Protein AF-0000000072258051 (afdb_homodimer)

Radius of gyration: 45.51 Å; Cα contacts (8 Å, |Δi|>4): 1436; chains: 2; bounding box: 102×128×125 Å

InterPro domains:
  IPR000189 Prokaryotic transglycosylase, active site [PS00922] (548-576)
  IPR008258 Transglycosylase SLT domain 1 [PF01464] (535-640)
  IPR008939 Lytic transglycosylase, superhelical U-shaped [SSF48435] (45-524)
  IPR012289 Lytic transglycosylase, superhelical linker [PF14718] (453-519)
  IPR023346 Lysozyme-like domain superfamily [SSF53955] (526-679)
  IPR037061 Lytic transglycosylase, superhelical linker domain superfamily [G3DSA:1.10.1240.20] (450-519)

Sequence (1382 aa):
MGKKILFVYLAMCLSAWATQSQSSPEIEKLKLQWQNEQQHIYRQLEKQRVNFLLLETLLREMEREGKFSNAIFERVVHLEAMLLDYPLIEEIKWAILNTKLKLNAISQEEILHFIKQYPHIAKRNKLEQFPIEMWYKQQKWSELLAYSDKVGELSVANQCRVWAVQYQSQADKLQLNPEAAQANNLAQPLSPELAQLLAKFDDFWINNGSLPSDCANLEAFWRDQGLKTEDKVKQKAVKLWITNAKAELSQLALNNQDVELGKWLADLQKLLSEPNYLQHFIAKQPLNDLNKQLVLHAFPKLLKTLPEQMQNVDFAPYQTWAEQWQLSENQVREWKIQFLQRFFDNTTPQFQQWRDAQLAELKEDSLTERRLRMAIWQKSDLNRWLVLLSPETRAKAEWRYWLAKSQPAQQAAIFQQLATERGFYPMLAAQALGQPYQLVLPAINKLTEQQTLKFKPQLNRIAELRALKRLSAAKIVWVDLLQAASFDEKIALSNFALQQDWFDLAVEGTIQAKAWDYLSLRLPNAYSDWFELNLQHKKITKTFAMAIARQESAWNAQARSHANAIGLMQLLPTTASQTAKANQLSYTGEKDLLDPFKNIMLGTAHLAELNETYPNNRILIAAAYNAGPHRVSRWLERANGTLAMDEFIASIPFVETRGYVQNVLAYDYYYQFLYNETLVLFTRDERERRYMGKKILFVYLAMCLSAWATQSQSSPEIEKLKLQWQNEQQHIYRQLEKQRVNFLLLETLLREMEREGKFSNAIFERVVHLEAMLLDYPLIEEIKWAILNTKLKLNAISQEEILHFIKQYPHIAKRNKLEQFPIEMWYKQQKWSELLAYSDKVGELSVANQCRVWAVQYQSQADKLQLNPEAAQANNLAQPLSPELAQLLAKFDDFWINNGSLPSDCANLEAFWRDQGLKTEDKVKQKAVKLWITNAKAELSQLALNNQDVELGKWLADLQKLLSEPNYLQHFIAKQPLNDLNKQLVLHAFPKLLKTLPEQMQNVDFAPYQTWAEQWQLSENQVREWKIQFLQRFFDNTTPQFQQWRDAQLAELKEDSLTERRLRMAIWQKSDLNRWLVLLSPETRAKAEWRYWLAKSQPAQQAAIFQQLATERGFYPMLAAQALGQPYQLVLPAINKLTEQQTLKFKPQLNRIAELRALKRLSAAKIVWVDLLQAASFDEKIALSNFALQQDWFDLAVEGTIQAKAWDYLSLRLPNAYSDWFELNLQHKKITKTFAMAIARQESAWNAQARSHANAIGLMQLLPTTASQTAKANQLSYTGEKDLLDPFKNIMLGTAHLAELNETYPNNRILIAAAYNAGPHRVSRWLERANGTLAMDEFIASIPFVETRGYVQNVLAYDYYYQFLYNETLVLFTRDERERRY

Organism: Glaesserella parasuis serovar 5 (strain SH0165) (NCBI:txid557723)

Solvent-accessible surface area (backbone atoms only — not comparable to full-atom values): 76438 Å² total; per-residue (Å²): 134,72,90,64,65,75,74,65,68,74,70,66,72,72,67,68,78,76,58,82,76,67,64,50,74,62,52,49,49,49,51,51,50,49,51,51,49,50,50,49,52,52,51,50,50,51,51,43,50,51,47,50,52,49,38,51,49,56,50,51,51,34,59,71,69,65,45,82,42,70,59,48,46,54,53,40,54,53,45,50,65,74,30,70,85,41,62,55,40,66,59,50,54,46,54,55,50,53,49,24,55,76,50,72,66,65,55,58,66,58,52,54,51,45,38,72,75,39,48,69,63,26,60,76,64,51,50,81,58,51,52,48,57,51,26,58,77,66,65,36,56,70,63,33,54,61,49,58,72,72,46,78,91,66,54,74,61,54,47,24,45,54,48,36,50,54,48,50,58,52,40,63,71,64,64,66,46,77,74,61,61,71,67,66,83,68,79,70,80,71,51,69,67,54,48,50,51,50,52,54,46,49,60,49,55,41,76,40,73,84,73,56,77,53,33,46,66,56,51,51,53,42,43,74,71,60,66,72,36,71,68,54,52,50,53,25,46,51,50,29,56,75,70,63,37,61,68,48,44,51,50,54,43,70,73,49,83,54,65,71,59,38,53,52,45,50,51,50,53,45,35,73,75,33,39,73,43,46,65,56,48,63,73,68,51,73,89,44,73,68,53,47,52,50,51,64,65,40,46,63,55,30,54,69,73,50,70,49,77,55,81,83,69,68,66,61,70,57,51,51,49,36,60,74,59,64,52,50,73,68,55,49,49,52,50,49,51,50,51,44,66,60,37,65,81,36,80,51,64,70,45,45,55,50,51,56,54,46,47,71,70,65,46,47,49,74,60,44,54,53,49,44,27,50,24,50,64,65,69,48,80,50,65,80,45,57,73,50,38,46,73,73,63,42,65,34,62,66,47,44,51,52,48,22,72,72,32,74,91,51,20,66,64,46,28,57,58,39,25,72,46,85,51,46,53,17,48,51,27,15,56,74,69,72,46,86,72,71,84,79,72,68,88,81,53,73,66,48,72,70,51,44,61,69,44,37,65,61,51,46,28,34,50,51,30,45,75,69,66,35,56,70,62,23,47,53,54,49,52,57,53,47,72,75,43,52,68,70,50,28,51,11,50,18,48,52,27,46,76,70,68,34,51,32,56,9,24,49,29,31,61,77,57,66,42,80,59,44,50,72,54,62,57,57,81,64,66,50,69,61,48,54,63,53,34,61,98,47,91,56,53,65,42,52,53,48,16,46,22,41,73,54,29,50,51,30,32,79,37,68,47,96,87,49,23,29,6,27,50,38,43,38,61,68,57,44,51,53,41,18,63,76,58,50,43,87,76,90,50,68,72,45,27,48,36,56,65,53,18,49,46,50,41,46,50,43,51,43,54,37,31,70,76,34,68,76,29,71,60,62,32,43,34,21,72,72,65,31,59,68,55,48,53,52,52,40,60,71,42,63,49,69,26,45,47,70,40,46,52,61,40,45,83,48,69,67,39,34,52,47,32,42,47,32,52,37,41,18,39,51,41,19,60,74,67,73,44,84,80,60,88,72,54,69,65,41,61,69,38,54,53,133,77,84,65,64,72,74,64,68,73,68,66,73,72,68,67,75,72,61,80,76,65,63,48,74,61,51,49,50,50,51,50,52,49,52,51,50,52,50,48,51,52,51,50,51,52,50,44,50,51,46,50,53,48,38,51,49,54,48,50,51,35,59,72,69,64,45,81,41,68,60,48,46,54,52,41,54,52,45,49,66,75,31,71,85,42,61,56,39,65,60,49,53,46,52,54,51,52,48,25,57,76,48,72,65,65,52,60,66,59,52,54,51,44,38,70,75,39,49,69,63,24,61,76,64,51,50,82,57,51,49,48,58,52,26,57,78,68,66,36,58,69,62,33,55,61,48,58,73,73,46,78,93,68,52,75,60,55,46,25,42,54,49,35,50,54,48,50,58,52,40,63,71,63,62,65,47,77,74,60,61,72,67,66,83,70,79,70,81,69,50,68,66,55,48,49,50,49,53,53,46,49,58,49,55,41,76,41,72,82,73,57,77,55,32,46,66,56,52,50,50,44,41,74,70,59,65,70,36,70,66,52,52,51,53,24,45,52,51,30,54,75,70,63,36,60,69,48,45,50,50,54,44,71,72,50,84,53,64,70,61,38,53,52,46,50,51,50,53,44,34,73,76,32,38,73,42,46,64,56,48,63,71,69,52,73,88,44,73,68,54,47,52,49,51,66,65,40,46,62,56,30,53,70,74,50,70,49,76,53,81,84,69,68,65,61,71,56,49,51,50,36,59,74,60,64,53,51,72,68,54,50,51,51,50,49,51,52,51,44,67,59,37,64,79,35,82,51,64,70,44,47,55,48,50,56,54,48,47,71,71,65,48,46,50,74,60,44,54,52,49,43,29,50,23,50,65,65,70,48,80,52,66,81,43,56,72,50,38,46,74,74,61,41,65,34,62,67,47,43,52,52,48,22,71,74,30,74,90,51,19,65,63,47,28,59,59,38,24,71,46,85,52,45,53,17,48,50,26,14,56,74,69,72,46,86,73,72,82,79,72,69,90,81,53,73,67,48,71,68,51,43,60,70,44,37,64,61,53,45,28,34,51,51,29,46,76,70,67,35,55,70,61,23,47,53,56,48,52,56,53,47,74,75,42,53,67,69,49,27,51,11,50,18,47,50,27,45,76,69,68,34,49,31,56,9,25,46,29,31,61,77,56,67,42,81,60,42,48,70,55,63,58,59,82,66,66,49,68,60,49,54,63,53,33,61,99,47,92,56,53,65,42,53,52,48,16,48,23,42,74,55,30,50,50,28,32,80,38,69,46,96,86,49,22,28,6,26,50,39,43,37,60,67,57,45,51,52,43,19,63,76,58,51,43,88,75,89,52,68,72,46,28,47,37,56,67,54,17,48,46,49,43,46,49,44,52,46,52,38,32,72,76,33,68,77,28,70,60,59,35,43,32,22,72,71,66,31,58,69,55,48,52,52,52,40,59,71,42,62,48,70,26,45,46,70,40,46,52,61,40,43,82,47,68,67,41,34,53,47,33,40,49,32,52,38,40,18,38,50,40,19,59,75,67,72,45,82,80,59,87,71,53,70,65,41,60,68,39,56,54

pLDDT: mean 91.84, std 14.52, range [21.86, 98.81]

Foldseek 3Di:
DPVPPDPPPPPPPPPPPVDPPPVPPVNVVVVVVVVVVVVVVVVLLVVLLVLLVVLLVLLVVCVVVLADDPVSVVSNVVSLVSCVVHLCNLVSLVSVVVSCVSSVNDDPVSLVVNCVVPVVVCVVVVSLAPVLVVCLVVVVLVVNQVSVVVDDDYDLQSVLQNLLSVVVVVCVVVVVPVVVVVPDVDPPDQPPSLVVSLVVVLVVPLQDFDGDPSNVVVVVVSVVVVVPDLVSLLSSLLNCLLVLVLVRLVVSLVPDDDDVSNVVSVLSSCCSVPLCCLVVLLVPDDADDSSLSVSLSSLLVNLQVDALQDPPLDCVVVVVSCVSNVPDPVSVLVSVVSSCVSNVPHDDPVVVVVSLVNCQVSLDQVSLLLVLLVCLLVVHQNVSSLVSHDPVSCPDLLNLQVVLVNDVVCNLVSLVVLLQDAFQSVLVSCVVVVHDRDADADDFDAQDPVRCVVCVSLVSSLVSCVVVVVNVVSLVSLLVVLVPDDLNSLRNVLVVCVVVLVLLSSLVSCVSSVVPSNLCSQQDCHPVVLLVVLCPPFPDDSLLLSLQLCLQRVQQQQDADPQGQHGSNRHDFVQLVVLCVVVVHDDDTSVLSSDHSSVSNSNSSSLRVLCVVVPPASLLSQLCSVPNNVLSVVLCVSSVLAHFLSSSLSNSNDPVSSVRSRSSLSSSQSSCVVVVHPHDSDDPCRGPTRD/DPVPPPPPPPPPPPPPVVDPPPVPVVNVVVVVVVVVVVVVVVVLLVVLLVLLVVLLVLLVVCVVVLADDPVSVVSNVVSLVSCVVHLCNLVSLVSVVVSCVSSVNDDPVSLVVNCVVPVVVCVVVVSLARVLVVCLVVVVLVVNQVSVVVDDDYDLQSVLSNLLSVVVVQCVVVVVPVVVVVPDVDPDDQDPSLVVSLVVVLVVPLQDFDGDCSNVVVVVVSVVVVVPDLVSLLSSLLNCLLVLVLVRLVVSLVPDDDDVSNVVSVLSSCCSVPLCCLVVLLVPDDADDSSLSVSLSSLLVNLQVDALQDPPLDCVVVVVSCVSNVPDPVSVLVSVVSSCVSNVPHDDPVVVVVSLVNCQVSLDQVSLLLVLLVCLLVVHQNVSSLVSHDPVSCPDLVNLQVVLVNDVVCNLVSLVVLLQDAFQSVLVSCVVVVHDRDADADDFDAQDPVRCVVCVSLVSSLVSCVVVVVNVVSLSSLLVVLVPDDLNSLRNVLVVCVVVLVLLSSLVSCVSSVVPSNLCSQQDCHPVVLLVVLCPPFPDDSLLLSLQLCLQRVQQQQDADPQGQHGSNRHDFVLLVVLCVVVVHDDDGSVLSSDHSSVSNSSSSSLRVLCVVVPPASLLSLLCSVPNNVLSVVLCVSSVLAHFLSSSLSNSNDPVSSVRSRSSLSSSQSSCVVVVHDHDSDDPCRGPGRD

Structure (mmCIF, N/CA/C/O backbone):
data_AF-0000000072258051-model_v1
#
loop_
_entity.id
_entity.type
_entity.pdbx_description
1 polymer 'Putative soluble lytic murein transglycosylase'
#
loop_
_atom_site.group_PDB
_atom_site.id
_atom_site.type_symbol
_atom_site.label_atom_id
_atom_site.label_alt_id
_atom_site.label_comp_id
_atom_site.label_asym_id
_atom_site.label_entity_id
_atom_site.label_seq_id
_atom_site.pdbx_PDB_ins_code
_atom_site.Cartn_x
_atom_site.Cartn_y
_atom_site.Cartn_z
_atom_site.occupancy
_atom_site.B_iso_or_equiv
_atom_site.auth_seq_id
_atom_site.auth_comp_id
_atom_site.auth_asym_id
_atom_site.auth_atom_id
_atom_site.pdbx_PDB_model_num
ATOM 1 N N . MET A 1 1 ? -30.5 -54.469 53.281 1 21.98 1 MET A N 1
ATOM 2 C CA . MET A 1 1 ? -31.016 -53.156 53.594 1 21.98 1 MET A CA 1
ATOM 3 C C . MET A 1 1 ? -29.875 -52.156 53.844 1 21.98 1 MET A C 1
ATOM 5 O O . MET A 1 1 ? -30.047 -50.969 53.656 1 21.98 1 MET A O 1
ATOM 9 N N . GLY A 1 2 ? -28.859 -52.656 54.469 1 22.19 2 GLY A N 1
ATOM 10 C CA . GLY A 1 2 ? -27.844 -51.938 55.25 1 22.19 2 GLY A CA 1
ATOM 11 C C . GLY A 1 2 ? -26.906 -51.125 54.375 1 22.19 2 GLY A C 1
ATOM 12 O O . GLY A 1 2 ? -26.312 -50.156 54.844 1 22.19 2 GLY A O 1
ATOM 13 N N . LYS A 1 3 ? -26.375 -51.875 53.438 1 25.06 3 LYS A N 1
ATOM 14 C CA . LYS A 1 3 ? -25.078 -51.531 52.844 1 25.06 3 LYS A CA 1
ATOM 15 C C . LYS A 1 3 ? -25.172 -50.25 52.031 1 25.06 3 LYS A C 1
ATOM 17 O O . LYS A 1 3 ? -24.75 -50.219 50.875 1 25.06 3 LYS A O 1
ATOM 22 N N . LYS A 1 4 ? -26.375 -49.531 52.281 1 25.53 4 LYS A N 1
ATOM 23 C CA . LYS A 1 4 ? -26.781 -48.344 51.562 1 25.53 4 LYS A CA 1
ATOM 24 C C . LYS A 1 4 ? -25.781 -47.219 51.781 1 25.53 4 LYS A C 1
ATOM 26 O O . LYS A 1 4 ? -25.641 -46.312 50.938 1 25.53 4 LYS A O 1
ATOM 31 N N . ILE A 1 5 ? -25.297 -47.188 53.031 1 25.42 5 ILE A N 1
ATOM 32 C CA . ILE A 1 5 ? -25.047 -45.844 53.562 1 25.42 5 ILE A CA 1
ATOM 33 C C . ILE A 1 5 ? -23.719 -45.312 53.031 1 25.42 5 ILE A C 1
ATOM 35 O O . ILE A 1 5 ? -23.484 -44.094 53.031 1 25.42 5 ILE A O 1
ATOM 39 N N . LEU A 1 6 ? -22.828 -46.25 52.812 1 26.16 6 LEU A N 1
ATOM 40 C CA . LEU A 1 6 ? -21.453 -45.781 52.875 1 26.16 6 LEU A CA 1
ATOM 41 C C . LEU A 1 6 ? -21.141 -44.875 51.719 1 26.16 6 LEU A C 1
ATOM 43 O O . LEU A 1 6 ? -20.141 -44.125 51.719 1 26.16 6 LEU A O 1
ATOM 47 N N . PHE A 1 7 ? -21.875 -45.062 50.594 1 27.09 7 PHE A N 1
ATOM 48 C CA . PHE A 1 7 ? -21.328 -44.594 49.344 1 27.09 7 PHE A CA 1
ATOM 49 C C . PHE A 1 7 ? -21.391 -43.094 49.25 1 27.09 7 PHE A C 1
ATOM 51 O O . PHE A 1 7 ? -21.016 -42.5 48.219 1 27.09 7 PHE A O 1
ATOM 58 N N . VAL A 1 8 ? -22.203 -42.469 50.156 1 25.77 8 VAL A N 1
ATOM 59 C CA . VAL A 1 8 ? -22.672 -41.125 49.844 1 25.77 8 VAL A CA 1
ATOM 60 C C . VAL A 1 8 ? -21.531 -40.125 50 1 25.77 8 VAL A C 1
ATOM 62 O O . VAL A 1 8 ? -21.609 -38.969 49.5 1 25.77 8 VAL A O 1
ATOM 65 N N . TYR A 1 9 ? -20.531 -40.438 50.906 1 25.17 9 TYR A N 1
ATOM 66 C CA . TYR A 1 9 ? -19.797 -39.312 51.438 1 25.17 9 TYR A CA 1
ATOM 67 C C . TYR A 1 9 ? -18.875 -38.719 50.375 1 25.17 9 TYR A C 1
ATOM 69 O O . TYR A 1 9 ? -18.438 -37.562 50.469 1 25.17 9 TYR A O 1
ATOM 77 N N . LEU A 1 10 ? -18.297 -39.562 49.531 1 22.77 10 LEU A N 1
ATOM 78 C CA . LEU A 1 10 ? -17.094 -39.094 48.844 1 22.77 10 LEU A CA 1
ATOM 79 C C . LEU A 1 10 ? -17.453 -38.062 47.781 1 22.77 10 LEU A C 1
ATOM 81 O O . LEU A 1 10 ? -16.562 -37.438 47.188 1 22.77 10 LEU A O 1
ATOM 85 N N . ALA A 1 11 ? -18.672 -38.062 47.281 1 26.61 11 ALA A N 1
ATOM 86 C CA . ALA A 1 11 ? -18.953 -37.344 46.062 1 26.61 11 ALA A CA 1
ATOM 87 C C . ALA A 1 11 ? -18.891 -35.812 46.281 1 26.61 11 ALA A C 1
ATOM 89 O O . ALA A 1 11 ? -19.016 -35.031 45.344 1 26.61 11 ALA A O 1
ATOM 90 N N . MET A 1 12 ? -19.156 -35.406 47.531 1 24.97 12 MET A N 1
ATOM 91 C CA . MET A 1 12 ? -19.484 -34 47.781 1 24.97 12 MET A CA 1
ATOM 92 C C . MET A 1 12 ? -18.281 -33.125 47.531 1 24.97 12 MET A C 1
ATOM 94 O O . MET A 1 12 ? -18.406 -31.891 47.562 1 24.97 12 MET A O 1
ATOM 98 N N . CYS A 1 13 ? -17.031 -33.625 47.812 1 26.11 13 CYS A N 1
ATOM 99 C CA . CYS A 1 13 ? -15.977 -32.625 47.938 1 26.11 13 CYS A CA 1
ATOM 100 C C . CYS A 1 13 ? -15.664 -31.984 46.562 1 26.11 13 CYS A C 1
ATOM 102 O O . CYS A 1 13 ? -14.773 -31.141 46.469 1 26.11 13 CYS A O 1
ATOM 104 N N . LEU A 1 14 ? -15.875 -32.656 45.469 1 26.36 14 LEU A N 1
ATOM 105 C CA . LEU A 1 14 ? -15.242 -32.156 44.25 1 26.36 14 LEU A CA 1
ATOM 106 C C . LEU A 1 14 ? -15.906 -30.875 43.781 1 26.36 14 LEU A C 1
ATOM 108 O O . LEU A 1 14 ? -15.484 -30.281 42.781 1 26.36 14 LEU A O 1
ATOM 112 N N . SER A 1 15 ? -17.188 -30.609 44.094 1 27.23 15 SER A N 1
ATOM 113 C CA . SER A 1 15 ? -17.906 -29.594 43.344 1 27.23 15 SER A CA 1
ATOM 114 C C . SER A 1 15 ? -17.359 -28.203 43.625 1 27.23 15 SER A C 1
ATOM 116 O O . SER A 1 15 ? -17.719 -27.234 42.938 1 27.23 15 SER A O 1
ATOM 118 N N . ALA A 1 16 ? -16.953 -27.922 44.875 1 29.42 16 ALA A N 1
ATOM 119 C CA . ALA A 1 16 ? -16.844 -26.547 45.344 1 29.42 16 ALA A CA 1
ATOM 120 C C . ALA A 1 16 ? -15.703 -25.812 44.625 1 29.42 16 ALA A C 1
ATOM 122 O O . ALA A 1 16 ? -15.438 -24.641 44.906 1 29.42 16 ALA A O 1
ATOM 123 N N . TRP A 1 17 ? -14.734 -26.516 44.031 1 28.89 17 TRP A N 1
ATOM 124 C CA . TRP A 1 17 ? -13.617 -25.688 43.562 1 28.89 17 TRP A CA 1
ATOM 125 C C . TRP A 1 17 ? -14.023 -24.844 42.375 1 28.89 17 TRP A C 1
ATOM 127 O O . TRP A 1 17 ? -13.492 -25.031 41.281 1 28.89 17 TRP A O 1
ATOM 137 N N . ALA A 1 18 ? -15.242 -24.734 41.875 1 32.47 18 ALA A N 1
ATOM 138 C CA . ALA A 1 18 ? -15.586 -23.719 40.875 1 32.47 18 ALA A CA 1
ATOM 139 C C . ALA A 1 18 ? -15.219 -22.312 41.375 1 32.47 18 ALA A C 1
ATOM 141 O O . ALA A 1 18 ? -15.906 -21.344 41.062 1 32.47 18 ALA A O 1
ATOM 142 N N . THR A 1 19 ? -14.688 -22.141 42.625 1 29.94 19 THR A N 1
ATOM 143 C CA . THR A 1 19 ? -14.5 -20.891 43.344 1 29.94 19 THR A CA 1
ATOM 144 C C . THR A 1 19 ? -13.875 -19.828 42.438 1 29.94 19 THR A C 1
ATOM 146 O O . THR A 1 19 ? -13.258 -20.156 41.438 1 29.94 19 THR A O 1
ATOM 149 N N . GLN A 1 20 ? -14.07 -18.453 42.812 1 34.06 20 GLN A N 1
ATOM 150 C CA . GLN A 1 20 ? -13.555 -17.141 42.406 1 34.06 20 GLN A CA 1
ATOM 151 C C . GLN A 1 20 ? -12.047 -17.188 42.188 1 34.06 20 GLN A C 1
ATOM 153 O O . GLN A 1 20 ? -11.273 -17.219 43.156 1 34.06 20 GLN A O 1
ATOM 158 N N . SER A 1 21 ? -11.492 -17.969 41.5 1 36.12 21 SER A N 1
ATOM 159 C CA . SER A 1 21 ? -10.055 -17.891 41.281 1 36.12 21 SER A CA 1
ATOM 160 C C . SER A 1 21 ? -9.578 -16.453 41.219 1 36.12 21 SER A C 1
ATOM 162 O O . SER A 1 21 ? -9.766 -15.773 40.188 1 36.12 21 SER A O 1
ATOM 164 N N . GLN A 1 22 ? -9.883 -15.641 42.156 1 40.47 22 GLN A N 1
ATOM 165 C CA . GLN A 1 22 ? -9.164 -14.406 42.469 1 40.47 22 GLN A CA 1
ATOM 166 C C . GLN A 1 22 ? -7.695 -14.516 42.031 1 40.47 22 GLN A C 1
ATOM 168 O O . GLN A 1 22 ? -6.926 -15.25 42.656 1 40.47 22 GLN A O 1
ATOM 173 N N . SER A 1 23 ? -7.352 -14.586 40.844 1 49.53 23 SER A N 1
ATOM 174 C CA . SER A 1 23 ? -5.949 -14.508 40.438 1 49.53 23 SER A CA 1
ATOM 175 C C . SER A 1 23 ? -5.125 -13.727 41.438 1 49.53 23 SER A C 1
ATOM 177 O O . SER A 1 23 ? -5.496 -12.617 41.844 1 49.53 23 SER A O 1
ATOM 179 N N . SER A 1 24 ? -4.438 -14.414 42.344 1 64.75 24 SER A N 1
ATOM 180 C CA . SER A 1 24 ? -3.508 -13.781 43.281 1 64.75 24 SER A CA 1
ATOM 181 C C . SER A 1 24 ? -2.834 -12.57 42.656 1 64.75 24 SER A C 1
ATOM 183 O O . SER A 1 24 ? -2.664 -12.516 41.438 1 64.75 24 SER A O 1
ATOM 185 N N . PRO A 1 25 ? -2.982 -11.508 43.312 1 74.56 25 PRO A N 1
ATOM 186 C CA . PRO A 1 25 ? -2.277 -10.305 42.844 1 74.56 25 PRO A CA 1
ATOM 187 C C . PRO A 1 25 ? -0.946 -10.633 42.156 1 74.56 25 PRO A C 1
ATOM 189 O O . PRO A 1 25 ? -0.542 -9.938 41.219 1 74.56 25 PRO A O 1
ATOM 192 N N . GLU A 1 26 ? -0.51 -11.844 42.5 1 76.38 26 GLU A N 1
ATOM 193 C CA . GLU A 1 26 ? 0.773 -12.203 41.906 1 76.38 26 GLU A CA 1
ATOM 194 C C . GLU A 1 26 ? 0.595 -12.727 40.469 1 76.38 26 GLU A C 1
ATOM 196 O O . GLU A 1 26 ? 1.398 -12.414 39.594 1 76.38 26 GLU A O 1
ATOM 201 N N . ILE A 1 27 ? -0.405 -13.477 40.281 1 78.88 27 ILE A N 1
ATOM 202 C CA . ILE A 1 27 ? -0.651 -14.039 38.969 1 78.88 27 ILE A CA 1
ATOM 203 C C . ILE A 1 27 ? -1.051 -12.922 38 1 78.88 27 ILE A C 1
ATOM 205 O O . ILE A 1 27 ? -0.641 -12.93 36.844 1 78.88 27 ILE A O 1
ATOM 209 N N . GLU A 1 28 ? -1.796 -12.062 38.531 1 77.56 28 GLU A N 1
ATOM 210 C CA . GLU A 1 28 ? -2.191 -10.93 37.688 1 77.56 28 GLU A CA 1
ATOM 211 C C . GLU A 1 28 ? -0.982 -10.094 37.281 1 77.56 28 GLU A C 1
ATOM 213 O O . GLU A 1 28 ? -0.905 -9.617 36.156 1 77.56 28 GLU A O 1
ATOM 218 N N . LYS A 1 29 ? -0.128 -9.969 38.25 1 78.19 29 LYS A N 1
ATOM 219 C CA . LYS A 1 29 ? 1.105 -9.242 37.938 1 78.19 29 LYS A CA 1
ATOM 220 C C . LYS A 1 29 ? 1.93 -9.969 36.875 1 78.19 29 LYS A C 1
ATOM 222 O O . LYS A 1 29 ? 2.48 -9.344 35.969 1 78.19 29 LYS A O 1
ATOM 227 N N . LEU A 1 30 ? 1.984 -11.25 36.969 1 80 30 LEU A N 1
ATOM 228 C CA . LEU A 1 30 ? 2.719 -12.039 36 1 80 30 LEU A CA 1
ATOM 229 C C . LEU A 1 30 ? 2.059 -11.945 34.625 1 80 30 LEU A C 1
ATOM 231 O O . LEU A 1 30 ? 2.744 -11.836 33.594 1 80 30 LEU A O 1
ATOM 235 N N . LYS A 1 31 ? 0.779 -12.016 34.625 1 80.06 31 LYS A N 1
ATOM 236 C CA . LYS A 1 31 ? 0.036 -11.898 33.375 1 80.06 31 LYS A CA 1
ATOM 237 C C . LYS A 1 31 ? 0.317 -10.562 32.688 1 80.06 31 LYS A C 1
ATOM 239 O O . LYS A 1 31 ? 0.566 -10.516 31.484 1 80.06 31 LYS A O 1
ATOM 244 N N . LEU A 1 32 ? 0.323 -9.594 33.5 1 77.38 32 LEU A N 1
ATOM 245 C CA . LEU A 1 32 ? 0.577 -8.266 32.969 1 77.38 32 LEU A CA 1
ATOM 246 C C . LEU A 1 32 ? 2 -8.156 32.438 1 77.38 32 LEU A C 1
ATOM 248 O O . LEU A 1 32 ? 2.229 -7.559 31.375 1 77.38 32 LEU A O 1
ATOM 252 N N . GLN A 1 33 ? 2.883 -8.727 33.156 1 78.81 33 GLN A N 1
ATOM 253 C CA . GLN A 1 33 ? 4.273 -8.727 32.719 1 78.81 33 GLN A CA 1
ATOM 254 C C . GLN A 1 33 ? 4.434 -9.461 31.375 1 78.81 33 GLN A C 1
ATOM 256 O O . GLN A 1 33 ? 5.117 -8.977 30.469 1 78.81 33 GLN A O 1
ATOM 261 N N . TRP A 1 34 ? 3.789 -10.523 31.312 1 79.38 34 TRP A N 1
ATOM 262 C CA . TRP A 1 34 ? 3.9 -11.32 30.094 1 79.38 34 TRP A CA 1
ATOM 263 C C . TRP A 1 34 ? 3.221 -10.625 28.922 1 79.38 34 TRP A C 1
ATOM 265 O O . TRP A 1 34 ? 3.713 -10.672 27.797 1 79.38 34 TRP A O 1
ATOM 275 N N . GLN A 1 35 ? 2.145 -9.984 29.172 1 79.56 35 GLN A N 1
ATOM 276 C CA . GLN A 1 35 ? 1.466 -9.219 28.141 1 79.56 35 GLN A CA 1
ATOM 277 C C . GLN A 1 35 ? 2.355 -8.094 27.625 1 79.56 35 GLN A C 1
ATOM 279 O O . GLN A 1 35 ? 2.436 -7.863 26.406 1 79.56 35 GLN A O 1
ATOM 284 N N . ASN A 1 36 ? 3.018 -7.5 28.531 1 78.12 36 ASN A N 1
ATOM 285 C CA . ASN A 1 36 ? 3.924 -6.418 28.156 1 78.12 36 ASN A CA 1
ATOM 286 C C . ASN A 1 36 ? 5.102 -6.938 27.328 1 78.12 36 ASN A C 1
ATOM 288 O O . ASN A 1 36 ? 5.527 -6.293 26.375 1 78.12 36 ASN A O 1
ATOM 292 N N . GLU A 1 37 ? 5.523 -8.086 27.703 1 80.25 37 GLU A N 1
ATOM 293 C CA . GLU A 1 37 ? 6.625 -8.688 26.953 1 80.25 37 GLU A CA 1
ATOM 294 C C . GLU A 1 37 ? 6.203 -9.047 25.531 1 80.25 37 GLU A C 1
ATOM 296 O O . GLU A 1 37 ? 6.949 -8.805 24.578 1 80.25 37 GLU A O 1
ATOM 301 N N . GLN A 1 38 ? 5.062 -9.547 25.406 1 81.25 38 GLN A N 1
ATOM 302 C CA . GLN A 1 38 ? 4.566 -9.922 24.094 1 81.25 38 GLN A CA 1
ATOM 303 C C . GLN A 1 38 ? 4.348 -8.695 23.219 1 81.25 38 GLN A C 1
ATOM 305 O O . GLN A 1 38 ? 4.645 -8.719 22.016 1 81.25 38 GLN A O 1
ATOM 310 N N . GLN A 1 39 ? 3.885 -7.695 23.891 1 81.56 39 GLN A N 1
ATOM 311 C CA . GLN A 1 39 ? 3.686 -6.453 23.156 1 81.56 39 GLN A CA 1
ATOM 312 C C . GLN A 1 39 ? 5.016 -5.883 22.672 1 81.56 39 GLN A C 1
ATOM 314 O O . GLN A 1 39 ? 5.102 -5.359 21.562 1 81.56 39 GLN A O 1
ATOM 319 N N . HIS A 1 40 ? 5.973 -6.059 23.484 1 82.81 40 HIS A N 1
ATOM 320 C CA . HIS A 1 40 ? 7.301 -5.59 23.094 1 82.81 40 HIS A CA 1
ATOM 321 C C . HIS A 1 40 ? 7.848 -6.383 21.922 1 82.81 40 HIS A C 1
ATOM 323 O O . HIS A 1 40 ? 8.438 -5.812 21 1 82.81 40 HIS A O 1
ATOM 329 N N . ILE A 1 41 ? 7.586 -7.629 21.953 1 83.56 41 ILE A N 1
ATOM 330 C CA . ILE A 1 41 ? 8.055 -8.492 20.875 1 83.56 41 ILE A CA 1
ATOM 331 C C . ILE A 1 41 ? 7.352 -8.109 19.578 1 83.56 41 ILE A C 1
ATOM 333 O O . ILE A 1 41 ? 7.992 -8.016 18.516 1 83.56 41 ILE A O 1
ATOM 337 N N . TYR A 1 42 ? 6.098 -7.832 19.672 1 85 42 TYR A N 1
ATOM 338 C CA . TYR A 1 42 ? 5.34 -7.449 18.484 1 85 42 TYR A CA 1
ATOM 339 C C . TYR A 1 42 ? 5.816 -6.109 17.938 1 85 42 TYR A C 1
ATOM 341 O O . TYR A 1 42 ? 5.941 -5.934 16.719 1 85 42 TYR A O 1
ATOM 349 N N . ARG A 1 43 ? 6.133 -5.227 18.812 1 86.69 43 ARG A N 1
ATOM 350 C CA . ARG A 1 43 ? 6.613 -3.916 18.391 1 86.69 43 ARG A CA 1
ATOM 351 C C . ARG A 1 43 ? 7.988 -4.02 17.734 1 86.69 43 ARG A C 1
ATOM 353 O O . ARG A 1 43 ? 8.273 -3.324 16.75 1 86.69 43 ARG A O 1
ATOM 360 N N . GLN A 1 44 ? 8.773 -4.859 18.312 1 90.25 44 GLN A N 1
ATOM 361 C CA . GLN A 1 44 ? 10.102 -5.062 17.734 1 90.25 44 GLN A CA 1
ATOM 362 C C . GLN A 1 44 ? 10.008 -5.66 16.344 1 90.25 44 GLN A C 1
ATOM 364 O O . GLN A 1 44 ? 10.742 -5.25 15.43 1 90.25 44 GLN A O 1
ATOM 369 N N . LEU A 1 45 ? 9.102 -6.594 16.172 1 92.69 45 LEU A N 1
ATOM 370 C CA . LEU A 1 45 ? 8.906 -7.211 14.859 1 92.69 45 LEU A CA 1
ATOM 371 C C . LEU A 1 45 ? 8.398 -6.191 13.852 1 92.69 45 LEU A C 1
ATOM 373 O O . LEU A 1 45 ? 8.836 -6.191 12.695 1 92.69 45 LEU A O 1
ATOM 377 N N . GLU A 1 46 ? 7.539 -5.328 14.289 1 91.44 46 GLU A N 1
ATOM 378 C CA . GLU A 1 46 ? 7.035 -4.277 13.414 1 91.44 46 GLU A CA 1
ATOM 379 C C . GLU A 1 46 ? 8.156 -3.334 12.984 1 91.44 46 GLU A C 1
ATOM 381 O O . GLU A 1 46 ? 8.227 -2.934 11.82 1 91.44 46 GLU A O 1
ATOM 386 N N . LYS A 1 47 ? 9.016 -2.996 13.922 1 93.62 47 LYS A N 1
ATOM 387 C CA . LYS A 1 47 ? 10.164 -2.143 13.609 1 93.62 47 LYS A CA 1
ATOM 388 C C . LYS A 1 47 ? 11.094 -2.816 12.609 1 93.62 47 LYS A C 1
ATOM 390 O O . LYS A 1 47 ? 11.57 -2.176 11.672 1 93.62 47 LYS A O 1
ATOM 395 N N . GLN A 1 48 ? 11.312 -4.09 12.828 1 96.88 48 GLN A N 1
ATOM 396 C CA . GLN A 1 48 ? 12.156 -4.848 11.906 1 96.88 48 GLN A CA 1
ATOM 397 C C . GLN A 1 48 ? 11.523 -4.91 10.516 1 96.88 48 GLN A C 1
ATOM 399 O O . GLN A 1 48 ? 12.227 -4.762 9.508 1 96.88 48 GLN A O 1
ATOM 404 N N . ARG A 1 49 ? 10.25 -5.086 10.453 1 96.88 49 ARG A N 1
ATOM 405 C CA . ARG A 1 49 ? 9.539 -5.129 9.18 1 96.88 49 ARG A CA 1
ATOM 406 C C . ARG A 1 49 ? 9.688 -3.811 8.43 1 96.88 49 ARG A C 1
ATOM 408 O O . ARG A 1 49 ? 9.938 -3.807 7.219 1 96.88 49 ARG A O 1
ATOM 415 N N . VAL A 1 50 ? 9.586 -2.699 9.148 1 95.69 50 VAL A N 1
ATOM 416 C CA . VAL A 1 50 ? 9.742 -1.384 8.539 1 95.69 50 VAL A CA 1
ATOM 417 C C . VAL A 1 50 ? 11.164 -1.237 7.992 1 95.69 50 VAL A C 1
ATOM 419 O O . VAL A 1 50 ? 11.352 -0.808 6.852 1 95.69 50 VAL A O 1
ATOM 422 N N . ASN A 1 51 ? 12.133 -1.607 8.781 1 97.62 51 ASN A N 1
ATOM 423 C CA . ASN A 1 51 ? 13.523 -1.519 8.359 1 97.62 51 ASN A CA 1
ATOM 424 C C . ASN A 1 51 ? 13.805 -2.422 7.16 1 97.62 51 ASN A C 1
ATOM 426 O O . ASN A 1 51 ? 14.57 -2.053 6.266 1 97.62 51 ASN A O 1
ATOM 430 N N . PHE A 1 52 ? 13.195 -3.57 7.102 1 98.44 52 PHE A N 1
ATOM 431 C CA . PHE A 1 52 ? 13.312 -4.488 5.973 1 98.44 52 PHE A CA 1
ATOM 432 C C . PHE A 1 52 ? 12.789 -3.844 4.695 1 98.44 52 PHE A C 1
ATOM 434 O O . PHE A 1 52 ? 13.461 -3.869 3.66 1 98.44 52 PHE A O 1
ATOM 441 N N . LEU A 1 53 ? 11.656 -3.279 4.781 1 97.81 53 LEU A N 1
ATOM 442 C CA . LEU A 1 53 ? 11.055 -2.627 3.623 1 97.81 53 LEU A CA 1
ATOM 443 C C . LEU A 1 53 ? 11.891 -1.428 3.182 1 97.81 53 LEU A C 1
ATOM 445 O O . LEU A 1 53 ? 12.016 -1.161 1.984 1 97.81 53 LEU A O 1
ATOM 449 N N . LEU A 1 54 ? 12.414 -0.702 4.168 1 96.56 54 LEU A N 1
ATOM 450 C CA . LEU A 1 54 ? 13.289 0.423 3.85 1 96.56 54 LEU A CA 1
ATOM 451 C C . LEU A 1 54 ? 14.531 -0.048 3.1 1 96.56 54 LEU A C 1
ATOM 453 O O . LEU A 1 54 ? 14.922 0.56 2.104 1 96.56 54 LEU A O 1
ATOM 457 N N . LEU A 1 55 ? 15.109 -1.099 3.609 1 97.81 55 LEU A N 1
ATOM 458 C CA . LEU A 1 55 ? 16.281 -1.688 2.955 1 97.81 55 LEU A CA 1
ATOM 459 C C . LEU A 1 55 ? 15.961 -2.055 1.51 1 97.81 55 LEU A C 1
ATOM 461 O O . LEU A 1 55 ? 16.703 -1.703 0.597 1 97.81 55 LEU A O 1
ATOM 465 N N . GLU A 1 56 ? 14.867 -2.697 1.25 1 97.75 56 GLU A N 1
ATOM 466 C CA . GLU A 1 56 ? 14.469 -3.082 -0.102 1 97.75 56 GLU A CA 1
ATOM 467 C C . GLU A 1 56 ? 14.242 -1.854 -0.98 1 97.75 56 GLU A C 1
ATOM 469 O O . GLU A 1 56 ? 14.578 -1.861 -2.166 1 97.75 56 GLU A O 1
ATOM 474 N N . THR A 1 57 ? 13.648 -0.816 -0.392 1 96.44 57 THR A N 1
ATOM 475 C CA . THR A 1 57 ? 13.391 0.415 -1.132 1 96.44 57 THR A CA 1
ATOM 476 C C . THR A 1 57 ? 14.703 1.043 -1.604 1 96.44 57 THR A C 1
ATOM 478 O O . THR A 1 57 ? 14.812 1.458 -2.76 1 96.44 57 THR A O 1
ATOM 481 N N . LEU A 1 58 ? 15.656 1.104 -0.739 1 96.12 58 LEU A N 1
ATOM 482 C CA . LEU A 1 58 ? 16.953 1.674 -1.085 1 96.12 58 LEU A CA 1
ATOM 483 C C . LEU A 1 58 ? 17.625 0.872 -2.197 1 96.12 58 LEU A C 1
ATOM 485 O O . LEU A 1 58 ? 18.188 1.446 -3.129 1 96.12 58 LEU A O 1
ATOM 489 N N . LEU A 1 59 ? 17.516 -0.459 -2.115 1 97.62 59 LEU A N 1
ATOM 490 C CA . LEU A 1 59 ? 18.078 -1.314 -3.152 1 97.62 59 LEU A CA 1
ATOM 491 C C . LEU A 1 59 ? 17.391 -1.077 -4.492 1 97.62 59 LEU A C 1
ATOM 493 O O . LEU A 1 59 ? 18.047 -0.944 -5.523 1 97.62 59 LEU A O 1
ATOM 497 N N . ARG A 1 60 ? 16.094 -1.024 -4.477 1 96.62 60 ARG A N 1
ATOM 498 C CA . ARG A 1 60 ? 15.344 -0.787 -5.703 1 96.62 60 ARG A CA 1
ATOM 499 C C . ARG A 1 60 ? 15.711 0.558 -6.32 1 96.62 60 ARG A C 1
ATOM 501 O O . ARG A 1 60 ? 15.773 0.688 -7.547 1 96.62 60 ARG A O 1
ATOM 508 N N . GLU A 1 61 ? 15.867 1.497 -5.504 1 92.56 61 GLU A N 1
ATOM 509 C CA . GLU A 1 61 ? 16.219 2.824 -6 1 92.56 61 GLU A CA 1
ATOM 510 C C . GLU A 1 61 ? 17.609 2.824 -6.625 1 92.56 61 GLU A C 1
ATOM 512 O O . GLU A 1 61 ? 17.828 3.473 -7.648 1 92.56 61 GLU A O 1
ATOM 517 N N . MET A 1 62 ? 18.516 2.127 -6.051 1 94.25 62 MET A N 1
ATOM 518 C CA . MET A 1 62 ? 19.844 1.978 -6.652 1 94.25 62 MET A CA 1
ATOM 519 C C . MET A 1 62 ? 19.75 1.281 -8.008 1 94.25 62 MET A C 1
ATOM 521 O O . MET A 1 62 ? 20.406 1.68 -8.961 1 94.25 62 MET A O 1
ATOM 525 N N . GLU A 1 63 ? 18.906 0.253 -8.133 1 95.44 63 GLU A N 1
ATOM 526 C CA . GLU A 1 63 ? 18.703 -0.462 -9.383 1 95.44 63 GLU A CA 1
ATOM 527 C C . GLU A 1 63 ? 18.094 0.452 -10.445 1 95.44 63 GLU A C 1
ATOM 529 O O . GLU A 1 63 ? 18.484 0.402 -11.617 1 95.44 63 GLU A O 1
ATOM 534 N N . ARG A 1 64 ? 17.188 1.282 -10.031 1 93.44 64 ARG A N 1
ATOM 535 C CA . ARG A 1 64 ? 16.531 2.197 -10.961 1 93.44 64 ARG A CA 1
ATOM 536 C C . ARG A 1 64 ? 17.516 3.205 -11.531 1 93.44 64 ARG A C 1
ATOM 538 O O . ARG A 1 64 ? 17.422 3.58 -12.695 1 93.44 64 ARG A O 1
ATOM 545 N N . GLU A 1 65 ? 18.422 3.619 -10.695 1 90.25 65 GLU A N 1
ATOM 546 C CA . GLU A 1 65 ? 19.438 4.562 -11.148 1 90.25 65 GLU A CA 1
ATOM 547 C C . GLU A 1 65 ? 20.469 3.887 -12.055 1 90.25 65 GLU A C 1
ATOM 549 O O . GLU A 1 65 ? 21.203 4.559 -12.781 1 90.25 65 GLU A O 1
ATOM 554 N N . GLY A 1 66 ? 20.547 2.592 -11.977 1 92.19 66 GLY A N 1
ATOM 555 C CA . GLY A 1 66 ? 21.422 1.814 -12.844 1 92.19 66 GLY A CA 1
ATOM 556 C C . GLY A 1 66 ? 22.875 1.873 -12.43 1 92.19 66 GLY A C 1
ATOM 557 O O . GLY A 1 66 ? 23.75 1.475 -13.195 1 92.19 66 GLY A O 1
ATOM 558 N N . LYS A 1 67 ? 23.109 2.49 -11.305 1 91.75 67 LYS A N 1
ATOM 559 C CA . LYS A 1 67 ? 24.484 2.637 -10.828 1 91.75 67 LYS A CA 1
ATOM 560 C C . LYS A 1 67 ? 24.594 2.295 -9.344 1 91.75 67 LYS A C 1
ATOM 562 O O . LYS A 1 67 ? 23.703 2.631 -8.562 1 91.75 67 LYS A O 1
ATOM 567 N N . PHE A 1 68 ? 25.656 1.585 -9.039 1 93 68 PHE A N 1
ATOM 568 C CA . PHE A 1 68 ? 25.922 1.252 -7.648 1 93 68 PHE A CA 1
ATOM 569 C C . PHE A 1 68 ? 26.359 2.486 -6.867 1 93 68 PHE A C 1
ATOM 571 O O . PHE A 1 68 ? 27.359 3.117 -7.211 1 93 68 PHE A O 1
ATOM 578 N N . SER A 1 69 ? 25.609 2.891 -5.836 1 92.69 69 SER A N 1
ATOM 579 C CA . SER A 1 69 ? 25.922 4.043 -5 1 92.69 69 SER A CA 1
ATOM 580 C C . SER A 1 69 ? 26.453 3.611 -3.639 1 92.69 69 SER A C 1
ATOM 582 O O . SER A 1 69 ? 25.734 3.016 -2.84 1 92.69 69 SER A O 1
ATOM 584 N N . ASN A 1 70 ? 27.703 4.023 -3.391 1 93.88 70 ASN A N 1
ATOM 585 C CA . ASN A 1 70 ? 28.297 3.691 -2.098 1 93.88 70 ASN A CA 1
ATOM 586 C C . ASN A 1 70 ? 27.547 4.363 -0.951 1 93.88 70 ASN A C 1
ATOM 588 O O . ASN A 1 70 ? 27.406 3.783 0.127 1 93.88 70 ASN A O 1
ATOM 592 N N . ALA A 1 71 ? 27.062 5.539 -1.183 1 93.38 71 ALA A N 1
ATOM 593 C CA . ALA A 1 71 ? 26.344 6.293 -0.157 1 93.38 71 ALA A CA 1
ATOM 594 C C . ALA A 1 71 ? 25.062 5.582 0.252 1 93.38 71 ALA A C 1
ATOM 596 O O . ALA A 1 71 ? 24.766 5.449 1.442 1 93.38 71 ALA A O 1
ATOM 597 N N . ILE A 1 72 ? 24.344 5.094 -0.727 1 93.81 72 ILE A N 1
ATOM 598 C CA . ILE A 1 72 ? 23.094 4.371 -0.459 1 93.81 72 ILE A CA 1
ATOM 599 C C . ILE A 1 72 ? 23.422 3.02 0.172 1 93.81 72 ILE A C 1
ATOM 601 O O . ILE A 1 72 ? 22.766 2.607 1.136 1 93.81 72 ILE A O 1
ATOM 605 N N . PHE A 1 73 ? 24.422 2.383 -0.339 1 95.62 73 PHE A N 1
ATOM 606 C CA . PHE A 1 73 ? 24.75 1.03 0.104 1 95.62 73 PHE A CA 1
ATOM 607 C C . PHE A 1 73 ? 25.219 1.033 1.554 1 95.62 73 PHE A C 1
ATOM 609 O O . PHE A 1 73 ? 24.953 0.086 2.299 1 95.62 73 PHE A O 1
ATOM 616 N N . GLU A 1 74 ? 25.891 2.066 2.021 1 95.31 74 GLU A N 1
ATOM 617 C CA . GLU A 1 74 ? 26.281 2.186 3.424 1 95.31 74 GLU A CA 1
ATOM 618 C C . GLU A 1 74 ? 25.062 2.113 4.34 1 95.31 74 GLU A C 1
ATOM 620 O O . GLU A 1 74 ? 25.109 1.491 5.402 1 95.31 74 GLU A O 1
ATOM 625 N N . ARG A 1 75 ? 24.031 2.76 3.945 1 95.75 75 ARG A N 1
ATOM 626 C CA . ARG A 1 75 ? 22.781 2.707 4.711 1 95.75 75 ARG A CA 1
ATOM 627 C C . ARG A 1 75 ? 22.188 1.307 4.676 1 95.75 75 ARG A C 1
ATOM 629 O O . ARG A 1 75 ? 21.641 0.832 5.676 1 95.75 75 ARG A O 1
ATOM 636 N N . VAL A 1 76 ? 22.25 0.633 3.52 1 97.06 76 VAL A N 1
ATOM 637 C CA . VAL A 1 76 ? 21.766 -0.738 3.381 1 97.06 76 VAL A CA 1
ATOM 638 C C . VAL A 1 76 ? 22.516 -1.646 4.363 1 97.06 76 VAL A C 1
ATOM 640 O O . VAL A 1 76 ? 21.891 -2.447 5.062 1 97.06 76 VAL A O 1
ATOM 643 N N . VAL A 1 77 ? 23.797 -1.511 4.492 1 96.44 77 VAL A N 1
ATOM 644 C CA . VAL A 1 77 ? 24.625 -2.336 5.367 1 96.44 77 VAL A CA 1
ATOM 645 C C . VAL A 1 77 ? 24.219 -2.105 6.824 1 96.44 77 VAL A C 1
ATOM 647 O O . VAL A 1 77 ? 24.125 -3.055 7.605 1 96.44 77 VAL A O 1
ATOM 650 N N . HIS A 1 78 ? 23.969 -0.883 7.188 1 95.94 78 HIS A N 1
ATOM 651 C CA . HIS A 1 78 ? 23.562 -0.57 8.555 1 95.94 78 HIS A CA 1
ATOM 652 C C . HIS A 1 78 ? 22.188 -1.153 8.867 1 95.94 78 HIS A C 1
ATOM 654 O O . HIS A 1 78 ? 21.969 -1.714 9.945 1 95.94 78 HIS A O 1
ATOM 660 N N . LEU A 1 79 ? 21.234 -0.967 7.906 1 97.25 79 LEU A N 1
ATOM 661 C CA . LEU A 1 79 ? 19.922 -1.554 8.094 1 97.25 79 LEU A CA 1
ATOM 662 C C . LEU A 1 79 ? 20.016 -3.07 8.227 1 97.25 79 LEU A C 1
ATOM 664 O O . LEU A 1 79 ? 19.328 -3.668 9.055 1 97.25 79 LEU A O 1
ATOM 668 N N . GLU A 1 80 ? 20.859 -3.701 7.387 1 97.5 80 GLU A N 1
ATOM 669 C CA . GLU A 1 80 ? 21.078 -5.141 7.484 1 97.5 80 GLU A CA 1
ATOM 670 C C . GLU A 1 80 ? 21.547 -5.531 8.883 1 97.5 80 GLU A C 1
ATOM 672 O O . GLU A 1 80 ? 21.078 -6.527 9.445 1 97.5 80 GLU A O 1
ATOM 677 N N . ALA A 1 81 ? 22.422 -4.762 9.492 1 96.44 81 ALA A N 1
ATOM 678 C CA . ALA A 1 81 ? 22.969 -5.039 10.82 1 96.44 81 ALA A CA 1
ATOM 679 C C . ALA A 1 81 ? 21.875 -5.008 11.875 1 96.44 81 ALA A C 1
ATOM 681 O O . ALA A 1 81 ? 21.922 -5.758 12.852 1 96.44 81 ALA A O 1
ATOM 682 N N . MET A 1 82 ? 20.906 -4.16 11.625 1 95.44 82 MET A N 1
ATOM 683 C CA . MET A 1 82 ? 19.781 -4.043 12.555 1 95.44 82 MET A CA 1
ATOM 684 C C . MET A 1 82 ? 18.797 -5.199 12.383 1 95.44 82 MET A C 1
ATOM 686 O O . MET A 1 82 ? 17.906 -5.395 13.211 1 95.44 82 MET A O 1
ATOM 690 N N . LEU A 1 83 ? 18.953 -6 11.281 1 97.62 83 LEU A N 1
ATOM 691 C CA . LEU A 1 83 ? 17.953 -7 10.914 1 97.62 83 LEU A CA 1
ATOM 692 C C . LEU A 1 83 ? 18.531 -8.406 11.016 1 97.62 83 LEU A C 1
ATOM 694 O O . LEU A 1 83 ? 18 -9.352 10.422 1 97.62 83 LEU A O 1
ATOM 698 N N . LEU A 1 84 ? 19.594 -8.625 11.812 1 95.62 84 LEU A N 1
ATOM 699 C CA . LEU A 1 84 ? 20.297 -9.906 11.875 1 95.62 84 LEU A CA 1
ATOM 700 C C . LEU A 1 84 ? 19.406 -10.977 12.5 1 95.62 84 LEU A C 1
ATOM 702 O O . LEU A 1 84 ? 19.5 -12.156 12.148 1 95.62 84 LEU A O 1
ATOM 706 N N . ASP A 1 85 ? 18.5 -10.57 13.352 1 95.5 85 ASP A N 1
ATOM 707 C CA . ASP A 1 85 ? 17.625 -11.547 14 1 95.5 85 ASP A CA 1
ATOM 708 C C . ASP A 1 85 ? 16.234 -11.516 13.383 1 95.5 85 ASP A C 1
ATOM 710 O O . ASP A 1 85 ? 15.297 -12.109 13.93 1 95.5 85 ASP A O 1
ATOM 714 N N . TYR A 1 86 ? 16.031 -10.75 12.297 1 97.12 86 TYR A N 1
ATOM 715 C CA . TYR A 1 86 ? 14.75 -10.688 11.617 1 97.12 86 TYR A CA 1
ATOM 716 C C . TYR A 1 86 ? 14.469 -11.984 10.867 1 97.12 86 TYR A C 1
ATOM 718 O O . TYR A 1 86 ? 15.367 -12.555 10.242 1 97.12 86 TYR A O 1
ATOM 726 N N . PRO A 1 87 ? 13.281 -12.453 10.852 1 97.56 87 PRO A N 1
ATOM 727 C CA . PRO A 1 87 ? 12.969 -13.75 10.25 1 97.56 87 PRO A CA 1
ATOM 728 C C . PRO A 1 87 ? 13.289 -13.797 8.758 1 97.56 87 PRO A C 1
ATOM 730 O O . PRO A 1 87 ? 13.516 -14.875 8.203 1 97.56 87 PRO A O 1
ATOM 733 N N . LEU A 1 88 ? 13.367 -12.711 8.109 1 98.19 88 LEU A N 1
ATOM 734 C CA . LEU A 1 88 ? 13.578 -12.695 6.664 1 98.19 88 LEU A CA 1
ATOM 735 C C . LEU A 1 88 ? 15.023 -12.344 6.328 1 98.19 88 LEU A C 1
ATOM 737 O O . LEU A 1 88 ? 15.289 -11.695 5.316 1 98.19 88 LEU A O 1
ATOM 741 N N . ILE A 1 89 ? 15.961 -12.711 7.164 1 97.19 89 ILE A N 1
ATOM 742 C CA . ILE A 1 89 ? 17.375 -12.398 6.965 1 97.19 89 ILE A CA 1
ATOM 743 C C . ILE A 1 89 ? 17.859 -13.008 5.652 1 97.19 89 ILE A C 1
ATOM 745 O O . ILE A 1 89 ? 18.672 -12.406 4.941 1 97.19 89 ILE A O 1
ATOM 749 N N . GLU A 1 90 ? 17.359 -14.195 5.246 1 96 90 GLU A N 1
ATOM 750 C CA . GLU A 1 90 ? 17.75 -14.82 3.984 1 96 90 GLU A CA 1
ATOM 751 C C . GLU A 1 90 ? 17.281 -13.992 2.791 1 96 90 GLU A C 1
ATOM 753 O O . GLU A 1 90 ? 18 -13.859 1.799 1 96 90 GLU A O 1
ATOM 758 N N . GLU A 1 91 ? 16.062 -13.516 2.852 1 97.25 91 GLU A N 1
ATOM 759 C CA . GLU A 1 91 ? 15.539 -12.641 1.81 1 97.25 91 GLU A CA 1
ATOM 760 C C . GLU A 1 91 ? 16.359 -11.359 1.689 1 97.25 91 GLU A C 1
ATOM 762 O O . GLU A 1 91 ? 16.562 -10.844 0.588 1 97.25 91 GLU A O 1
ATOM 767 N N . ILE A 1 92 ? 16.828 -10.875 2.867 1 98.12 92 ILE A N 1
ATOM 768 C CA . ILE A 1 92 ? 17.656 -9.672 2.889 1 98.12 92 ILE A CA 1
ATOM 769 C C . ILE A 1 92 ? 18.969 -9.945 2.168 1 98.12 92 ILE A C 1
ATOM 771 O O . ILE A 1 92 ? 19.375 -9.18 1.292 1 98.12 92 ILE A O 1
ATOM 775 N N . LYS A 1 93 ? 19.594 -11.07 2.514 1 97.75 93 LYS A N 1
ATOM 776 C CA . LYS A 1 93 ? 20.859 -11.445 1.891 1 97.75 93 LYS A CA 1
ATOM 777 C C . LYS A 1 93 ? 20.703 -11.641 0.386 1 97.75 93 LYS A C 1
ATOM 779 O O . LYS A 1 93 ? 21.547 -11.203 -0.397 1 97.75 93 LYS A O 1
ATOM 784 N N . TRP A 1 94 ? 19.625 -12.211 -0.024 1 97.31 94 TRP A N 1
ATOM 785 C CA . TRP A 1 94 ? 19.359 -12.414 -1.443 1 97.31 94 TRP A CA 1
ATOM 786 C C . TRP A 1 94 ? 19.109 -11.086 -2.15 1 97.31 94 TRP A C 1
ATOM 788 O O . TRP A 1 94 ? 19.656 -10.852 -3.236 1 97.31 94 TRP A O 1
ATOM 798 N N . ALA A 1 95 ? 18.297 -10.219 -1.547 1 97.94 95 ALA A N 1
ATOM 799 C CA . ALA A 1 95 ? 18 -8.922 -2.152 1 97.94 95 ALA A CA 1
ATOM 800 C C . ALA A 1 95 ? 19.281 -8.133 -2.4 1 97.94 95 ALA A C 1
ATOM 802 O O . ALA A 1 95 ? 19.453 -7.523 -3.461 1 97.94 95 ALA A O 1
ATOM 803 N N . ILE A 1 96 ? 20.141 -8.148 -1.409 1 98.06 96 ILE A N 1
ATOM 804 C CA . ILE A 1 96 ? 21.406 -7.43 -1.512 1 98.06 96 ILE A CA 1
ATOM 805 C C . ILE A 1 96 ? 22.25 -8.039 -2.627 1 98.06 96 ILE A C 1
ATOM 807 O O . ILE A 1 96 ? 22.75 -7.324 -3.502 1 98.06 96 ILE A O 1
ATOM 811 N N . LEU A 1 97 ? 22.375 -9.383 -2.658 1 97.75 97 LEU A N 1
ATOM 812 C CA . LEU A 1 97 ? 23.172 -10.055 -3.68 1 97.75 97 LEU A CA 1
ATOM 813 C C . LEU A 1 97 ? 22.594 -9.805 -5.07 1 97.75 97 LEU A C 1
ATOM 815 O O . LEU A 1 97 ? 23.328 -9.539 -6.016 1 97.75 97 LEU A O 1
ATOM 819 N N . ASN A 1 98 ? 21.297 -9.953 -5.227 1 97.56 98 ASN A N 1
ATOM 820 C CA . ASN A 1 98 ? 20.625 -9.773 -6.504 1 97.56 98 ASN A CA 1
ATOM 821 C C . ASN A 1 98 ? 20.859 -8.375 -7.066 1 97.56 98 ASN A C 1
ATOM 823 O O . ASN A 1 98 ? 21.078 -8.211 -8.273 1 97.56 98 ASN A O 1
ATOM 827 N N . THR A 1 99 ? 20.797 -7.348 -6.172 1 97.5 99 THR A N 1
ATOM 828 C CA . THR A 1 99 ? 21.062 -5.98 -6.598 1 97.5 99 THR A CA 1
ATOM 829 C C . THR A 1 99 ? 22.5 -5.824 -7.062 1 97.5 99 THR A C 1
ATOM 831 O O . THR A 1 99 ? 22.766 -5.199 -8.094 1 97.5 99 THR A O 1
ATOM 834 N N . LYS A 1 100 ? 23.453 -6.391 -6.34 1 97.12 100 LYS A N 1
ATOM 835 C CA . LYS A 1 100 ? 24.844 -6.344 -6.742 1 97.12 100 LYS A CA 1
ATOM 836 C C . LYS A 1 100 ? 25.062 -7.027 -8.086 1 97.12 100 LYS A C 1
ATOM 838 O O . LYS A 1 100 ? 25.859 -6.559 -8.914 1 97.12 100 LYS A O 1
ATOM 843 N N . LEU A 1 101 ? 24.328 -8.109 -8.32 1 95.62 101 LEU A N 1
ATOM 844 C CA . LEU A 1 101 ? 24.391 -8.805 -9.602 1 95.62 101 LEU A CA 1
ATOM 845 C C . LEU A 1 101 ? 23.875 -7.918 -10.727 1 95.62 101 LEU A C 1
ATOM 847 O O . LEU A 1 101 ? 24.547 -7.766 -11.758 1 95.62 101 LEU A O 1
ATOM 851 N N . LYS A 1 102 ? 22.75 -7.285 -10.516 1 95.12 102 LYS A N 1
ATOM 852 C CA . LYS A 1 102 ? 22.109 -6.453 -11.531 1 95.12 102 LYS A CA 1
ATOM 853 C C . LYS A 1 102 ? 22.969 -5.246 -11.883 1 95.12 102 LYS A C 1
ATOM 855 O O . LYS A 1 102 ? 22.969 -4.777 -13.023 1 95.12 102 LYS A O 1
ATOM 860 N N . LEU A 1 103 ? 23.719 -4.797 -10.914 1 95.44 103 LEU A N 1
ATOM 861 C CA . LEU A 1 103 ? 24.516 -3.584 -11.117 1 95.44 103 LEU A CA 1
ATOM 862 C C . LEU A 1 103 ? 25.969 -3.924 -11.391 1 95.44 103 LEU A C 1
ATOM 864 O O . LEU A 1 103 ? 26.828 -3.041 -11.375 1 95.44 103 LEU A O 1
ATOM 868 N N . ASN A 1 104 ? 26.281 -5.211 -11.609 1 92.88 104 ASN A N 1
ATOM 869 C CA . ASN A 1 104 ? 27.625 -5.699 -11.914 1 92.88 104 ASN A CA 1
ATOM 870 C C . ASN A 1 104 ? 28.641 -5.266 -10.859 1 92.88 104 ASN A C 1
ATOM 872 O O . ASN A 1 104 ? 29.734 -4.805 -11.195 1 92.88 104 ASN A O 1
ATOM 876 N N . ALA A 1 105 ? 28.188 -5.277 -9.578 1 95.06 105 ALA A N 1
ATOM 877 C CA . ALA A 1 105 ? 29.031 -4.863 -8.461 1 95.06 105 ALA A CA 1
ATOM 878 C C . ALA A 1 105 ? 29.281 -6.031 -7.508 1 95.06 105 ALA A C 1
ATOM 880 O O . ALA A 1 105 ? 29.266 -5.863 -6.289 1 95.06 105 ALA A O 1
ATOM 881 N N . ILE A 1 106 ? 29.484 -7.242 -8.055 1 94.94 106 ILE A N 1
ATOM 882 C CA . ILE A 1 106 ? 29.672 -8.422 -7.219 1 94.94 106 ILE A CA 1
ATOM 883 C C . ILE A 1 106 ? 30.859 -9.227 -7.723 1 94.94 106 ILE A C 1
ATOM 885 O O . ILE A 1 106 ? 31.172 -9.219 -8.922 1 94.94 106 ILE A O 1
ATOM 889 N N . SER A 1 107 ? 31.562 -9.867 -6.785 1 94.56 107 SER A N 1
ATOM 890 C CA . SER A 1 107 ? 32.688 -10.734 -7.137 1 94.56 107 SER A CA 1
ATOM 891 C C . SER A 1 107 ? 32.25 -12.203 -7.188 1 94.56 107 SER A C 1
ATOM 893 O O . SER A 1 107 ? 31.219 -12.562 -6.641 1 94.56 107 SER A O 1
ATOM 895 N N . GLN A 1 108 ? 33.031 -12.992 -7.895 1 94.12 108 GLN A N 1
ATOM 896 C CA . GLN A 1 108 ? 32.781 -14.43 -7.945 1 94.12 108 GLN A CA 1
ATOM 897 C C . GLN A 1 108 ? 32.844 -15.047 -6.551 1 94.12 108 GLN A C 1
ATOM 899 O O . GLN A 1 108 ? 32 -15.906 -6.219 1 94.12 108 GLN A O 1
ATOM 904 N N . GLU A 1 109 ? 33.719 -14.578 -5.777 1 94.56 109 GLU A N 1
ATOM 905 C CA . GLU A 1 109 ? 33.875 -15.102 -4.422 1 94.56 109 GLU A CA 1
ATOM 906 C C . GLU A 1 109 ? 32.594 -14.875 -3.598 1 94.56 109 GLU A C 1
ATOM 908 O O . GLU A 1 109 ? 32.188 -15.758 -2.84 1 94.56 109 GLU A O 1
ATOM 913 N N . GLU A 1 110 ? 32.031 -13.695 -3.756 1 96.62 110 GLU A N 1
ATOM 914 C CA . GLU A 1 110 ? 30.797 -13.391 -3.043 1 96.62 110 GLU A CA 1
ATOM 915 C C . GLU A 1 110 ? 29.656 -14.32 -3.469 1 96.62 110 GLU A C 1
ATOM 917 O O . GLU A 1 110 ? 28.859 -14.758 -2.637 1 96.62 110 GLU A O 1
ATOM 922 N N . ILE A 1 111 ? 29.578 -14.57 -4.781 1 97.12 111 ILE A N 1
ATOM 923 C CA . ILE A 1 111 ? 28.547 -15.453 -5.309 1 97.12 111 ILE A CA 1
ATOM 924 C C . ILE A 1 111 ? 28.734 -16.859 -4.758 1 97.12 111 ILE A C 1
ATOM 926 O O . ILE A 1 111 ? 27.781 -17.484 -4.273 1 97.12 111 ILE A O 1
ATOM 930 N N . LEU A 1 112 ? 29.969 -17.375 -4.77 1 95.88 112 LEU A N 1
ATOM 931 C CA . LEU A 1 112 ? 30.281 -18.719 -4.305 1 95.88 112 LEU A CA 1
ATOM 932 C C . LEU A 1 112 ? 30 -18.859 -2.811 1 95.88 112 LEU A C 1
ATOM 934 O O . LEU A 1 112 ? 29.484 -19.891 -2.363 1 95.88 112 LEU A O 1
ATOM 938 N N . HIS A 1 113 ? 30.312 -17.844 -2.062 1 97.06 113 HIS A N 1
ATOM 939 C CA . HIS A 1 113 ? 30.016 -17.844 -0.633 1 97.06 113 HIS A CA 1
ATOM 940 C C . HIS A 1 113 ? 28.516 -17.938 -0.383 1 97.06 113 HIS A C 1
ATOM 942 O O . HIS A 1 113 ? 28.078 -18.672 0.489 1 97.06 113 HIS A O 1
ATOM 948 N N . PHE A 1 114 ? 27.766 -17.172 -1.146 1 97.31 114 PHE A N 1
ATOM 949 C CA . PHE A 1 114 ? 26.312 -17.172 -1.007 1 97.31 114 PHE A CA 1
ATOM 950 C C . PHE A 1 114 ? 25.734 -18.547 -1.354 1 97.31 114 PHE A C 1
ATOM 952 O O . PHE A 1 114 ? 24.828 -19.031 -0.677 1 97.31 114 PHE A O 1
ATOM 959 N N . ILE A 1 115 ? 26.203 -19.141 -2.404 1 96.19 115 ILE A N 1
ATOM 960 C CA . ILE A 1 115 ? 25.734 -20.453 -2.838 1 96.19 115 ILE A CA 1
ATOM 961 C C . ILE A 1 115 ? 25.906 -21.453 -1.708 1 96.19 115 ILE A C 1
ATOM 963 O O . ILE A 1 115 ? 25.016 -22.266 -1.443 1 96.19 115 ILE A O 1
ATOM 967 N N . LYS A 1 116 ? 27.031 -21.391 -0.999 1 95.56 116 LYS A N 1
ATOM 968 C CA . LYS A 1 116 ? 27.328 -22.297 0.099 1 95.56 116 LYS A CA 1
ATOM 969 C C . LYS A 1 116 ? 26.406 -22.047 1.291 1 95.56 116 LYS A C 1
ATOM 971 O O . LYS A 1 116 ? 25.906 -22.984 1.912 1 95.56 116 LYS A O 1
ATOM 976 N N . GLN A 1 117 ? 26.156 -20.812 1.52 1 95.62 117 GLN A N 1
ATOM 977 C CA . GLN A 1 117 ? 25.391 -20.438 2.705 1 95.62 117 GLN A CA 1
ATOM 978 C C . GLN A 1 117 ? 23.891 -20.641 2.486 1 95.62 117 GLN A C 1
ATOM 980 O O . GLN A 1 117 ? 23.172 -21 3.416 1 95.62 117 GLN A O 1
ATOM 985 N N . TYR A 1 118 ? 23.406 -20.391 1.308 1 94.56 118 TYR A N 1
ATOM 986 C CA . TYR A 1 118 ? 21.984 -20.438 1.004 1 94.56 118 TYR A CA 1
ATOM 987 C C . TYR A 1 118 ? 21.719 -21.266 -0.249 1 94.56 118 TYR A C 1
ATOM 989 O O . TYR A 1 118 ? 21.234 -20.75 -1.258 1 94.56 118 TYR A O 1
ATOM 997 N N . PRO A 1 119 ? 21.859 -22.547 -0.153 1 92.56 119 PRO A N 1
ATOM 998 C CA . PRO A 1 119 ? 21.812 -23.422 -1.324 1 92.56 119 PRO A CA 1
ATOM 999 C C . PRO A 1 119 ? 20.453 -23.453 -1.997 1 92.56 119 PRO A C 1
ATOM 1001 O O . PRO A 1 119 ? 20.359 -23.562 -3.225 1 92.56 119 PRO A O 1
ATOM 1004 N N . HIS A 1 120 ? 19.312 -23.359 -1.309 1 89.88 120 HIS A N 1
ATOM 1005 C CA . HIS A 1 120 ? 17.984 -23.422 -1.905 1 89.88 120 HIS A CA 1
ATOM 1006 C C . HIS A 1 120 ? 17.703 -22.203 -2.764 1 89.88 120 HIS A C 1
ATOM 1008 O O . HIS A 1 120 ? 17.156 -22.312 -3.861 1 89.88 120 HIS A O 1
ATOM 1014 N N . ILE A 1 121 ? 18.094 -21.047 -2.24 1 93.31 121 ILE A N 1
ATOM 1015 C CA . ILE A 1 121 ? 17.922 -19.812 -2.99 1 93.31 121 ILE A CA 1
ATOM 1016 C C . ILE A 1 121 ? 18.812 -19.828 -4.227 1 93.31 121 ILE A C 1
ATOM 1018 O O . ILE A 1 121 ? 18.391 -19.438 -5.316 1 93.31 121 ILE A O 1
ATOM 1022 N N . ALA A 1 122 ? 20.031 -20.328 -4.031 1 94.31 122 ALA A N 1
ATOM 1023 C CA . ALA A 1 122 ? 21 -20.391 -5.129 1 94.31 122 ALA A CA 1
ATOM 1024 C C . ALA A 1 122 ? 20.484 -21.297 -6.25 1 94.31 122 ALA A C 1
ATOM 1026 O O . ALA A 1 122 ? 20.578 -20.938 -7.426 1 94.31 122 ALA A O 1
ATOM 1027 N N . LYS A 1 123 ? 19.969 -22.438 -5.902 1 92.12 123 LYS A N 1
ATOM 1028 C CA . LYS A 1 123 ? 19.469 -23.391 -6.887 1 92.12 123 LYS A CA 1
ATOM 1029 C C . LYS A 1 123 ? 18.281 -22.812 -7.656 1 92.12 123 LYS A C 1
ATOM 1031 O O . LYS A 1 123 ? 18.25 -22.875 -8.891 1 92.12 123 LYS A O 1
ATOM 1036 N N . ARG A 1 124 ? 17.391 -22.203 -6.953 1 92.81 124 ARG A N 1
ATOM 1037 C CA . ARG A 1 124 ? 16.188 -21.656 -7.551 1 92.81 124 ARG A CA 1
ATOM 1038 C C . ARG A 1 124 ? 16.516 -20.531 -8.523 1 92.81 124 ARG A C 1
ATOM 1040 O O . ARG A 1 124 ? 15.844 -20.344 -9.539 1 92.81 124 ARG A O 1
ATOM 1047 N N . ASN A 1 125 ? 17.594 -19.812 -8.234 1 93.5 125 ASN A N 1
ATOM 1048 C CA . ASN A 1 125 ? 17.953 -18.672 -9.055 1 93.5 125 ASN A CA 1
ATOM 1049 C C . ASN A 1 125 ? 19.141 -18.969 -9.961 1 93.5 125 ASN A C 1
ATOM 1051 O O . ASN A 1 125 ? 19.719 -18.047 -10.562 1 93.5 125 ASN A O 1
ATOM 1055 N N . LYS A 1 126 ? 19.625 -20.203 -10.047 1 94.12 126 LYS A N 1
ATOM 1056 C CA . LYS A 1 126 ? 20.688 -20.688 -10.93 1 94.12 126 LYS A CA 1
ATOM 1057 C C . LYS A 1 126 ? 21.953 -19.844 -10.781 1 94.12 126 LYS A C 1
ATOM 1059 O O . LYS A 1 126 ? 22.547 -19.422 -11.773 1 94.12 126 LYS A O 1
ATOM 1064 N N . LEU A 1 127 ? 22.281 -19.609 -9.555 1 95.5 127 LEU A N 1
ATOM 1065 C CA . LEU A 1 127 ? 23.391 -18.703 -9.266 1 95.5 127 LEU A CA 1
ATOM 1066 C C . LEU A 1 127 ? 24.703 -19.312 -9.727 1 95.5 127 LEU A C 1
ATOM 1068 O O . LEU A 1 127 ? 25.672 -18.578 -9.984 1 95.5 127 LEU A O 1
ATOM 1072 N N . GLU A 1 128 ? 24.781 -20.578 -9.836 1 94.44 128 GLU A N 1
ATOM 1073 C CA . GLU A 1 128 ? 26.016 -21.281 -10.227 1 94.44 128 GLU A CA 1
ATOM 1074 C C . GLU A 1 128 ? 26.406 -20.906 -11.648 1 94.44 128 GLU A C 1
ATOM 1076 O O . GLU A 1 128 ? 27.562 -21.109 -12.047 1 94.44 128 GLU A O 1
ATOM 1081 N N . GLN A 1 129 ? 25.484 -20.391 -12.43 1 94.56 129 GLN A N 1
ATOM 1082 C CA . GLN A 1 129 ? 25.766 -20.062 -13.828 1 94.56 129 GLN A CA 1
ATOM 1083 C C . GLN A 1 129 ? 26.547 -18.75 -13.945 1 94.56 129 GLN A C 1
ATOM 1085 O O . GLN A 1 129 ? 27.297 -18.562 -14.906 1 94.56 129 GLN A O 1
ATOM 1090 N N . PHE A 1 130 ? 26.5 -17.891 -12.977 1 94.44 130 PHE A N 1
ATOM 1091 C CA . PHE A 1 130 ? 26.922 -16.516 -13.117 1 94.44 130 PHE A CA 1
ATOM 1092 C C . PHE A 1 130 ? 28.438 -16.406 -13.109 1 94.44 130 PHE A C 1
ATOM 1094 O O . PHE A 1 130 ? 29.016 -15.664 -13.914 1 94.44 130 PHE A O 1
ATOM 1101 N N . PRO A 1 131 ? 29.188 -17.156 -12.297 1 95.31 131 PRO A N 1
ATOM 1102 C CA . PRO A 1 131 ? 30.641 -17.031 -12.289 1 95.31 131 PRO A CA 1
ATOM 1103 C C . PRO A 1 131 ? 31.281 -17.359 -13.641 1 95.31 131 PRO A C 1
ATOM 1105 O O . PRO A 1 131 ? 32.281 -16.75 -14.031 1 95.31 131 PRO A O 1
ATOM 1108 N N . ILE A 1 132 ? 30.688 -18.25 -14.367 1 95.5 132 ILE A N 1
ATOM 1109 C CA . ILE A 1 132 ? 31.219 -18.656 -15.664 1 95.5 132 ILE A CA 1
ATOM 1110 C C . ILE A 1 132 ? 31.203 -17.469 -16.609 1 95.5 132 ILE A C 1
ATOM 1112 O O . ILE A 1 132 ? 32.219 -17.141 -17.234 1 95.5 132 ILE A O 1
ATOM 1116 N N . GLU A 1 133 ? 30.062 -16.875 -16.719 1 93.88 133 GLU A N 1
ATOM 1117 C CA . GLU A 1 133 ? 29.938 -15.703 -17.578 1 93.88 133 GLU A CA 1
ATOM 1118 C C . GLU A 1 133 ? 30.906 -14.602 -17.156 1 93.88 133 GLU A C 1
ATOM 1120 O O . GLU A 1 133 ? 31.516 -13.945 -18 1 93.88 133 GLU A O 1
ATOM 1125 N N . MET A 1 134 ? 31 -14.43 -15.844 1 94.88 134 MET A N 1
ATOM 1126 C CA . MET A 1 134 ? 31.859 -13.375 -15.32 1 94.88 134 MET A CA 1
ATOM 1127 C C . MET A 1 134 ? 33.312 -13.641 -15.656 1 94.88 134 MET A C 1
ATOM 1129 O O . MET A 1 134 ? 34.031 -12.758 -16.156 1 94.88 134 MET A O 1
ATOM 1133 N N . TRP A 1 135 ? 33.875 -14.812 -15.438 1 95.62 135 TRP A N 1
ATOM 1134 C CA . TRP A 1 135 ? 35.25 -15.164 -15.766 1 95.62 135 TRP A CA 1
ATOM 1135 C C . TRP A 1 135 ? 35.5 -15.078 -17.266 1 95.62 135 TRP A C 1
ATOM 1137 O O . TRP A 1 135 ? 36.594 -14.703 -17.703 1 95.62 135 TRP A O 1
ATOM 1147 N N . TYR A 1 136 ? 34.469 -15.391 -18.047 1 95.44 136 TYR A N 1
ATOM 1148 C CA . TYR A 1 136 ? 34.594 -15.305 -19.5 1 95.44 136 TYR A CA 1
ATOM 1149 C C . TYR A 1 136 ? 34.812 -13.867 -19.953 1 95.44 136 TYR A C 1
ATOM 1151 O O . TYR A 1 136 ? 35.719 -13.586 -20.75 1 95.44 136 TYR A O 1
ATOM 1159 N N . LYS A 1 137 ? 34.031 -12.992 -19.406 1 94.12 137 LYS A N 1
ATOM 1160 C CA . LYS A 1 137 ? 34.156 -11.578 -19.734 1 94.12 137 LYS A CA 1
ATOM 1161 C C . LYS A 1 137 ? 35.5 -11.016 -19.281 1 94.12 137 LYS A C 1
ATOM 1163 O O . LYS A 1 137 ? 36.094 -10.141 -19.938 1 94.12 137 LYS A O 1
ATOM 1168 N N . GLN A 1 138 ? 36.062 -11.609 -18.203 1 95 138 GLN A N 1
ATOM 1169 C CA . GLN A 1 138 ? 37.344 -11.164 -17.641 1 95 138 GLN A CA 1
ATOM 1170 C C . GLN A 1 138 ? 38.5 -11.875 -18.312 1 95 138 GLN A C 1
ATOM 1172 O O . GLN A 1 138 ? 39.656 -11.57 -18.031 1 95 138 GLN A O 1
ATOM 1177 N N . GLN A 1 139 ? 38.219 -12.852 -19.125 1 94.5 139 GLN A N 1
ATOM 1178 C CA . GLN A 1 139 ? 39.219 -13.656 -19.844 1 94.5 139 GLN A CA 1
ATOM 1179 C C . GLN A 1 139 ? 40.094 -14.43 -18.875 1 94.5 139 GLN A C 1
ATOM 1181 O O . GLN A 1 139 ? 41.312 -14.523 -19.078 1 94.5 139 GLN A O 1
ATOM 1186 N N . LYS A 1 140 ? 39.438 -14.781 -17.781 1 95.62 140 LYS A N 1
ATOM 1187 C CA . LYS A 1 140 ? 40.094 -15.648 -16.828 1 95.62 140 LYS A CA 1
ATOM 1188 C C . LYS A 1 140 ? 39.812 -17.125 -17.125 1 95.62 140 LYS A C 1
ATOM 1190 O O . LYS A 1 140 ? 39 -17.75 -16.422 1 95.62 140 LYS A O 1
ATOM 1195 N N . TRP A 1 141 ? 40.562 -17.688 -18 1 94.75 141 TRP A N 1
ATOM 1196 C CA . TRP A 1 141 ? 40.25 -18.953 -18.641 1 94.75 141 TRP A CA 1
ATOM 1197 C C . TRP A 1 141 ? 40.531 -20.125 -17.688 1 94.75 141 TRP A C 1
ATOM 1199 O O . TRP A 1 141 ? 39.781 -21.078 -17.609 1 94.75 141 TRP A O 1
ATOM 1209 N N . SER A 1 142 ? 41.625 -20.062 -16.969 1 94.31 142 SER A N 1
ATOM 1210 C CA . SER A 1 142 ? 42 -21.156 -16.062 1 94.31 142 SER A CA 1
ATOM 1211 C C . SER A 1 142 ? 40.969 -21.312 -14.953 1 94.31 142 SER A C 1
ATOM 1213 O O . SER A 1 142 ? 40.562 -22.438 -14.641 1 94.31 142 SER A O 1
ATOM 1215 N N . GLU A 1 143 ? 40.562 -20.188 -14.391 1 94.94 143 GLU A N 1
ATOM 1216 C CA . GLU A 1 143 ? 39.531 -20.219 -13.336 1 94.94 143 GLU A CA 1
ATOM 1217 C C . GLU A 1 143 ? 38.219 -20.734 -13.867 1 94.94 143 GLU A C 1
ATOM 1219 O O . GLU A 1 143 ? 37.531 -21.516 -13.195 1 94.94 143 GLU A O 1
ATOM 1224 N N . LEU A 1 144 ? 37.875 -20.266 -15.086 1 96.25 144 LEU A N 1
ATOM 1225 C CA . LEU A 1 144 ? 36.625 -20.656 -15.711 1 96.25 144 LEU A CA 1
ATOM 1226 C C . LEU A 1 144 ? 36.562 -22.172 -15.914 1 96.25 144 LEU A C 1
ATOM 1228 O O . LEU A 1 144 ? 35.594 -22.828 -15.523 1 96.25 144 LEU A O 1
ATOM 1232 N N . LEU A 1 145 ? 37.625 -22.75 -16.391 1 95.12 145 LEU A N 1
ATOM 1233 C CA . LEU A 1 145 ? 37.656 -24.172 -16.672 1 95.12 145 LEU A CA 1
ATOM 1234 C C . LEU A 1 145 ? 37.656 -25 -15.391 1 95.12 145 LEU A C 1
ATOM 1236 O O . LEU A 1 145 ? 36.969 -26.016 -15.297 1 95.12 145 LEU A O 1
ATOM 1240 N N . ALA A 1 146 ? 38.375 -24.547 -14.43 1 94.88 146 ALA A N 1
ATOM 1241 C CA . ALA A 1 146 ? 38.438 -25.234 -13.141 1 94.88 146 ALA A CA 1
ATOM 1242 C C . ALA A 1 146 ? 37.062 -25.281 -12.484 1 94.88 146 ALA A C 1
ATOM 1244 O O . ALA A 1 146 ? 36.656 -26.297 -11.914 1 94.88 146 ALA A O 1
ATOM 1245 N N . TYR A 1 147 ? 36.375 -24.172 -12.57 1 95.19 147 TYR A N 1
ATOM 1246 C CA . TYR A 1 147 ? 35.031 -24.078 -11.969 1 95.19 147 TYR A CA 1
ATOM 1247 C C . TYR A 1 147 ? 34.031 -24.906 -12.75 1 95.19 147 TYR A C 1
ATOM 1249 O O . TYR A 1 147 ? 33.156 -25.562 -12.156 1 95.19 147 TYR A O 1
ATOM 1257 N N . SER A 1 148 ? 34.062 -24.844 -14.062 1 94.88 148 SER A N 1
ATOM 1258 C CA . SER A 1 148 ? 33.094 -25.516 -14.914 1 94.88 148 SER A CA 1
ATOM 1259 C C . SER A 1 148 ? 33.094 -27.031 -14.672 1 94.88 148 SER A C 1
ATOM 1261 O O . SER A 1 148 ? 32.062 -27.703 -14.828 1 94.88 148 SER A O 1
ATOM 1263 N N . ASP A 1 149 ? 34.188 -27.531 -14.18 1 91.12 149 ASP A N 1
ATOM 1264 C CA . ASP A 1 149 ? 34.312 -28.969 -13.914 1 91.12 149 ASP A CA 1
ATOM 1265 C C . ASP A 1 149 ? 33.562 -29.359 -12.648 1 91.12 149 ASP A C 1
ATOM 1267 O O . ASP A 1 149 ? 33.188 -30.531 -12.477 1 91.12 149 ASP A O 1
ATOM 1271 N N . LYS A 1 150 ? 33.281 -28.406 -11.867 1 89 150 LYS A N 1
ATOM 1272 C CA . LYS A 1 150 ? 32.688 -28.688 -10.57 1 89 150 LYS A CA 1
ATOM 1273 C C . LYS A 1 150 ? 31.188 -28.359 -10.57 1 89 150 LYS A C 1
ATOM 1275 O O . LYS A 1 150 ? 30.484 -28.672 -9.609 1 89 150 LYS A O 1
ATOM 1280 N N . VAL A 1 151 ? 30.812 -27.703 -11.594 1 87.12 151 VAL A N 1
ATOM 1281 C CA . VAL A 1 151 ? 29.438 -27.219 -11.625 1 87.12 151 VAL A CA 1
ATOM 1282 C C . VAL A 1 151 ? 28.547 -28.234 -12.359 1 87.12 151 VAL A C 1
ATOM 1284 O O . VAL A 1 151 ? 29.016 -28.938 -13.258 1 87.12 151 VAL A O 1
ATOM 1287 N N . GLY A 1 152 ? 27.406 -28.453 -11.875 1 79.88 152 GLY A N 1
ATOM 1288 C CA . GLY A 1 152 ? 26.453 -29.359 -12.492 1 79.88 152 GLY A CA 1
ATOM 1289 C C . GLY A 1 152 ? 26.094 -28.984 -13.914 1 79.88 152 GLY A C 1
ATOM 1290 O O . GLY A 1 152 ? 26.969 -28.578 -14.688 1 79.88 152 GLY A O 1
ATOM 1291 N N . GLU A 1 153 ? 24.859 -29.062 -14.367 1 87.25 153 GLU A N 1
ATOM 1292 C CA . GLU A 1 153 ? 24.375 -28.828 -15.727 1 87.25 153 GLU A CA 1
ATOM 1293 C C . GLU A 1 153 ? 24.484 -27.359 -16.094 1 87.25 153 GLU A C 1
ATOM 1295 O O . GLU A 1 153 ? 23.938 -26.5 -15.414 1 87.25 153 GLU A O 1
ATOM 1300 N N . LEU A 1 154 ? 25.188 -27.078 -17.172 1 93.12 154 LEU A N 1
ATOM 1301 C CA . LEU A 1 154 ? 25.391 -25.719 -17.656 1 93.12 154 LEU A CA 1
ATOM 1302 C C . LEU A 1 154 ? 24.281 -25.297 -18.625 1 93.12 154 LEU A C 1
ATOM 1304 O O . LEU A 1 154 ? 23.719 -26.156 -19.312 1 93.12 154 LEU A O 1
ATOM 1308 N N . SER A 1 155 ? 24.016 -24.031 -18.656 1 94.06 155 SER A N 1
ATOM 1309 C CA . SER A 1 155 ? 23.172 -23.484 -19.719 1 94.06 155 SER A CA 1
ATOM 1310 C C . SER A 1 155 ? 23.844 -23.625 -21.094 1 94.06 155 SER A C 1
ATOM 1312 O O . SER A 1 155 ? 25.047 -23.844 -21.172 1 94.06 155 SER A O 1
ATOM 1314 N N . VAL A 1 156 ? 23.062 -23.516 -22.141 1 95 156 VAL A N 1
ATOM 1315 C CA . VAL A 1 156 ? 23.594 -23.594 -23.5 1 95 156 VAL A CA 1
ATOM 1316 C C . VAL A 1 156 ? 24.656 -22.531 -23.703 1 95 156 VAL A C 1
ATOM 1318 O O . VAL A 1 156 ? 25.734 -22.812 -24.234 1 95 156 VAL A O 1
ATOM 1321 N N . ALA A 1 157 ? 24.422 -21.375 -23.219 1 95.31 157 ALA A N 1
ATOM 1322 C CA . ALA A 1 157 ? 25.375 -20.281 -23.375 1 95.31 157 ALA A CA 1
ATOM 1323 C C . ALA A 1 157 ? 26.672 -20.562 -22.625 1 95.31 157 ALA A C 1
ATOM 1325 O O . ALA A 1 157 ? 27.766 -20.344 -23.156 1 95.31 157 ALA A O 1
ATOM 1326 N N . ASN A 1 158 ? 26.547 -21.047 -21.469 1 96.25 158 ASN A N 1
ATOM 1327 C CA . ASN A 1 158 ? 27.734 -21.297 -20.656 1 96.25 158 ASN A CA 1
ATOM 1328 C C . ASN A 1 158 ? 28.5 -22.5 -21.156 1 96.25 158 ASN A C 1
ATOM 1330 O O . ASN A 1 158 ? 29.734 -22.531 -21.078 1 96.25 158 ASN A O 1
ATOM 1334 N N . GLN A 1 159 ? 27.812 -23.453 -21.656 1 96.06 159 GLN A N 1
ATOM 1335 C CA . GLN A 1 159 ? 28.5 -24.562 -22.297 1 96.06 159 GLN A CA 1
ATOM 1336 C C . GLN A 1 159 ? 29.344 -24.094 -23.484 1 96.06 159 GLN A C 1
ATOM 1338 O O . GLN A 1 159 ? 30.484 -24.531 -23.656 1 96.06 159 GLN A O 1
ATOM 1343 N N . CYS A 1 160 ? 28.781 -23.203 -24.266 1 96.75 160 CYS A N 1
ATOM 1344 C CA . CYS A 1 160 ? 29.5 -22.625 -25.391 1 96.75 160 CYS A CA 1
ATOM 1345 C C . CYS A 1 160 ? 30.734 -21.859 -24.906 1 96.75 160 CYS A C 1
ATOM 1347 O O . CYS A 1 160 ? 31.797 -21.969 -25.516 1 96.75 160 CYS A O 1
ATOM 1349 N N . ARG A 1 161 ? 30.625 -21.172 -23.812 1 96.38 161 ARG A N 1
ATOM 1350 C CA . ARG A 1 161 ? 31.75 -20.422 -23.281 1 96.38 161 ARG A CA 1
ATOM 1351 C C . ARG A 1 161 ? 32.875 -21.359 -22.844 1 96.38 161 ARG A C 1
ATOM 1353 O O . ARG A 1 161 ? 34.031 -21.094 -23.125 1 96.38 161 ARG A O 1
ATOM 1360 N N . VAL A 1 162 ? 32.531 -22.359 -22.188 1 96.12 162 VAL A N 1
ATOM 1361 C CA . VAL A 1 162 ? 33.5 -23.328 -21.719 1 96.12 162 VAL A CA 1
ATOM 1362 C C . VAL A 1 162 ? 34.25 -23.953 -22.922 1 96.12 162 VAL A C 1
ATOM 1364 O O . VAL A 1 162 ? 35.469 -24.031 -22.922 1 96.12 162 VAL A O 1
ATOM 1367 N N . TRP A 1 163 ? 33.531 -24.312 -23.922 1 95.31 163 TRP A N 1
ATOM 1368 C CA . TRP A 1 163 ? 34.125 -24.938 -25.109 1 95.31 163 TRP A CA 1
ATOM 1369 C C . TRP A 1 163 ? 34.969 -23.922 -25.891 1 95.31 163 TRP A C 1
ATOM 1371 O O . TRP A 1 163 ? 35.969 -24.297 -26.484 1 95.31 163 TRP A O 1
ATOM 1381 N N . ALA A 1 164 ? 34.438 -22.734 -25.938 1 94.81 164 ALA A N 1
ATOM 1382 C CA . ALA A 1 164 ? 35.25 -21.688 -26.594 1 94.81 164 ALA A CA 1
ATOM 1383 C C . ALA A 1 164 ? 36.625 -21.562 -25.969 1 94.81 164 ALA A C 1
ATOM 1385 O O . ALA A 1 164 ? 37.625 -21.453 -26.672 1 94.81 164 ALA A O 1
ATOM 1386 N N . VAL A 1 165 ? 36.688 -21.594 -24.672 1 95.06 165 VAL A N 1
ATOM 1387 C CA . VAL A 1 165 ? 37.938 -21.484 -23.953 1 95.06 165 VAL A CA 1
ATOM 1388 C C . VAL A 1 165 ? 38.781 -22.719 -24.188 1 95.06 165 VAL A C 1
ATOM 1390 O O . VAL A 1 165 ? 40 -22.625 -24.391 1 95.06 165 VAL A O 1
ATOM 1393 N N . GLN A 1 166 ? 38.25 -23.844 -24.172 1 93.5 166 GLN A N 1
ATOM 1394 C CA . GLN A 1 166 ? 38.969 -25.094 -24.438 1 93.5 166 GLN A CA 1
ATOM 1395 C C . GLN A 1 166 ? 39.531 -25.109 -25.844 1 93.5 166 GLN A C 1
ATOM 1397 O O . GLN A 1 166 ? 40.688 -25.5 -26.047 1 93.5 166 GLN A O 1
ATOM 1402 N N . TYR A 1 167 ? 38.781 -24.688 -26.781 1 93.19 167 TYR A N 1
ATOM 1403 C CA . TYR A 1 167 ? 39.219 -24.609 -28.172 1 93.19 167 TYR A CA 1
ATOM 1404 C C . TYR A 1 167 ? 40.375 -23.641 -28.328 1 93.19 167 TYR A C 1
ATOM 1406 O O . TYR A 1 167 ? 41.375 -23.969 -28.953 1 93.19 167 TYR A O 1
ATOM 1414 N N . GLN A 1 168 ? 40.156 -22.5 -27.734 1 88.56 168 GLN A N 1
ATOM 1415 C CA . GLN A 1 168 ? 41.219 -21.484 -27.844 1 88.56 168 GLN A CA 1
ATOM 1416 C C . GLN A 1 168 ? 42.5 -21.969 -27.234 1 88.56 168 GLN A C 1
ATOM 1418 O O . GLN A 1 168 ? 43.594 -21.719 -27.781 1 88.56 168 GLN A O 1
ATOM 1423 N N . SER A 1 169 ? 42.438 -22.641 -26.141 1 87.75 169 SER A N 1
ATOM 1424 C CA . SER A 1 169 ? 43.625 -23.172 -25.484 1 87.75 169 SER A CA 1
ATOM 1425 C C . SER A 1 169 ? 44.344 -24.172 -26.359 1 87.75 169 SER A C 1
ATOM 1427 O O . SER A 1 169 ? 45.594 -24.188 -26.406 1 87.75 169 SER A O 1
ATOM 1429 N N . GLN A 1 170 ? 43.625 -24.969 -27.062 1 85.44 170 GLN A N 1
ATOM 1430 C CA . GLN A 1 170 ? 44.219 -25.984 -27.953 1 85.44 170 GLN A CA 1
ATOM 1431 C C . GLN A 1 170 ? 44.719 -25.344 -29.25 1 85.44 170 GLN A C 1
ATOM 1433 O O . GLN A 1 170 ? 45.75 -25.75 -29.766 1 85.44 170 GLN A O 1
ATOM 1438 N N . ALA A 1 171 ? 44 -24.406 -29.734 1 81.31 171 ALA A N 1
ATOM 1439 C CA . ALA A 1 171 ? 44.375 -23.719 -30.969 1 81.31 171 ALA A CA 1
ATOM 1440 C C . ALA A 1 171 ? 45.688 -22.953 -30.766 1 81.31 171 ALA A C 1
ATOM 1442 O O . ALA A 1 171 ? 46.531 -22.922 -31.656 1 81.31 171 ALA A O 1
ATOM 1443 N N . ASP A 1 172 ? 45.875 -22.359 -29.688 1 79.25 172 ASP A N 1
ATOM 1444 C CA . ASP A 1 172 ? 47.094 -21.609 -29.375 1 79.25 172 ASP A CA 1
ATOM 1445 C C . ASP A 1 172 ? 48.312 -22.547 -29.297 1 79.25 172 ASP A C 1
ATOM 1447 O O . ASP A 1 172 ? 49.406 -22.219 -29.766 1 79.25 172 ASP A O 1
ATOM 1451 N N . LYS A 1 173 ? 48.062 -23.672 -28.828 1 74.81 173 LYS A N 1
ATOM 1452 C CA . LYS A 1 173 ? 49.125 -24.641 -28.719 1 74.81 173 LYS A CA 1
ATOM 1453 C C . LYS A 1 173 ? 49.562 -25.156 -30.094 1 74.81 173 LYS A C 1
ATOM 1455 O O . LYS A 1 173 ? 50.75 -25.375 -30.328 1 74.81 173 LYS A O 1
ATOM 1460 N N . LEU A 1 174 ? 48.594 -25.422 -30.969 1 67.38 174 LEU A N 1
ATOM 1461 C CA . LEU A 1 174 ? 48.875 -26 -32.281 1 67.38 174 LEU A CA 1
ATOM 1462 C C . LEU A 1 174 ? 49.25 -24.922 -33.281 1 67.38 174 LEU A C 1
ATOM 1464 O O . LEU A 1 174 ? 49.625 -25.219 -34.406 1 67.38 174 LEU A O 1
ATOM 1468 N N . GLN A 1 175 ? 49.719 -23.703 -32.844 1 60.62 175 GLN A N 1
ATOM 1469 C CA . GLN A 1 175 ? 50.031 -22.625 -33.75 1 60.62 175 GLN A CA 1
ATOM 1470 C C . GLN A 1 175 ? 49.094 -22.609 -34.969 1 60.62 175 GLN A C 1
ATOM 1472 O O . GLN A 1 175 ? 49.531 -22.516 -36.094 1 60.62 175 GLN A O 1
ATOM 1477 N N . LEU A 1 176 ? 47.875 -23.047 -34.969 1 52.69 176 LEU A N 1
ATOM 1478 C CA . LEU A 1 176 ? 46.875 -23.094 -36.031 1 52.69 176 LEU A CA 1
ATOM 1479 C C . LEU A 1 176 ? 46.625 -21.703 -36.594 1 52.69 176 LEU A C 1
ATOM 1481 O O . LEU A 1 176 ? 46.188 -20.797 -35.875 1 52.69 176 LEU A O 1
ATOM 1485 N N . ASN A 1 177 ? 47.625 -20.984 -37.188 1 44.47 177 ASN A N 1
ATOM 1486 C CA . ASN A 1 177 ? 47.406 -19.75 -37.938 1 44.47 177 ASN A CA 1
ATOM 1487 C C . ASN A 1 177 ? 46.219 -19.828 -38.844 1 44.47 177 ASN A C 1
ATOM 1489 O O . ASN A 1 177 ? 46.156 -20.656 -39.75 1 44.47 177 ASN A O 1
ATOM 1493 N N . PRO A 1 178 ? 45.188 -19.234 -38.562 1 44.5 178 PRO A N 1
ATOM 1494 C CA . PRO A 1 178 ? 44.062 -19.297 -39.469 1 44.5 178 PRO A CA 1
ATOM 1495 C C . PRO A 1 178 ? 44.438 -19.172 -40.938 1 44.5 178 PRO A C 1
ATOM 1497 O O . PRO A 1 178 ? 43.844 -19.812 -41.812 1 44.5 178 PRO A O 1
ATOM 1500 N N . GLU A 1 179 ? 45.406 -18.141 -41.281 1 39.81 179 GLU A N 1
ATOM 1501 C CA . GLU A 1 179 ? 45.75 -17.891 -42.656 1 39.81 179 GLU A CA 1
ATOM 1502 C C . GLU A 1 179 ? 46.531 -19.062 -43.25 1 39.81 179 GLU A C 1
ATOM 1504 O O . GLU A 1 179 ? 46.469 -19.297 -44.469 1 39.81 179 GLU A O 1
ATOM 1509 N N . ALA A 1 180 ? 47.406 -19.594 -42.625 1 39.22 180 ALA A N 1
ATOM 1510 C CA . ALA A 1 180 ? 48.281 -20.609 -43.219 1 39.22 180 ALA A CA 1
ATOM 1511 C C . ALA A 1 180 ? 47.531 -21.938 -43.375 1 39.22 180 ALA A C 1
ATOM 1513 O O . ALA A 1 180 ? 48.062 -22.875 -43.969 1 39.22 180 ALA A O 1
ATOM 1514 N N . ALA A 1 181 ? 46.438 -22.219 -42.625 1 39.78 181 ALA A N 1
ATOM 1515 C CA . ALA A 1 181 ? 45.625 -23.406 -42.906 1 39.78 181 ALA A CA 1
ATOM 1516 C C . ALA A 1 181 ? 45.062 -23.391 -44.312 1 39.78 181 ALA A C 1
ATOM 1518 O O . ALA A 1 181 ? 44.594 -24.422 -44.812 1 39.78 181 ALA A O 1
ATOM 1519 N N . GLN A 1 182 ? 44.812 -22.172 -44.812 1 37.75 182 GLN A N 1
ATOM 1520 C CA . GLN A 1 182 ? 44.281 -22.266 -46.188 1 37.75 182 GLN A CA 1
ATOM 1521 C C . GLN A 1 182 ? 45.312 -22.953 -47.094 1 37.75 182 GLN A C 1
ATOM 1523 O O . GLN A 1 182 ? 44.938 -23.531 -48.125 1 37.75 182 GLN A O 1
ATOM 1528 N N . ALA A 1 183 ? 46.75 -22.562 -47 1 38 183 ALA A N 1
ATOM 1529 C CA . ALA A 1 183 ? 47.625 -22.922 -48.156 1 38 183 ALA A CA 1
ATOM 1530 C C . ALA A 1 183 ? 47.906 -24.422 -48.156 1 38 183 ALA A C 1
ATOM 1532 O O . ALA A 1 183 ? 47.938 -25.062 -49.188 1 38 183 ALA A O 1
ATOM 1533 N N . ASN A 1 184 ? 48.906 -24.906 -47.219 1 36.88 184 ASN A N 1
ATOM 1534 C CA . ASN A 1 184 ? 49.406 -26.25 -47.469 1 36.88 184 ASN A CA 1
ATOM 1535 C C . ASN A 1 184 ? 48.438 -27.312 -46.938 1 36.88 184 ASN A C 1
ATOM 1537 O O . ASN A 1 184 ? 47.969 -27.25 -45.812 1 36.88 184 ASN A O 1
ATOM 1541 N N . ASN A 1 185 ? 47.375 -27.922 -47.688 1 38.94 185 ASN A N 1
ATOM 1542 C CA . ASN A 1 185 ? 46.406 -29 -47.719 1 38.94 185 ASN A CA 1
ATOM 1543 C C . ASN A 1 185 ? 46.594 -29.969 -46.531 1 38.94 185 ASN A C 1
ATOM 1545 O O . ASN A 1 185 ? 46.156 -31.125 -46.594 1 38.94 185 ASN A O 1
ATOM 1549 N N . LEU A 1 186 ? 47.812 -29.969 -45.812 1 40.06 186 LEU A N 1
ATOM 1550 C CA . LEU A 1 186 ? 48.062 -31.156 -44.969 1 40.06 186 LEU A CA 1
ATOM 1551 C C . LEU A 1 186 ? 47.219 -31.109 -43.719 1 40.06 186 LEU A C 1
ATOM 1553 O O . LEU A 1 186 ? 47.25 -30.141 -42.969 1 40.06 186 LEU A O 1
ATOM 1557 N N . ALA A 1 187 ? 46.094 -31.828 -43.625 1 46.72 187 ALA A N 1
ATOM 1558 C CA . ALA A 1 187 ? 45.281 -32.156 -42.438 1 46.72 187 ALA A CA 1
ATOM 1559 C C . ALA A 1 187 ? 46.156 -32.344 -41.219 1 46.72 187 ALA A C 1
ATOM 1561 O O . ALA A 1 187 ? 46.875 -33.344 -41.094 1 46.72 187 ALA A O 1
ATOM 1562 N N . GLN A 1 188 ? 46.75 -31.453 -40.656 1 52.38 188 GLN A N 1
ATOM 1563 C CA . GLN A 1 188 ? 47.438 -31.672 -39.406 1 52.38 188 GLN A CA 1
ATOM 1564 C C . GLN A 1 188 ? 46.562 -32.469 -38.438 1 52.38 188 GLN A C 1
ATOM 1566 O O . GLN A 1 188 ? 45.375 -32.219 -38.281 1 52.38 188 GLN A O 1
ATOM 1571 N N . PRO A 1 189 ? 46.938 -33.656 -37.938 1 62.31 189 PRO A N 1
ATOM 1572 C CA . PRO A 1 189 ? 46.188 -34.531 -37.094 1 62.31 189 PRO A CA 1
ATOM 1573 C C . PRO A 1 189 ? 45.625 -33.812 -35.844 1 62.31 189 PRO A C 1
ATOM 1575 O O . PRO A 1 189 ? 46.344 -33.031 -35.219 1 62.31 189 PRO A O 1
ATOM 1578 N N . LEU A 1 190 ? 44.281 -33.719 -35.688 1 76.88 190 LEU A N 1
ATOM 1579 C CA . LEU A 1 190 ? 43.562 -33.188 -34.531 1 76.88 190 LEU A CA 1
ATOM 1580 C C . LEU A 1 190 ? 44.094 -33.781 -33.25 1 76.88 190 LEU A C 1
ATOM 1582 O O . LEU A 1 190 ? 44.344 -35 -33.156 1 76.88 190 LEU A O 1
ATOM 1586 N N . SER A 1 191 ? 44.625 -32.969 -32.344 1 83.62 191 SER A N 1
ATOM 1587 C CA . SER A 1 191 ? 44.938 -33.531 -31.016 1 83.62 191 SER A CA 1
ATOM 1588 C C . SER A 1 191 ? 43.781 -34.344 -30.438 1 83.62 191 SER A C 1
ATOM 1590 O O . SER A 1 191 ? 42.625 -34.125 -30.797 1 83.62 191 SER A O 1
ATOM 1592 N N . PRO A 1 192 ? 44.125 -35.312 -29.719 1 86.81 192 PRO A N 1
ATOM 1593 C CA . PRO A 1 192 ? 43.062 -36.125 -29.094 1 86.81 192 PRO A CA 1
ATOM 1594 C C . PRO A 1 192 ? 42.062 -35.281 -28.312 1 86.81 192 PRO A C 1
ATOM 1596 O O . PRO A 1 192 ? 40.875 -35.562 -28.297 1 86.81 192 PRO A O 1
ATOM 1599 N N . GLU A 1 193 ? 42.594 -34.25 -27.703 1 87.5 193 GLU A N 1
ATOM 1600 C CA . GLU A 1 193 ? 41.719 -33.375 -26.938 1 87.5 193 GLU A CA 1
ATOM 1601 C C . GLU A 1 193 ? 40.75 -32.625 -27.844 1 87.5 193 GLU A C 1
ATOM 1603 O O . GLU A 1 193 ? 39.562 -32.5 -27.516 1 87.5 193 GLU A O 1
ATOM 1608 N N . LEU A 1 194 ? 41.219 -32.219 -28.859 1 89.81 194 LEU A N 1
ATOM 1609 C CA . LEU A 1 194 ? 40.406 -31.484 -29.812 1 89.81 194 LEU A CA 1
ATOM 1610 C C . LEU A 1 194 ? 39.375 -32.406 -30.469 1 89.81 194 LEU A C 1
ATOM 1612 O O . LEU A 1 194 ? 38.25 -32.031 -30.734 1 89.81 194 LEU A O 1
ATOM 1616 N N . ALA A 1 195 ? 39.875 -33.594 -30.703 1 90.81 195 ALA A N 1
ATOM 1617 C CA . ALA A 1 195 ? 38.969 -34.594 -31.297 1 90.81 195 ALA A CA 1
ATOM 1618 C C . ALA A 1 195 ? 37.812 -34.906 -30.359 1 90.81 195 ALA A C 1
ATOM 1620 O O . ALA A 1 195 ? 36.656 -35.031 -30.812 1 90.81 195 ALA A O 1
ATOM 1621 N N . GLN A 1 196 ? 38.188 -35.031 -29.172 1 93.06 196 GLN A N 1
ATOM 1622 C CA . GLN A 1 196 ? 37.156 -35.281 -28.172 1 93.06 196 GLN A CA 1
ATOM 1623 C C . GLN A 1 196 ? 36.188 -34.125 -28.078 1 93.06 196 GLN A C 1
ATOM 1625 O O . GLN A 1 196 ? 34.969 -34.312 -27.938 1 93.06 196 GLN A O 1
ATOM 1630 N N . LEU A 1 197 ? 36.688 -32.938 -28.047 1 94.12 197 LEU A N 1
ATOM 1631 C CA . LEU A 1 197 ? 35.844 -31.719 -28 1 94.12 197 LEU A CA 1
ATOM 1632 C C . LEU A 1 197 ? 34.906 -31.672 -29.188 1 94.12 197 LEU A C 1
ATOM 1634 O O . LEU A 1 197 ? 33.719 -31.344 -29.031 1 94.12 197 LEU A O 1
ATOM 1638 N N . LEU A 1 198 ? 35.406 -31.953 -30.328 1 94.56 198 LEU A N 1
ATOM 1639 C CA . LEU A 1 198 ? 34.594 -31.906 -31.547 1 94.56 198 LEU A CA 1
ATOM 1640 C C . LEU A 1 198 ? 33.5 -32.969 -31.5 1 94.56 198 LEU A C 1
ATOM 1642 O O . LEU A 1 198 ? 32.375 -32.75 -31.969 1 94.56 198 LEU A O 1
ATOM 1646 N N . ALA A 1 199 ? 33.844 -34.125 -30.875 1 94.06 199 ALA A N 1
ATOM 1647 C CA . ALA A 1 199 ? 32.875 -35.188 -30.75 1 94.06 199 ALA A CA 1
ATOM 1648 C C . ALA A 1 199 ? 31.719 -34.75 -29.828 1 94.06 199 ALA A C 1
ATOM 1650 O O . ALA A 1 199 ? 30.547 -35 -30.141 1 94.06 199 ALA A O 1
ATOM 1651 N N . LYS A 1 200 ? 32.062 -34.188 -28.766 1 94.62 200 LYS A N 1
ATOM 1652 C CA . LYS A 1 200 ? 31.047 -33.688 -27.844 1 94.62 200 LYS A CA 1
ATOM 1653 C C . LYS A 1 200 ? 30.219 -32.594 -28.5 1 94.62 200 LYS A C 1
ATOM 1655 O O . LYS A 1 200 ? 29 -32.5 -28.312 1 94.62 200 LYS A O 1
ATOM 1660 N N . PHE A 1 201 ? 30.844 -31.734 -29.156 1 95.75 201 PHE A N 1
ATOM 1661 C CA . PHE A 1 201 ? 30.172 -30.641 -29.828 1 95.75 201 PHE A CA 1
ATOM 1662 C C . PHE A 1 201 ? 29.188 -31.141 -30.875 1 95.75 201 PHE A C 1
ATOM 1664 O O . PHE A 1 201 ? 28.125 -30.562 -31.094 1 95.75 201 PHE A O 1
ATOM 1671 N N . ASP A 1 202 ? 29.562 -32.281 -31.453 1 94.62 202 ASP A N 1
ATOM 1672 C CA . ASP A 1 202 ? 28.703 -32.906 -32.469 1 94.62 202 ASP A CA 1
ATOM 1673 C C . ASP A 1 202 ? 27.328 -33.188 -31.891 1 94.62 202 ASP A C 1
ATOM 1675 O O . ASP A 1 202 ? 26.312 -32.75 -32.469 1 94.62 202 ASP A O 1
ATOM 1679 N N . ASP A 1 203 ? 27.328 -33.875 -30.891 1 94.75 203 ASP A N 1
ATOM 1680 C CA . ASP A 1 203 ? 26.078 -34.25 -30.234 1 94.75 203 ASP A CA 1
ATOM 1681 C C . ASP A 1 203 ? 25.344 -33 -29.734 1 94.75 203 ASP A C 1
ATOM 1683 O O . ASP A 1 203 ? 24.109 -32.938 -29.828 1 94.75 203 ASP A O 1
ATOM 1687 N N . PHE A 1 204 ? 26.062 -32.094 -29.234 1 95.62 204 PHE A N 1
ATOM 1688 C CA . PHE A 1 204 ? 25.5 -30.859 -28.703 1 95.62 204 PHE A CA 1
ATOM 1689 C C . PHE A 1 204 ? 24.828 -30.047 -29.812 1 95.62 204 PHE A C 1
ATOM 1691 O O . PHE A 1 204 ? 23.734 -29.531 -29.625 1 95.62 204 PHE A O 1
ATOM 1698 N N . TRP A 1 205 ? 25.484 -29.922 -30.938 1 95.94 205 TRP A N 1
ATOM 1699 C CA . TRP A 1 205 ? 24.969 -29.156 -32.062 1 95.94 205 TRP A CA 1
ATOM 1700 C C . TRP A 1 205 ? 23.656 -29.75 -32.562 1 95.94 205 TRP A C 1
ATOM 1702 O O . TRP A 1 205 ? 22.703 -29.016 -32.875 1 95.94 205 TRP A O 1
ATOM 1712 N N . ILE A 1 206 ? 23.578 -31.062 -32.562 1 95.62 206 ILE A N 1
ATOM 1713 C CA . ILE A 1 206 ? 22.406 -31.766 -33.094 1 95.62 206 ILE A CA 1
ATOM 1714 C C . ILE A 1 206 ? 21.219 -31.547 -32.156 1 95.62 206 ILE A C 1
ATOM 1716 O O . ILE A 1 206 ? 20.094 -31.375 -32.625 1 95.62 206 ILE A O 1
ATOM 1720 N N . ASN A 1 207 ? 21.5 -31.453 -30.922 1 94.56 207 ASN A N 1
ATOM 1721 C CA . ASN A 1 207 ? 20.438 -31.484 -29.922 1 94.56 207 ASN A CA 1
ATOM 1722 C C . ASN A 1 207 ? 20.016 -30.078 -29.516 1 94.56 207 ASN A C 1
ATOM 1724 O O . ASN A 1 207 ? 19.156 -29.922 -28.656 1 94.56 207 ASN A O 1
ATOM 1728 N N . ASN A 1 208 ? 20.672 -29.062 -30.078 1 93.94 208 ASN A N 1
ATOM 1729 C CA . ASN A 1 208 ? 20.312 -27.688 -29.75 1 93.94 208 ASN A CA 1
ATOM 1730 C C . ASN A 1 208 ? 19.984 -26.875 -31 1 93.94 208 ASN A C 1
ATOM 1732 O O . ASN A 1 208 ? 20.531 -27.141 -32.062 1 93.94 208 ASN A O 1
ATOM 1736 N N . GLY A 1 209 ? 19.062 -25.953 -30.875 1 89.88 209 GLY A N 1
ATOM 1737 C CA . GLY A 1 209 ? 18.719 -25.078 -31.984 1 89.88 209 GLY A CA 1
ATOM 1738 C C . GLY A 1 209 ? 19.828 -24.109 -32.344 1 89.88 209 GLY A C 1
ATOM 1739 O O . GLY A 1 209 ? 20.953 -24.531 -32.625 1 89.88 209 GLY A O 1
ATOM 1740 N N . SER A 1 210 ? 19.469 -22.859 -32.219 1 88.62 210 SER A N 1
ATOM 1741 C CA . SER A 1 210 ? 20.484 -21.875 -32.5 1 88.62 210 SER A CA 1
ATOM 1742 C C . SER A 1 210 ? 21.453 -21.719 -31.328 1 88.62 210 SER A C 1
ATOM 1744 O O . SER A 1 210 ? 21.047 -21.719 -30.156 1 88.62 210 SER A O 1
ATOM 1746 N N . LEU A 1 211 ? 22.672 -21.766 -31.703 1 93.5 211 LEU A N 1
ATOM 1747 C CA . LEU A 1 211 ? 23.688 -21.625 -30.656 1 93.5 211 LEU A CA 1
ATOM 1748 C C . LEU A 1 211 ? 24.141 -20.188 -30.531 1 93.5 211 LEU A C 1
ATOM 1750 O O . LEU A 1 211 ? 24.141 -19.438 -31.5 1 93.5 211 LEU A O 1
ATOM 1754 N N . PRO A 1 212 ? 24.562 -19.766 -29.312 1 94.75 212 PRO A N 1
ATOM 1755 C CA . PRO A 1 212 ? 25.062 -18.406 -29.109 1 94.75 212 PRO A CA 1
ATOM 1756 C C . PRO A 1 212 ? 26.391 -18.141 -29.812 1 94.75 212 PRO A C 1
ATOM 1758 O O . PRO A 1 212 ? 27.062 -19.094 -30.234 1 94.75 212 PRO A O 1
ATOM 1761 N N . SER A 1 213 ? 26.766 -16.859 -29.953 1 94.19 213 SER A N 1
ATOM 1762 C CA . SER A 1 213 ? 27.969 -16.453 -30.672 1 94.19 213 SER A CA 1
ATOM 1763 C C . SER A 1 213 ? 29.234 -17 -30.016 1 94.19 213 SER A C 1
ATOM 1765 O O . SER A 1 213 ? 30.266 -17.141 -30.656 1 94.19 213 SER A O 1
ATOM 1767 N N . ASP A 1 214 ? 29.094 -17.391 -28.766 1 94.12 214 ASP A N 1
ATOM 1768 C CA . ASP A 1 214 ? 30.234 -17.922 -28.031 1 94.12 214 ASP A CA 1
ATOM 1769 C C . ASP A 1 214 ? 30.703 -19.25 -28.625 1 94.12 214 ASP A C 1
ATOM 1771 O O . ASP A 1 214 ? 31.859 -19.641 -28.422 1 94.12 214 ASP A O 1
ATOM 1775 N N . CYS A 1 215 ? 29.859 -19.875 -29.344 1 94.88 215 CYS A N 1
ATOM 1776 C CA . CYS A 1 215 ? 30.203 -21.156 -29.953 1 94.88 215 CYS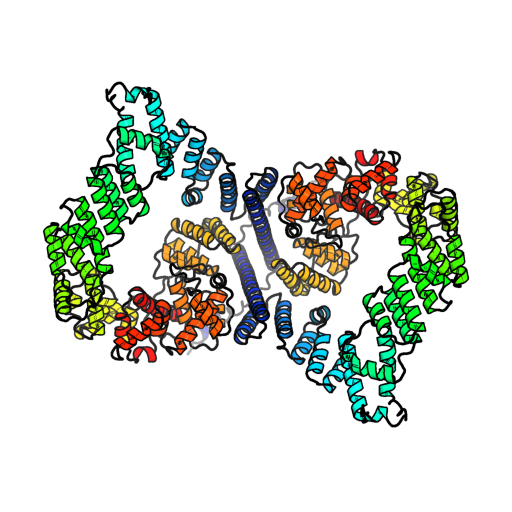 A CA 1
ATOM 1777 C C . CYS A 1 215 ? 30.672 -20.969 -31.406 1 94.88 215 CYS A C 1
ATOM 1779 O O . CYS A 1 215 ? 31.016 -21.922 -32.094 1 94.88 215 CYS A O 1
ATOM 1781 N N . ALA A 1 216 ? 30.766 -19.766 -31.953 1 93.81 216 ALA A N 1
ATOM 1782 C CA . ALA A 1 216 ? 30.922 -19.5 -33.375 1 93.81 216 ALA A CA 1
ATOM 1783 C C . ALA A 1 216 ? 32.25 -20.047 -33.906 1 93.81 216 ALA A C 1
ATOM 1785 O O . ALA A 1 216 ? 32.281 -20.688 -34.938 1 93.81 216 ALA A O 1
ATOM 1786 N N . ASN A 1 217 ? 33.344 -19.797 -33.188 1 92.75 217 ASN A N 1
ATOM 1787 C CA . ASN A 1 217 ? 34.656 -20.234 -33.656 1 92.75 217 ASN A CA 1
ATOM 1788 C C . ASN A 1 217 ? 34.781 -21.766 -33.656 1 92.75 217 ASN A C 1
ATOM 1790 O O . ASN A 1 217 ? 35.281 -22.344 -34.594 1 92.75 217 ASN A O 1
ATOM 1794 N N . LEU A 1 218 ? 34.25 -22.312 -32.562 1 94.56 218 LEU A N 1
ATOM 1795 C CA . LEU A 1 218 ? 34.281 -23.766 -32.5 1 94.56 218 LEU A CA 1
ATOM 1796 C C . LEU A 1 218 ? 33.438 -24.375 -33.594 1 94.56 218 LEU A C 1
ATOM 1798 O O . LEU A 1 218 ? 33.812 -25.375 -34.219 1 94.56 218 LEU A O 1
ATOM 1802 N N . GLU A 1 219 ? 32.281 -23.859 -33.781 1 94.62 219 GLU A N 1
ATOM 1803 C CA . GLU A 1 219 ? 31.375 -24.344 -34.812 1 94.62 219 GLU A CA 1
ATOM 1804 C C . GLU A 1 219 ? 32 -24.219 -36.188 1 94.62 219 GLU A C 1
ATOM 1806 O O . GLU A 1 219 ? 31.875 -25.109 -37.031 1 94.62 219 GLU A O 1
ATOM 1811 N N . ALA A 1 220 ? 32.688 -23.078 -36.469 1 92.75 220 ALA A N 1
ATOM 1812 C CA . ALA A 1 220 ? 33.375 -22.875 -37.75 1 92.75 220 ALA A CA 1
ATOM 1813 C C . ALA A 1 220 ? 34.469 -23.906 -37.938 1 92.75 220 ALA A C 1
ATOM 1815 O O . ALA A 1 220 ? 34.594 -24.469 -39.031 1 92.75 220 ALA A O 1
ATOM 1816 N N . PHE A 1 221 ? 35.219 -24.094 -36.938 1 92 221 PHE A N 1
ATOM 1817 C CA . PHE A 1 221 ? 36.281 -25.094 -37 1 92 221 PHE A CA 1
ATOM 1818 C C . PHE A 1 221 ? 35.719 -26.484 -37.25 1 92 221 PHE A C 1
ATOM 1820 O O . PHE A 1 221 ? 36.219 -27.219 -38.125 1 92 221 PHE A O 1
ATOM 1827 N N . TRP A 1 222 ? 34.719 -26.812 -36.469 1 94.5 222 TRP A N 1
ATOM 1828 C CA . TRP A 1 222 ? 34 -28.078 -36.625 1 94.5 222 TRP A CA 1
ATOM 1829 C C . TRP A 1 222 ? 33.5 -28.266 -38.031 1 94.5 222 TRP A C 1
ATOM 1831 O O . TRP A 1 222 ? 33.656 -29.328 -38.625 1 94.5 222 TRP A O 1
ATOM 1841 N N . ARG A 1 223 ? 32.969 -27.297 -38.719 1 93.38 223 ARG A N 1
ATOM 1842 C CA . ARG A 1 223 ? 32.5 -27.312 -40.094 1 93.38 223 ARG A CA 1
ATOM 1843 C C . ARG A 1 223 ? 33.656 -27.5 -41.094 1 93.38 223 ARG A C 1
ATOM 1845 O O . ARG A 1 223 ? 33.562 -28.281 -42.031 1 93.38 223 ARG A O 1
ATOM 1852 N N . ASP A 1 224 ? 34.719 -26.812 -40.812 1 90.75 224 ASP A N 1
ATOM 1853 C CA . ASP A 1 224 ? 35.875 -26.844 -41.719 1 90.75 224 ASP A CA 1
ATOM 1854 C C . ASP A 1 224 ? 36.562 -28.203 -41.688 1 90.75 224 ASP A C 1
ATOM 1856 O O . ASP A 1 224 ? 37.219 -28.578 -42.656 1 90.75 224 ASP A O 1
ATOM 1860 N N . GLN A 1 225 ? 36.344 -28.875 -40.656 1 91.25 225 GLN A N 1
ATOM 1861 C CA . GLN A 1 225 ? 36.875 -30.234 -40.562 1 91.25 225 GLN A CA 1
ATOM 1862 C C . GLN A 1 225 ? 35.969 -31.234 -41.312 1 91.25 225 GLN A C 1
ATOM 1864 O O . GLN A 1 225 ? 36.188 -32.438 -41.25 1 91.25 225 GLN A O 1
ATOM 1869 N N . GLY A 1 226 ? 34.844 -30.703 -41.844 1 91.75 226 GLY A N 1
ATOM 1870 C CA . GLY A 1 226 ? 33.938 -31.531 -42.594 1 91.75 226 GLY A CA 1
ATOM 1871 C C . GLY A 1 226 ? 32.938 -32.312 -41.75 1 91.75 226 GLY A C 1
ATOM 1872 O O . GLY A 1 226 ? 32.344 -33.281 -42.188 1 91.75 226 GLY A O 1
ATOM 1873 N N . LEU A 1 227 ? 32.844 -31.859 -40.531 1 94.12 227 LEU A N 1
ATOM 1874 C CA . LEU A 1 227 ? 32.062 -32.625 -39.562 1 94.12 227 LEU A CA 1
ATOM 1875 C C . LEU A 1 227 ? 30.578 -32.25 -39.656 1 94.12 227 LEU A C 1
ATOM 1877 O O . LEU A 1 227 ? 29.719 -32.938 -39.125 1 94.12 227 LEU A O 1
ATOM 1881 N N . LYS A 1 228 ? 30.234 -31.172 -40.312 1 94.81 228 LYS A N 1
ATOM 1882 C CA . LYS A 1 228 ? 28.844 -30.859 -40.625 1 94.81 228 LYS A CA 1
ATOM 1883 C C . LYS A 1 228 ? 28.359 -31.641 -41.844 1 94.81 228 LYS A C 1
ATOM 1885 O O . LYS A 1 228 ? 28.188 -31.062 -42.938 1 94.81 228 LYS A O 1
ATOM 1890 N N . THR A 1 229 ? 28.047 -32.844 -41.594 1 94.75 229 THR A N 1
ATOM 1891 C CA . THR A 1 229 ? 27.641 -33.719 -42.656 1 94.75 229 THR A CA 1
ATOM 1892 C C . THR A 1 229 ? 26.156 -33.562 -42.969 1 94.75 229 THR A C 1
ATOM 1894 O O . THR A 1 229 ? 25.406 -33.031 -42.125 1 94.75 229 THR A O 1
ATOM 1897 N N . GLU A 1 230 ? 25.781 -34.031 -44.062 1 94.88 230 GLU A N 1
ATOM 1898 C CA . GLU A 1 230 ? 24.359 -34 -44.438 1 94.88 230 GLU A CA 1
ATOM 1899 C C . GLU A 1 230 ? 23.516 -34.812 -43.469 1 94.88 230 GLU A C 1
ATOM 1901 O O . GLU A 1 230 ? 22.422 -34.375 -43.094 1 94.88 230 GLU A O 1
ATOM 1906 N N . ASP A 1 231 ? 24.047 -35.875 -43.031 1 95 231 ASP A N 1
ATOM 1907 C CA . ASP A 1 231 ? 23.328 -36.75 -42.094 1 95 231 ASP A CA 1
ATOM 1908 C C . ASP A 1 231 ? 23.062 -36 -40.781 1 95 231 ASP A C 1
ATOM 1910 O O . ASP A 1 231 ? 21.984 -36.125 -40.219 1 95 231 ASP A O 1
ATOM 1914 N N . LYS A 1 232 ? 24.031 -35.312 -40.344 1 95.88 232 LYS A N 1
ATOM 1915 C CA . LYS A 1 232 ? 23.875 -34.562 -39.062 1 95.88 232 LYS A CA 1
ATOM 1916 C C . LYS A 1 232 ? 22.875 -33.438 -39.219 1 95.88 232 LYS A C 1
ATOM 1918 O O . LYS A 1 232 ? 22.094 -33.156 -38.281 1 95.88 232 LYS A O 1
ATOM 1923 N N . VAL A 1 233 ? 22.906 -32.781 -40.281 1 96.69 233 VAL A N 1
ATOM 1924 C CA . VAL A 1 233 ? 21.938 -31.719 -40.562 1 96.69 233 VAL A CA 1
ATOM 1925 C C . VAL A 1 233 ? 20.531 -32.281 -40.594 1 96.69 233 VAL A C 1
ATOM 1927 O O . VAL A 1 233 ? 19.609 -31.688 -40.031 1 96.69 233 VAL A O 1
ATOM 1930 N N . LYS A 1 234 ? 20.406 -33.438 -41.188 1 97.12 234 LYS A N 1
ATOM 1931 C CA . LYS A 1 234 ? 19.109 -34.094 -41.25 1 97.12 234 LYS A CA 1
ATOM 1932 C C . LYS A 1 234 ? 18.625 -34.5 -39.844 1 97.12 234 LYS A C 1
ATOM 1934 O O . LYS A 1 234 ? 17.453 -34.312 -39.531 1 97.12 234 LYS A O 1
ATOM 1939 N N . GLN A 1 235 ? 19.484 -35 -39.062 1 97.06 235 GLN A N 1
ATOM 1940 C CA . GLN A 1 235 ? 19.141 -35.375 -37.719 1 97.06 235 GLN A CA 1
ATOM 1941 C C . GLN A 1 235 ? 18.656 -34.156 -36.906 1 97.06 235 GLN A C 1
ATOM 1943 O O . GLN A 1 235 ? 17.656 -34.25 -36.219 1 97.06 235 GLN A O 1
ATOM 1948 N N . LYS A 1 236 ? 19.359 -33.094 -36.938 1 97.19 236 LYS A N 1
ATOM 1949 C CA . LYS A 1 236 ? 18.969 -31.875 -36.25 1 97.19 236 LYS A CA 1
ATOM 1950 C C . LYS A 1 236 ? 17.609 -31.375 -36.75 1 97.19 236 LYS A C 1
ATOM 1952 O O . LYS A 1 236 ? 16.766 -30.953 -35.969 1 97.19 236 LYS A O 1
ATOM 1957 N N . ALA A 1 237 ? 17.422 -31.406 -38.031 1 97.75 237 ALA A N 1
ATOM 1958 C CA . ALA A 1 237 ? 16.172 -30.938 -38.625 1 97.75 237 ALA A CA 1
ATOM 1959 C C . ALA A 1 237 ? 14.977 -31.719 -38.094 1 97.75 237 ALA A C 1
ATOM 1961 O O . ALA A 1 237 ? 13.938 -31.141 -37.781 1 97.75 237 ALA A O 1
ATOM 1962 N N . VAL A 1 238 ? 15.125 -33.031 -37.969 1 97.62 238 VAL A N 1
ATOM 1963 C CA . VAL A 1 238 ? 14.055 -33.875 -37.469 1 97.62 238 VAL A CA 1
ATOM 1964 C C . VAL A 1 238 ? 13.742 -33.531 -36.031 1 97.62 238 VAL A C 1
ATOM 1966 O O . VAL A 1 238 ? 12.57 -33.406 -35.625 1 97.62 238 VAL A O 1
ATOM 1969 N N . LYS A 1 239 ? 14.734 -33.344 -35.25 1 96.69 239 LYS A N 1
ATOM 1970 C CA . LYS A 1 239 ? 14.547 -32.969 -33.844 1 96.69 239 LYS A CA 1
ATOM 1971 C C . LYS A 1 239 ? 13.828 -31.641 -33.75 1 96.69 239 LYS A C 1
ATOM 1973 O O . LYS A 1 239 ? 12.914 -31.484 -32.938 1 96.69 239 LYS A O 1
ATOM 1978 N N . LEU A 1 240 ? 14.305 -30.641 -34.5 1 97.19 240 LEU A N 1
ATOM 1979 C CA . LEU A 1 240 ? 13.672 -29.328 -34.5 1 97.19 240 LEU A CA 1
ATOM 1980 C C . LEU A 1 240 ? 12.211 -29.422 -34.906 1 97.19 240 LEU A C 1
ATOM 1982 O O . LEU A 1 240 ? 11.352 -28.734 -34.375 1 97.19 240 LEU A O 1
ATOM 1986 N N . TRP A 1 241 ? 11.977 -30.281 -35.875 1 97.19 241 TRP A N 1
ATOM 1987 C CA . TRP A 1 241 ? 10.609 -30.5 -36.344 1 97.19 241 TRP A CA 1
ATOM 1988 C C . TRP A 1 241 ? 9.734 -31.078 -35.219 1 97.19 241 TRP A C 1
ATOM 1990 O O . TRP A 1 241 ? 8.625 -30.594 -35 1 97.19 241 TRP A O 1
ATOM 2000 N N . ILE A 1 242 ? 10.25 -32.062 -34.531 1 96.25 242 ILE A N 1
ATOM 2001 C CA . ILE A 1 242 ? 9.5 -32.781 -33.5 1 96.25 242 ILE A CA 1
ATOM 2002 C C . ILE A 1 242 ? 9.195 -31.828 -32.344 1 96.25 242 ILE A C 1
ATOM 2004 O O . ILE A 1 242 ? 8.109 -31.875 -31.75 1 96.25 242 ILE A O 1
ATOM 2008 N N . THR A 1 243 ? 10.086 -30.938 -32.094 1 95 243 THR A N 1
ATOM 2009 C CA . THR A 1 243 ? 9.898 -30.016 -30.984 1 95 243 THR A CA 1
ATOM 2010 C C . THR A 1 243 ? 9.203 -28.734 -31.453 1 95 243 THR A C 1
ATOM 2012 O O . THR A 1 243 ? 9.07 -27.781 -30.688 1 95 243 THR A O 1
ATOM 2015 N N . ASN A 1 244 ? 8.828 -28.703 -32.75 1 95.88 244 ASN A N 1
ATOM 2016 C CA . ASN A 1 244 ? 8.094 -27.594 -33.375 1 95.88 244 ASN A CA 1
ATOM 2017 C C . ASN A 1 244 ? 8.898 -26.297 -33.344 1 95.88 244 ASN A C 1
ATOM 2019 O O . ASN A 1 244 ? 8.344 -25.219 -33.125 1 95.88 244 ASN A O 1
ATOM 2023 N N . ALA A 1 245 ? 10.172 -26.359 -33.5 1 95.94 245 ALA A N 1
ATOM 2024 C CA . ALA A 1 245 ? 11.055 -25.203 -33.531 1 95.94 245 ALA A CA 1
ATOM 2025 C C . ALA A 1 245 ? 11.109 -24.609 -34.938 1 95.94 245 ALA A C 1
ATOM 2027 O O . ALA A 1 245 ? 12.141 -24.688 -35.625 1 95.94 245 ALA A O 1
ATOM 2028 N N . LYS A 1 246 ? 10.172 -23.938 -35.406 1 95.75 246 LYS A N 1
ATOM 2029 C CA . LYS A 1 246 ? 9.984 -23.453 -36.781 1 95.75 246 LYS A CA 1
ATOM 2030 C C . LYS A 1 246 ? 11.086 -22.484 -37.188 1 95.75 246 LYS A C 1
ATOM 2032 O O . LYS A 1 246 ? 11.648 -22.594 -38.281 1 95.75 246 LYS A O 1
ATOM 2037 N N . ALA A 1 247 ? 11.375 -21.594 -36.312 1 95.31 247 ALA A N 1
ATOM 2038 C CA . ALA A 1 247 ? 12.375 -20.578 -36.625 1 95.31 247 ALA A CA 1
ATOM 2039 C C . ALA A 1 247 ? 13.75 -21.203 -36.844 1 95.31 247 ALA A C 1
ATOM 2041 O O . ALA A 1 247 ? 14.461 -20.859 -37.781 1 95.31 247 ALA A O 1
ATOM 2042 N N . GLU A 1 248 ? 14.039 -22.078 -35.969 1 95.38 248 GLU A N 1
ATOM 2043 C CA . GLU A 1 248 ? 15.344 -22.734 -36.031 1 95.38 248 GLU A CA 1
ATOM 2044 C C . GLU A 1 248 ? 15.445 -23.641 -37.281 1 95.38 248 GLU A C 1
ATOM 2046 O O . GLU A 1 248 ? 16.5 -23.734 -37.875 1 95.38 248 GLU A O 1
ATOM 2051 N N . LEU A 1 249 ? 14.398 -24.281 -37.594 1 96.75 249 LEU A N 1
ATOM 2052 C CA . LEU A 1 249 ? 14.367 -25.125 -38.781 1 96.75 249 LEU A CA 1
ATOM 2053 C C . LEU A 1 249 ? 14.547 -24.281 -40.031 1 96.75 249 LEU A C 1
ATOM 2055 O O . LEU A 1 249 ? 15.266 -24.688 -40.969 1 96.75 249 LEU A O 1
ATOM 2059 N N . SER A 1 250 ? 13.914 -23.141 -40.094 1 95.81 250 SER A N 1
ATOM 2060 C CA . SER A 1 250 ? 14.07 -22.219 -41.219 1 95.81 250 SER A CA 1
ATOM 2061 C C . SER A 1 250 ? 15.508 -21.719 -41.344 1 95.81 250 SER A C 1
ATOM 2063 O O . SER A 1 250 ? 16.047 -21.625 -42.438 1 95.81 250 SER A O 1
ATOM 2065 N N . GLN A 1 251 ? 16.078 -21.422 -40.25 1 94.31 251 GLN A N 1
ATOM 2066 C CA . GLN A 1 251 ? 17.469 -20.969 -40.25 1 94.31 251 GLN A CA 1
ATOM 2067 C C . GLN A 1 251 ? 18.406 -22.062 -40.75 1 94.31 251 GLN A C 1
ATOM 2069 O O . GLN A 1 251 ? 19.375 -21.781 -41.469 1 94.31 251 GLN A O 1
ATOM 2074 N N . LEU A 1 252 ? 18.141 -23.234 -40.281 1 94.81 252 LEU A N 1
ATOM 2075 C CA . LEU A 1 252 ? 18.938 -24.375 -40.719 1 94.81 252 LEU A CA 1
ATOM 2076 C C . LEU A 1 252 ? 18.875 -24.531 -42.219 1 94.81 252 LEU A C 1
ATOM 2078 O O . LEU A 1 252 ? 19.891 -24.812 -42.875 1 94.81 252 LEU A O 1
ATOM 2082 N N . ALA A 1 253 ? 17.766 -24.328 -42.812 1 94.75 253 ALA A N 1
ATOM 2083 C CA . ALA A 1 253 ? 17.562 -24.438 -44.281 1 94.75 253 ALA A CA 1
ATOM 2084 C C . ALA A 1 253 ? 18.297 -23.328 -45 1 94.75 253 ALA A C 1
ATOM 2086 O O . ALA A 1 253 ? 18.891 -23.562 -46.062 1 94.75 253 ALA A O 1
ATOM 2087 N N . LEU A 1 254 ? 18.297 -22.172 -44.5 1 92.06 254 LEU A N 1
ATOM 2088 C CA . LEU A 1 254 ? 18.922 -21.016 -45.125 1 92.06 254 LEU A CA 1
ATOM 2089 C C . LEU A 1 254 ? 20.438 -21.172 -45.156 1 92.06 254 LEU A C 1
ATOM 2091 O O . LEU A 1 254 ? 21.109 -20.672 -46.062 1 92.06 254 LEU A O 1
ATOM 2095 N N . ASN A 1 255 ? 20.938 -21.891 -44.156 1 89.12 255 ASN A N 1
ATOM 2096 C CA . ASN A 1 255 ? 22.375 -22.031 -44.031 1 89.12 255 ASN A CA 1
ATOM 2097 C C . ASN A 1 255 ? 22.891 -23.25 -44.781 1 89.12 255 ASN A C 1
ATOM 2099 O O . ASN A 1 255 ? 24.047 -23.641 -44.625 1 89.12 255 ASN A O 1
ATOM 2103 N N . ASN A 1 256 ? 22.031 -23.922 -45.469 1 90.56 256 ASN A N 1
ATOM 2104 C CA . ASN A 1 256 ? 22.406 -25.078 -46.25 1 90.56 256 ASN A CA 1
ATOM 2105 C C . ASN A 1 256 ? 22.703 -24.703 -47.719 1 90.56 256 ASN A C 1
ATOM 2107 O O . ASN A 1 256 ? 21.984 -23.891 -48.312 1 90.56 256 ASN A O 1
ATOM 2111 N N . GLN A 1 257 ? 23.812 -25.25 -48.281 1 87.38 257 GLN A N 1
ATOM 2112 C CA . GLN A 1 257 ? 24.188 -24.922 -49.656 1 87.38 257 GLN A CA 1
ATOM 2113 C C . GLN A 1 257 ? 23.906 -26.078 -50.594 1 87.38 257 GLN A C 1
ATOM 2115 O O . GLN A 1 257 ? 23.891 -25.906 -51.812 1 87.38 257 GLN A O 1
ATOM 2120 N N . ASP A 1 258 ? 23.703 -27.234 -50.094 1 92.62 258 ASP A N 1
ATOM 2121 C CA . ASP A 1 258 ? 23.422 -28.406 -50.938 1 92.62 258 ASP A CA 1
ATOM 2122 C C . ASP A 1 258 ? 22 -28.344 -51.469 1 92.62 258 ASP A C 1
ATOM 2124 O O . ASP A 1 258 ? 21.031 -28.156 -50.719 1 92.62 258 ASP A O 1
ATOM 2128 N N . VAL A 1 259 ? 21.812 -28.594 -52.719 1 93.25 259 VAL A N 1
ATOM 2129 C CA . VAL A 1 259 ? 20.531 -28.391 -53.406 1 93.25 259 VAL A CA 1
ATOM 2130 C C . VAL A 1 259 ? 19.547 -29.484 -52.969 1 93.25 259 VAL A C 1
ATOM 2132 O O . VAL A 1 259 ? 18.391 -29.188 -52.656 1 93.25 259 VAL A O 1
ATOM 2135 N N . GLU A 1 260 ? 20.016 -30.688 -53 1 93.69 260 GLU A N 1
ATOM 2136 C CA . GLU A 1 260 ? 19.109 -31.797 -52.688 1 93.69 260 GLU A CA 1
ATOM 2137 C C . GLU A 1 260 ? 18.672 -31.734 -51.219 1 93.69 260 GLU A C 1
ATOM 2139 O O . GLU A 1 260 ? 17.5 -31.969 -50.906 1 93.69 260 GLU A O 1
ATOM 2144 N N . LEU A 1 261 ? 19.594 -31.438 -50.375 1 96.19 261 LEU A N 1
ATOM 2145 C CA . LEU A 1 261 ? 19.281 -31.266 -48.969 1 96.19 261 LEU A CA 1
ATOM 2146 C C . LEU A 1 261 ? 18.312 -30.109 -48.75 1 96.19 261 LEU A C 1
ATOM 2148 O O . LEU A 1 261 ? 17.438 -30.172 -47.906 1 96.19 261 LEU A O 1
ATOM 2152 N N . GLY A 1 262 ? 18.484 -29.094 -49.469 1 96.19 262 GLY A N 1
ATOM 2153 C CA . GLY A 1 262 ? 17.609 -27.938 -49.406 1 96.19 262 GLY A CA 1
ATOM 2154 C C . GLY A 1 262 ? 16.156 -28.25 -49.75 1 96.19 262 GLY A C 1
ATOM 2155 O O . GLY A 1 262 ? 15.242 -27.75 -49.125 1 96.19 262 GLY A O 1
ATOM 2156 N N . LYS A 1 263 ? 16.062 -29.047 -50.781 1 95.25 263 LYS A N 1
ATOM 2157 C CA . LYS A 1 263 ? 14.719 -29.469 -51.156 1 95.25 263 LYS A CA 1
ATOM 2158 C C . LYS A 1 263 ? 14.047 -30.266 -50.062 1 95.25 263 LYS A C 1
ATOM 2160 O O . LYS A 1 263 ? 12.859 -30.078 -49.781 1 95.25 263 LYS A O 1
ATOM 2165 N N . TRP A 1 264 ? 14.789 -31.125 -49.438 1 97.12 264 TRP A N 1
ATOM 2166 C CA . TRP A 1 264 ? 14.281 -31.938 -48.344 1 97.12 264 TRP A CA 1
ATOM 2167 C C . TRP A 1 264 ? 13.891 -31.062 -47.156 1 97.12 264 TRP A C 1
ATOM 2169 O O . TRP A 1 264 ? 12.82 -31.234 -46.562 1 97.12 264 TRP A O 1
ATOM 2179 N N . LEU A 1 265 ? 14.727 -30.109 -46.812 1 97.75 265 LEU A N 1
ATOM 2180 C CA . LEU A 1 265 ? 14.461 -29.188 -45.719 1 97.75 265 LEU A CA 1
ATOM 2181 C C . LEU A 1 265 ? 13.219 -28.344 -46 1 97.75 265 LEU A C 1
ATOM 2183 O O . LEU A 1 265 ? 12.438 -28.047 -45.094 1 97.75 265 LEU A O 1
ATOM 2187 N N . ALA A 1 266 ? 13.07 -27.984 -47.188 1 96.31 266 ALA A N 1
ATOM 2188 C CA . ALA A 1 266 ? 11.883 -27.234 -47.594 1 96.31 266 ALA A CA 1
ATOM 2189 C C . ALA A 1 266 ? 10.617 -28.062 -47.406 1 96.31 266 ALA A C 1
ATOM 2191 O O . ALA A 1 266 ? 9.578 -27.547 -47 1 96.31 266 ALA A O 1
ATOM 2192 N N . ASP A 1 267 ? 10.688 -29.344 -47.719 1 96.56 267 ASP A N 1
ATOM 2193 C CA . ASP A 1 267 ? 9.562 -30.266 -47.531 1 96.56 267 ASP A CA 1
ATOM 2194 C C . ASP A 1 267 ? 9.219 -30.391 -46.062 1 96.56 267 ASP A C 1
ATOM 2196 O O . ASP A 1 267 ? 8.039 -30.484 -45.688 1 96.56 267 ASP A O 1
ATOM 2200 N N . LEU A 1 268 ? 10.234 -30.438 -45.25 1 97.69 268 LEU A N 1
ATOM 2201 C CA . LEU A 1 268 ? 10.023 -30.516 -43.812 1 97.69 268 LEU A CA 1
ATOM 2202 C C . LEU A 1 268 ? 9.312 -29.281 -43.281 1 97.69 268 LEU A C 1
ATOM 2204 O O . LEU A 1 268 ? 8.414 -29.375 -42.438 1 97.69 268 LEU A O 1
ATOM 2208 N N . GLN A 1 269 ? 9.758 -28.125 -43.75 1 97.25 269 GLN A N 1
ATOM 2209 C CA . GLN A 1 269 ? 9.133 -26.875 -43.312 1 97.25 269 GLN A CA 1
ATOM 2210 C C . GLN A 1 269 ? 7.664 -26.828 -43.719 1 97.25 269 GLN A C 1
ATOM 2212 O O . GLN A 1 269 ? 6.816 -26.375 -42.969 1 97.25 269 GLN A O 1
ATOM 2217 N N . LYS A 1 270 ? 7.449 -27.297 -44.906 1 96.62 270 LYS A N 1
ATOM 2218 C CA . LYS A 1 270 ? 6.07 -27.328 -45.375 1 96.62 270 LYS A CA 1
ATOM 2219 C C . LYS A 1 270 ? 5.227 -28.297 -44.562 1 96.62 270 LYS A C 1
ATOM 2221 O O . LYS A 1 270 ? 4.094 -27.969 -44.188 1 96.62 270 LYS A O 1
ATOM 2226 N N . LEU A 1 271 ? 5.738 -29.422 -44.25 1 97.56 271 LEU A N 1
ATOM 2227 C CA . LEU A 1 271 ? 5.043 -30.406 -43.438 1 97.56 271 LEU A CA 1
ATOM 2228 C C . LEU A 1 271 ? 4.746 -29.875 -42.062 1 97.56 271 LEU A C 1
ATOM 2230 O O . LEU A 1 271 ? 3.693 -30.156 -41.469 1 97.56 271 LEU A O 1
ATOM 2234 N N . LEU A 1 272 ? 5.684 -29.156 -41.5 1 96.81 272 LEU A N 1
ATOM 2235 C CA . LEU A 1 272 ? 5.516 -28.578 -40.188 1 96.81 272 LEU A CA 1
ATOM 2236 C C . LEU A 1 272 ? 4.41 -27.531 -40.156 1 96.81 272 LEU A C 1
ATOM 2238 O O . LEU A 1 272 ? 3.633 -27.438 -39.219 1 96.81 272 LEU A O 1
ATOM 2242 N N . SER A 1 273 ? 4.305 -26.766 -41.25 1 95.88 273 SER A N 1
ATOM 2243 C CA . SER A 1 273 ? 3.332 -25.688 -41.344 1 95.88 273 SER A CA 1
ATOM 2244 C C . SER A 1 273 ? 1.969 -26.203 -41.781 1 95.88 273 SER A C 1
ATOM 2246 O O . SER A 1 273 ? 0.937 -25.609 -41.438 1 95.88 273 SER A O 1
ATOM 2248 N N . GLU A 1 274 ? 2.031 -27.203 -42.562 1 96.62 274 GLU A N 1
ATOM 2249 C CA . GLU A 1 274 ? 0.815 -27.766 -43.156 1 96.62 274 GLU A CA 1
ATOM 2250 C C . GLU A 1 274 ? 0.754 -29.266 -42.938 1 96.62 274 GLU A C 1
ATOM 2252 O O . GLU A 1 274 ? 1.09 -30.047 -43.812 1 96.62 274 GLU A O 1
ATOM 2257 N N . PRO A 1 275 ? 0.102 -29.672 -41.938 1 96.56 275 PRO A N 1
ATOM 2258 C CA . PRO A 1 275 ? 0.081 -31.109 -41.625 1 96.56 275 PRO A CA 1
ATOM 2259 C C . PRO A 1 275 ? -0.561 -31.938 -42.75 1 96.56 275 PRO A C 1
ATOM 2261 O O . PRO A 1 275 ? -0.217 -33.125 -42.906 1 96.56 275 PRO A O 1
ATOM 2264 N N . ASN A 1 276 ? -1.393 -31.359 -43.5 1 95.56 276 ASN A N 1
ATOM 2265 C CA . ASN A 1 276 ? -2.037 -32.062 -44.625 1 95.56 276 ASN A CA 1
ATOM 2266 C C . ASN A 1 276 ? -1.036 -32.406 -45.719 1 95.56 276 ASN A C 1
ATOM 2268 O O . ASN A 1 276 ? -1.312 -33.281 -46.562 1 95.56 276 ASN A O 1
ATOM 2272 N N . TYR A 1 277 ? 0.044 -31.734 -45.688 1 96.56 277 TYR A N 1
ATOM 2273 C CA . TYR A 1 277 ? 1.103 -32 -46.656 1 96.56 277 TYR A CA 1
ATOM 2274 C C . TYR A 1 277 ? 1.682 -33.406 -46.469 1 96.56 277 TYR A C 1
ATOM 2276 O O . TYR A 1 277 ? 2.463 -33.875 -47.281 1 96.56 277 TYR A O 1
ATOM 2284 N N . LEU A 1 278 ? 1.338 -34.125 -45.438 1 97.62 278 LEU A N 1
ATOM 2285 C CA . LEU A 1 278 ? 1.869 -35.438 -45.125 1 97.62 278 LEU A CA 1
ATOM 2286 C C . LEU A 1 278 ? 1.636 -36.406 -46.312 1 97.62 278 LEU A C 1
ATOM 2288 O O . LEU A 1 278 ? 2.49 -37.25 -46.594 1 97.62 278 LEU A O 1
ATOM 2292 N N . GLN A 1 279 ? 0.488 -36.344 -46.938 1 95.31 279 GLN A N 1
ATOM 2293 C CA . GLN A 1 279 ? 0.195 -37.188 -48.094 1 95.31 279 GLN A CA 1
ATOM 2294 C C . GLN A 1 279 ? 1.242 -37.031 -49.188 1 95.31 279 GLN A C 1
ATOM 2296 O O . GLN A 1 279 ? 1.72 -38 -49.75 1 95.31 279 GLN A O 1
ATOM 2301 N N . HIS A 1 280 ? 1.601 -35.812 -49.469 1 96 280 HIS A N 1
ATOM 2302 C CA . HIS A 1 280 ? 2.619 -35.531 -50.469 1 96 280 HIS A CA 1
ATOM 2303 C C . HIS A 1 280 ? 3.998 -35.969 -50 1 96 280 HIS A C 1
ATOM 2305 O O . HIS A 1 280 ? 4.789 -36.5 -50.781 1 96 280 HIS A O 1
ATOM 2311 N N . PHE A 1 281 ? 4.223 -35.719 -48.75 1 97.25 281 PHE A N 1
ATOM 2312 C CA . PHE A 1 281 ? 5.5 -36.156 -48.156 1 97.25 281 PHE A CA 1
ATOM 2313 C C . PHE A 1 281 ? 5.691 -37.656 -48.312 1 97.25 281 PHE A C 1
ATOM 2315 O O . PHE A 1 281 ? 6.766 -38.094 -48.719 1 97.25 281 PHE A O 1
ATOM 2322 N N . ILE A 1 282 ? 4.707 -38.438 -48.031 1 96.25 282 ILE A N 1
ATOM 2323 C CA . ILE A 1 282 ? 4.738 -39.875 -48.094 1 96.25 282 ILE A CA 1
ATOM 2324 C C . ILE A 1 282 ? 4.977 -40.312 -49.562 1 96.25 282 ILE A C 1
ATOM 2326 O O . ILE A 1 282 ? 5.711 -41.281 -49.812 1 96.25 282 ILE A O 1
ATOM 2330 N N . ALA A 1 283 ? 4.398 -39.625 -50.5 1 94.62 283 ALA A N 1
ATOM 2331 C CA . ALA A 1 283 ? 4.531 -40 -51.906 1 94.62 283 ALA A CA 1
ATOM 2332 C C . ALA A 1 283 ? 5.91 -39.594 -52.438 1 94.62 283 ALA A C 1
ATOM 2334 O O . ALA A 1 283 ? 6.461 -40.312 -53.312 1 94.62 283 ALA A O 1
ATOM 2335 N N . LYS A 1 284 ? 6.426 -38.625 -51.938 1 94.5 284 LYS A N 1
ATOM 2336 C CA . LYS A 1 284 ? 7.613 -38 -52.531 1 94.5 284 LYS A CA 1
ATOM 2337 C C . LYS A 1 284 ? 8.883 -38.531 -51.875 1 94.5 284 LYS A C 1
ATOM 2339 O O . LYS A 1 284 ? 9.891 -38.781 -52.562 1 94.5 284 LYS A O 1
ATOM 2344 N N . GLN A 1 285 ? 8.875 -38.75 -50.656 1 96.5 285 GLN A N 1
ATOM 2345 C CA . GLN A 1 285 ? 10.109 -39 -49.906 1 96.5 285 GLN A CA 1
ATOM 2346 C C . GLN A 1 285 ? 10.398 -40.5 -49.844 1 96.5 285 GLN A C 1
ATOM 2348 O O . GLN A 1 285 ? 9.484 -41.312 -49.719 1 96.5 285 GLN A O 1
ATOM 2353 N N . PRO A 1 286 ? 11.742 -40.844 -49.844 1 95.94 286 PRO A N 1
ATOM 2354 C CA . PRO A 1 286 ? 12.109 -42.25 -49.719 1 95.94 286 PRO A CA 1
ATOM 2355 C C . PRO A 1 286 ? 12 -42.75 -48.281 1 95.94 286 PRO A C 1
ATOM 2357 O O . PRO A 1 286 ? 12.133 -42 -47.344 1 95.94 286 PRO A O 1
ATOM 2360 N N . LEU A 1 287 ? 11.781 -44.094 -48.188 1 96.62 287 LEU A N 1
ATOM 2361 C CA . LEU A 1 287 ? 11.75 -44.75 -46.875 1 96.62 287 LEU A CA 1
ATOM 2362 C C . LEU A 1 287 ? 13.148 -44.812 -46.281 1 96.62 287 LEU A C 1
ATOM 2364 O O . LEU A 1 287 ? 14.062 -45.406 -46.844 1 96.62 287 LEU A O 1
ATOM 2368 N N . ASN A 1 288 ? 13.32 -44.125 -45.219 1 95.5 288 ASN A N 1
ATOM 2369 C CA . ASN A 1 288 ? 14.477 -44.219 -44.312 1 95.5 288 ASN A CA 1
ATOM 2370 C C . ASN A 1 288 ? 14.102 -43.875 -42.875 1 95.5 288 ASN A C 1
ATOM 2372 O O . ASN A 1 288 ? 12.969 -43.469 -42.625 1 95.5 288 ASN A O 1
ATOM 2376 N N . ASP A 1 289 ? 14.961 -44.125 -42.062 1 95.94 289 ASP A N 1
ATOM 2377 C CA . ASP A 1 289 ? 14.656 -44.031 -40.625 1 95.94 289 ASP A CA 1
ATOM 2378 C C . ASP A 1 289 ? 14.211 -42.625 -40.281 1 95.94 289 ASP A C 1
ATOM 2380 O O . ASP A 1 289 ? 13.25 -42.438 -39.5 1 95.94 289 ASP A O 1
ATOM 2384 N N . LEU A 1 290 ? 14.805 -41.594 -40.688 1 97 290 LEU A N 1
ATOM 2385 C CA . LEU A 1 290 ? 14.492 -40.188 -40.344 1 97 290 LEU A CA 1
ATOM 2386 C C . LEU A 1 290 ? 13.133 -39.781 -40.906 1 97 290 LEU A C 1
ATOM 2388 O O . LEU A 1 290 ? 12.32 -39.188 -40.188 1 97 290 LEU A O 1
ATOM 2392 N N . ASN A 1 291 ? 12.914 -40.094 -42.156 1 97.5 291 ASN A N 1
ATOM 2393 C CA . ASN A 1 291 ? 11.617 -39.781 -42.75 1 97.5 291 ASN A CA 1
ATOM 2394 C C . ASN A 1 291 ? 10.484 -40.562 -42.062 1 97.5 291 ASN A C 1
ATOM 2396 O O . ASN A 1 291 ? 9.391 -40.031 -41.906 1 97.5 291 ASN A O 1
ATOM 2400 N N . LYS A 1 292 ? 10.781 -41.781 -41.719 1 97.38 292 LYS A N 1
ATOM 2401 C CA . LYS A 1 292 ? 9.789 -42.594 -41 1 97.38 292 LYS A CA 1
ATOM 2402 C C . LYS A 1 292 ? 9.398 -41.938 -39.688 1 97.38 292 LYS A C 1
ATOM 2404 O O . LYS A 1 292 ? 8.219 -41.906 -39.312 1 97.38 292 LYS A O 1
ATOM 2409 N N . GLN A 1 293 ? 10.422 -41.469 -39 1 97 293 GLN A N 1
ATOM 2410 C CA . GLN A 1 293 ? 10.156 -40.75 -37.75 1 97 293 GLN A CA 1
ATOM 2411 C C . GLN A 1 293 ? 9.242 -39.562 -37.969 1 97 293 GLN A C 1
ATOM 2413 O O . GLN A 1 293 ? 8.328 -39.312 -37.156 1 97 293 GLN A O 1
ATOM 2418 N N . LEU A 1 294 ? 9.438 -38.812 -38.969 1 97.94 294 LEU A N 1
ATOM 2419 C CA . LEU A 1 294 ? 8.617 -37.656 -39.281 1 97.94 294 LEU A CA 1
ATOM 2420 C C . LEU A 1 294 ? 7.184 -38.062 -39.594 1 97.94 294 LEU A C 1
ATOM 2422 O O . LEU A 1 294 ? 6.238 -37.438 -39.125 1 97.94 294 LEU A O 1
ATOM 2426 N N . VAL A 1 295 ? 7.07 -39.125 -40.344 1 97.81 295 VAL A N 1
ATOM 2427 C CA . VAL A 1 295 ? 5.75 -39.625 -40.719 1 97.81 295 VAL A CA 1
ATOM 2428 C C . VAL A 1 295 ? 4.98 -40.031 -39.438 1 97.81 295 VAL A C 1
ATOM 2430 O O . VAL A 1 295 ? 3.811 -39.688 -39.281 1 97.81 295 VAL A O 1
ATOM 2433 N N . LEU A 1 296 ? 5.664 -40.719 -38.562 1 97.69 296 LEU A N 1
ATOM 2434 C CA . LEU A 1 296 ? 5.039 -41.188 -37.344 1 97.69 296 LEU A CA 1
ATOM 2435 C C . LEU A 1 296 ? 4.57 -40 -36.5 1 97.69 296 LEU A C 1
ATOM 2437 O O . LEU A 1 296 ? 3.477 -40.062 -35.906 1 97.69 296 LEU A O 1
ATOM 2441 N N . HIS A 1 297 ? 5.32 -38.938 -36.406 1 96.94 297 HIS A N 1
ATOM 2442 C CA . HIS A 1 297 ? 4.977 -37.812 -35.594 1 96.94 297 HIS A CA 1
ATOM 2443 C C . HIS A 1 297 ? 3.988 -36.875 -36.312 1 96.94 297 HIS A C 1
ATOM 2445 O O . HIS A 1 297 ? 3.24 -36.156 -35.656 1 96.94 297 HIS A O 1
ATOM 2451 N N . ALA A 1 298 ? 3.91 -36.906 -37.594 1 97.62 298 ALA A N 1
ATOM 2452 C CA . ALA A 1 298 ? 3.053 -36.031 -38.375 1 97.62 298 ALA A CA 1
ATOM 2453 C C . ALA A 1 298 ? 1.63 -36.594 -38.438 1 97.62 298 ALA A C 1
ATOM 2455 O O . ALA A 1 298 ? 0.674 -35.812 -38.625 1 97.62 298 ALA A O 1
ATOM 2456 N N . PHE A 1 299 ? 1.507 -37.844 -38.25 1 97.88 299 PHE A N 1
ATOM 2457 C CA . PHE A 1 299 ? 0.223 -38.5 -38.5 1 97.88 299 PHE A CA 1
ATOM 2458 C C . PHE A 1 299 ? -0.833 -37.969 -37.531 1 97.88 299 PHE A C 1
ATOM 2460 O O . PHE A 1 299 ? -1.9 -37.531 -37.969 1 97.88 299 PHE A O 1
ATOM 2467 N N . PRO A 1 300 ? -0.574 -37.969 -36.25 1 96.62 300 PRO A N 1
ATOM 2468 C CA . PRO A 1 300 ? -1.59 -37.438 -35.344 1 96.62 300 PRO A CA 1
ATOM 2469 C C . PRO A 1 300 ? -1.929 -35.969 -35.656 1 96.62 300 PRO A C 1
ATOM 2471 O O . PRO A 1 300 ? -3.07 -35.531 -35.469 1 96.62 300 PRO A O 1
ATOM 2474 N N . LYS A 1 301 ? -0.998 -35.188 -36.094 1 96.56 301 LYS A N 1
ATOM 2475 C CA . LYS A 1 301 ? -1.237 -33.781 -36.469 1 96.56 301 LYS A CA 1
ATOM 2476 C C . LYS A 1 301 ? -2.176 -33.719 -37.688 1 96.56 301 LYS A C 1
ATOM 2478 O O . LYS A 1 301 ? -3.037 -32.812 -37.75 1 96.56 301 LYS A O 1
ATOM 2483 N N . LEU A 1 302 ? -1.926 -34.594 -38.625 1 97.06 302 LEU A N 1
ATOM 2484 C CA . LEU A 1 302 ? -2.807 -34.656 -39.781 1 97.06 302 LEU A CA 1
ATOM 2485 C C . LEU A 1 302 ? -4.242 -34.969 -39.375 1 97.06 302 LEU A C 1
ATOM 2487 O O . LEU A 1 302 ? -5.176 -34.312 -39.844 1 97.06 302 LEU A O 1
ATOM 2491 N N . LEU A 1 303 ? -4.445 -35.906 -38.5 1 96.44 303 LEU A N 1
ATOM 2492 C CA . LEU A 1 303 ? -5.777 -36.312 -38.062 1 96.44 303 LEU A CA 1
ATOM 2493 C C . LEU A 1 303 ? -6.539 -35.156 -37.438 1 96.44 303 LEU A C 1
ATOM 2495 O O . LEU A 1 303 ? -7.75 -35.031 -37.625 1 96.44 303 LEU A O 1
ATOM 2499 N N . LYS A 1 304 ? -5.852 -34.312 -36.781 1 95.12 304 LYS A N 1
ATOM 2500 C CA . LYS A 1 304 ? -6.473 -33.188 -36.062 1 95.12 304 LYS A CA 1
ATOM 2501 C C . LYS A 1 304 ? -7.039 -32.156 -37.031 1 95.12 304 LYS A C 1
ATOM 2503 O O . LYS A 1 304 ? -7.938 -31.406 -36.688 1 95.12 304 LYS A O 1
ATOM 2508 N N . THR A 1 305 ? -6.594 -32.125 -38.25 1 94.75 305 THR A N 1
ATOM 2509 C CA . THR A 1 305 ? -7.074 -31.188 -39.25 1 94.75 305 THR A CA 1
ATOM 2510 C C . THR A 1 305 ? -8.359 -31.688 -39.906 1 94.75 305 THR A C 1
ATOM 2512 O O . THR A 1 305 ? -9.07 -30.922 -40.562 1 94.75 305 THR A O 1
ATOM 2515 N N . LEU A 1 306 ? -8.625 -32.938 -39.75 1 94.06 306 LEU A N 1
ATOM 2516 C CA . LEU A 1 306 ? -9.781 -33.562 -40.406 1 94.06 306 LEU A CA 1
ATOM 2517 C C . LEU A 1 306 ? -11.039 -33.375 -39.562 1 94.06 306 LEU A C 1
ATOM 2519 O O . LEU A 1 306 ? -10.984 -33.469 -38.312 1 94.06 306 LEU A O 1
ATOM 2523 N N . PRO A 1 307 ? -12.203 -33.125 -40.25 1 93.31 307 PRO A N 1
ATOM 2524 C CA . PRO A 1 307 ? -13.438 -32.969 -39.5 1 93.31 307 PRO A CA 1
ATOM 2525 C C . PRO A 1 307 ? -13.867 -34.281 -38.812 1 93.31 307 PRO A C 1
ATOM 2527 O O . PRO A 1 307 ? -13.719 -35.375 -39.438 1 93.31 307 PRO A O 1
ATOM 2530 N N . GLU A 1 308 ? -14.445 -34.25 -37.719 1 90.44 308 GLU A N 1
ATOM 2531 C CA . GLU A 1 308 ? -14.844 -35.438 -36.938 1 90.44 308 GLU A CA 1
ATOM 2532 C C . GLU A 1 308 ? -15.992 -36.188 -37.594 1 90.44 308 GLU A C 1
ATOM 2534 O O . GLU A 1 308 ? -16.062 -37.406 -37.5 1 90.44 308 GLU A O 1
ATOM 2539 N N . GLN A 1 309 ? -16.922 -35.438 -38.281 1 89.56 309 GLN A N 1
ATOM 2540 C CA . GLN A 1 309 ? -18.094 -36.062 -38.906 1 89.56 309 GLN A CA 1
ATOM 2541 C C . GLN A 1 309 ? -17.922 -36.125 -40.406 1 89.56 309 GLN A C 1
ATOM 2543 O O . GLN A 1 309 ? -18.891 -35.938 -41.156 1 89.56 309 GLN A O 1
ATOM 2548 N N . MET A 1 310 ? -16.766 -36.531 -40.844 1 88.25 310 MET A N 1
ATOM 2549 C CA . MET A 1 310 ? -16.547 -36.719 -42.25 1 88.25 310 MET A CA 1
ATOM 2550 C C . MET A 1 310 ? -17.281 -37.969 -42.75 1 88.25 310 MET A C 1
ATOM 2552 O O . MET A 1 310 ? -17.438 -38.938 -42.031 1 88.25 310 MET A O 1
ATOM 2556 N N . GLN A 1 311 ? -17.656 -37.875 -44.094 1 85.69 311 GLN A N 1
ATOM 2557 C CA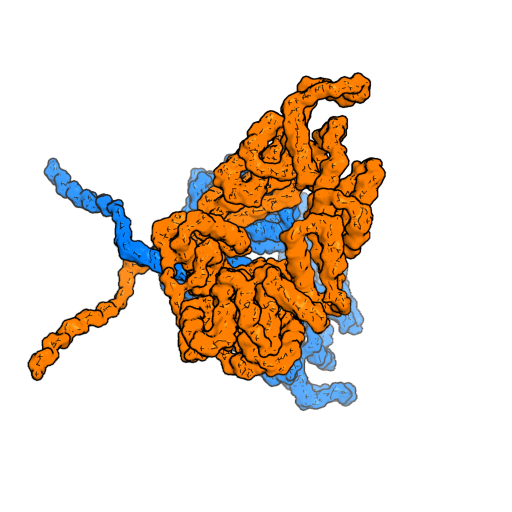 . GLN A 1 311 ? -18.281 -39.031 -44.719 1 85.69 311 GLN A CA 1
ATOM 2558 C C . GLN A 1 311 ? -17.25 -40.094 -45.125 1 85.69 311 GLN A C 1
ATOM 2560 O O . GLN A 1 311 ? -16.109 -39.75 -45.438 1 85.69 311 GLN A O 1
ATOM 2565 N N . ASN A 1 312 ? -17.484 -41.312 -45.094 1 85.38 312 ASN A N 1
ATOM 2566 C CA . ASN A 1 312 ? -16.672 -42.406 -45.531 1 85.38 312 ASN A CA 1
ATOM 2567 C C . ASN A 1 312 ? -15.352 -42.5 -44.75 1 85.38 312 ASN A C 1
ATOM 2569 O O . ASN A 1 312 ? -14.281 -42.562 -45.344 1 85.38 312 ASN A O 1
ATOM 2573 N N . VAL A 1 313 ? -15.398 -42.344 -43.469 1 91.5 313 VAL A N 1
ATOM 2574 C CA . VAL A 1 313 ? -14.234 -42.5 -42.594 1 91.5 313 VAL A CA 1
ATOM 2575 C C . VAL A 1 313 ? -13.688 -43.906 -42.719 1 91.5 313 VAL A C 1
ATOM 2577 O O . VAL A 1 313 ? -14.398 -44.875 -42.469 1 91.5 313 VAL A O 1
ATOM 2580 N N . ASP A 1 314 ? -12.438 -44 -43.25 1 91.94 314 ASP A N 1
ATOM 2581 C CA . ASP A 1 314 ? -11.805 -45.281 -43.5 1 91.94 314 ASP A CA 1
ATOM 2582 C C . ASP A 1 314 ? -10.32 -45.25 -43.156 1 91.94 314 ASP A C 1
ATOM 2584 O O . ASP A 1 314 ? -9.617 -44.281 -43.469 1 91.94 314 ASP A O 1
ATOM 2588 N N . PHE A 1 315 ? -9.891 -46.312 -42.438 1 96.62 315 PHE A N 1
ATOM 2589 C CA . PHE A 1 315 ? -8.484 -46.406 -42.062 1 96.62 315 PHE A CA 1
ATOM 2590 C C . PHE A 1 315 ? -7.66 -47 -43.219 1 96.62 315 PHE A C 1
ATOM 2592 O O . PHE A 1 315 ? -6.43 -46.938 -43.188 1 96.62 315 PHE A O 1
ATOM 2599 N N . ALA A 1 316 ? -8.188 -47.5 -44.312 1 95.25 316 ALA A N 1
ATOM 2600 C CA . ALA A 1 316 ? -7.535 -48.281 -45.375 1 95.25 316 ALA A CA 1
ATOM 2601 C C . ALA A 1 316 ? -6.441 -47.438 -46.031 1 95.25 316 ALA A C 1
ATOM 2603 O O . ALA A 1 316 ? -5.336 -47.938 -46.281 1 95.25 316 ALA A O 1
ATOM 2604 N N . PRO A 1 317 ? -6.852 -46.188 -46.375 1 95.06 317 PRO A N 1
ATOM 2605 C CA . PRO A 1 317 ? -5.773 -45.406 -46.969 1 95.06 317 PRO A CA 1
ATOM 2606 C C . PRO A 1 317 ? -4.543 -45.312 -46.094 1 95.06 317 PRO A C 1
ATOM 2608 O O . PRO A 1 317 ? -3.414 -45.281 -46.594 1 95.06 317 PRO A O 1
ATOM 2611 N N . TYR A 1 318 ? -4.727 -45.188 -44.812 1 97.31 318 TYR A N 1
ATOM 2612 C CA . TYR A 1 318 ? -3.613 -45.031 -43.906 1 97.31 318 TYR A CA 1
ATOM 2613 C C . TYR A 1 318 ? -2.906 -46.375 -43.656 1 97.31 318 TYR A C 1
ATOM 2615 O O . TYR A 1 318 ? -1.701 -46.406 -43.406 1 97.31 318 TYR A O 1
ATOM 2623 N N . GLN A 1 319 ? -3.625 -47.5 -43.781 1 96.62 319 GLN A N 1
ATOM 2624 C CA . GLN A 1 319 ? -2.996 -48.812 -43.781 1 96.62 319 GLN A CA 1
ATOM 2625 C C . GLN A 1 319 ? -2.004 -48.938 -44.938 1 96.62 319 GLN A C 1
ATOM 2627 O O . GLN A 1 319 ? -0.923 -49.531 -44.781 1 96.62 319 GLN A O 1
ATOM 2632 N N . THR A 1 320 ? -2.398 -48.438 -46.062 1 97.06 320 THR A N 1
ATOM 2633 C CA . THR A 1 320 ? -1.517 -48.438 -47.219 1 97.06 320 THR A CA 1
ATOM 2634 C C . THR A 1 320 ? -0.247 -47.656 -46.969 1 97.06 320 THR A C 1
ATOM 2636 O O . THR A 1 320 ? 0.855 -48.094 -47.281 1 97.06 320 THR A O 1
ATOM 2639 N N . TRP A 1 321 ? -0.502 -46.5 -46.344 1 97.62 321 TRP A N 1
ATOM 2640 C CA . TRP A 1 321 ? 0.663 -45.719 -45.938 1 97.62 321 TRP A CA 1
ATOM 2641 C C . TRP A 1 321 ? 1.571 -46.5 -45 1 97.62 321 TRP A C 1
ATOM 2643 O O . TRP A 1 321 ? 2.795 -46.469 -45.156 1 97.62 321 TRP A O 1
ATOM 2653 N N . ALA A 1 322 ? 0.967 -47.188 -44.062 1 97.75 322 ALA A N 1
ATOM 2654 C CA . ALA A 1 322 ? 1.718 -47.938 -43.062 1 97.75 322 ALA A CA 1
ATOM 2655 C C . ALA A 1 322 ? 2.539 -49.062 -43.719 1 97.75 322 ALA A C 1
ATOM 2657 O O . ALA A 1 322 ? 3.684 -49.281 -43.312 1 97.75 322 ALA A O 1
ATOM 2658 N N . GLU A 1 323 ? 1.973 -49.688 -44.719 1 96.69 323 GLU A N 1
ATOM 2659 C CA . GLU A 1 323 ? 2.672 -50.75 -45.438 1 96.69 323 GLU A CA 1
ATOM 2660 C C . GLU A 1 323 ? 3.805 -50.156 -46.281 1 96.69 323 GLU A C 1
ATOM 2662 O O . GLU A 1 323 ? 4.918 -50.688 -46.281 1 96.69 323 GLU A O 1
ATOM 2667 N N . GLN A 1 324 ? 3.484 -49.125 -46.906 1 96.25 324 GLN A N 1
ATOM 2668 C CA . GLN A 1 324 ? 4.488 -48.469 -47.75 1 96.25 324 GLN A CA 1
ATOM 2669 C C . GLN A 1 324 ? 5.699 -48.031 -46.906 1 96.25 324 GLN A C 1
ATOM 2671 O O . GLN A 1 324 ? 6.836 -48.125 -47.375 1 96.25 324 GLN A O 1
ATOM 2676 N N . TRP A 1 325 ? 5.449 -47.656 -45.688 1 97.69 325 TRP A N 1
ATOM 2677 C CA . TRP A 1 325 ? 6.512 -47.125 -44.875 1 97.69 325 TRP A CA 1
ATOM 2678 C C . TRP A 1 325 ? 7 -48.156 -43.844 1 97.69 325 TRP A C 1
ATOM 2680 O O . TRP A 1 325 ? 7.715 -47.844 -42.906 1 97.69 325 TRP A O 1
ATOM 2690 N N . GLN A 1 326 ? 6.543 -49.375 -44 1 97.44 326 GLN A N 1
ATOM 2691 C CA . GLN A 1 326 ? 6.984 -50.531 -43.25 1 97.44 326 GLN A CA 1
ATOM 2692 C C . GLN A 1 326 ? 6.855 -50.25 -41.75 1 97.44 326 GLN A C 1
ATOM 2694 O O . GLN A 1 326 ? 7.809 -50.469 -40.969 1 97.44 326 GLN A O 1
ATOM 2699 N N . LEU A 1 327 ? 5.73 -49.812 -41.312 1 98.06 327 LEU A N 1
ATOM 2700 C CA . LEU A 1 327 ? 5.469 -49.594 -39.906 1 98.06 327 LEU A CA 1
ATOM 2701 C C . LEU A 1 327 ? 5.367 -50.938 -39.156 1 98.06 327 LEU A C 1
ATOM 2703 O O . LEU A 1 327 ? 4.824 -51.906 -39.688 1 98.06 327 LEU A O 1
ATOM 2707 N N . SER A 1 328 ? 5.961 -50.969 -37.969 1 97.56 328 SER A N 1
ATOM 2708 C CA . SER A 1 328 ? 5.812 -52.156 -37.125 1 97.56 328 SER A CA 1
ATOM 2709 C C . SER A 1 328 ? 4.367 -52.344 -36.656 1 97.56 328 SER A C 1
ATOM 2711 O O . SER A 1 328 ? 3.547 -51.438 -36.812 1 97.56 328 SER A O 1
ATOM 2713 N N . GLU A 1 329 ? 4.062 -53.469 -36.156 1 96.44 329 GLU A N 1
ATOM 2714 C CA . GLU A 1 329 ? 2.723 -53.75 -35.656 1 96.44 329 GLU A CA 1
ATOM 2715 C C . GLU A 1 329 ? 2.322 -52.781 -34.562 1 96.44 329 GLU A C 1
ATOM 2717 O O . GLU A 1 329 ? 1.183 -52.312 -34.531 1 96.44 329 GLU A O 1
ATOM 2722 N N . ASN A 1 330 ? 3.311 -52.531 -33.75 1 97.25 330 ASN A N 1
ATOM 2723 C CA . ASN A 1 330 ? 3.041 -51.594 -32.656 1 97.25 330 ASN A CA 1
ATOM 2724 C C . ASN A 1 330 ? 2.787 -50.188 -33.188 1 97.25 330 ASN A C 1
ATOM 2726 O O . ASN A 1 330 ? 1.948 -49.469 -32.656 1 97.25 330 ASN A O 1
ATOM 2730 N N . GLN A 1 331 ? 3.459 -49.75 -34.156 1 97.88 331 GLN A N 1
ATOM 2731 C CA . GLN A 1 331 ? 3.279 -48.438 -34.75 1 97.88 331 GLN A CA 1
ATOM 2732 C C . GLN A 1 331 ? 1.92 -48.312 -35.438 1 97.88 331 GLN A C 1
ATOM 2734 O O . GLN A 1 331 ? 1.258 -47.281 -35.344 1 97.88 331 GLN A O 1
ATOM 2739 N N . VAL A 1 332 ? 1.546 -49.375 -36.094 1 97.69 332 VAL A N 1
ATOM 2740 C CA . VAL A 1 332 ? 0.234 -49.375 -36.719 1 97.69 332 VAL A CA 1
ATOM 2741 C C . VAL A 1 332 ? -0.859 -49.344 -35.656 1 97.69 332 VAL A C 1
ATOM 2743 O O . VAL A 1 332 ? -1.867 -48.656 -35.812 1 97.69 332 VAL A O 1
ATOM 2746 N N . ARG A 1 333 ? -0.635 -50.062 -34.562 1 97.38 333 ARG A N 1
ATOM 2747 C CA . ARG A 1 333 ? -1.562 -50.031 -33.438 1 97.38 333 ARG A CA 1
ATOM 2748 C C . ARG A 1 333 ? -1.745 -48.594 -32.938 1 97.38 333 ARG A C 1
ATOM 2750 O O . ARG A 1 333 ? -2.873 -48.156 -32.719 1 97.38 333 ARG A O 1
ATOM 2757 N N . GLU A 1 334 ? -0.643 -47.906 -32.812 1 97.5 334 GLU A N 1
ATOM 2758 C CA . GLU A 1 334 ? -0.701 -46.531 -32.312 1 97.5 334 GLU A CA 1
ATOM 2759 C C . GLU A 1 334 ? -1.446 -45.625 -33.312 1 97.5 334 GLU A C 1
ATOM 2761 O O . GLU A 1 334 ? -2.168 -44.719 -32.906 1 97.5 334 GLU A O 1
ATOM 2766 N N . TRP A 1 335 ? -1.306 -45.812 -34.562 1 98 335 TRP A N 1
ATOM 2767 C CA . TRP A 1 335 ? -2.029 -45.031 -35.562 1 98 335 TRP A CA 1
ATOM 2768 C C . TRP A 1 335 ? -3.531 -45.281 -35.469 1 98 335 TRP A C 1
ATOM 2770 O O . TRP A 1 335 ? -4.328 -44.344 -35.562 1 98 335 TRP A O 1
ATOM 2780 N N . LYS A 1 336 ? -3.836 -46.531 -35.25 1 97.88 336 LYS A N 1
ATOM 2781 C CA . LYS A 1 336 ? -5.25 -46.875 -35.125 1 97.88 336 LYS A CA 1
ATOM 2782 C C . LYS A 1 336 ? -5.867 -46.219 -33.906 1 97.88 336 LYS A C 1
ATOM 2784 O O . LYS A 1 336 ? -6.984 -45.688 -33.969 1 97.88 336 LYS A O 1
ATOM 2789 N N . ILE A 1 337 ? -5.113 -46.25 -32.844 1 97.75 337 ILE A N 1
ATOM 2790 C CA . ILE A 1 337 ? -5.586 -45.625 -31.609 1 97.75 337 ILE A CA 1
ATOM 2791 C C . ILE A 1 337 ? -5.809 -44.125 -31.844 1 97.75 337 ILE A C 1
ATOM 2793 O O . ILE A 1 337 ? -6.867 -43.594 -31.5 1 97.75 337 ILE A O 1
ATOM 2797 N N . GLN A 1 338 ? -4.871 -43.438 -32.469 1 97.5 338 GLN A N 1
ATOM 2798 C CA . GLN A 1 338 ? -4.996 -42 -32.75 1 97.5 338 GLN A CA 1
ATOM 2799 C C . GLN A 1 338 ? -6.164 -41.719 -33.688 1 97.5 338 GLN A C 1
ATOM 2801 O O . GLN A 1 338 ? -6.891 -40.75 -33.531 1 97.5 338 GLN A O 1
ATOM 2806 N N . PHE A 1 339 ? -6.289 -42.562 -34.656 1 97.56 339 PHE A N 1
ATOM 2807 C CA . PHE A 1 339 ? -7.383 -42.469 -35.594 1 97.56 339 PHE A CA 1
ATOM 2808 C C . PHE A 1 339 ? -8.734 -42.594 -34.906 1 97.56 339 PHE A C 1
ATOM 2810 O O . PHE A 1 339 ? -9.633 -41.781 -35.125 1 97.56 339 PHE A O 1
ATOM 2817 N N . LEU A 1 340 ? -8.828 -43.562 -34.031 1 97.38 340 LEU A N 1
ATOM 2818 C CA . LEU A 1 340 ? -10.07 -43.781 -33.312 1 97.38 340 LEU A CA 1
ATOM 2819 C C . LEU A 1 340 ? -10.344 -42.656 -32.344 1 97.38 340 LEU A C 1
ATOM 2821 O O . LEU A 1 340 ? -11.5 -42.281 -32.125 1 97.38 340 LEU A O 1
ATOM 2825 N N . GLN A 1 341 ? -9.344 -42.094 -31.797 1 96 341 GLN A N 1
ATOM 2826 C CA . GLN A 1 341 ? -9.516 -40.969 -30.891 1 96 341 GLN A CA 1
ATOM 2827 C C . GLN A 1 341 ? -10.117 -39.781 -31.609 1 96 341 GLN A C 1
ATOM 2829 O O . GLN A 1 341 ? -10.984 -39.094 -31.078 1 96 341 GLN A O 1
ATOM 2834 N N . ARG A 1 342 ? -9.719 -39.531 -32.812 1 95.75 342 ARG A N 1
ATOM 2835 C CA . ARG A 1 342 ? -10.188 -38.406 -33.594 1 95.75 342 ARG A CA 1
ATOM 2836 C C . ARG A 1 342 ? -11.625 -38.594 -34.062 1 95.75 342 ARG A C 1
ATOM 2838 O O . ARG A 1 342 ? -12.438 -37.688 -34 1 95.75 342 ARG A O 1
ATOM 2845 N N . PHE A 1 343 ? -12.023 -39.812 -34.438 1 96.12 343 PHE A N 1
ATOM 2846 C CA . PHE A 1 343 ? -13.289 -40 -35.156 1 96.12 343 PHE A CA 1
ATOM 2847 C C . PHE A 1 343 ? -14.242 -40.844 -34.312 1 96.12 343 PHE A C 1
ATOM 2849 O O . PHE A 1 343 ? -15.266 -41.312 -34.812 1 96.12 343 PHE A O 1
ATOM 2856 N N . PHE A 1 344 ? -13.977 -41 -33.062 1 95.88 344 PHE A N 1
ATOM 2857 C CA . PHE A 1 344 ? -14.656 -41.938 -32.188 1 95.88 344 PHE A CA 1
ATOM 2858 C C . PHE A 1 344 ? -16.172 -41.75 -32.281 1 95.88 344 PHE A C 1
ATOM 2860 O O . PHE A 1 344 ? -16.922 -42.75 -32.281 1 95.88 344 PHE A O 1
ATOM 2867 N N . ASP A 1 345 ? -16.672 -40.562 -32.406 1 92.88 345 ASP A N 1
ATOM 2868 C CA . ASP A 1 345 ? -18.094 -40.25 -32.281 1 92.88 345 ASP A CA 1
ATOM 2869 C C . ASP A 1 345 ? -18.75 -40.125 -33.656 1 92.88 345 ASP A C 1
ATOM 2871 O O . ASP A 1 345 ? -19.891 -39.688 -33.781 1 92.88 345 ASP A O 1
ATOM 2875 N N . ASN A 1 346 ? -17.938 -40.438 -34.656 1 95.06 346 ASN A N 1
ATOM 2876 C CA . ASN A 1 346 ? -18.531 -40.375 -36 1 95.06 346 ASN A CA 1
ATOM 2877 C C . ASN A 1 346 ? -19.797 -41.219 -36.062 1 95.06 346 ASN A C 1
ATOM 2879 O O . ASN A 1 346 ? -19.844 -42.344 -35.531 1 95.06 346 ASN A O 1
ATOM 2883 N N . THR A 1 347 ? -20.859 -40.875 -36.844 1 92.06 347 THR A N 1
ATOM 2884 C CA . THR A 1 347 ? -22.188 -41.469 -36.75 1 92.06 347 THR A CA 1
ATOM 2885 C C . THR A 1 347 ? -22.453 -42.438 -37.906 1 92.06 347 THR A C 1
ATOM 2887 O O . THR A 1 347 ? -23.5 -43.094 -37.938 1 92.06 347 THR A O 1
ATOM 2890 N N . THR A 1 348 ? -21.531 -42.562 -38.781 1 93.81 348 THR A N 1
ATOM 2891 C CA . THR A 1 348 ? -21.75 -43.469 -39.906 1 93.81 348 THR A CA 1
ATOM 2892 C C . THR A 1 348 ? -21.75 -44.938 -39.438 1 93.81 348 THR A C 1
ATOM 2894 O O . THR A 1 348 ? -20.812 -45.375 -38.781 1 93.81 348 THR A O 1
ATOM 2897 N N . PRO A 1 349 ? -22.766 -45.688 -39.844 1 93.56 349 PRO A N 1
ATOM 2898 C CA . PRO A 1 349 ? -22.938 -47.031 -39.344 1 93.56 349 PRO A CA 1
ATOM 2899 C C . PRO A 1 349 ? -21.734 -47.938 -39.656 1 93.56 349 PRO A C 1
ATOM 2901 O O . PRO A 1 349 ? -21.297 -48.719 -38.781 1 93.56 349 PRO A O 1
ATOM 2904 N N . GLN A 1 350 ? -21.266 -47.812 -40.875 1 93.75 350 GLN A N 1
ATOM 2905 C CA . GLN A 1 350 ? -20.141 -48.625 -41.25 1 93.75 350 GLN A CA 1
ATOM 2906 C C . GLN A 1 350 ? -18.922 -48.375 -40.375 1 93.75 350 GLN A C 1
ATOM 2908 O O . GLN A 1 350 ? -18.25 -49.312 -39.938 1 93.75 350 GLN A O 1
ATOM 2913 N N . PHE A 1 351 ? -18.719 -47.125 -40.094 1 96 351 PHE A N 1
ATOM 2914 C CA . PHE A 1 351 ? -17.594 -46.75 -39.25 1 96 351 PHE A CA 1
ATOM 2915 C C . PHE A 1 351 ? -17.812 -47.281 -37.812 1 96 351 PHE A C 1
ATOM 2917 O O . PHE A 1 351 ? -16.875 -47.75 -37.188 1 96 351 PHE A O 1
ATOM 2924 N N . GLN A 1 352 ? -18.984 -47.219 -37.312 1 95.69 352 GLN A N 1
ATOM 2925 C CA . GLN A 1 352 ? -19.297 -47.625 -35.969 1 95.69 352 GLN A CA 1
ATOM 2926 C C . GLN A 1 352 ? -19.016 -49.125 -35.781 1 95.69 352 GLN A C 1
ATOM 2928 O O . GLN A 1 352 ? -18.5 -49.562 -34.75 1 95.69 352 GLN A O 1
ATOM 2933 N N . GLN A 1 353 ? -19.406 -49.844 -36.812 1 95.5 353 GLN A N 1
ATOM 2934 C CA . GLN A 1 353 ? -19.125 -51.281 -36.75 1 95.5 353 GLN A CA 1
ATOM 2935 C C . GLN A 1 353 ? -17.625 -51.562 -36.75 1 95.5 353 GLN A C 1
ATOM 2937 O O . GLN A 1 353 ? -17.156 -52.406 -36 1 95.5 353 GLN A O 1
ATOM 2942 N N . TRP A 1 354 ? -16.984 -50.812 -37.594 1 96.31 354 TRP A N 1
ATOM 2943 C CA . TRP A 1 354 ? -15.531 -50.969 -37.656 1 96.31 354 TRP A CA 1
ATOM 2944 C C . TRP A 1 354 ? -14.891 -50.562 -36.344 1 96.31 354 TRP A C 1
ATOM 2946 O O . TRP A 1 354 ? -14 -51.25 -35.812 1 96.31 354 TRP A O 1
ATOM 2956 N N . ARG A 1 355 ? -15.266 -49.375 -35.75 1 97.31 355 ARG A N 1
ATOM 2957 C CA . ARG A 1 355 ? -14.773 -48.906 -34.469 1 97.31 355 ARG A CA 1
ATOM 2958 C C . ARG A 1 355 ? -14.906 -49.969 -33.406 1 97.31 355 ARG A C 1
ATOM 2960 O O . ARG A 1 355 ? -13.938 -50.281 -32.719 1 97.31 355 ARG A O 1
ATOM 2967 N N . ASP A 1 356 ? -16.016 -50.562 -33.281 1 97.31 356 ASP A N 1
ATOM 2968 C CA . ASP A 1 356 ? -16.297 -51.531 -32.219 1 97.31 356 ASP A CA 1
ATOM 2969 C C . ASP A 1 356 ? -15.453 -52.781 -32.406 1 97.31 356 ASP A C 1
ATOM 2971 O O . ASP A 1 356 ? -14.969 -53.375 -31.422 1 97.31 356 ASP A O 1
ATOM 2975 N N . ALA A 1 357 ? -15.312 -53.156 -33.688 1 96.94 357 ALA A N 1
ATOM 2976 C CA . ALA A 1 357 ? -14.461 -54.312 -33.938 1 96.94 357 ALA A CA 1
ATOM 2977 C C . ALA A 1 357 ? -13.008 -54.031 -33.562 1 96.94 357 ALA A C 1
ATOM 2979 O O . ALA A 1 357 ? -12.336 -54.875 -33 1 96.94 357 ALA A O 1
ATOM 2980 N N . GLN A 1 358 ? -12.586 -52.844 -33.875 1 96.94 358 GLN A N 1
ATOM 2981 C CA . GLN A 1 358 ? -11.211 -52.438 -33.594 1 96.94 358 GLN A CA 1
ATOM 2982 C C . GLN A 1 358 ? -10.984 -52.344 -32.062 1 96.94 358 GLN A C 1
ATOM 2984 O O . GLN A 1 358 ? -9.898 -52.656 -31.578 1 96.94 358 GLN A O 1
ATOM 2989 N N . LEU A 1 359 ? -11.93 -51.906 -31.312 1 97.5 359 LEU A N 1
ATOM 2990 C CA . LEU A 1 359 ? -11.82 -51.844 -29.859 1 97.5 359 LEU A CA 1
ATOM 2991 C C . LEU A 1 359 ? -11.539 -53.219 -29.266 1 97.5 359 LEU A C 1
ATOM 2993 O O . LEU A 1 359 ? -10.711 -53.344 -28.359 1 97.5 359 LEU A O 1
ATOM 2997 N N . ALA A 1 360 ? -12.203 -54.188 -29.828 1 95.62 360 ALA A N 1
ATOM 2998 C CA . ALA A 1 360 ? -12.023 -55.562 -29.344 1 95.62 360 ALA A CA 1
ATOM 2999 C C . ALA A 1 360 ? -10.617 -56.062 -29.641 1 95.62 360 ALA A C 1
ATOM 3001 O O . ALA A 1 360 ? -10.062 -56.844 -28.875 1 95.62 360 ALA A O 1
ATOM 3002 N N . GLU A 1 361 ? -10.133 -55.594 -30.688 1 95.75 361 GLU A N 1
ATOM 3003 C CA . GLU A 1 361 ? -8.805 -56.031 -31.109 1 95.75 361 GLU A CA 1
ATOM 3004 C C . GLU A 1 361 ? -7.711 -55.25 -30.359 1 95.75 361 GLU A C 1
ATOM 3006 O O . GLU A 1 361 ? -6.746 -55.875 -29.875 1 95.75 361 GLU A O 1
ATOM 3011 N N . LEU A 1 362 ? -7.863 -53.969 -30.172 1 96.88 362 LEU A N 1
ATOM 3012 C CA . LEU A 1 362 ? -6.82 -53.094 -29.641 1 96.88 362 LEU A CA 1
ATOM 3013 C C . LEU A 1 362 ? -6.777 -53.188 -28.109 1 96.88 362 LEU A C 1
ATOM 3015 O O . LEU A 1 362 ? -5.707 -53.062 -27.516 1 96.88 362 LEU A O 1
ATOM 3019 N N . LYS A 1 363 ? -7.879 -53.25 -27.453 1 96.06 363 LYS A N 1
ATOM 3020 C CA . LYS A 1 363 ? -8.039 -53.344 -26 1 96.06 363 LYS A CA 1
ATOM 3021 C C . LYS A 1 363 ? -7.324 -52.188 -25.297 1 96.06 363 LYS A C 1
ATOM 3023 O O . LYS A 1 363 ? -6.582 -52.406 -24.344 1 96.06 363 LYS A O 1
ATOM 3028 N N . GLU A 1 364 ? -7.398 -51.062 -25.906 1 96.94 364 GLU A N 1
ATOM 3029 C CA . GLU A 1 364 ? -6.883 -49.844 -25.297 1 96.94 364 GLU A CA 1
ATOM 3030 C C . GLU A 1 364 ? -7.875 -49.281 -24.281 1 96.94 364 GLU A C 1
ATOM 3032 O O . GLU A 1 364 ? -8.984 -48.906 -24.641 1 96.94 364 GLU A O 1
ATOM 3037 N N . ASP A 1 365 ? -7.453 -49.094 -23.016 1 97.5 365 ASP A N 1
ATOM 3038 C CA . ASP A 1 365 ? -8.352 -48.719 -21.938 1 97.5 365 ASP A CA 1
ATOM 3039 C C . ASP A 1 365 ? -9.023 -47.375 -22.203 1 97.5 365 ASP A C 1
ATOM 3041 O O . ASP A 1 365 ? -10.234 -47.25 -22.016 1 97.5 365 ASP A O 1
ATOM 3045 N N . SER A 1 366 ? -8.25 -46.375 -22.656 1 96.5 366 SER A N 1
ATOM 3046 C CA . SER A 1 366 ? -8.82 -45.062 -22.859 1 96.5 366 SER A CA 1
ATOM 3047 C C . SER A 1 366 ? -9.961 -45.094 -23.875 1 96.5 366 SER A C 1
ATOM 3049 O O . SER A 1 366 ? -10.992 -44.438 -23.672 1 96.5 366 SER A O 1
ATOM 3051 N N . LEU A 1 367 ? -9.891 -45.844 -24.938 1 97.5 367 LEU A N 1
ATOM 3052 C CA . LEU A 1 367 ? -10.922 -45.969 -25.953 1 97.5 367 LEU A CA 1
ATOM 3053 C C . LEU A 1 367 ? -12.094 -46.812 -25.438 1 97.5 367 LEU A C 1
ATOM 3055 O O . LEU A 1 367 ? -13.258 -46.469 -25.688 1 97.5 367 LEU A O 1
ATOM 3059 N N . THR A 1 368 ? -11.719 -47.844 -24.719 1 97.88 368 THR A N 1
ATOM 3060 C CA . THR A 1 368 ? -12.758 -48.719 -24.156 1 97.88 368 THR A CA 1
ATOM 3061 C C . THR A 1 368 ? -13.602 -47.938 -23.141 1 97.88 368 THR A C 1
ATOM 3063 O O . THR A 1 368 ? -14.828 -48.062 -23.125 1 97.88 368 THR A O 1
ATOM 3066 N N . GLU A 1 369 ? -12.984 -47.125 -22.297 1 97.62 369 GLU A N 1
ATOM 3067 C CA . GLU A 1 369 ? -13.711 -46.281 -21.344 1 97.62 369 GLU A CA 1
ATOM 3068 C C . GLU A 1 369 ? -14.641 -45.312 -22.078 1 97.62 369 GLU A C 1
ATOM 3070 O O . GLU A 1 369 ? -15.781 -45.125 -21.656 1 97.62 369 GLU A O 1
ATOM 3075 N N . ARG A 1 370 ? -14.148 -44.75 -23.125 1 96.81 370 ARG A N 1
ATOM 3076 C CA . ARG A 1 370 ? -14.984 -43.844 -23.922 1 96.81 370 ARG A CA 1
ATOM 3077 C C . ARG A 1 370 ? -16.188 -44.594 -24.484 1 96.81 370 ARG A C 1
ATOM 3079 O O . ARG A 1 370 ? -17.312 -44.062 -24.484 1 96.81 370 ARG A O 1
ATOM 3086 N N . ARG A 1 371 ? -16 -45.812 -24.969 1 97.19 371 ARG A N 1
ATOM 3087 C CA . ARG A 1 371 ? -17.094 -46.594 -25.516 1 97.19 371 ARG A CA 1
ATOM 3088 C C . ARG A 1 371 ? -18.094 -46.969 -24.438 1 97.19 371 ARG A C 1
ATOM 3090 O O . ARG A 1 371 ? -19.297 -47.031 -24.703 1 97.19 371 ARG A O 1
ATOM 3097 N N . LEU A 1 372 ? -17.609 -47.344 -23.281 1 97.88 372 LEU A N 1
ATOM 3098 C CA . LEU A 1 372 ? -18.469 -47.625 -22.156 1 97.88 372 LEU A CA 1
ATOM 3099 C C . LEU A 1 372 ? -19.375 -46.469 -21.828 1 97.88 372 LEU A C 1
ATOM 3101 O O . LEU A 1 372 ? -20.578 -46.625 -21.625 1 97.88 372 LEU A O 1
ATOM 3105 N N . ARG A 1 373 ? -18.844 -45.281 -21.844 1 97.25 373 ARG A N 1
ATOM 3106 C CA . ARG A 1 373 ? -19.625 -44.094 -21.531 1 97.25 373 ARG A CA 1
ATOM 3107 C C . ARG A 1 373 ? -20.656 -43.812 -22.625 1 97.25 373 ARG A C 1
ATOM 3109 O O . ARG A 1 373 ? -21.766 -43.375 -22.344 1 97.25 373 ARG A O 1
ATOM 3116 N N . MET A 1 374 ? -20.281 -44.094 -23.859 1 95.94 374 MET A N 1
ATOM 3117 C CA . MET A 1 374 ? -21.25 -44 -24.938 1 95.94 374 MET A CA 1
ATOM 3118 C C . MET A 1 374 ? -22.375 -45 -24.75 1 95.94 374 MET A C 1
ATOM 3120 O O . MET A 1 374 ? -23.547 -44.688 -24.969 1 95.94 374 MET A O 1
ATOM 3124 N N . ALA A 1 375 ? -21.969 -46.188 -24.344 1 97 375 ALA A N 1
ATOM 3125 C CA . ALA A 1 375 ? -22.969 -47.219 -24.094 1 97 375 ALA A CA 1
ATOM 3126 C C . ALA A 1 375 ? -23.922 -46.812 -22.969 1 97 375 ALA A C 1
ATOM 3128 O O . ALA A 1 375 ? -25.125 -47.125 -23.031 1 97 375 ALA A O 1
ATOM 3129 N N . ILE A 1 376 ? -23.391 -46.188 -21.969 1 97.25 376 ILE A N 1
ATOM 3130 C CA . ILE A 1 376 ? -24.203 -45.688 -20.875 1 97.25 376 ILE A CA 1
ATOM 3131 C C . ILE A 1 376 ? -25.203 -44.656 -21.391 1 97.25 376 ILE A C 1
ATOM 3133 O O . ILE A 1 376 ? -26.391 -44.719 -21.078 1 97.25 376 ILE A O 1
ATOM 3137 N N . TRP A 1 377 ? -24.719 -43.781 -22.219 1 95.62 377 TRP A N 1
ATOM 3138 C CA . TRP A 1 377 ? -25.578 -42.75 -22.828 1 95.62 377 TRP A CA 1
ATOM 3139 C C . TRP A 1 377 ? -26.672 -43.406 -23.688 1 95.62 377 TRP A C 1
ATOM 3141 O O . TRP A 1 377 ? -27.812 -42.969 -23.672 1 95.62 377 TRP A O 1
ATOM 3151 N N . GLN A 1 378 ? -26.312 -44.5 -24.375 1 94.31 378 GLN A N 1
ATOM 3152 C CA . GLN A 1 378 ? -27.219 -45.156 -25.281 1 94.31 378 GLN A CA 1
ATOM 3153 C C . GLN A 1 378 ? -28.094 -46.188 -24.547 1 94.31 378 GLN A C 1
ATOM 3155 O O . GLN A 1 378 ? -28.984 -46.781 -25.141 1 94.31 378 GLN A O 1
ATOM 3160 N N . LYS A 1 379 ? -27.75 -46.438 -23.359 1 94.25 379 LYS A N 1
ATOM 3161 C CA . LYS A 1 379 ? -28.438 -47.438 -22.547 1 94.25 379 LYS A CA 1
ATOM 3162 C C . LYS A 1 379 ? -28.359 -48.812 -23.203 1 94.25 379 LYS A C 1
ATOM 3164 O O . LYS A 1 379 ? -29.359 -49.5 -23.344 1 94.25 379 LYS A O 1
ATOM 3169 N N . SER A 1 380 ? -27.156 -49.062 -23.672 1 94.69 380 SER A N 1
ATOM 3170 C CA . SER A 1 380 ? -26.906 -50.344 -24.312 1 94.69 380 SER A CA 1
ATOM 3171 C C . SER A 1 380 ? -26.062 -51.25 -23.406 1 94.69 380 SER A C 1
ATOM 3173 O O . SER A 1 380 ? -25.703 -50.875 -22.297 1 94.69 380 SER A O 1
ATOM 3175 N N . ASP A 1 381 ? -25.797 -52.438 -23.875 1 93.81 381 ASP A N 1
ATOM 3176 C CA . ASP A 1 381 ? -25.109 -53.438 -23.078 1 93.81 381 ASP A CA 1
ATOM 3177 C C . ASP A 1 381 ? -23.703 -53 -22.734 1 93.81 381 ASP A C 1
ATOM 3179 O O . ASP A 1 381 ? -22.922 -52.625 -23.609 1 93.81 381 ASP A O 1
ATOM 3183 N N . LEU A 1 382 ? -23.391 -53.125 -21.453 1 97 382 LEU A N 1
ATOM 3184 C CA . LEU A 1 382 ? -22.094 -52.656 -20.969 1 97 382 LEU A CA 1
ATOM 3185 C C . LEU A 1 382 ? -21.109 -53.812 -20.891 1 97 382 LEU A C 1
ATOM 3187 O O . LEU A 1 382 ? -19.891 -53.625 -20.969 1 97 382 LEU A O 1
ATOM 3191 N N . ASN A 1 383 ? -21.625 -55 -20.734 1 94.31 383 ASN A N 1
ATOM 3192 C CA . ASN A 1 383 ? -20.797 -56.156 -20.438 1 94.31 383 ASN A CA 1
ATOM 3193 C C . ASN A 1 383 ? -19.797 -56.406 -21.562 1 94.31 383 ASN A C 1
ATOM 3195 O O . ASN A 1 383 ? -18.656 -56.781 -21.297 1 94.31 383 ASN A O 1
ATOM 3199 N N . ARG A 1 384 ? -20.266 -56.219 -22.734 1 93.44 384 ARG A N 1
ATOM 3200 C CA . ARG A 1 384 ? -19.438 -56.469 -23.906 1 93.44 384 ARG A CA 1
ATOM 3201 C C . ARG A 1 384 ? -18.156 -55.625 -23.859 1 93.44 384 ARG A C 1
ATOM 3203 O O . ARG A 1 384 ? -17.109 -56.062 -24.328 1 93.44 384 ARG A O 1
ATOM 3210 N N . TRP A 1 385 ? -18.25 -54.5 -23.25 1 97.12 385 TRP A N 1
ATOM 3211 C CA . TRP A 1 385 ? -17.141 -53.531 -23.25 1 97.12 385 TRP A CA 1
ATOM 3212 C C . TRP A 1 385 ? -16.359 -53.625 -21.938 1 97.12 385 TRP A C 1
ATOM 3214 O O . TRP A 1 385 ? -15.133 -53.469 -21.922 1 97.12 385 TRP A O 1
ATOM 3224 N N . LEU A 1 386 ? -17 -53.906 -20.812 1 97.38 386 LEU A N 1
ATOM 3225 C CA . LEU A 1 386 ? -16.344 -54 -19.516 1 97.38 386 LEU A CA 1
ATOM 3226 C C . LEU A 1 386 ? -15.266 -55.094 -19.531 1 97.38 386 LEU A C 1
ATOM 3228 O O . LEU A 1 386 ? -14.211 -54.938 -18.906 1 97.38 386 LEU A O 1
ATOM 3232 N N . VAL A 1 387 ? -15.5 -56.125 -20.312 1 95.44 387 VAL A N 1
ATOM 3233 C CA . VAL A 1 387 ? -14.594 -57.25 -20.328 1 95.44 387 VAL A CA 1
ATOM 3234 C C . VAL A 1 387 ? -13.32 -56.906 -21.078 1 95.44 387 VAL A C 1
ATOM 3236 O O . VAL A 1 387 ? -12.289 -57.562 -20.938 1 95.44 387 VAL A O 1
ATOM 3239 N N . LEU A 1 388 ? -13.398 -55.75 -21.828 1 97.25 388 LEU A N 1
ATOM 3240 C CA . LEU A 1 388 ? -12.242 -55.375 -22.625 1 97.25 388 LEU A CA 1
ATOM 3241 C C . LEU A 1 388 ? -11.266 -54.531 -21.812 1 97.25 388 LEU A C 1
ATOM 3243 O O . LEU A 1 388 ? -10.125 -54.312 -22.219 1 97.25 388 LEU A O 1
ATOM 3247 N N . LEU A 1 389 ? -11.688 -54.031 -20.625 1 98.06 389 LEU A N 1
ATOM 3248 C CA . LEU A 1 389 ? -10.828 -53.188 -19.781 1 98.06 389 LEU A CA 1
ATOM 3249 C C . LEU A 1 389 ? -9.703 -54.031 -19.172 1 98.06 389 LEU A C 1
ATOM 3251 O O . LEU A 1 389 ? -9.906 -55.188 -18.828 1 98.06 389 LEU A O 1
ATOM 3255 N N . SER A 1 390 ? -8.516 -53.406 -19.016 1 97.75 390 SER A N 1
ATOM 3256 C CA . SER A 1 390 ? -7.453 -54.062 -18.234 1 97.75 390 SER A CA 1
ATOM 3257 C C . SER A 1 390 ? -7.895 -54.312 -16.797 1 97.75 390 SER A C 1
ATOM 3259 O O . SER A 1 390 ? -8.805 -53.625 -16.297 1 97.75 390 SER A O 1
ATOM 3261 N N . PRO A 1 391 ? -7.238 -55.281 -16.156 1 96.88 391 PRO A N 1
ATOM 3262 C CA . PRO A 1 391 ? -7.594 -55.531 -14.766 1 96.88 391 PRO A CA 1
ATOM 3263 C C . PRO A 1 391 ? -7.453 -54.312 -13.875 1 96.88 391 PRO A C 1
ATOM 3265 O O . PRO A 1 391 ? -8.281 -54.094 -12.992 1 96.88 391 PRO A O 1
ATOM 3268 N N . GLU A 1 392 ? -6.461 -53.531 -14.102 1 97.25 392 GLU A N 1
ATOM 3269 C CA . GLU A 1 392 ? -6.234 -52.344 -13.312 1 97.25 392 GLU A CA 1
ATOM 3270 C C . GLU A 1 392 ? -7.367 -51.344 -13.516 1 97.25 392 GLU A C 1
ATOM 3272 O O . GLU A 1 392 ? -7.863 -50.75 -12.547 1 97.25 392 GLU A O 1
ATOM 3277 N N . THR A 1 393 ? -7.781 -51.094 -14.773 1 98 393 THR A N 1
ATOM 3278 C CA . THR A 1 393 ? -8.836 -50.125 -15.086 1 98 393 THR A CA 1
ATOM 3279 C C . THR A 1 393 ? -10.195 -50.656 -14.617 1 98 393 THR A C 1
ATOM 3281 O O . THR A 1 393 ? -11.016 -49.875 -14.125 1 98 393 THR A O 1
ATOM 3284 N N . ARG A 1 394 ? -10.438 -51.938 -14.727 1 96.19 394 ARG A N 1
ATOM 3285 C CA . ARG A 1 394 ? -11.688 -52.562 -14.32 1 96.19 394 ARG A CA 1
ATOM 3286 C C . ARG A 1 394 ? -11.891 -52.438 -12.812 1 96.19 394 ARG A C 1
ATOM 3288 O O . ARG A 1 394 ? -13.031 -52.406 -12.336 1 96.19 394 ARG A O 1
ATOM 3295 N N . ALA A 1 395 ? -10.797 -52.312 -12.117 1 96.62 395 ALA A N 1
ATOM 3296 C CA . ALA A 1 395 ? -10.836 -52.281 -10.656 1 96.62 395 ALA A CA 1
ATOM 3297 C C . ALA A 1 395 ? -11.172 -50.875 -10.156 1 96.62 395 ALA A C 1
ATOM 3299 O O . ALA A 1 395 ? -11.469 -50.688 -8.977 1 96.62 395 ALA A O 1
ATOM 3300 N N . LYS A 1 396 ? -11.211 -49.938 -10.992 1 97.44 396 LYS A N 1
ATOM 3301 C CA . LYS A 1 396 ? -11.586 -48.562 -10.594 1 97.44 396 LYS A CA 1
ATOM 3302 C C . LYS A 1 396 ? -13.023 -48.531 -10.07 1 97.44 396 LYS A C 1
ATOM 3304 O O . LYS A 1 396 ? -13.875 -49.281 -10.539 1 97.44 396 LYS A O 1
ATOM 3309 N N . ALA A 1 397 ? -13.297 -47.594 -9.109 1 97.88 397 ALA A N 1
ATOM 3310 C CA . ALA A 1 397 ? -14.609 -47.469 -8.492 1 97.88 397 ALA A CA 1
ATOM 3311 C C . ALA A 1 397 ? -15.695 -47.25 -9.547 1 97.88 397 ALA A C 1
ATOM 3313 O O . ALA A 1 397 ? -16.797 -47.812 -9.445 1 97.88 397 ALA A O 1
ATOM 3314 N N . GLU A 1 398 ? -15.391 -46.469 -10.562 1 97.94 398 GLU A N 1
ATOM 3315 C CA . GLU A 1 398 ? -16.344 -46.125 -11.617 1 97.94 398 GLU A CA 1
ATOM 3316 C C . GLU A 1 398 ? -16.844 -47.406 -12.312 1 97.94 398 GLU A C 1
ATOM 3318 O O . GLU A 1 398 ? -18.062 -47.594 -12.453 1 97.94 398 GLU A O 1
ATOM 3323 N N . TRP A 1 399 ? -15.961 -48.25 -12.672 1 98.06 399 TRP A N 1
ATOM 3324 C CA . TRP A 1 399 ? -16.344 -49.375 -13.508 1 98.06 399 TRP A CA 1
ATOM 3325 C C . TRP A 1 399 ? -16.922 -50.5 -12.656 1 98.06 399 TRP A C 1
ATOM 3327 O O . TRP A 1 399 ? -17.781 -51.25 -13.117 1 98.06 399 TRP A O 1
ATOM 3337 N N . ARG A 1 400 ? -16.469 -50.625 -11.398 1 97.69 400 ARG A N 1
ATOM 3338 C CA . ARG A 1 400 ? -17.141 -51.531 -10.484 1 97.69 400 ARG A CA 1
ATOM 3339 C C . ARG A 1 400 ? -18.594 -51.125 -10.258 1 97.69 400 ARG A C 1
ATOM 3341 O O . ARG A 1 400 ? -19.469 -52 -10.18 1 97.69 400 ARG A O 1
ATOM 3348 N N . TYR A 1 401 ? -18.875 -49.906 -10.148 1 98.12 401 TYR A N 1
ATOM 3349 C CA . TYR A 1 401 ? -20.234 -49.406 -10 1 98.12 401 TYR A CA 1
ATOM 3350 C C . TYR A 1 401 ? -21.094 -49.812 -11.195 1 98.12 401 TYR A C 1
ATOM 3352 O O . TYR A 1 401 ? -22.203 -50.312 -11.023 1 98.12 401 TYR A O 1
ATOM 3360 N N . TRP A 1 402 ? -20.609 -49.562 -12.383 1 97.88 402 TRP A N 1
ATOM 3361 C CA . TRP A 1 402 ? -21.375 -49.844 -13.586 1 97.88 402 TRP A CA 1
ATOM 3362 C C . TRP A 1 402 ? -21.5 -51.344 -13.82 1 97.88 402 TRP A C 1
ATOM 3364 O O . TRP A 1 402 ? -22.5 -51.812 -14.359 1 97.88 402 TRP A O 1
ATOM 3374 N N . LEU A 1 403 ? -20.469 -52.062 -13.445 1 96.94 403 LEU A N 1
ATOM 3375 C CA . LEU A 1 403 ? -20.578 -53.531 -13.453 1 96.94 403 LEU A CA 1
ATOM 3376 C C . LEU A 1 403 ? -21.734 -54 -12.578 1 96.94 403 LEU A C 1
ATOM 3378 O O . LEU A 1 403 ? -22.531 -54.844 -12.984 1 96.94 403 LEU A O 1
ATOM 3382 N N . ALA A 1 404 ? -21.828 -53.438 -11.422 1 96.88 404 ALA A N 1
ATOM 3383 C CA . ALA A 1 404 ? -22.906 -53.781 -10.492 1 96.88 404 ALA A CA 1
ATOM 3384 C C . ALA A 1 404 ? -24.266 -53.469 -11.102 1 96.88 404 ALA A C 1
ATOM 3386 O O . ALA A 1 404 ? -25.219 -54.219 -10.953 1 96.88 404 ALA A O 1
ATOM 3387 N N . LYS A 1 405 ? -24.328 -52.344 -11.758 1 94.5 405 LYS A N 1
ATOM 3388 C CA . LYS A 1 405 ? -25.594 -51.938 -12.375 1 94.5 405 LYS A CA 1
ATOM 3389 C C . LYS A 1 405 ? -25.984 -52.875 -13.508 1 94.5 405 LYS A C 1
ATOM 3391 O O . LYS A 1 405 ? -27.172 -53.062 -13.797 1 94.5 405 LYS A O 1
ATOM 3396 N N . SER A 1 406 ? -24.969 -53.438 -14.164 1 93.94 406 SER A N 1
ATOM 3397 C CA . SER A 1 406 ? -25.219 -54.312 -15.305 1 93.94 406 SER A CA 1
ATOM 3398 C C . SER A 1 406 ? -25.5 -55.75 -14.867 1 93.94 406 SER A C 1
ATOM 3400 O O . SER A 1 406 ? -26.016 -56.562 -15.641 1 93.94 406 SER A O 1
ATOM 3402 N N . GLN A 1 407 ? -25.188 -56.031 -13.633 1 92.31 407 GLN A N 1
ATOM 3403 C CA . GLN A 1 407 ? -25.359 -57.375 -13.117 1 92.31 407 GLN A CA 1
ATOM 3404 C C . GLN A 1 407 ? -26.219 -57.375 -11.852 1 92.31 407 GLN A C 1
ATOM 3406 O O . GLN A 1 407 ? -25.703 -57.406 -10.742 1 92.31 407 GLN A O 1
ATOM 3411 N N . PRO A 1 408 ? -27.438 -57.594 -11.977 1 88.5 408 PRO A N 1
ATOM 3412 C CA . PRO A 1 408 ? -28.344 -57.531 -10.836 1 88.5 408 PRO A CA 1
ATOM 3413 C C . PRO A 1 408 ? -28.016 -58.531 -9.734 1 88.5 408 PRO A C 1
ATOM 3415 O O . PRO A 1 408 ? -28.141 -58.219 -8.547 1 88.5 408 PRO A O 1
ATOM 3418 N N . ALA A 1 409 ? -27.531 -59.656 -10.125 1 91.88 409 ALA A N 1
ATOM 3419 C CA . ALA A 1 409 ? -27.281 -60.719 -9.156 1 91.88 409 ALA A CA 1
ATOM 3420 C C . ALA A 1 409 ? -26.141 -60.344 -8.211 1 91.88 409 ALA A C 1
ATOM 3422 O O . ALA A 1 409 ? -26.141 -60.75 -7.047 1 91.88 409 ALA A O 1
ATOM 3423 N N . GLN A 1 410 ? -25.25 -59.594 -8.617 1 93.31 410 GLN A N 1
ATOM 3424 C CA . GLN A 1 410 ? -24.062 -59.281 -7.828 1 93.31 410 GLN A CA 1
ATOM 3425 C C . GLN A 1 410 ? -24.094 -57.812 -7.363 1 93.31 410 GLN A C 1
ATOM 3427 O O . GLN A 1 410 ? -23.156 -57.344 -6.703 1 93.31 410 GLN A O 1
ATOM 3432 N N . GLN A 1 411 ? -25.016 -57.156 -7.625 1 95.81 411 GLN A N 1
ATOM 3433 C CA . GLN A 1 411 ? -25.094 -55.719 -7.438 1 95.81 411 GLN A CA 1
ATOM 3434 C C . GLN A 1 411 ? -24.938 -55.344 -5.965 1 95.81 411 GLN A C 1
ATOM 3436 O O . GLN A 1 411 ? -24.094 -54.5 -5.617 1 95.81 411 GLN A O 1
ATOM 3441 N N . ALA A 1 412 ? -25.656 -55.969 -5.133 1 95.75 412 ALA A N 1
ATOM 3442 C CA . ALA A 1 412 ? -25.656 -55.625 -3.709 1 95.75 412 ALA A CA 1
ATOM 3443 C C . ALA A 1 412 ? -24.266 -55.844 -3.104 1 95.75 412 ALA A C 1
ATOM 3445 O O . ALA A 1 412 ? -23.781 -55 -2.328 1 95.75 412 ALA A O 1
ATOM 3446 N N . ALA A 1 413 ? -23.703 -56.906 -3.473 1 96.44 413 ALA A N 1
ATOM 3447 C CA . ALA A 1 413 ? -22.375 -57.219 -2.936 1 96.44 413 ALA A CA 1
ATOM 3448 C C . ALA A 1 413 ? -21.344 -56.219 -3.393 1 96.44 413 ALA A C 1
ATOM 3450 O O . ALA A 1 413 ? -20.516 -55.75 -2.598 1 96.44 413 ALA A O 1
ATOM 3451 N N . ILE A 1 414 ? -21.359 -55.844 -4.617 1 97.44 414 ILE A N 1
ATOM 3452 C CA . ILE A 1 414 ? -20.391 -54.875 -5.16 1 97.44 414 ILE A CA 1
ATOM 3453 C C . ILE A 1 414 ? -20.625 -53.5 -4.539 1 97.44 414 ILE A C 1
ATOM 3455 O O . ILE A 1 414 ? -19.672 -52.844 -4.141 1 97.44 414 ILE A O 1
ATOM 3459 N N . PHE A 1 415 ? -21.875 -53.125 -4.41 1 97.94 415 PHE A N 1
ATOM 3460 C CA . PHE A 1 415 ? -22.203 -51.844 -3.832 1 97.94 415 PHE A CA 1
ATOM 3461 C C . PHE A 1 415 ? -21.797 -51.781 -2.367 1 97.94 415 PHE A C 1
ATOM 3463 O O . PHE A 1 415 ? -21.328 -50.719 -1.89 1 97.94 415 PHE A O 1
ATOM 3470 N N . GLN A 1 416 ? -21.938 -52.812 -1.632 1 97.12 416 GLN A N 1
ATOM 3471 C CA . GLN A 1 416 ? -21.562 -52.844 -0.225 1 97.12 416 GLN A CA 1
ATOM 3472 C C . GLN A 1 416 ? -20.062 -52.594 -0.059 1 97.12 416 GLN A C 1
ATOM 3474 O O . GLN A 1 416 ? -19.656 -51.844 0.825 1 97.12 416 GLN A O 1
ATOM 3479 N N . GLN A 1 417 ? -19.344 -53.25 -0.893 1 96.62 417 GLN A N 1
ATOM 3480 C CA . GLN A 1 417 ? -17.906 -53.031 -0.853 1 96.62 417 GLN A CA 1
ATOM 3481 C C . GLN A 1 417 ? -17.531 -51.625 -1.283 1 96.62 417 GLN A C 1
ATOM 3483 O O . GLN A 1 417 ? -16.719 -50.969 -0.641 1 96.62 417 GLN A O 1
ATOM 3488 N N . LEU A 1 418 ? -18.094 -51.156 -2.334 1 97.12 418 LEU A N 1
ATOM 3489 C CA . LEU A 1 418 ? -17.812 -49.844 -2.879 1 97.12 418 LEU A CA 1
ATOM 3490 C C . LEU A 1 418 ? -18.172 -48.75 -1.878 1 97.12 418 LEU A C 1
ATOM 3492 O O . LEU A 1 418 ? -17.453 -47.75 -1.751 1 97.12 418 LEU A O 1
ATOM 3496 N N . ALA A 1 419 ? -19.219 -48.906 -1.142 1 97 419 ALA A N 1
ATOM 3497 C CA . ALA A 1 419 ? -19.75 -47.906 -0.238 1 97 419 ALA A CA 1
ATOM 3498 C C . ALA A 1 419 ? -18.797 -47.625 0.918 1 97 419 ALA A C 1
ATOM 3500 O O . ALA A 1 419 ? -18.938 -46.625 1.625 1 97 419 ALA A O 1
ATOM 3501 N N . THR A 1 420 ? -17.828 -48.531 1.128 1 95 420 THR A N 1
ATOM 3502 C CA . THR A 1 420 ? -16.875 -48.344 2.215 1 95 420 THR A CA 1
ATOM 3503 C C . THR A 1 420 ? -15.711 -47.469 1.773 1 95 420 THR A C 1
ATOM 3505 O O . THR A 1 420 ? -14.914 -47 2.604 1 95 420 THR A O 1
ATOM 3508 N N . GLU A 1 421 ? -15.641 -47.188 0.502 1 95.31 421 GLU A N 1
ATOM 3509 C CA . GLU A 1 421 ? -14.57 -46.344 -0.047 1 95.31 421 GLU A CA 1
ATOM 3510 C C . GLU A 1 421 ? -14.961 -44.875 -0.085 1 95.31 421 GLU A C 1
ATOM 3512 O O . GLU A 1 421 ? -16.062 -44.531 0.354 1 95.31 421 GLU A O 1
ATOM 3517 N N . ARG A 1 422 ? -13.984 -44.094 -0.414 1 94.19 422 ARG A N 1
ATOM 3518 C CA . ARG A 1 422 ? -14.258 -42.656 -0.534 1 94.19 422 ARG A CA 1
ATOM 3519 C C . ARG A 1 422 ? -14.414 -42.25 -1.995 1 94.19 422 ARG A C 1
ATOM 3521 O O . ARG A 1 422 ? -13.719 -42.781 -2.867 1 94.19 422 ARG A O 1
ATOM 3528 N N . GLY A 1 423 ? -15.352 -41.344 -2.184 1 95.75 423 GLY A N 1
ATOM 3529 C CA . GLY A 1 423 ? -15.477 -40.781 -3.518 1 95.75 423 GLY A CA 1
ATOM 3530 C C . GLY A 1 423 ? -16.891 -40.781 -4.047 1 95.75 423 GLY A C 1
ATOM 3531 O O . GLY A 1 423 ? -17.812 -41.219 -3.344 1 95.75 423 GLY A O 1
ATOM 3532 N N . PHE A 1 424 ? -17.047 -40.375 -5.23 1 97.75 424 PHE A N 1
ATOM 3533 C CA . PHE A 1 424 ? -18.344 -40.156 -5.852 1 97.75 424 PHE A CA 1
ATOM 3534 C C . PHE A 1 424 ? -19.078 -41.469 -6.047 1 97.75 424 PHE A C 1
ATOM 3536 O O . PHE A 1 424 ? -20.234 -41.594 -5.664 1 97.75 424 PHE A O 1
ATOM 3543 N N . TYR A 1 425 ? -18.438 -42.406 -6.621 1 98.25 425 TYR A N 1
ATOM 3544 C CA . TYR A 1 425 ? -19.125 -43.656 -6.93 1 98.25 425 TYR A CA 1
ATOM 3545 C C . TYR A 1 425 ? -19.438 -44.438 -5.656 1 98.25 425 TYR A C 1
ATOM 3547 O O . TYR A 1 425 ? -20.5 -45.031 -5.539 1 98.25 425 TYR A O 1
ATOM 3555 N N . PRO A 1 426 ? -18.547 -44.469 -4.73 1 98 426 PRO A N 1
ATOM 3556 C CA . PRO A 1 426 ? -18.922 -45 -3.426 1 98 426 PRO A CA 1
ATOM 3557 C C . PRO A 1 426 ? -20.156 -44.312 -2.836 1 98 426 PRO A C 1
ATOM 3559 O O . PRO A 1 426 ? -21 -44.969 -2.234 1 98 426 PRO A O 1
ATOM 3562 N N . MET A 1 427 ? -20.25 -43 -2.975 1 98.12 427 MET A N 1
ATOM 3563 C CA . MET A 1 427 ? -21.453 -42.281 -2.545 1 98.12 427 MET A CA 1
ATOM 3564 C C . MET A 1 427 ? -22.688 -42.812 -3.264 1 98.12 427 MET A C 1
ATOM 3566 O O . MET A 1 427 ? -23.734 -43 -2.643 1 98.12 427 MET A O 1
ATOM 3570 N N . LEU A 1 428 ? -22.578 -43 -4.574 1 98.19 428 LEU A N 1
ATOM 3571 C CA . LEU A 1 428 ? -23.688 -43.562 -5.359 1 98.19 428 LEU A CA 1
ATOM 3572 C C . LEU A 1 428 ? -24.078 -44.938 -4.852 1 98.19 428 LEU A C 1
ATOM 3574 O O . LEU A 1 428 ? -25.266 -45.25 -4.762 1 98.19 428 LEU A O 1
ATOM 3578 N N . ALA A 1 429 ? -23.078 -45.75 -4.582 1 98.06 429 ALA A N 1
ATOM 3579 C CA . ALA A 1 429 ? -23.344 -47.094 -4.078 1 98.06 429 ALA A CA 1
ATOM 3580 C C . ALA A 1 429 ? -24.109 -47.062 -2.762 1 98.06 429 ALA A C 1
ATOM 3582 O O . ALA A 1 429 ? -25.078 -47.781 -2.578 1 98.06 429 ALA A O 1
ATOM 3583 N N . ALA A 1 430 ? -23.656 -46.219 -1.872 1 97.69 430 ALA A N 1
ATOM 3584 C CA . ALA A 1 430 ? -24.344 -46.062 -0.592 1 97.69 430 ALA A CA 1
ATOM 3585 C C . ALA A 1 430 ? -25.797 -45.594 -0.796 1 97.69 430 ALA A C 1
ATOM 3587 O O . ALA A 1 430 ? -26.703 -46.094 -0.146 1 97.69 430 ALA A O 1
ATOM 3588 N N . GLN A 1 431 ? -25.906 -44.625 -1.677 1 96.38 431 GLN A N 1
ATOM 3589 C CA . GLN A 1 431 ? -27.25 -44.156 -2.004 1 96.38 431 GLN A CA 1
ATOM 3590 C C . GLN A 1 431 ? -28.125 -45.281 -2.523 1 96.38 431 GLN A C 1
ATOM 3592 O O . GLN A 1 431 ? -29.297 -45.375 -2.143 1 96.38 431 GLN A O 1
ATOM 3597 N N . ALA A 1 432 ? -27.672 -46.094 -3.383 1 95.5 432 ALA A N 1
ATOM 3598 C CA . ALA A 1 432 ? -28.422 -47.188 -3.982 1 95.5 432 ALA A CA 1
ATOM 3599 C C . ALA A 1 432 ? -28.828 -48.219 -2.926 1 95.5 432 ALA A C 1
ATOM 3601 O O . ALA A 1 432 ? -29.891 -48.812 -3.02 1 95.5 432 ALA A O 1
ATOM 3602 N N . LEU A 1 433 ? -27.969 -48.406 -1.978 1 96.06 433 LEU A N 1
ATOM 3603 C CA . LEU A 1 433 ? -28.219 -49.375 -0.913 1 96.06 433 LEU A CA 1
ATOM 3604 C C . LEU A 1 433 ? -29.156 -48.781 0.139 1 96.06 433 LEU A C 1
ATOM 3606 O O . LEU A 1 433 ? -29.703 -49.531 0.968 1 96.06 433 LEU A O 1
ATOM 3610 N N . GLY A 1 434 ? -29.344 -47.469 0.114 1 94.44 434 GLY A N 1
ATOM 3611 C CA . GLY A 1 434 ? -30.172 -46.812 1.125 1 94.44 434 GLY A CA 1
ATOM 3612 C C . GLY A 1 434 ? -29.516 -46.781 2.494 1 94.44 434 GLY A C 1
ATOM 3613 O O . GLY A 1 434 ? -30.203 -46.844 3.518 1 94.44 434 GLY A O 1
ATOM 3614 N N . GLN A 1 435 ? -28.25 -46.781 2.516 1 94.06 435 GLN A N 1
ATOM 3615 C CA . GLN A 1 435 ? -27.516 -46.75 3.781 1 94.06 435 GLN A CA 1
ATOM 3616 C C . GLN A 1 435 ? -26.734 -45.438 3.924 1 94.06 435 GLN A C 1
ATOM 3618 O O . GLN A 1 435 ? -26.422 -44.781 2.928 1 94.06 435 GLN A O 1
ATOM 3623 N N . PRO A 1 436 ? -26.469 -45.094 5.172 1 92.94 436 PRO A N 1
ATOM 3624 C CA . PRO A 1 436 ? -25.656 -43.906 5.367 1 92.94 436 PRO A CA 1
ATOM 3625 C C . PRO A 1 436 ? -24.219 -44.062 4.859 1 92.94 436 PRO A C 1
ATOM 3627 O O . PRO A 1 436 ? -23.625 -45.125 4.996 1 92.94 436 PRO A O 1
ATOM 3630 N N . TYR A 1 437 ? -23.766 -43.094 4.176 1 95.38 437 TYR A N 1
ATOM 3631 C CA . TYR A 1 437 ? -22.375 -43.031 3.748 1 95.38 437 TYR A CA 1
ATOM 3632 C C . TYR A 1 437 ? -21.484 -42.5 4.871 1 95.38 437 TYR A C 1
ATOM 3634 O O . TYR A 1 437 ? -21.594 -41.344 5.273 1 95.38 437 TYR A O 1
ATOM 3642 N N . GLN A 1 438 ? -20.594 -43.312 5.418 1 90.06 438 GLN A N 1
ATOM 3643 C CA . GLN A 1 438 ? -19.797 -43 6.598 1 90.06 438 GLN A CA 1
ATOM 3644 C C . GLN A 1 438 ? -18.375 -42.625 6.215 1 90.06 438 GLN A C 1
ATOM 3646 O O . GLN A 1 438 ? -17.781 -43.25 5.332 1 90.06 438 GLN A O 1
ATOM 3651 N N . LEU A 1 439 ? -17.891 -41.531 6.824 1 93 439 LEU A N 1
ATOM 3652 C CA . LEU A 1 439 ? -16.516 -41.094 6.633 1 93 439 LEU A CA 1
ATOM 3653 C C . LEU A 1 439 ? -15.688 -41.344 7.895 1 93 439 LEU A C 1
ATOM 3655 O O . LEU A 1 439 ? -16.156 -41.062 9.008 1 93 439 LEU A O 1
ATOM 3659 N N . VAL A 1 440 ? -14.602 -41.969 7.734 1 90.88 440 VAL A N 1
ATOM 3660 C CA . VAL A 1 440 ? -13.672 -42.156 8.836 1 90.88 440 VAL A CA 1
ATOM 3661 C C . VAL A 1 440 ? -12.57 -41.125 8.773 1 90.88 440 VAL A C 1
ATOM 3663 O O . VAL A 1 440 ? -11.914 -40.938 7.742 1 90.88 440 VAL A O 1
ATOM 3666 N N . LEU A 1 441 ? -12.328 -40.406 9.852 1 94.19 441 LEU A N 1
ATOM 3667 C CA . LEU A 1 441 ? -11.344 -39.344 9.914 1 94.19 441 LEU A CA 1
ATOM 3668 C C . LEU A 1 441 ? -10.172 -39.719 10.812 1 94.19 441 LEU A C 1
ATOM 3670 O O . LEU A 1 441 ? -10.359 -40 12 1 94.19 441 LEU A O 1
ATOM 3674 N N . PRO A 1 442 ? -9.055 -39.688 10.258 1 95.12 442 PRO A N 1
ATOM 3675 C CA . PRO A 1 442 ? -7.906 -39.969 11.125 1 95.12 442 PRO A CA 1
ATOM 3676 C C . PRO A 1 442 ? -7.664 -38.844 12.141 1 95.12 442 PRO A C 1
ATOM 3678 O O . PRO A 1 442 ? -8.133 -37.719 11.953 1 95.12 442 PRO A O 1
ATOM 3681 N N . ALA A 1 443 ? -6.883 -39.25 13.172 1 94.81 443 ALA A N 1
ATOM 3682 C CA . ALA A 1 443 ? -6.516 -38.25 14.188 1 94.81 443 ALA A CA 1
ATOM 3683 C C . ALA A 1 443 ? -5.449 -37.312 13.648 1 94.81 443 ALA A C 1
ATOM 3685 O O . ALA A 1 443 ? -4.551 -37.719 12.914 1 94.81 443 ALA A O 1
ATOM 3686 N N . ILE A 1 444 ? -5.496 -36.062 13.977 1 95.88 444 ILE A N 1
ATOM 3687 C CA . ILE A 1 444 ? -4.555 -35.031 13.57 1 95.88 444 ILE A CA 1
ATOM 3688 C C . ILE A 1 444 ? -3.727 -34.594 14.773 1 95.88 444 ILE A C 1
ATOM 3690 O O . ILE A 1 444 ? -4.266 -34.062 15.742 1 95.88 444 ILE A O 1
ATOM 3694 N N . ASN A 1 445 ? -2.475 -34.75 14.695 1 92.94 445 ASN A N 1
ATOM 3695 C CA . ASN A 1 445 ? -1.576 -34.344 15.773 1 92.94 445 ASN A CA 1
ATOM 3696 C C . ASN A 1 445 ? -1.143 -32.906 15.648 1 92.94 445 ASN A C 1
ATOM 3698 O O . ASN A 1 445 ? -0.968 -32.406 14.531 1 92.94 445 ASN A O 1
ATOM 3702 N N . LYS A 1 446 ? -0.936 -32.25 16.859 1 94.06 446 LYS A N 1
ATOM 3703 C CA . LYS A 1 446 ? -0.322 -30.938 16.906 1 94.06 446 LYS A CA 1
ATOM 3704 C C . LYS A 1 446 ? 1.2 -31.031 16.953 1 94.06 446 LYS A C 1
ATOM 3706 O O . LYS A 1 446 ? 1.747 -32.094 17.25 1 94.06 446 LYS A O 1
ATOM 3711 N N . LEU A 1 447 ? 1.911 -29.953 16.625 1 95.25 447 LEU A N 1
ATOM 3712 C CA . LEU A 1 447 ? 3.359 -29.906 16.797 1 95.25 447 LEU A CA 1
ATOM 3713 C C . LEU A 1 447 ? 3.729 -30.016 18.281 1 95.25 447 LEU A C 1
ATOM 3715 O O . LEU A 1 447 ? 3.107 -29.391 19.125 1 95.25 447 LEU A O 1
ATOM 3719 N N . THR A 1 448 ? 4.711 -30.859 18.594 1 94.19 448 THR A N 1
ATOM 3720 C CA . THR A 1 448 ? 5.266 -30.906 19.938 1 94.19 448 THR A CA 1
ATOM 3721 C C . THR A 1 448 ? 6.086 -29.656 20.219 1 94.19 448 THR A C 1
ATOM 3723 O O . THR A 1 448 ? 6.383 -28.875 19.312 1 94.19 448 THR A O 1
ATOM 3726 N N . GLU A 1 449 ? 6.383 -29.5 21.438 1 90.25 449 GLU A N 1
ATOM 3727 C CA . GLU A 1 449 ? 7.215 -28.359 21.812 1 90.25 449 GLU A CA 1
ATOM 3728 C C . GLU A 1 449 ? 8.57 -28.406 21.109 1 90.25 449 GLU A C 1
ATOM 3730 O O . GLU A 1 449 ? 9.055 -27.391 20.609 1 90.25 449 GLU A O 1
ATOM 3735 N N . GLN A 1 450 ? 9.086 -29.547 21.109 1 93.31 450 GLN A N 1
ATOM 3736 C CA . GLN A 1 450 ? 10.383 -29.734 20.469 1 93.31 450 GLN A CA 1
ATOM 3737 C C . GLN A 1 450 ? 10.289 -29.438 18.969 1 93.31 450 GLN A C 1
ATOM 3739 O O . GLN A 1 450 ? 11.164 -28.797 18.406 1 93.31 450 GLN A O 1
ATOM 3744 N N . GLN A 1 451 ? 9.25 -29.875 18.344 1 94.62 451 GLN A N 1
ATOM 3745 C CA . GLN A 1 451 ? 9.047 -29.641 16.922 1 94.62 451 GLN A CA 1
ATOM 3746 C C . GLN A 1 451 ? 8.797 -28.156 16.641 1 94.62 451 GLN A C 1
ATOM 3748 O O . GLN A 1 451 ? 9.289 -27.625 15.641 1 94.62 451 GLN A O 1
ATOM 3753 N N . THR A 1 452 ? 8.062 -27.578 17.531 1 93 452 THR A N 1
ATOM 3754 C CA . THR A 1 452 ? 7.789 -26.156 17.375 1 93 452 THR A CA 1
ATOM 3755 C C . THR A 1 452 ? 9.086 -25.359 17.391 1 93 452 THR A C 1
ATOM 3757 O O . THR A 1 452 ? 9.266 -24.453 16.578 1 93 452 THR A O 1
ATOM 3760 N N . LEU A 1 453 ? 9.906 -25.719 18.266 1 93.25 453 LEU A N 1
ATOM 3761 C CA . LEU A 1 453 ? 11.195 -25.047 18.328 1 93.25 453 LEU A CA 1
ATOM 3762 C C . LEU A 1 453 ? 12.039 -25.328 17.094 1 93.25 453 LEU A C 1
ATOM 3764 O O . LEU A 1 453 ? 12.695 -24.438 16.562 1 93.25 453 LEU A O 1
ATOM 3768 N N . LYS A 1 454 ? 11.977 -26.547 16.672 1 94.88 454 LYS A N 1
ATOM 3769 C CA . LYS A 1 454 ? 12.734 -26.969 15.508 1 94.88 454 LYS A CA 1
ATOM 3770 C C . LYS A 1 454 ? 12.312 -26.203 14.258 1 94.88 454 LYS A C 1
ATOM 3772 O O . LYS A 1 454 ? 13.156 -25.734 13.492 1 94.88 454 LYS A O 1
ATOM 3777 N N . PHE A 1 455 ? 11.047 -25.984 14.078 1 96.88 455 PHE A N 1
ATOM 3778 C CA . PHE A 1 455 ? 10.523 -25.406 12.844 1 96.88 455 PHE A CA 1
ATOM 3779 C C . PHE A 1 455 ? 10.289 -23.906 12.992 1 96.88 455 PHE A C 1
ATOM 3781 O O . PHE A 1 455 ? 9.906 -23.234 12.031 1 96.88 455 PHE A O 1
ATOM 3788 N N . LYS A 1 456 ? 10.578 -23.375 14.141 1 95.44 456 LYS A N 1
ATOM 3789 C CA . LYS A 1 456 ? 10.234 -22 14.492 1 95.44 456 LYS A CA 1
ATOM 3790 C C . LYS A 1 456 ? 10.852 -21.016 13.5 1 95.44 456 LYS A C 1
ATOM 3792 O O . LYS A 1 456 ? 10.172 -20.125 13.008 1 95.44 456 LYS A O 1
ATOM 3797 N N . PRO A 1 457 ? 12.117 -21.188 13.156 1 95.56 457 PRO A N 1
ATOM 3798 C CA . PRO A 1 457 ? 12.703 -20.203 12.227 1 95.56 457 PRO A CA 1
ATOM 3799 C C . PRO A 1 457 ? 11.969 -20.156 10.891 1 95.56 457 PRO A C 1
ATOM 3801 O O . PRO A 1 457 ? 11.656 -19.062 10.391 1 95.56 457 PRO A O 1
ATOM 3804 N N . GLN A 1 458 ? 11.625 -21.328 10.336 1 96.75 458 GLN A N 1
ATOM 3805 C CA . GLN A 1 458 ? 10.938 -21.375 9.055 1 96.75 458 GLN A CA 1
ATOM 3806 C C . GLN A 1 458 ? 9.5 -20.875 9.18 1 96.75 458 GLN A C 1
ATOM 3808 O O . GLN A 1 458 ? 8.992 -20.203 8.281 1 96.75 458 GLN A O 1
ATOM 3813 N N . LEU A 1 459 ? 8.859 -21.219 10.242 1 97.81 459 LEU A N 1
ATOM 3814 C CA . LEU A 1 459 ? 7.484 -20.781 10.461 1 97.81 459 LEU A CA 1
ATOM 3815 C C . LEU A 1 459 ? 7.406 -19.266 10.617 1 97.81 459 LEU A C 1
ATOM 3817 O O . LEU A 1 459 ? 6.484 -18.641 10.109 1 97.81 459 LEU A O 1
ATOM 3821 N N . ASN A 1 460 ? 8.391 -18.703 11.352 1 96.94 460 ASN A N 1
ATOM 3822 C CA . ASN A 1 460 ? 8.445 -17.25 11.477 1 96.94 460 ASN A CA 1
ATOM 3823 C C . ASN A 1 460 ? 8.68 -16.578 10.125 1 96.94 460 ASN A C 1
ATOM 3825 O O . ASN A 1 460 ? 8.102 -15.531 9.844 1 96.94 460 ASN A O 1
ATOM 3829 N N . ARG A 1 461 ? 9.562 -17.203 9.352 1 97.62 461 ARG A N 1
ATOM 3830 C CA . ARG A 1 461 ? 9.844 -16.703 8.016 1 97.62 461 ARG A CA 1
ATOM 3831 C C . ARG A 1 461 ? 8.578 -16.688 7.156 1 97.62 461 ARG A C 1
ATOM 3833 O O . ARG A 1 461 ? 8.266 -15.68 6.52 1 97.62 461 ARG A O 1
ATOM 3840 N N . ILE A 1 462 ? 7.781 -17.719 7.199 1 98.38 462 ILE A N 1
ATOM 3841 C CA . ILE A 1 462 ? 6.535 -17.844 6.449 1 98.38 462 ILE A CA 1
ATOM 3842 C C . ILE A 1 462 ? 5.527 -16.812 6.953 1 98.38 462 ILE A C 1
ATOM 3844 O O . ILE A 1 462 ? 4.887 -16.109 6.156 1 98.38 462 ILE A O 1
ATOM 3848 N N . ALA A 1 463 ? 5.441 -16.656 8.25 1 96.56 463 ALA A N 1
ATOM 3849 C CA . ALA A 1 463 ? 4.523 -15.688 8.852 1 96.56 463 ALA A CA 1
ATOM 3850 C C . ALA A 1 463 ? 4.844 -14.273 8.398 1 96.56 463 ALA A C 1
ATOM 3852 O O . ALA A 1 463 ? 3.941 -13.5 8.062 1 96.56 463 ALA A O 1
ATOM 3853 N N . GLU A 1 464 ? 6.125 -13.969 8.398 1 97.25 464 GLU A N 1
ATOM 3854 C CA . GLU A 1 464 ? 6.527 -12.617 8.016 1 97.25 464 GLU A CA 1
ATOM 3855 C C . GLU A 1 464 ? 6.285 -12.375 6.527 1 97.25 464 GLU A C 1
ATOM 3857 O O . GLU A 1 464 ? 5.848 -11.289 6.137 1 97.25 464 GLU A O 1
ATOM 3862 N N . LEU A 1 465 ? 6.574 -13.367 5.656 1 98.12 465 LEU A N 1
ATOM 3863 C CA . LEU A 1 465 ? 6.289 -13.242 4.23 1 98.12 465 LEU A CA 1
ATOM 3864 C C . LEU A 1 465 ? 4.801 -13.016 3.992 1 98.12 465 LEU A C 1
ATOM 3866 O O . LEU A 1 465 ? 4.418 -12.203 3.148 1 98.12 465 LEU A O 1
ATOM 3870 N N . ARG A 1 466 ? 3.98 -13.672 4.742 1 96.75 466 ARG A N 1
ATOM 3871 C CA . ARG A 1 466 ? 2.537 -13.539 4.578 1 96.75 466 ARG A CA 1
ATOM 3872 C C . ARG A 1 466 ? 2.049 -12.195 5.117 1 96.75 466 ARG A C 1
ATOM 3874 O O . ARG A 1 466 ? 1.142 -11.586 4.547 1 96.75 466 ARG A O 1
ATOM 3881 N N . ALA A 1 467 ? 2.684 -11.75 6.258 1 93.94 467 ALA A N 1
ATOM 3882 C CA . ALA A 1 467 ? 2.369 -10.414 6.773 1 93.94 467 ALA A CA 1
ATOM 3883 C C . ALA A 1 467 ? 2.66 -9.344 5.727 1 93.94 467 ALA A C 1
ATOM 3885 O O . ALA A 1 467 ? 1.959 -8.328 5.656 1 93.94 467 ALA A O 1
ATOM 3886 N N . LEU A 1 468 ? 3.656 -9.625 4.871 1 96.38 468 LEU A N 1
ATOM 3887 C CA . LEU A 1 468 ? 4.039 -8.703 3.809 1 96.38 468 LEU A CA 1
ATOM 3888 C C . LEU A 1 468 ? 3.256 -8.992 2.531 1 96.38 468 LEU A C 1
ATOM 3890 O O . LEU A 1 468 ? 3.516 -8.383 1.488 1 96.38 468 LEU A O 1
ATOM 3894 N N . LYS A 1 469 ? 2.342 -9.961 2.531 1 94.69 469 LYS A N 1
ATOM 3895 C CA . LYS A 1 469 ? 1.484 -10.367 1.422 1 94.69 469 LYS A CA 1
ATOM 3896 C C . LYS A 1 469 ? 2.307 -10.938 0.271 1 94.69 469 LYS A C 1
ATOM 3898 O O . LYS A 1 469 ? 1.963 -10.758 -0.897 1 94.69 469 LYS A O 1
ATOM 3903 N N . ARG A 1 470 ? 3.416 -11.508 0.672 1 96.94 470 ARG A N 1
ATOM 3904 C CA . ARG A 1 470 ? 4.238 -12.234 -0.294 1 96.94 470 ARG A CA 1
ATOM 3905 C C . ARG A 1 470 ? 3.93 -13.727 -0.266 1 96.94 470 ARG A C 1
ATOM 3907 O O . ARG A 1 470 ? 4.781 -14.539 0.106 1 96.94 470 ARG A O 1
ATOM 3914 N N . LEU A 1 471 ? 2.748 -14.062 -0.783 1 96.56 471 LEU A N 1
ATOM 3915 C CA . LEU A 1 471 ? 2.137 -15.367 -0.582 1 96.56 471 LEU A CA 1
ATOM 3916 C C . LEU A 1 471 ? 2.852 -16.438 -1.403 1 96.56 471 LEU A C 1
ATOM 3918 O O . LEU A 1 471 ? 3.041 -17.562 -0.938 1 96.56 471 LEU A O 1
ATOM 3922 N N . SER A 1 472 ? 3.299 -16.047 -2.652 1 94.62 472 SER A N 1
ATOM 3923 C CA . SER A 1 472 ? 4.016 -17.016 -3.48 1 94.62 472 SER A CA 1
ATOM 3924 C C . SER A 1 472 ? 5.355 -17.391 -2.852 1 94.62 472 SER A C 1
ATOM 3926 O O . SER A 1 472 ? 5.734 -18.562 -2.84 1 94.62 472 SER A O 1
ATOM 3928 N N . ALA A 1 473 ? 6.008 -16.375 -2.34 1 96.12 473 ALA A N 1
ATOM 3929 C CA . ALA A 1 473 ? 7.277 -16.641 -1.666 1 96.12 473 ALA A CA 1
ATOM 3930 C C . ALA A 1 473 ? 7.07 -17.484 -0.415 1 96.12 473 ALA A C 1
ATOM 3932 O O . ALA A 1 473 ? 7.875 -18.375 -0.122 1 96.12 473 ALA A O 1
ATOM 3933 N N . ALA A 1 474 ? 6.023 -17.219 0.329 1 98 474 ALA A N 1
ATOM 3934 C CA . ALA A 1 474 ? 5.707 -18 1.523 1 98 474 ALA A CA 1
ATOM 3935 C C . ALA A 1 474 ? 5.461 -19.453 1.173 1 98 474 ALA A C 1
ATOM 3937 O O . ALA A 1 474 ? 5.91 -20.359 1.889 1 98 474 ALA A O 1
ATOM 3938 N N . LYS A 1 475 ? 4.801 -19.688 0.099 1 97.38 475 LYS A N 1
ATOM 3939 C CA . LYS A 1 475 ? 4.512 -21.047 -0.33 1 97.38 475 LYS A CA 1
ATOM 3940 C C . LYS A 1 475 ? 5.797 -21.797 -0.686 1 97.38 475 LYS A C 1
ATOM 3942 O O . LYS A 1 475 ? 5.938 -22.984 -0.37 1 97.38 475 LYS A O 1
ATOM 3947 N N . ILE A 1 476 ? 6.707 -21.109 -1.349 1 96.25 476 ILE A N 1
ATOM 3948 C CA . ILE A 1 476 ? 7.98 -21.719 -1.713 1 96.25 476 ILE A CA 1
ATOM 3949 C C . ILE A 1 476 ? 8.719 -22.172 -0.452 1 96.25 476 ILE A C 1
ATOM 3951 O O . ILE A 1 476 ? 9.188 -23.297 -0.375 1 96.25 476 ILE A O 1
ATOM 3955 N N . VAL A 1 477 ? 8.75 -21.281 0.571 1 96.88 477 VAL A N 1
ATOM 3956 C CA . VAL A 1 477 ? 9.414 -21.625 1.829 1 96.88 477 VAL A CA 1
ATOM 3957 C C . VAL A 1 477 ? 8.68 -22.781 2.5 1 96.88 477 VAL A C 1
ATOM 3959 O O . VAL A 1 477 ? 9.32 -23.688 3.064 1 96.88 477 VAL A O 1
ATOM 3962 N N . TRP A 1 478 ? 7.387 -22.781 2.434 1 98.25 478 TRP A N 1
ATOM 3963 C CA . TRP A 1 478 ? 6.555 -23.828 3.014 1 98.25 478 TRP A CA 1
ATOM 3964 C C . TRP A 1 478 ? 6.852 -25.172 2.365 1 98.25 478 TRP A C 1
ATOM 3966 O O . TRP A 1 478 ? 7.07 -26.172 3.059 1 98.25 478 TRP A O 1
ATOM 3976 N N . VAL A 1 479 ? 6.918 -25.25 1.03 1 97.38 479 VAL A N 1
ATOM 3977 C CA . VAL A 1 479 ? 7.172 -26.484 0.302 1 97.38 479 VAL A CA 1
ATOM 3978 C C . VAL A 1 479 ? 8.578 -27 0.624 1 97.38 479 VAL A C 1
ATOM 3980 O O . VAL A 1 479 ? 8.773 -28.188 0.836 1 97.38 479 VAL A O 1
ATOM 3983 N N . ASP A 1 480 ? 9.531 -26.047 0.701 1 95.12 480 ASP A N 1
ATOM 3984 C CA . ASP A 1 480 ? 10.883 -26.422 1.095 1 95.12 480 ASP A CA 1
ATOM 3985 C C . ASP A 1 480 ? 10.891 -27.062 2.479 1 95.12 480 ASP A C 1
ATOM 3987 O O . ASP A 1 480 ? 11.562 -28.078 2.697 1 95.12 480 ASP A O 1
ATOM 3991 N N . LEU A 1 481 ? 10.156 -26.453 3.385 1 96.88 481 LEU A N 1
ATOM 3992 C CA . LEU A 1 481 ? 10.047 -26.969 4.746 1 96.88 481 LEU A CA 1
ATOM 3993 C C . LEU A 1 481 ? 9.445 -28.375 4.762 1 96.88 481 LEU A C 1
ATOM 3995 O O . LEU A 1 481 ? 9.945 -29.266 5.445 1 96.88 481 LEU A O 1
ATOM 3999 N N . LEU A 1 482 ? 8.414 -28.609 3.975 1 97.94 482 LEU A N 1
ATOM 4000 C CA . LEU A 1 482 ? 7.707 -29.875 3.936 1 97.94 482 LEU A CA 1
ATOM 4001 C C . LEU A 1 482 ? 8.586 -30.969 3.338 1 97.94 482 LEU A C 1
ATOM 4003 O O . LEU A 1 482 ? 8.508 -32.125 3.744 1 97.94 482 LEU A O 1
ATOM 4007 N N . GLN A 1 483 ? 9.414 -30.609 2.359 1 95.25 483 GLN A N 1
ATOM 4008 C CA . GLN A 1 483 ? 10.281 -31.594 1.719 1 95.25 483 GLN A CA 1
ATOM 4009 C C . GLN A 1 483 ? 11.258 -32.188 2.721 1 95.25 483 GLN A C 1
ATOM 4011 O O . GLN A 1 483 ? 11.672 -33.344 2.57 1 95.25 483 GLN A O 1
ATOM 4016 N N . ALA A 1 484 ? 11.539 -31.5 3.787 1 93.75 484 ALA A N 1
ATOM 4017 C CA . ALA A 1 484 ? 12.508 -31.953 4.781 1 93.75 484 ALA A CA 1
ATOM 4018 C C . ALA A 1 484 ? 11.805 -32.594 5.969 1 93.75 484 ALA A C 1
ATOM 4020 O O . ALA A 1 484 ? 12.453 -33.094 6.902 1 93.75 484 ALA A O 1
ATOM 4021 N N . ALA A 1 485 ? 10.508 -32.688 5.965 1 97.38 485 ALA A N 1
ATOM 4022 C CA . ALA A 1 485 ? 9.727 -33.156 7.105 1 97.38 485 ALA A CA 1
ATOM 4023 C C . ALA A 1 485 ? 9.219 -34.594 6.871 1 97.38 485 ALA A C 1
ATOM 4025 O O . ALA A 1 485 ? 9.023 -35 5.723 1 97.38 485 ALA A O 1
ATOM 4026 N N . SER A 1 486 ? 8.992 -35.344 7.965 1 97.19 486 SER A N 1
ATOM 4027 C CA . SER A 1 486 ? 8.367 -36.656 7.906 1 97.19 486 SER A CA 1
ATOM 4028 C C . SER A 1 486 ? 6.867 -36.531 7.66 1 97.19 486 SER A C 1
ATOM 4030 O O . SER A 1 486 ? 6.305 -35.438 7.699 1 97.19 486 SER A O 1
ATOM 4032 N N . PHE A 1 487 ? 6.258 -37.688 7.348 1 97.44 487 PHE A N 1
ATOM 4033 C CA . PHE A 1 487 ? 4.816 -37.719 7.113 1 97.44 487 PHE A CA 1
ATOM 4034 C C . PHE A 1 487 ? 4.066 -37.125 8.305 1 97.44 487 PHE A C 1
ATOM 4036 O O . PHE A 1 487 ? 3.236 -36.219 8.148 1 97.44 487 PHE A O 1
ATOM 4043 N N . ASP A 1 488 ? 4.402 -37.562 9.523 1 97.31 488 ASP A N 1
ATOM 4044 C CA . ASP A 1 488 ? 3.723 -37.094 10.727 1 97.31 488 ASP A CA 1
ATOM 4045 C C . ASP A 1 488 ? 3.951 -35.594 10.945 1 97.31 488 ASP A C 1
ATOM 4047 O O . ASP A 1 488 ? 3.043 -34.875 11.375 1 97.31 488 ASP A O 1
ATOM 4051 N N . GLU A 1 489 ? 5.184 -35.188 10.656 1 97.94 489 GLU A N 1
ATOM 4052 C CA . GLU A 1 489 ? 5.496 -33.75 10.773 1 97.94 489 GLU A CA 1
ATOM 4053 C C . GLU A 1 489 ? 4.707 -32.938 9.766 1 97.94 489 GLU A C 1
ATOM 4055 O O . GLU A 1 489 ? 4.246 -31.844 10.078 1 97.94 489 GLU A O 1
ATOM 4060 N N . LYS A 1 490 ? 4.574 -33.5 8.516 1 98.44 490 LYS A N 1
ATOM 4061 C CA . LYS A 1 490 ? 3.781 -32.781 7.508 1 98.44 490 LYS A CA 1
ATOM 4062 C C . LYS A 1 490 ? 2.34 -32.594 7.977 1 98.44 490 LYS A C 1
ATOM 4064 O O . LYS A 1 490 ? 1.754 -31.531 7.789 1 98.44 490 LYS A O 1
ATOM 4069 N N . ILE A 1 491 ? 1.763 -33.594 8.625 1 98.5 491 ILE A N 1
ATOM 4070 C CA . ILE A 1 491 ? 0.396 -33.531 9.133 1 98.5 491 ILE A CA 1
ATOM 4071 C C . ILE A 1 491 ? 0.312 -32.5 10.242 1 98.5 491 ILE A C 1
ATOM 4073 O O . ILE A 1 491 ? -0.586 -31.641 10.242 1 98.5 491 ILE A O 1
ATOM 4077 N N . ALA A 1 492 ? 1.267 -32.5 11.156 1 98.38 492 ALA A N 1
ATOM 4078 C CA . ALA A 1 492 ? 1.281 -31.547 12.266 1 98.38 492 ALA A CA 1
ATOM 4079 C C . ALA A 1 492 ? 1.479 -30.109 11.758 1 98.38 492 ALA A C 1
ATOM 4081 O O . ALA A 1 492 ? 0.841 -29.188 12.258 1 98.38 492 ALA A O 1
ATOM 4082 N N . LEU A 1 493 ? 2.375 -29.969 10.789 1 98.5 493 LEU A N 1
ATOM 4083 C CA . LEU A 1 493 ? 2.607 -28.656 10.188 1 98.5 493 LEU A CA 1
ATOM 4084 C C . LEU A 1 493 ? 1.353 -28.156 9.484 1 98.5 493 LEU A C 1
ATOM 4086 O O . LEU A 1 493 ? 1.021 -26.969 9.57 1 98.5 493 LEU A O 1
ATOM 4090 N N . SER A 1 494 ? 0.674 -29.062 8.766 1 98.56 494 SER A N 1
ATOM 4091 C CA . SER A 1 494 ? -0.567 -28.688 8.102 1 98.56 494 SER A CA 1
ATOM 4092 C C . SER A 1 494 ? -1.615 -28.219 9.109 1 98.56 494 SER A C 1
ATOM 4094 O O . SER A 1 494 ? -2.338 -27.25 8.859 1 98.56 494 SER A O 1
ATOM 4096 N N . ASN A 1 495 ? -1.677 -28.875 10.227 1 98.31 495 ASN A N 1
ATOM 4097 C CA . ASN A 1 495 ? -2.578 -28.469 11.297 1 98.31 495 ASN A CA 1
ATOM 4098 C C . ASN A 1 495 ? -2.201 -27.094 11.852 1 98.31 495 ASN A C 1
ATOM 4100 O O . ASN A 1 495 ? -3.074 -26.266 12.117 1 98.31 495 ASN A O 1
ATOM 4104 N N . PHE A 1 496 ? -0.909 -26.922 12.055 1 97 496 PHE A N 1
ATOM 4105 C CA . PHE A 1 496 ? -0.42 -25.625 12.5 1 97 496 PHE A CA 1
ATOM 4106 C C . PHE A 1 496 ? -0.863 -24.516 11.539 1 97 496 PHE A C 1
ATOM 4108 O O . PHE A 1 496 ? -1.373 -23.484 11.969 1 97 496 PHE A O 1
ATOM 4115 N N . ALA A 1 497 ? -0.669 -24.734 10.219 1 97.88 497 ALA A N 1
ATOM 4116 C CA . ALA A 1 497 ? -1.066 -23.75 9.203 1 97.88 497 ALA A CA 1
ATOM 4117 C C . ALA A 1 497 ? -2.557 -23.438 9.305 1 97.88 497 ALA A C 1
ATOM 4119 O O . ALA A 1 497 ? -2.959 -22.281 9.195 1 97.88 497 ALA A O 1
ATOM 4120 N N . LEU A 1 498 ? -3.332 -24.438 9.523 1 96.44 498 LEU A N 1
ATOM 4121 C CA . LEU A 1 498 ? -4.773 -24.25 9.633 1 96.44 498 LEU A CA 1
ATOM 4122 C C . LEU A 1 498 ? -5.113 -23.359 10.828 1 96.44 498 LEU A C 1
ATOM 4124 O O . LEU A 1 498 ? -5.988 -22.484 10.734 1 96.44 498 LEU A O 1
ATOM 4128 N N . GLN A 1 499 ? -4.398 -23.547 11.906 1 93.12 499 GLN A N 1
ATOM 4129 C CA . GLN A 1 499 ? -4.629 -22.734 13.102 1 93.12 499 GLN A CA 1
ATOM 4130 C C . GLN A 1 499 ? -4.242 -21.281 12.867 1 93.12 499 GLN A C 1
ATOM 4132 O O . GLN A 1 499 ? -4.766 -20.375 13.523 1 93.12 499 GLN A O 1
ATOM 4137 N N . GLN A 1 500 ? -3.334 -21.094 11.914 1 93.12 500 GLN A N 1
ATOM 4138 C CA . GLN A 1 500 ? -2.898 -19.75 11.57 1 93.12 500 GLN A CA 1
ATOM 4139 C C . GLN A 1 500 ? -3.758 -19.156 10.461 1 93.12 500 GLN A C 1
ATOM 4141 O O . GLN A 1 500 ? -3.494 -18.047 9.984 1 93.12 500 GLN A O 1
ATOM 4146 N N . ASP A 1 501 ? -4.785 -19.875 9.953 1 94.06 501 ASP A N 1
ATOM 4147 C CA . ASP A 1 501 ? -5.648 -19.516 8.836 1 94.06 501 ASP A CA 1
ATOM 4148 C C . ASP A 1 501 ? -4.859 -19.453 7.527 1 94.06 501 ASP A C 1
ATOM 4150 O O . ASP A 1 501 ? -5.148 -18.625 6.66 1 94.06 501 ASP A O 1
ATOM 4154 N N . TRP A 1 502 ? -3.75 -20.234 7.52 1 96.94 502 TRP A N 1
ATOM 4155 C CA . TRP A 1 502 ? -3.035 -20.438 6.266 1 96.94 502 TRP A CA 1
ATOM 4156 C C . TRP A 1 502 ? -3.646 -21.594 5.473 1 96.94 502 TRP A C 1
ATOM 4158 O O . TRP A 1 502 ? -2.996 -22.609 5.25 1 96.94 502 TRP A O 1
ATOM 4168 N N . PHE A 1 503 ? -4.824 -21.359 4.961 1 98 503 PHE A N 1
ATOM 4169 C CA . PHE A 1 503 ? -5.645 -22.422 4.387 1 98 503 PHE A CA 1
ATOM 4170 C C . PHE A 1 503 ? -4.945 -23.062 3.189 1 98 503 PHE A C 1
ATOM 4172 O O . PHE A 1 503 ? -4.906 -24.281 3.064 1 98 503 PHE A O 1
ATOM 4179 N N . ASP A 1 504 ? -4.41 -22.188 2.303 1 98.12 504 ASP A N 1
ATOM 4180 C CA . ASP A 1 504 ? -3.713 -22.672 1.118 1 98.12 504 ASP A CA 1
ATOM 4181 C C . ASP A 1 504 ? -2.523 -23.547 1.506 1 98.12 504 ASP A C 1
ATOM 4183 O O . ASP A 1 504 ? -2.295 -24.609 0.899 1 98.12 504 ASP A O 1
ATOM 4187 N N . LEU A 1 505 ? -1.787 -23.203 2.58 1 98.44 505 LEU A N 1
ATOM 4188 C CA . LEU A 1 505 ? -0.597 -23.938 2.998 1 98.44 505 LEU A CA 1
ATOM 4189 C C . LEU A 1 505 ? -0.978 -25.25 3.678 1 98.44 505 LEU A C 1
ATOM 4191 O O . LEU A 1 505 ? -0.286 -26.25 3.523 1 98.44 505 LEU A O 1
ATOM 4195 N N . ALA A 1 506 ? -2.084 -25.203 4.457 1 98.25 506 ALA A N 1
ATOM 4196 C CA . ALA A 1 506 ? -2.564 -26.438 5.066 1 98.25 506 ALA A CA 1
ATOM 4197 C C . ALA A 1 506 ? -2.906 -27.469 4 1 98.25 506 ALA A C 1
ATOM 4199 O O . ALA A 1 506 ? -2.471 -28.625 4.082 1 98.25 506 ALA A O 1
ATOM 4200 N N . VAL A 1 507 ? -3.619 -27.047 3.027 1 98.38 507 VAL A N 1
ATOM 4201 C CA . VAL A 1 507 ? -4.016 -27.938 1.944 1 98.38 507 VAL A CA 1
ATOM 4202 C C . VAL A 1 507 ? -2.775 -28.391 1.179 1 98.38 507 VAL A C 1
ATOM 4204 O O . VAL A 1 507 ? -2.637 -29.578 0.87 1 98.38 507 VAL A O 1
ATOM 4207 N N . GLU A 1 508 ? -1.859 -27.516 0.881 1 98.12 508 GLU A N 1
ATOM 4208 C CA . GLU A 1 508 ? -0.606 -27.875 0.224 1 98.12 508 GLU A CA 1
ATOM 4209 C C . GLU A 1 508 ? 0.146 -28.938 1.016 1 98.12 508 GLU A C 1
ATOM 4211 O O . GLU A 1 508 ? 0.745 -29.844 0.433 1 98.12 508 GLU A O 1
ATOM 4216 N N . GLY A 1 509 ? 0.13 -28.828 2.309 1 98.38 509 GLY A N 1
ATOM 4217 C CA . GLY A 1 509 ? 0.775 -29.828 3.143 1 98.38 509 GLY A CA 1
ATOM 4218 C C . GLY A 1 509 ? 0.219 -31.219 2.938 1 98.38 509 GLY A C 1
ATOM 4219 O O . GLY A 1 509 ? 0.977 -32.188 2.844 1 98.38 509 GLY A O 1
ATOM 4220 N N . THR A 1 510 ? -1.091 -31.328 2.82 1 97.94 510 THR A N 1
ATOM 4221 C CA . THR A 1 510 ? -1.713 -32.625 2.611 1 97.94 510 THR A CA 1
ATOM 4222 C C . THR A 1 510 ? -1.383 -33.156 1.223 1 97.94 510 THR A C 1
ATOM 4224 O O . THR A 1 510 ? -1.247 -34.375 1.037 1 97.94 510 THR A O 1
ATOM 4227 N N . ILE A 1 511 ? -1.286 -32.281 0.251 1 97.56 511 ILE A N 1
ATOM 4228 C CA . ILE A 1 511 ? -0.934 -32.656 -1.108 1 97.56 511 ILE A CA 1
ATOM 4229 C C . ILE A 1 511 ? 0.491 -33.219 -1.133 1 97.56 511 ILE A C 1
ATOM 4231 O O . ILE A 1 511 ? 0.734 -34.312 -1.649 1 97.56 511 ILE A O 1
ATOM 4235 N N . GLN A 1 512 ? 1.407 -32.531 -0.476 1 97.44 512 GLN A N 1
ATOM 4236 C CA . GLN A 1 512 ? 2.803 -32.938 -0.425 1 97.44 512 GLN A CA 1
ATOM 4237 C C . GLN A 1 512 ? 2.953 -34.281 0.317 1 97.44 512 GLN A C 1
ATOM 4239 O O . GLN A 1 512 ? 3.82 -35.094 -0.016 1 97.44 512 GLN A O 1
ATOM 4244 N N . ALA A 1 513 ? 2.074 -34.5 1.275 1 97.75 513 ALA A N 1
ATOM 4245 C CA . ALA A 1 513 ? 2.135 -35.719 2.094 1 97.75 513 ALA A CA 1
ATOM 4246 C C . ALA A 1 513 ? 1.331 -36.844 1.459 1 97.75 513 ALA A C 1
ATOM 4248 O O . ALA A 1 513 ? 1.381 -37.969 1.924 1 97.75 513 ALA A O 1
ATOM 4249 N N . LYS A 1 514 ? 0.535 -36.531 0.387 1 96.81 514 LYS A N 1
ATOM 4250 C CA . LYS A 1 514 ? -0.423 -37.469 -0.182 1 96.81 514 LYS A CA 1
ATOM 4251 C C . LYS A 1 514 ? -1.357 -38 0.892 1 96.81 514 LYS A C 1
ATOM 4253 O O . LYS A 1 514 ? -1.586 -39.219 0.964 1 96.81 514 LYS A O 1
ATOM 4258 N N . ALA A 1 515 ? -1.704 -37.062 1.748 1 96.44 515 ALA A N 1
ATOM 4259 C CA . ALA A 1 515 ? -2.551 -37.406 2.887 1 96.44 515 ALA A CA 1
ATOM 4260 C C . ALA A 1 515 ? -4.027 -37.25 2.539 1 96.44 515 ALA A C 1
ATOM 4262 O O . ALA A 1 515 ? -4.734 -36.438 3.152 1 96.44 515 ALA A O 1
ATOM 4263 N N . TRP A 1 516 ? -4.582 -38.156 1.804 1 93.75 516 TRP A N 1
ATOM 4264 C CA . TRP A 1 516 ? -5.891 -38 1.182 1 93.75 516 TRP A CA 1
ATOM 4265 C C . TRP A 1 516 ? -7.008 -38.25 2.184 1 93.75 516 TRP A C 1
ATOM 4267 O O . TRP A 1 516 ? -8.133 -37.781 2.012 1 93.75 516 TRP A O 1
ATOM 4277 N N . ASP A 1 517 ? -6.711 -38.938 3.287 1 94.75 517 ASP A N 1
ATOM 4278 C CA . ASP A 1 517 ? -7.734 -39.312 4.266 1 94.75 517 ASP A CA 1
ATOM 4279 C C . ASP A 1 517 ? -7.945 -38.188 5.273 1 94.75 517 ASP A C 1
ATOM 4281 O O . ASP A 1 517 ? -8.922 -38.188 6.027 1 94.75 517 ASP A O 1
ATOM 4285 N N . TYR A 1 518 ? -7.062 -37.219 5.309 1 97 518 TYR A N 1
ATOM 4286 C CA . TYR A 1 518 ? -7.145 -36.156 6.285 1 97 518 TYR A CA 1
ATOM 4287 C C . TYR A 1 518 ? -8.062 -35.031 5.793 1 97 518 TYR A C 1
ATOM 4289 O O . TYR A 1 518 ? -7.617 -33.906 5.551 1 97 518 TYR A O 1
ATOM 4297 N N . LEU A 1 519 ? -9.367 -35.344 5.809 1 97.06 519 LEU A N 1
ATOM 4298 C CA . LEU A 1 519 ? -10.375 -34.5 5.164 1 97.06 519 LEU A CA 1
ATOM 4299 C C . LEU A 1 519 ? -10.461 -33.156 5.844 1 97.06 519 LEU A C 1
ATOM 4301 O O . LEU A 1 519 ? -10.625 -32.125 5.172 1 97.06 519 LEU A O 1
ATOM 4305 N N . SER A 1 520 ? -10.289 -33.094 7.176 1 96.19 520 SER A N 1
ATOM 4306 C CA . SER A 1 520 ? -10.414 -31.812 7.883 1 96.19 520 SER A CA 1
ATOM 4307 C C . SER A 1 520 ? -9.297 -30.859 7.496 1 96.19 520 SER A C 1
ATOM 4309 O O . SER A 1 520 ? -9.477 -29.641 7.535 1 96.19 520 SER A O 1
ATOM 4311 N N . LEU A 1 521 ? -8.109 -31.359 7.133 1 97.44 521 LEU A N 1
ATOM 4312 C CA . LEU A 1 521 ? -6.984 -30.547 6.684 1 97.44 521 LEU A CA 1
ATOM 4313 C C . LEU A 1 521 ? -7.121 -30.203 5.203 1 97.44 521 LEU A C 1
ATOM 4315 O O . LEU A 1 521 ? -6.77 -29.109 4.785 1 97.44 521 LEU A O 1
ATOM 4319 N N . ARG A 1 522 ? -7.695 -31.109 4.422 1 97 522 ARG A N 1
ATOM 4320 C CA . ARG A 1 522 ? -7.84 -30.938 2.98 1 97 522 ARG A CA 1
ATOM 4321 C C . ARG A 1 522 ? -8.992 -30 2.654 1 97 522 ARG A C 1
ATOM 4323 O O . ARG A 1 522 ? -9.016 -29.391 1.585 1 97 522 ARG A O 1
ATOM 4330 N N . LEU A 1 523 ? -9.977 -29.953 3.545 1 98.12 523 LEU A N 1
ATOM 4331 C CA . LEU A 1 523 ? -11.188 -29.188 3.324 1 98.12 523 LEU A CA 1
ATOM 4332 C C . LEU A 1 523 ? -11.461 -28.25 4.504 1 98.12 523 LEU A C 1
ATOM 4334 O O . LEU A 1 523 ? -12.492 -28.375 5.168 1 98.12 523 LEU A O 1
ATOM 4338 N N . PRO A 1 524 ? -10.57 -27.234 4.664 1 97.94 524 PRO A N 1
ATOM 4339 C CA . PRO A 1 524 ? -10.742 -26.312 5.789 1 97.94 524 PRO A CA 1
ATOM 4340 C C . PRO A 1 524 ? -11.969 -25.422 5.633 1 97.94 524 PRO A C 1
ATOM 4342 O O . PRO A 1 524 ? -12.43 -25.188 4.512 1 97.94 524 PRO A O 1
ATOM 4345 N N . ASN A 1 525 ? -12.508 -24.922 6.781 1 96.69 525 ASN A N 1
ATOM 4346 C CA . ASN A 1 525 ? -13.578 -23.938 6.781 1 96.69 525 ASN A CA 1
ATOM 4347 C C . ASN A 1 525 ? -13.039 -22.531 6.461 1 96.69 525 ASN A C 1
ATOM 4349 O O . ASN A 1 525 ? -13.234 -21.594 7.234 1 96.69 525 ASN A O 1
ATOM 4353 N N . ALA A 1 526 ? -12.453 -22.422 5.293 1 97.44 526 ALA A N 1
ATOM 4354 C CA . ALA A 1 526 ? -11.719 -21.234 4.875 1 97.44 526 ALA A CA 1
ATOM 4355 C C . ALA A 1 526 ? -12.68 -20.094 4.523 1 97.44 526 ALA A C 1
ATOM 4357 O O . ALA A 1 526 ? -13.68 -20.312 3.836 1 97.44 526 ALA A O 1
ATOM 4358 N N . TYR A 1 527 ? -12.398 -18.844 4.98 1 96.94 527 TYR A N 1
ATOM 4359 C CA . TYR A 1 527 ? -13.133 -17.625 4.645 1 96.94 527 TYR A CA 1
ATOM 4360 C C . TYR A 1 527 ? -14.617 -17.797 4.938 1 96.94 527 TYR A C 1
ATOM 4362 O O . TYR A 1 527 ? -15.461 -17.312 4.18 1 96.94 527 TYR A O 1
ATOM 4370 N N . SER A 1 528 ? -14.945 -18.531 5.984 1 95.75 528 SER A N 1
ATOM 4371 C CA . SER A 1 528 ? -16.312 -18.922 6.309 1 95.75 528 SER A CA 1
ATOM 4372 C C . SER A 1 528 ? -17.234 -17.703 6.414 1 95.75 528 SER A C 1
ATOM 4374 O O . SER A 1 528 ? -18.312 -17.672 5.82 1 95.75 528 SER A O 1
ATOM 4376 N N . ASP A 1 529 ? -16.797 -16.641 7.039 1 95.25 529 ASP A N 1
ATOM 4377 C CA . ASP A 1 529 ? -17.609 -15.453 7.27 1 95.25 529 ASP A CA 1
ATOM 4378 C C . ASP A 1 529 ? -17.938 -14.742 5.957 1 95.25 529 ASP A C 1
ATOM 4380 O O . ASP A 1 529 ? -19.047 -14.234 5.773 1 95.25 529 ASP A O 1
ATOM 4384 N N . TRP A 1 530 ? -16.984 -14.742 5.078 1 97.38 530 TRP A N 1
ATOM 4385 C CA . TRP A 1 530 ? -17.172 -14.055 3.803 1 97.38 530 TRP A CA 1
ATOM 4386 C C . TRP A 1 530 ? -18.094 -14.844 2.889 1 97.38 530 TRP A C 1
ATOM 4388 O O . TRP A 1 530 ? -18.891 -14.258 2.145 1 97.38 530 TRP A O 1
ATOM 4398 N N . PHE A 1 531 ? -18.047 -16.203 2.953 1 98.06 531 PHE A N 1
ATOM 4399 C CA . PHE A 1 531 ? -19.016 -17.016 2.221 1 98.06 531 PHE A CA 1
ATOM 4400 C C . PHE A 1 531 ? -20.422 -16.797 2.768 1 98.06 531 PHE A C 1
ATOM 4402 O O . PHE A 1 531 ? -21.375 -16.594 2.004 1 98.06 531 PHE A O 1
ATOM 4409 N N . GLU A 1 532 ? -20.531 -16.828 4.078 1 96.62 532 GLU A N 1
ATOM 4410 C CA . GLU A 1 532 ? -21.844 -16.656 4.711 1 96.62 532 GLU A CA 1
ATOM 4411 C C . GLU A 1 532 ? -22.469 -15.312 4.332 1 96.62 532 GLU A C 1
ATOM 4413 O O . GLU A 1 532 ? -23.641 -15.25 3.955 1 96.62 532 GLU A O 1
ATOM 4418 N N . LEU A 1 533 ? -21.641 -14.344 4.359 1 95.38 533 LEU A N 1
ATOM 4419 C CA . LEU A 1 533 ? -22.109 -12.992 4.043 1 95.38 533 LEU A CA 1
ATOM 4420 C C . LEU A 1 533 ? -22.578 -12.906 2.596 1 95.38 533 LEU A C 1
ATOM 4422 O O . LEU A 1 533 ? -23.625 -12.312 2.314 1 95.38 533 LEU A O 1
ATOM 4426 N N . ASN A 1 534 ? -21.891 -13.492 1.694 1 97.19 534 ASN A N 1
ATOM 4427 C CA . ASN A 1 534 ? -22.156 -13.328 0.268 1 97.19 534 ASN A CA 1
ATOM 4428 C C . ASN A 1 534 ? -23.203 -14.32 -0.224 1 97.19 534 ASN A C 1
ATOM 4430 O O . ASN A 1 534 ? -23.703 -14.203 -1.348 1 97.19 534 ASN A O 1
ATOM 4434 N N . LEU A 1 535 ? -23.609 -15.25 0.617 1 97.19 535 LEU A N 1
ATOM 4435 C CA . LEU A 1 535 ? -24.609 -16.25 0.228 1 97.19 535 LEU A CA 1
ATOM 4436 C C . LEU A 1 535 ? -25.953 -15.953 0.877 1 97.19 535 LEU A C 1
ATOM 4438 O O . LEU A 1 535 ? -26.922 -16.703 0.677 1 97.19 535 LEU A O 1
ATOM 4442 N N . GLN A 1 536 ? -25.969 -14.844 1.589 1 93.75 536 GLN A N 1
ATOM 4443 C CA . GLN A 1 536 ? -27.234 -14.445 2.189 1 93.75 536 GLN A CA 1
ATOM 4444 C C . GLN A 1 536 ? -28.312 -14.273 1.125 1 93.75 536 GLN A C 1
ATOM 4446 O O . GLN A 1 536 ? -28.062 -13.688 0.068 1 93.75 536 GLN A O 1
ATOM 4451 N N . HIS A 1 537 ? -29.484 -14.828 1.361 1 90.94 537 HIS A N 1
ATOM 4452 C CA . HIS A 1 537 ? -30.688 -14.734 0.524 1 90.94 537 HIS A CA 1
ATOM 4453 C C . HIS A 1 537 ? -30.469 -15.445 -0.811 1 90.94 537 HIS A C 1
ATOM 4455 O O . HIS A 1 537 ? -31.188 -15.172 -1.78 1 90.94 537 HIS A O 1
ATOM 4461 N N . LYS A 1 538 ? -29.438 -16.266 -0.907 1 93.5 538 LYS A N 1
ATOM 4462 C CA . LYS A 1 538 ? -29.219 -17.078 -2.098 1 93.5 538 LYS A CA 1
ATOM 4463 C C . LYS A 1 538 ? -29.547 -18.547 -1.82 1 93.5 538 LYS A C 1
ATOM 4465 O O . LYS A 1 538 ? -29.484 -19 -0.674 1 93.5 538 LYS A O 1
ATOM 4470 N N . LYS A 1 539 ? -29.891 -19.25 -2.854 1 95.06 539 LYS A N 1
ATOM 4471 C CA . LYS A 1 539 ? -30.297 -20.656 -2.723 1 95.06 539 LYS A CA 1
ATOM 4472 C C . LYS A 1 539 ? -29.078 -21.578 -2.789 1 95.06 539 LYS A C 1
ATOM 4474 O O . LYS A 1 539 ? -29.203 -22.781 -2.578 1 95.06 539 LYS A O 1
ATOM 4479 N N . ILE A 1 540 ? -27.922 -21.016 -2.924 1 96.88 540 ILE A N 1
ATOM 4480 C CA . ILE A 1 540 ? -26.688 -21.781 -2.939 1 96.88 540 ILE A CA 1
ATOM 4481 C C . ILE A 1 540 ? -26.219 -22.031 -1.509 1 96.88 540 ILE A C 1
ATOM 4483 O O . ILE A 1 540 ? -26.078 -21.109 -0.715 1 96.88 540 ILE A O 1
ATOM 4487 N N . THR A 1 541 ? -26 -23.328 -1.18 1 97 541 THR A N 1
ATOM 4488 C CA . THR A 1 541 ? -25.531 -23.625 0.168 1 97 541 THR A CA 1
ATOM 4489 C C . THR A 1 541 ? -24.047 -23.281 0.32 1 97 541 THR A C 1
ATOM 4491 O O . THR A 1 541 ? -23.297 -23.297 -0.657 1 97 541 THR A O 1
ATOM 4494 N N . LYS A 1 542 ? -23.609 -22.938 1.515 1 97.56 542 LYS A N 1
ATOM 4495 C CA . LYS A 1 542 ? -22.219 -22.578 1.803 1 97.56 542 LYS A CA 1
ATOM 4496 C C . LYS A 1 542 ? -21.281 -23.75 1.499 1 97.56 542 LYS A C 1
ATOM 4498 O O . LYS A 1 542 ? -20.234 -23.562 0.897 1 97.56 542 LYS A O 1
ATOM 4503 N N . THR A 1 543 ? -21.703 -24.984 1.852 1 98.31 543 THR A N 1
ATOM 4504 C CA . THR A 1 543 ? -20.828 -26.141 1.651 1 98.31 543 THR A CA 1
ATOM 4505 C C . THR A 1 543 ? -20.609 -26.391 0.164 1 98.31 543 THR A C 1
ATOM 4507 O O . THR A 1 543 ? -19.516 -26.766 -0.252 1 98.31 543 THR A O 1
ATOM 4510 N N . PHE A 1 544 ? -21.672 -26.203 -0.723 1 98.31 544 PHE A N 1
ATOM 4511 C CA . PHE A 1 544 ? -21.531 -26.375 -2.162 1 98.31 544 PHE A CA 1
ATOM 4512 C C . PHE A 1 544 ? -20.594 -25.328 -2.744 1 98.31 544 PHE A C 1
ATOM 4514 O O . PHE A 1 544 ? -19.703 -25.641 -3.533 1 98.31 544 PHE A O 1
ATOM 4521 N N . ALA A 1 545 ? -20.766 -24.031 -2.266 1 98.75 545 ALA A N 1
ATOM 4522 C CA . ALA A 1 545 ? -19.891 -22.953 -2.732 1 98.75 545 ALA A CA 1
ATOM 4523 C C . ALA A 1 545 ? -18.438 -23.203 -2.334 1 98.75 545 ALA A C 1
ATOM 4525 O O . ALA A 1 545 ? -17.516 -23 -3.131 1 98.75 545 ALA A O 1
ATOM 4526 N N . MET A 1 546 ? -18.219 -23.656 -1.15 1 98.44 546 MET A N 1
ATOM 4527 C CA . MET A 1 546 ? -16.859 -23.938 -0.66 1 98.44 546 MET A CA 1
ATOM 4528 C C . MET A 1 546 ? -16.25 -25.109 -1.403 1 98.44 546 MET A C 1
ATOM 4530 O O . MET A 1 546 ? -15.039 -25.141 -1.657 1 98.44 546 MET A O 1
ATOM 4534 N N . ALA A 1 547 ? -17.078 -26.141 -1.738 1 98.69 547 ALA A N 1
ATOM 4535 C CA . ALA A 1 547 ? -16.594 -27.266 -2.537 1 98.69 547 ALA A CA 1
ATOM 4536 C C . ALA A 1 547 ? -16.094 -26.781 -3.896 1 98.69 547 ALA A C 1
ATOM 4538 O O . ALA A 1 547 ? -15.055 -27.25 -4.375 1 98.69 547 ALA A O 1
ATOM 4539 N N . ILE A 1 548 ? -16.828 -25.844 -4.496 1 98.75 548 ILE A N 1
ATOM 4540 C CA . ILE A 1 548 ? -16.422 -25.266 -5.77 1 98.75 548 ILE A CA 1
ATOM 4541 C C . ILE A 1 548 ? -15.086 -24.547 -5.602 1 98.75 548 ILE A C 1
ATOM 4543 O O . ILE A 1 548 ? -14.156 -24.781 -6.371 1 98.75 548 ILE A O 1
ATOM 4547 N N . ALA A 1 549 ? -14.969 -23.719 -4.574 1 98.62 549 ALA A N 1
ATOM 4548 C CA . ALA A 1 549 ? -13.75 -22.953 -4.344 1 98.62 549 ALA A CA 1
ATOM 4549 C C . ALA A 1 549 ? -12.555 -23.891 -4.113 1 98.62 549 ALA A C 1
ATOM 4551 O O . ALA A 1 549 ? -11.484 -23.672 -4.676 1 98.62 549 ALA A O 1
ATOM 4552 N N . ARG A 1 550 ? -12.773 -24.906 -3.328 1 98.38 550 ARG A N 1
ATOM 4553 C CA . ARG A 1 550 ? -11.734 -25.891 -3.047 1 98.38 550 ARG A CA 1
ATOM 4554 C C . ARG A 1 550 ? -11.258 -26.562 -4.328 1 98.38 550 ARG A C 1
ATOM 4556 O O . ARG A 1 550 ? -10.055 -26.75 -4.531 1 98.38 550 ARG A O 1
ATOM 4563 N N . GLN A 1 551 ? -12.188 -26.984 -5.168 1 98.19 551 GLN A N 1
ATOM 4564 C CA . GLN A 1 551 ? -11.859 -27.641 -6.422 1 98.19 551 GLN A CA 1
ATOM 4565 C C . GLN A 1 551 ? -11.117 -26.703 -7.367 1 98.19 551 GLN A C 1
ATOM 4567 O O . GLN A 1 551 ? -10.219 -27.125 -8.094 1 98.19 551 GLN A O 1
ATOM 4572 N N . GLU A 1 552 ? -11.508 -25.422 -7.277 1 97.94 552 GLU A N 1
ATOM 4573 C CA . GLU A 1 552 ? -10.992 -24.422 -8.211 1 97.94 552 GLU A CA 1
ATOM 4574 C C . GLU A 1 552 ? -9.539 -24.078 -7.914 1 97.94 552 GLU A C 1
ATOM 4576 O O . GLU A 1 552 ? -8.719 -23.969 -8.828 1 97.94 552 GLU A O 1
ATOM 4581 N N . SER A 1 553 ? -9.148 -23.922 -6.656 1 97.94 553 SER A N 1
ATOM 4582 C CA . SER A 1 553 ? -7.855 -23.297 -6.402 1 97.94 553 SER A CA 1
ATOM 4583 C C . SER A 1 553 ? -7.133 -23.984 -5.246 1 97.94 553 SER A C 1
ATOM 4585 O O . SER A 1 553 ? -6.004 -23.609 -4.906 1 97.94 553 SER A O 1
ATOM 4587 N N . ALA A 1 554 ? -7.742 -24.953 -4.629 1 97.88 554 ALA A N 1
ATOM 4588 C CA . ALA A 1 554 ? -7.207 -25.5 -3.389 1 97.88 554 ALA A CA 1
ATOM 4589 C C . ALA A 1 554 ? -6.887 -24.391 -2.389 1 97.88 554 ALA A C 1
ATOM 4591 O O . ALA A 1 554 ? -5.883 -24.469 -1.678 1 97.88 554 ALA A O 1
ATOM 4592 N N . TRP A 1 555 ? -7.652 -23.266 -2.461 1 98.12 555 TRP A N 1
ATOM 4593 C CA . TRP A 1 555 ? -7.668 -22.125 -1.552 1 98.12 555 TRP A CA 1
ATOM 4594 C C . TRP A 1 555 ? -6.473 -21.219 -1.799 1 98.12 555 TRP A C 1
ATOM 4596 O O . TRP A 1 555 ? -6.098 -20.422 -0.933 1 98.12 555 TRP A O 1
ATOM 4606 N N . ASN A 1 556 ? -5.77 -21.344 -2.992 1 97.25 556 ASN A N 1
ATOM 4607 C CA . ASN A 1 556 ? -4.762 -20.375 -3.402 1 97.25 556 ASN A CA 1
ATOM 4608 C C . ASN A 1 556 ? -5.395 -19.125 -4.004 1 97.25 556 ASN A C 1
ATOM 4610 O O . ASN A 1 556 ? -5.82 -19.141 -5.16 1 97.25 556 ASN A O 1
ATOM 4614 N N . ALA A 1 557 ? -5.418 -18.047 -3.268 1 96.81 557 ALA A N 1
ATOM 4615 C CA . ALA A 1 557 ? -6.086 -16.828 -3.686 1 96.81 557 ALA A CA 1
ATOM 4616 C C . ALA A 1 557 ? -5.348 -16.172 -4.852 1 96.81 557 ALA A C 1
ATOM 4618 O O . ALA A 1 557 ? -5.887 -15.281 -5.516 1 96.81 557 ALA A O 1
ATOM 4619 N N . GLN A 1 558 ? -4.09 -16.609 -5.152 1 96.5 558 GLN A N 1
ATOM 4620 C CA . GLN A 1 558 ? -3.285 -16.016 -6.211 1 96.5 558 GLN A CA 1
ATOM 4621 C C . GLN A 1 558 ? -3.246 -16.906 -7.445 1 96.5 558 GLN A C 1
ATOM 4623 O O . GLN A 1 558 ? -2.443 -16.688 -8.359 1 96.5 558 GLN A O 1
ATOM 4628 N N . ALA A 1 559 ? -4.102 -17.906 -7.488 1 96.81 559 ALA A N 1
ATOM 4629 C CA . ALA A 1 559 ? -4.102 -18.891 -8.57 1 96.81 559 ALA A CA 1
ATOM 4630 C C . ALA A 1 559 ? -4.492 -18.234 -9.898 1 96.81 559 ALA A C 1
ATOM 4632 O O . ALA A 1 559 ? -5.391 -17.391 -9.938 1 96.81 559 ALA A O 1
ATOM 4633 N N . ARG A 1 560 ? -3.795 -18.562 -10.953 1 95.94 560 ARG A N 1
ATOM 4634 C CA . ARG A 1 560 ? -4.09 -18.172 -12.328 1 95.94 560 ARG A CA 1
ATOM 4635 C C . ARG A 1 560 ? -3.965 -19.359 -13.273 1 95.94 560 ARG A C 1
ATOM 4637 O O . ARG A 1 560 ? -2.953 -20.078 -13.258 1 95.94 560 ARG A O 1
ATOM 4644 N N . SER A 1 561 ? -5.012 -19.578 -14.008 1 95.56 561 SER A N 1
ATOM 4645 C CA . SER A 1 561 ? -4.977 -20.688 -14.945 1 95.56 561 SER A CA 1
ATOM 4646 C C . SER A 1 561 ? -4.41 -20.266 -16.297 1 95.56 561 SER A C 1
ATOM 4648 O O . SER A 1 561 ? -4.223 -19.062 -16.547 1 95.56 561 SER A O 1
ATOM 4650 N N . HIS A 1 562 ? -4.156 -21.203 -17.125 1 92.75 562 HIS A N 1
ATOM 4651 C CA . HIS A 1 562 ? -3.707 -20.922 -18.484 1 92.75 562 HIS A CA 1
ATOM 4652 C C . HIS A 1 562 ? -4.77 -20.172 -19.266 1 92.75 562 HIS A C 1
ATOM 4654 O O . HIS A 1 562 ? -4.441 -19.344 -20.125 1 92.75 562 HIS A O 1
ATOM 4660 N N . ALA A 1 563 ? -6.102 -20.438 -18.906 1 93 563 ALA A N 1
ATOM 4661 C CA . ALA A 1 563 ? -7.207 -19.75 -19.578 1 93 563 ALA A CA 1
ATOM 4662 C C . ALA A 1 563 ? -7.496 -18.406 -18.922 1 93 563 ALA A C 1
ATOM 4664 O O . ALA A 1 563 ? -8.5 -17.75 -19.25 1 93 563 ALA A O 1
ATOM 4665 N N . ASN A 1 564 ? -6.73 -18.031 -17.969 1 95.12 564 ASN A N 1
ATOM 4666 C CA . ASN A 1 564 ? -6.773 -16.766 -17.25 1 95.12 564 ASN A CA 1
ATOM 4667 C C . ASN A 1 564 ? -7.918 -16.719 -16.234 1 95.12 564 ASN A C 1
ATOM 4669 O O . ASN A 1 564 ? -8.484 -15.664 -15.977 1 95.12 564 ASN A O 1
ATOM 4673 N N . ALA A 1 565 ? -8.375 -17.875 -15.797 1 97.88 565 ALA A N 1
ATOM 4674 C CA . ALA A 1 565 ? -9.211 -17.891 -14.602 1 97.88 565 ALA A CA 1
ATOM 4675 C C . ALA A 1 565 ? -8.414 -17.484 -13.359 1 97.88 565 ALA A C 1
ATOM 4677 O O . ALA A 1 565 ? -7.266 -17.906 -13.195 1 97.88 565 ALA A O 1
ATOM 4678 N N . ILE A 1 566 ? -9 -16.609 -12.523 1 98.25 566 ILE A N 1
ATOM 4679 C CA . ILE A 1 566 ? -8.164 -15.961 -11.523 1 98.25 566 ILE A CA 1
ATOM 4680 C C . ILE A 1 566 ? -8.797 -16.109 -10.141 1 98.25 566 ILE A C 1
ATOM 4682 O O . ILE A 1 566 ? -10.008 -15.961 -9.992 1 98.25 566 ILE A O 1
ATOM 4686 N N . GLY A 1 567 ? -7.961 -16.453 -9.109 1 98.12 567 GLY A N 1
ATOM 4687 C CA . GLY A 1 567 ? -8.32 -16.312 -7.703 1 98.12 567 GLY A CA 1
ATOM 4688 C C . GLY A 1 567 ? -8.961 -17.562 -7.133 1 98.12 567 GLY A C 1
ATOM 4689 O O . GLY A 1 567 ? -8.875 -18.641 -7.727 1 98.12 567 GLY A O 1
ATOM 4690 N N . LEU A 1 568 ? -9.633 -17.469 -5.949 1 98.44 568 LEU A N 1
ATOM 4691 C CA . LEU A 1 568 ? -10.141 -18.562 -5.125 1 98.44 568 LEU A CA 1
ATOM 4692 C C . LEU A 1 568 ? -11.172 -19.391 -5.895 1 98.44 568 LEU A C 1
ATOM 4694 O O . LEU A 1 568 ? -11.156 -20.609 -5.828 1 98.44 568 LEU A O 1
ATOM 4698 N N . MET A 1 569 ? -12.039 -18.641 -6.574 1 98.75 569 MET A N 1
ATOM 4699 C CA . MET A 1 569 ? -13.109 -19.359 -7.254 1 98.75 569 MET A CA 1
ATOM 4700 C C . MET A 1 569 ? -12.898 -19.344 -8.766 1 98.75 569 MET A C 1
ATOM 4702 O O . MET A 1 569 ? -13.828 -19.625 -9.531 1 98.75 569 MET A O 1
ATOM 4706 N N . GLN A 1 570 ? -11.695 -19 -9.211 1 98.44 570 GLN A N 1
ATOM 4707 C CA . GLN A 1 570 ? -11.188 -19.078 -10.578 1 98.44 570 GLN A CA 1
ATOM 4708 C C . GLN A 1 570 ? -12.195 -18.516 -11.57 1 98.44 570 GLN A C 1
ATOM 4710 O O . GLN A 1 570 ? -12.68 -19.234 -12.453 1 98.44 570 GLN A O 1
ATOM 4715 N N . LEU A 1 571 ? -12.406 -17.219 -11.484 1 98.56 571 LEU A N 1
ATOM 4716 C CA . LEU A 1 571 ? -13.32 -16.516 -12.391 1 98.56 571 LEU A CA 1
ATOM 4717 C C . LEU A 1 571 ? -12.562 -15.969 -13.602 1 98.56 571 LEU A C 1
ATOM 4719 O O . LEU A 1 571 ? -11.461 -15.445 -13.461 1 98.56 571 LEU A O 1
ATOM 4723 N N . LEU A 1 572 ? -13.141 -16.156 -14.805 1 98.19 572 LEU A N 1
ATOM 4724 C CA . LEU A 1 572 ? -12.641 -15.414 -15.953 1 98.19 572 LEU A CA 1
ATOM 4725 C C . LEU A 1 572 ? -12.969 -13.93 -15.82 1 98.19 572 LEU A C 1
ATOM 4727 O O . LEU A 1 572 ? -14.047 -13.562 -15.352 1 98.19 572 LEU A O 1
ATOM 4731 N N . PRO A 1 573 ? -12.055 -13.047 -16.203 1 97.88 573 PRO A N 1
ATOM 4732 C CA . PRO A 1 573 ? -12.344 -11.609 -16.109 1 97.88 573 PRO A CA 1
ATOM 4733 C C . PRO A 1 573 ? -13.648 -11.234 -16.812 1 97.88 573 PRO A C 1
ATOM 4735 O O . PRO A 1 573 ? -14.406 -10.406 -16.312 1 97.88 573 PRO A O 1
ATOM 4738 N N . THR A 1 574 ? -13.922 -11.828 -17.938 1 97.44 574 THR A N 1
ATOM 4739 C CA . THR A 1 574 ? -15.133 -11.539 -18.703 1 97.44 574 THR A CA 1
ATOM 4740 C C . THR A 1 574 ? -16.375 -11.953 -17.90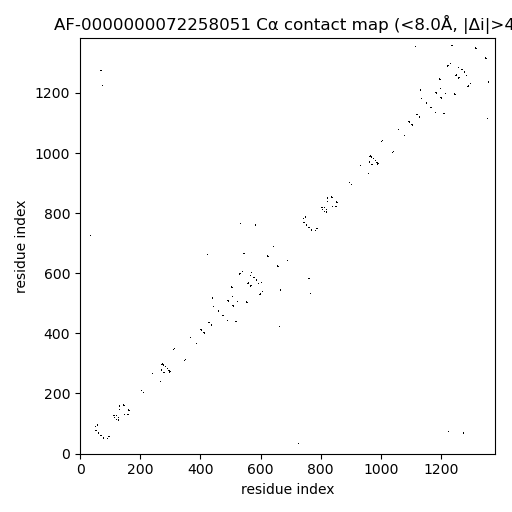6 1 97.44 574 THR A C 1
ATOM 4742 O O . THR A 1 574 ? -17.344 -11.211 -17.844 1 97.44 574 THR A O 1
ATOM 4745 N N . THR A 1 575 ? -16.359 -13.164 -17.266 1 97.81 575 THR A N 1
ATOM 4746 C CA . THR A 1 575 ? -17.453 -13.648 -16.438 1 97.81 575 THR A CA 1
ATOM 4747 C C . THR A 1 575 ? -17.656 -12.75 -15.227 1 97.81 575 THR A C 1
ATOM 4749 O O . THR A 1 575 ? -18.781 -12.414 -14.875 1 97.81 575 THR A O 1
ATOM 4752 N N . ALA A 1 576 ? -16.531 -12.352 -14.625 1 98.19 576 ALA A N 1
ATOM 4753 C CA . ALA A 1 576 ? -16.578 -11.469 -13.461 1 98.19 576 ALA A CA 1
ATOM 4754 C C . ALA A 1 576 ? -17.234 -10.141 -13.812 1 98.19 576 ALA A C 1
ATOM 4756 O O . ALA A 1 576 ? -18.078 -9.641 -13.062 1 98.19 576 ALA A O 1
ATOM 4757 N N . SER A 1 577 ? -16.859 -9.547 -14.945 1 97.69 577 SER A N 1
ATOM 4758 C CA . SER A 1 577 ? -17.406 -8.273 -15.398 1 97.69 577 SER A CA 1
ATOM 4759 C C . SER A 1 577 ? -18.906 -8.375 -15.633 1 97.69 577 SER A C 1
ATOM 4761 O O . SER A 1 577 ? -19.672 -7.516 -15.188 1 97.69 577 SER A O 1
ATOM 4763 N N . GLN A 1 578 ? -19.375 -9.438 -16.328 1 97.81 578 GLN A N 1
ATOM 4764 C CA . GLN A 1 578 ? -20.781 -9.641 -16.625 1 97.81 578 GLN A CA 1
ATOM 4765 C C . GLN A 1 578 ? -21.594 -9.867 -15.344 1 97.81 578 GLN A C 1
ATOM 4767 O O . GLN A 1 578 ? -22.688 -9.312 -15.18 1 97.81 578 GLN A O 1
ATOM 4772 N N . THR A 1 579 ? -21 -10.648 -14.438 1 98.06 579 THR A N 1
ATOM 4773 C CA . THR A 1 579 ? -21.656 -10.945 -13.172 1 98.06 579 THR A CA 1
ATOM 4774 C C . THR A 1 579 ? -21.797 -9.68 -12.328 1 98.06 579 THR A C 1
ATOM 4776 O O . THR A 1 579 ? -22.844 -9.438 -11.727 1 98.06 579 THR A O 1
ATOM 4779 N N . ALA A 1 580 ? -20.719 -8.945 -12.258 1 96.81 580 ALA A N 1
ATOM 4780 C CA . ALA A 1 580 ? -20.75 -7.699 -11.5 1 96.81 580 ALA A CA 1
ATOM 4781 C C . ALA A 1 580 ? -21.844 -6.762 -12.023 1 96.81 580 ALA A C 1
ATOM 4783 O O . ALA A 1 580 ? -22.609 -6.207 -11.242 1 96.81 580 ALA A O 1
ATOM 4784 N N . LYS A 1 581 ? -21.938 -6.598 -13.297 1 95.56 581 LYS A N 1
ATOM 4785 C CA . LYS A 1 581 ? -22.922 -5.73 -13.914 1 95.56 581 LYS A CA 1
ATOM 4786 C C . LYS A 1 581 ? -24.344 -6.227 -13.641 1 95.56 581 LYS A C 1
ATOM 4788 O O . LYS A 1 581 ? -25.203 -5.453 -13.219 1 95.56 581 LYS A O 1
ATOM 4793 N N . ALA A 1 582 ? -24.516 -7.508 -13.812 1 96.44 582 ALA A N 1
ATOM 4794 C CA . ALA A 1 582 ? -25.828 -8.109 -13.672 1 96.44 582 ALA A CA 1
ATOM 4795 C C . ALA A 1 582 ? -26.328 -8.008 -12.227 1 96.44 582 ALA A C 1
ATOM 4797 O O . ALA A 1 582 ? -27.531 -7.891 -11.984 1 96.44 582 ALA A O 1
ATOM 4798 N N . ASN A 1 583 ? -25.438 -7.992 -11.305 1 95.56 583 ASN A N 1
ATOM 4799 C CA . ASN A 1 583 ? -25.812 -8.039 -9.891 1 95.56 583 ASN A CA 1
ATOM 4800 C C . ASN A 1 583 ? -25.531 -6.715 -9.188 1 95.56 583 ASN A C 1
ATOM 4802 O O . ASN A 1 583 ? -25.625 -6.625 -7.965 1 95.56 583 ASN A O 1
ATOM 4806 N N . GLN A 1 584 ? -25.094 -5.73 -9.93 1 94.12 584 GLN A N 1
ATOM 4807 C CA . GLN A 1 584 ? -24.797 -4.398 -9.414 1 94.12 584 GLN A CA 1
ATOM 4808 C C . GLN A 1 584 ? -23.734 -4.449 -8.328 1 94.12 584 GLN A C 1
ATOM 4810 O O . GLN A 1 584 ? -23.891 -3.861 -7.258 1 94.12 584 GLN A O 1
ATOM 4815 N N . LEU A 1 585 ? -22.734 -5.246 -8.625 1 95 585 LEU A N 1
ATOM 4816 C CA . LEU A 1 585 ? -21.578 -5.359 -7.746 1 95 585 LEU A CA 1
ATOM 4817 C C . LEU A 1 585 ? -20.375 -4.625 -8.336 1 95 585 LEU A C 1
ATOM 4819 O O . LEU A 1 585 ? -20.406 -4.199 -9.492 1 95 585 LEU A O 1
ATOM 4823 N N . SER A 1 586 ? -19.406 -4.496 -7.512 1 89.12 586 SER A N 1
ATOM 4824 C CA . SER A 1 586 ? -18.234 -3.744 -7.938 1 89.12 586 SER A CA 1
ATOM 4825 C C . SER A 1 586 ? -17.172 -4.66 -8.555 1 89.12 586 SER A C 1
ATOM 4827 O O . SER A 1 586 ? -16.938 -5.762 -8.055 1 89.12 586 SER A O 1
ATOM 4829 N N . TYR A 1 587 ? -16.625 -4.27 -9.633 1 93.75 587 TYR A N 1
ATOM 4830 C CA . TYR A 1 587 ? -15.508 -4.91 -10.312 1 93.75 587 TYR A CA 1
ATOM 4831 C C . TYR A 1 587 ? -14.68 -3.891 -11.086 1 93.75 587 TYR A C 1
ATOM 4833 O O . TYR A 1 587 ? -15.188 -3.227 -11.992 1 93.75 587 TYR A O 1
ATOM 4841 N N . THR A 1 588 ? -13.414 -3.762 -10.688 1 92.75 588 THR A N 1
ATOM 4842 C CA . THR A 1 588 ? -12.602 -2.713 -11.297 1 92.75 588 THR A CA 1
ATOM 4843 C C . THR A 1 588 ? -11.562 -3.311 -12.242 1 92.75 588 THR A C 1
ATOM 4845 O O . THR A 1 588 ? -10.906 -2.586 -12.992 1 92.75 588 THR A O 1
ATOM 4848 N N . GLY A 1 589 ? -11.398 -4.594 -12.25 1 94.88 589 GLY A N 1
ATOM 4849 C CA . GLY A 1 589 ? -10.43 -5.242 -13.125 1 94.88 589 GLY A CA 1
ATOM 4850 C C . GLY A 1 589 ? -9.883 -6.535 -12.547 1 94.88 589 GLY A C 1
ATOM 4851 O O . GLY A 1 589 ? -10.312 -6.977 -11.477 1 94.88 589 GLY A O 1
ATOM 4852 N N . GLU A 1 590 ? -8.93 -7.141 -13.219 1 96.06 590 GLU A N 1
ATOM 4853 C CA . GLU A 1 590 ? -8.406 -8.469 -12.914 1 96.06 590 GLU A CA 1
ATOM 4854 C C . GLU A 1 590 ? -7.785 -8.508 -11.516 1 96.06 590 GLU A C 1
ATOM 4856 O O . GLU A 1 590 ? -7.836 -9.531 -10.836 1 96.06 590 GLU A O 1
ATOM 4861 N N . LYS A 1 591 ? -7.246 -7.418 -11.141 1 95.44 591 LYS A N 1
ATOM 4862 C CA . LYS A 1 591 ? -6.602 -7.383 -9.836 1 95.44 591 LYS A CA 1
ATOM 4863 C C . LYS A 1 591 ? -7.605 -7.652 -8.719 1 95.44 591 LYS A C 1
ATOM 4865 O O . LYS A 1 591 ? -7.25 -8.203 -7.676 1 95.44 591 LYS A O 1
ATOM 4870 N N . ASP A 1 592 ? -8.836 -7.285 -8.945 1 96 592 ASP A N 1
ATOM 4871 C CA . ASP A 1 592 ? -9.891 -7.527 -7.969 1 96 592 ASP A CA 1
ATOM 4872 C C . ASP A 1 592 ? -10.055 -9.023 -7.695 1 96 592 ASP A C 1
ATOM 4874 O O . ASP A 1 592 ? -10.438 -9.414 -6.59 1 96 592 ASP A O 1
ATOM 4878 N N . LEU A 1 593 ? -9.75 -9.781 -8.695 1 98.12 593 LEU A N 1
ATOM 4879 C CA . LEU A 1 593 ? -10.023 -11.211 -8.602 1 98.12 593 LEU A CA 1
ATOM 4880 C C . LEU A 1 593 ? -8.969 -11.906 -7.746 1 98.12 593 LEU A C 1
ATOM 4882 O O . LEU A 1 593 ? -9.172 -13.039 -7.305 1 98.12 593 LEU A O 1
ATOM 4886 N N . LEU A 1 594 ? -7.848 -11.195 -7.512 1 97.06 594 LEU A N 1
ATOM 4887 C CA . LEU A 1 594 ? -6.816 -11.742 -6.637 1 97.06 594 LEU A CA 1
ATOM 4888 C C . LEU A 1 594 ? -7.145 -11.469 -5.172 1 97.06 594 LEU A C 1
ATOM 4890 O O . LEU A 1 594 ? -6.539 -12.07 -4.277 1 97.06 594 LEU A O 1
ATOM 4894 N N . ASP A 1 595 ? -8.094 -10.586 -4.93 1 96 595 ASP A N 1
ATOM 4895 C CA . ASP A 1 595 ? -8.602 -10.344 -3.586 1 96 595 ASP A CA 1
ATOM 4896 C C . ASP A 1 595 ? -9.633 -11.398 -3.186 1 96 595 ASP A C 1
ATOM 4898 O O . ASP A 1 595 ? -10.672 -11.539 -3.834 1 96 595 ASP A O 1
ATOM 4902 N N . PRO A 1 596 ? -9.375 -12.094 -2.09 1 97.44 596 PRO A N 1
ATOM 4903 C CA . PRO A 1 596 ? -10.25 -13.219 -1.735 1 97.44 596 PRO A CA 1
ATOM 4904 C C . PRO A 1 596 ? -11.703 -12.789 -1.529 1 97.44 596 PRO A C 1
ATOM 4906 O O . PRO A 1 596 ? -12.625 -13.5 -1.941 1 97.44 596 PRO A O 1
ATOM 4909 N N . PHE A 1 597 ? -11.945 -11.648 -0.897 1 97.44 597 PHE A N 1
ATOM 4910 C CA . PHE A 1 597 ? -13.312 -11.211 -0.629 1 97.44 597 PHE A CA 1
ATOM 4911 C C . PHE A 1 597 ? -14.047 -10.914 -1.93 1 97.44 597 PHE A C 1
ATOM 4913 O O . PHE A 1 597 ? -15.18 -11.359 -2.119 1 97.44 597 PHE A O 1
ATOM 4920 N N . LYS A 1 598 ? -13.414 -10.156 -2.781 1 96.88 598 LYS A N 1
ATOM 4921 C CA . LYS A 1 598 ? -14.047 -9.805 -4.047 1 96.88 598 LYS A CA 1
ATOM 4922 C C . LYS A 1 598 ? -14.281 -11.047 -4.906 1 96.88 598 LYS A C 1
ATOM 4924 O O . LYS A 1 598 ? -15.312 -11.148 -5.582 1 96.88 598 LYS A O 1
ATOM 4929 N N . ASN A 1 599 ? -13.297 -11.922 -4.855 1 98.44 599 ASN A N 1
ATOM 4930 C CA . ASN A 1 599 ? -13.445 -13.156 -5.617 1 98.44 599 ASN A CA 1
ATOM 4931 C C . ASN A 1 599 ? -14.633 -13.977 -5.133 1 98.44 599 ASN A C 1
ATOM 4933 O O . ASN A 1 599 ? -15.438 -14.445 -5.938 1 98.44 599 ASN A O 1
ATOM 4937 N N . ILE A 1 600 ? -14.789 -14.125 -3.83 1 98.5 600 ILE A N 1
ATOM 4938 C CA . ILE A 1 600 ? -15.898 -14.859 -3.227 1 98.5 600 ILE A CA 1
ATOM 4939 C C . ILE A 1 600 ? -17.219 -14.156 -3.527 1 98.5 600 ILE A C 1
ATOM 4941 O O . ILE A 1 600 ? -18.203 -14.805 -3.861 1 98.5 600 ILE A O 1
ATOM 4945 N N . MET A 1 601 ? -17.188 -12.812 -3.434 1 97.94 601 MET A N 1
ATOM 4946 C CA . MET A 1 601 ? -18.391 -12.016 -3.723 1 97.94 601 MET A CA 1
ATOM 4947 C C . MET A 1 601 ? -18.891 -12.281 -5.141 1 97.94 601 MET A C 1
ATOM 4949 O O . MET A 1 601 ? -20.047 -12.648 -5.336 1 97.94 601 MET A O 1
ATOM 4953 N N . LEU A 1 602 ? -18 -12.234 -6.129 1 98.44 602 LEU A N 1
ATOM 4954 C CA . LEU A 1 602 ? -18.375 -12.406 -7.527 1 98.44 602 LEU A CA 1
ATOM 4955 C C . LEU A 1 602 ? -18.625 -13.875 -7.852 1 98.44 602 LEU A C 1
ATOM 4957 O O . LEU A 1 602 ? -19.531 -14.195 -8.617 1 98.44 602 LEU A O 1
ATOM 4961 N N . GLY A 1 603 ? -17.797 -14.742 -7.258 1 98.62 603 GLY A N 1
ATOM 4962 C CA . GLY A 1 603 ? -17.969 -16.172 -7.484 1 98.62 603 GLY A CA 1
ATOM 4963 C C . GLY A 1 603 ? -19.312 -16.688 -6.992 1 98.62 603 GLY A C 1
ATOM 4964 O O . GLY A 1 603 ? -19.984 -17.453 -7.695 1 98.62 603 GLY A O 1
ATOM 4965 N N . THR A 1 604 ? -19.719 -16.312 -5.801 1 98.5 604 THR A N 1
ATOM 4966 C CA . THR A 1 604 ? -21 -16.766 -5.25 1 98.5 604 THR A CA 1
ATOM 4967 C C . THR A 1 604 ? -22.172 -16.141 -6 1 98.5 604 THR A C 1
ATOM 4969 O O . THR A 1 604 ? -23.219 -16.766 -6.152 1 98.5 604 THR A O 1
ATOM 4972 N N . ALA A 1 605 ? -21.984 -14.875 -6.465 1 98.25 605 ALA A N 1
ATOM 4973 C CA . ALA A 1 605 ? -23 -14.273 -7.312 1 98.25 605 ALA A CA 1
ATOM 4974 C C . ALA A 1 605 ? -23.172 -15.055 -8.617 1 98.25 605 ALA A C 1
ATOM 4976 O O . ALA A 1 605 ? -24.297 -15.281 -9.07 1 98.25 605 ALA A O 1
ATOM 4977 N N . HIS A 1 606 ? -22.078 -15.461 -9.195 1 98.5 606 HIS A N 1
ATOM 4978 C CA . HIS A 1 606 ? -22.125 -16.25 -10.422 1 98.5 606 HIS A CA 1
ATOM 4979 C C . HIS A 1 606 ? -22.797 -17.594 -10.188 1 98.5 606 HIS A C 1
ATOM 4981 O O . HIS A 1 606 ? -23.609 -18.047 -11.008 1 98.5 606 HIS A O 1
ATOM 4987 N N . LEU A 1 607 ? -22.516 -18.266 -9.094 1 98.69 607 LEU A N 1
ATOM 4988 C CA . LEU A 1 607 ? -23.172 -19.516 -8.742 1 98.69 607 LEU A CA 1
ATOM 4989 C C . LEU A 1 607 ? -24.688 -19.312 -8.633 1 98.69 607 LEU A C 1
ATOM 4991 O O . LEU A 1 607 ? -25.453 -20.172 -9.062 1 98.69 607 LEU A O 1
ATOM 4995 N N . ALA A 1 608 ? -25.078 -18.203 -8.008 1 98.19 608 ALA A N 1
ATOM 4996 C CA . ALA A 1 608 ? -26.5 -17.906 -7.867 1 98.19 608 ALA A CA 1
ATOM 4997 C C . ALA A 1 608 ? -27.156 -17.734 -9.234 1 98.19 608 ALA A C 1
ATOM 4999 O O . ALA A 1 608 ? -28.297 -18.172 -9.438 1 98.19 608 ALA A O 1
ATOM 5000 N N . GLU A 1 609 ? -26.469 -17.062 -10.172 1 97.94 609 GLU A N 1
ATOM 5001 C CA . GLU A 1 609 ? -26.984 -16.938 -11.539 1 97.94 609 GLU A CA 1
ATOM 5002 C C . GLU A 1 609 ? -27.172 -18.297 -12.18 1 97.94 609 GLU A C 1
ATOM 5004 O O . GLU A 1 609 ? -28.188 -18.547 -12.844 1 97.94 609 GLU A O 1
ATOM 5009 N N . LEU A 1 610 ? -26.234 -19.188 -12.008 1 98.38 610 LEU A N 1
ATOM 5010 C CA . LEU A 1 610 ? -26.344 -20.531 -12.562 1 98.38 610 LEU A CA 1
ATOM 5011 C C . LEU A 1 610 ? -27.5 -21.297 -11.914 1 98.38 610 LEU A C 1
ATOM 5013 O O . LEU A 1 610 ? -28.172 -22.094 -12.578 1 98.38 610 LEU A O 1
ATOM 5017 N N . ASN A 1 611 ? -27.656 -21.078 -10.641 1 98.06 611 ASN A N 1
ATOM 5018 C CA . ASN A 1 611 ? -28.797 -21.719 -9.969 1 98.06 611 ASN A CA 1
ATOM 5019 C C . ASN A 1 611 ? -30.125 -21.234 -10.531 1 98.06 611 ASN A C 1
ATOM 5021 O O . ASN A 1 611 ? -31.109 -21.969 -10.523 1 98.06 611 ASN A O 1
ATOM 5025 N N . GLU A 1 612 ? -30.219 -19.984 -10.938 1 97.25 612 GLU A N 1
ATOM 5026 C CA . GLU A 1 612 ? -31.422 -19.5 -11.602 1 97.25 612 GLU A CA 1
ATOM 5027 C C . GLU A 1 612 ? -31.672 -20.25 -12.906 1 97.25 612 GLU A C 1
ATOM 5029 O O . GLU A 1 612 ? -32.812 -20.562 -13.242 1 97.25 612 GLU A O 1
ATOM 5034 N N . THR A 1 613 ? -30.609 -20.531 -13.578 1 96.94 613 THR A N 1
ATOM 5035 C CA . THR A 1 613 ? -30.703 -21.266 -14.844 1 96.94 613 THR A CA 1
ATOM 5036 C C . THR A 1 613 ? -30.984 -22.734 -14.602 1 96.94 613 THR A C 1
ATOM 5038 O O . THR A 1 613 ? -31.75 -23.359 -15.344 1 96.94 613 THR A O 1
ATOM 5041 N N . TYR A 1 614 ? -30.359 -23.312 -13.594 1 97.25 614 TYR A N 1
ATOM 5042 C CA . TYR A 1 614 ? -30.484 -24.719 -13.227 1 97.25 614 TYR A CA 1
ATOM 5043 C C . TYR A 1 614 ? -30.938 -24.859 -11.781 1 97.25 614 TYR A C 1
ATOM 5045 O O . TYR A 1 614 ? -30.172 -25.328 -10.93 1 97.25 614 TYR A O 1
ATOM 5053 N N . PRO A 1 615 ? -32.156 -24.641 -11.492 1 96.06 615 PRO A N 1
ATOM 5054 C CA . PRO A 1 615 ? -32.625 -24.531 -10.102 1 96.06 615 PRO A CA 1
ATOM 5055 C C . PRO A 1 615 ? -32.406 -25.828 -9.312 1 96.06 615 PRO A C 1
ATOM 5057 O O . PRO A 1 615 ? -32.875 -26.891 -9.719 1 96.06 615 PRO A O 1
ATOM 5060 N N . ASN A 1 616 ? -31.641 -25.703 -8.273 1 94.81 616 ASN A N 1
ATOM 5061 C CA . ASN A 1 616 ? -31.422 -26.719 -7.254 1 94.81 616 ASN A CA 1
ATOM 5062 C C . ASN A 1 616 ? -30.781 -27.969 -7.832 1 94.81 616 ASN A C 1
ATOM 5064 O O . ASN A 1 616 ? -31.156 -29.094 -7.496 1 94.81 616 ASN A O 1
ATOM 5068 N N . ASN A 1 617 ? -29.953 -27.75 -8.773 1 98.06 617 ASN A N 1
ATOM 5069 C CA . ASN A 1 617 ? -29.25 -28.875 -9.383 1 98.06 617 ASN A CA 1
ATOM 5070 C C . ASN A 1 617 ? -27.734 -28.656 -9.391 1 98.06 617 ASN A C 1
ATOM 5072 O O . ASN A 1 617 ? -27.188 -28.094 -10.336 1 98.06 617 ASN A O 1
ATOM 5076 N N . ARG A 1 618 ? -27.016 -29.203 -8.359 1 97.88 618 ARG A N 1
ATOM 5077 C CA . ARG A 1 618 ? -25.594 -29 -8.18 1 97.88 618 ARG A CA 1
ATOM 5078 C C . ARG A 1 618 ? -24.797 -29.594 -9.344 1 97.88 618 ARG A C 1
ATOM 5080 O O . ARG A 1 618 ? -23.703 -29.125 -9.656 1 97.88 618 ARG A O 1
ATOM 5087 N N . ILE A 1 619 ? -25.328 -30.656 -10.062 1 98.75 619 ILE A N 1
ATOM 5088 C CA . ILE A 1 619 ? -24.672 -31.328 -11.172 1 98.75 619 ILE A CA 1
ATOM 5089 C C . ILE A 1 619 ? -24.578 -30.375 -12.367 1 98.75 619 ILE A C 1
ATOM 5091 O O . ILE A 1 619 ? -23.484 -30.156 -12.898 1 98.75 619 ILE A O 1
ATOM 5095 N N . LEU A 1 620 ? -25.719 -29.828 -12.727 1 98.62 620 LEU A N 1
ATOM 5096 C CA . LEU A 1 620 ? -25.766 -28.922 -13.875 1 98.62 620 LEU A CA 1
ATOM 5097 C C . LEU A 1 620 ? -25.031 -27.625 -13.578 1 98.62 620 LEU A C 1
ATOM 5099 O O . LEU A 1 620 ? -24.359 -27.078 -14.453 1 98.62 620 LEU A O 1
ATOM 5103 N N . ILE A 1 621 ? -25.109 -27.125 -12.32 1 98.75 621 ILE A N 1
ATOM 5104 C CA . ILE A 1 621 ? -24.422 -25.891 -11.938 1 98.75 621 ILE A CA 1
ATOM 5105 C C . ILE A 1 621 ? -22.906 -26.094 -12.016 1 98.75 621 ILE A C 1
ATOM 5107 O O . ILE A 1 621 ? -22.203 -25.297 -12.609 1 98.75 621 ILE A O 1
ATOM 5111 N N . ALA A 1 622 ? -22.391 -27.203 -11.438 1 98.81 622 ALA A N 1
ATOM 5112 C CA . ALA A 1 622 ? -20.953 -27.5 -11.453 1 98.81 622 ALA A CA 1
ATOM 5113 C C . ALA A 1 622 ? -20.453 -27.688 -12.883 1 98.81 622 ALA A C 1
ATOM 5115 O O . ALA A 1 622 ? -19.391 -27.188 -13.242 1 98.81 622 ALA A O 1
ATOM 5116 N N . ALA A 1 623 ? -21.234 -28.422 -13.719 1 98.75 623 ALA A N 1
ATOM 5117 C CA . ALA A 1 623 ? -20.844 -28.641 -15.117 1 98.75 623 ALA A CA 1
ATOM 5118 C C . ALA A 1 623 ? -20.75 -27.312 -15.867 1 98.75 623 ALA A C 1
ATOM 5120 O O . ALA A 1 623 ? -19.797 -27.078 -16.609 1 98.75 623 ALA A O 1
ATOM 5121 N N . ALA A 1 624 ? -21.75 -26.469 -15.594 1 98.56 624 ALA A N 1
ATOM 5122 C CA . ALA A 1 624 ? -21.781 -25.188 -16.281 1 98.56 624 ALA A CA 1
ATOM 5123 C C . ALA A 1 624 ? -20.656 -24.281 -15.789 1 98.56 624 ALA A C 1
ATOM 5125 O O . ALA A 1 624 ? -20.109 -23.484 -16.562 1 98.56 624 ALA A O 1
ATOM 5126 N N . TYR A 1 625 ? -20.312 -24.344 -14.492 1 98.31 625 TYR A N 1
ATOM 5127 C CA . TYR A 1 625 ? -19.234 -23.547 -13.922 1 98.31 625 TYR A CA 1
ATOM 5128 C C . TYR A 1 625 ? -17.906 -23.891 -14.578 1 98.31 625 TYR A C 1
ATOM 5130 O O . TYR A 1 625 ? -17.094 -23 -14.867 1 98.31 625 TYR A O 1
ATOM 5138 N N . ASN A 1 626 ? -17.688 -25.125 -14.875 1 97.75 626 ASN A N 1
ATOM 5139 C CA . ASN A 1 626 ? -16.406 -25.609 -15.398 1 97.75 626 ASN A CA 1
ATOM 5140 C C . ASN A 1 626 ? -16.359 -25.516 -16.922 1 97.75 626 ASN A C 1
ATOM 5142 O O . ASN A 1 626 ? -15.352 -25.094 -17.484 1 97.75 626 ASN A O 1
ATOM 5146 N N . ALA A 1 627 ? -17.516 -25.906 -17.656 1 97.31 627 ALA A N 1
ATOM 5147 C CA . ALA A 1 627 ? -17.469 -26.062 -19.109 1 97.31 627 ALA A CA 1
ATOM 5148 C C . ALA A 1 627 ? -18.281 -24.969 -19.797 1 97.31 627 ALA A C 1
ATOM 5150 O O . ALA A 1 627 ? -18.188 -24.766 -21 1 97.31 627 ALA A O 1
ATOM 5151 N N . GLY A 1 628 ? -19.125 -24.266 -19.047 1 96.25 628 GLY A N 1
ATOM 5152 C CA . GLY A 1 628 ? -19.984 -23.25 -19.625 1 96.25 628 GLY A CA 1
ATOM 5153 C C . GLY A 1 628 ? -21.406 -23.734 -19.844 1 96.25 628 GLY A C 1
ATOM 5154 O O . GLY A 1 628 ? -21.641 -24.906 -20.172 1 96.25 628 GLY A O 1
ATOM 5155 N N . PRO A 1 629 ? -22.344 -22.844 -19.719 1 96.56 629 PRO A N 1
ATOM 5156 C CA . PRO A 1 629 ? -23.766 -23.219 -19.844 1 96.56 629 PRO A CA 1
ATOM 5157 C C . PRO A 1 629 ? -24.125 -23.688 -21.25 1 96.56 629 PRO A C 1
ATOM 5159 O O . PRO A 1 629 ? -25.016 -24.531 -21.406 1 96.56 629 PRO A O 1
ATOM 5162 N N . HIS A 1 630 ? -23.469 -23.203 -22.203 1 96.12 630 HIS A N 1
ATOM 5163 C CA . HIS A 1 630 ? -23.781 -23.594 -23.578 1 96.12 630 HIS A CA 1
ATOM 5164 C C . HIS A 1 630 ? -23.516 -25.078 -23.797 1 96.12 630 HIS A C 1
ATOM 5166 O O . HIS A 1 630 ? -24.312 -25.766 -24.438 1 96.12 630 HIS A O 1
ATOM 5172 N N . ARG A 1 631 ? -22.438 -25.562 -23.266 1 96.81 631 ARG A N 1
ATOM 5173 C CA . ARG A 1 631 ? -22.109 -26.984 -23.406 1 96.81 631 ARG A CA 1
ATOM 5174 C C . ARG A 1 631 ? -23.125 -27.844 -22.641 1 96.81 631 ARG A C 1
ATOM 5176 O O . ARG A 1 631 ? -23.531 -28.891 -23.141 1 96.81 631 ARG A O 1
ATOM 5183 N N . VAL A 1 632 ? -23.484 -27.391 -21.531 1 97.81 632 VAL A N 1
ATOM 5184 C CA . VAL A 1 632 ? -24.438 -28.141 -20.719 1 97.81 632 VAL A CA 1
ATOM 5185 C C . VAL A 1 632 ? -25.766 -28.25 -21.453 1 97.81 632 VAL A C 1
ATOM 5187 O O . VAL A 1 632 ? -26.406 -29.312 -21.453 1 97.81 632 VAL A O 1
ATOM 5190 N N . SER A 1 633 ? -26.188 -27.156 -22.094 1 97 633 SER A N 1
ATOM 5191 C CA . SER A 1 633 ? -27.422 -27.172 -22.875 1 97 633 SER A CA 1
ATOM 5192 C C . SER A 1 633 ? -27.359 -28.219 -23.984 1 97 633 SER A C 1
ATOM 5194 O O . SER A 1 633 ? -28.312 -28.953 -24.203 1 97 633 SER A O 1
ATOM 5196 N N . ARG A 1 634 ? -26.281 -28.312 -24.594 1 96.19 634 ARG A N 1
ATOM 5197 C CA . ARG A 1 634 ? -26.109 -29.281 -25.656 1 96.19 634 ARG A CA 1
ATOM 5198 C C . ARG A 1 634 ? -26.156 -30.719 -25.109 1 96.19 634 ARG A C 1
ATOM 5200 O O . ARG A 1 634 ? -26.719 -31.609 -25.75 1 96.19 634 ARG A O 1
ATOM 5207 N N . TRP A 1 635 ? -25.547 -30.953 -24.016 1 97.12 635 TRP A N 1
ATOM 5208 C CA . TRP A 1 635 ? -25.531 -32.281 -23.406 1 97.12 635 TRP A CA 1
ATOM 5209 C C . TRP A 1 635 ? -26.938 -32.688 -22.969 1 97.12 635 TRP A C 1
ATOM 5211 O O . TRP A 1 635 ? -27.312 -33.844 -23.109 1 97.12 635 TRP A O 1
ATOM 5221 N N . LEU A 1 636 ? -27.703 -31.734 -22.469 1 97.38 636 LEU A N 1
ATOM 5222 C CA . LEU A 1 636 ? -29.078 -32 -22.078 1 97.38 636 LEU A CA 1
ATOM 5223 C C . LEU A 1 636 ? -29.953 -32.312 -23.281 1 97.38 636 LEU A C 1
ATOM 5225 O O . LEU A 1 636 ? -30.797 -33.219 -23.234 1 97.38 636 LEU A O 1
ATOM 5229 N N . GLU A 1 637 ? -29.688 -31.562 -24.328 1 96.75 637 GLU A N 1
ATOM 5230 C CA . GLU A 1 637 ? -30.422 -31.844 -25.562 1 96.75 637 GLU A CA 1
ATOM 5231 C C . GLU A 1 637 ? -30.109 -33.25 -26.078 1 96.75 637 GLU A C 1
ATOM 5233 O O . GLU A 1 637 ? -31.016 -33.969 -26.5 1 96.75 637 GLU A O 1
ATOM 5238 N N . ARG A 1 638 ? -28.891 -33.594 -26.016 1 93.81 638 ARG A N 1
ATOM 5239 C CA . ARG A 1 638 ? -28.453 -34.906 -26.469 1 93.81 638 ARG A CA 1
ATOM 5240 C C . ARG A 1 638 ? -29.078 -36 -25.609 1 93.81 638 ARG A C 1
ATOM 5242 O O . ARG A 1 638 ? -29.469 -37.062 -26.125 1 93.81 638 ARG A O 1
ATOM 5249 N N . ALA A 1 639 ? -29.141 -35.875 -24.359 1 96.12 639 ALA A N 1
ATOM 5250 C CA . ALA A 1 639 ? -29.703 -36.844 -23.422 1 96.12 639 ALA A CA 1
ATOM 5251 C C . ALA A 1 639 ? -31.219 -36.969 -23.625 1 96.12 639 ALA A C 1
ATOM 5253 O O . ALA A 1 639 ? -31.781 -38.031 -23.406 1 96.12 639 ALA A O 1
ATOM 5254 N N . ASN A 1 640 ? -31.922 -35.875 -23.984 1 96.06 640 ASN A N 1
ATOM 5255 C CA . ASN A 1 640 ? -33.344 -35.844 -24.359 1 96.06 640 ASN A CA 1
ATOM 5256 C C . ASN A 1 640 ? -34.219 -36.344 -23.234 1 96.06 640 ASN A C 1
ATOM 5258 O O . ASN A 1 640 ? -35.188 -37.062 -23.484 1 96.06 640 ASN A O 1
ATOM 5262 N N . GLY A 1 641 ? -33.844 -36.094 -22.062 1 96.5 641 GLY A N 1
ATOM 5263 C CA . GLY A 1 641 ? -34.688 -36.438 -20.922 1 96.5 641 GLY A CA 1
ATOM 5264 C C . GLY A 1 641 ? -34.719 -37.938 -20.656 1 96.5 641 GLY A C 1
ATOM 5265 O O . GLY A 1 641 ? -35.625 -38.438 -20 1 96.5 641 GLY A O 1
ATOM 5266 N N . THR A 1 642 ? -33.719 -38.688 -21.062 1 97.06 642 THR A N 1
ATOM 5267 C CA . THR A 1 642 ? -33.781 -40.125 -20.969 1 97.06 642 THR A CA 1
ATOM 5268 C C . THR A 1 642 ? -32.812 -40.656 -19.922 1 97.06 642 THR A C 1
ATOM 5270 O O . THR A 1 642 ? -32.906 -41.812 -19.516 1 97.06 642 THR A O 1
ATOM 5273 N N . LEU A 1 643 ? -31.922 -39.875 -19.469 1 98.19 643 LEU A N 1
ATOM 5274 C CA . LEU A 1 643 ? -30.844 -40.344 -18.625 1 98.19 643 LEU A CA 1
ATOM 5275 C C . LEU A 1 643 ? -31.125 -40.094 -17.156 1 98.19 643 LEU A C 1
ATOM 5277 O O . LEU A 1 643 ? -31.641 -39 -16.812 1 98.19 643 LEU A O 1
ATOM 5281 N N . ALA A 1 644 ? -30.797 -41.062 -16.359 1 97.5 644 ALA A N 1
ATOM 5282 C CA . ALA A 1 644 ? -30.781 -40.844 -14.906 1 97.5 644 ALA A CA 1
ATOM 5283 C C . ALA A 1 644 ? -29.562 -40.031 -14.5 1 97.5 644 ALA A C 1
ATOM 5285 O O . ALA A 1 644 ? -28.672 -39.781 -15.312 1 97.5 644 ALA A O 1
ATOM 5286 N N . MET A 1 645 ? -29.516 -39.594 -13.273 1 97.94 645 MET A N 1
ATOM 5287 C CA . MET A 1 645 ? -28.484 -38.688 -12.742 1 97.94 645 MET A CA 1
ATOM 5288 C C . MET A 1 645 ? -27.094 -39.281 -12.961 1 97.94 645 MET A C 1
ATOM 5290 O O . MET A 1 645 ? -26.219 -38.594 -13.5 1 97.94 645 MET A O 1
ATOM 5294 N N . ASP A 1 646 ? -26.875 -40.562 -12.516 1 98.06 646 ASP A N 1
ATOM 5295 C CA . ASP A 1 646 ? -25.562 -41.188 -12.648 1 98.06 646 ASP A CA 1
ATOM 5296 C C . ASP A 1 646 ? -25.203 -41.406 -14.117 1 98.06 646 ASP A C 1
ATOM 5298 O O . ASP A 1 646 ? -24.047 -41.219 -14.508 1 98.06 646 ASP A O 1
ATOM 5302 N N . GLU A 1 647 ? -26.219 -41.75 -14.969 1 98.12 647 GLU A N 1
ATOM 5303 C CA . GLU A 1 647 ? -26 -41.906 -16.406 1 98.12 647 GLU A CA 1
ATOM 5304 C C . GLU A 1 647 ? -25.594 -40.594 -17.062 1 98.12 647 GLU A C 1
ATOM 5306 O O . GLU A 1 647 ? -24.688 -40.562 -17.906 1 98.12 647 GLU A O 1
ATOM 5311 N N . PHE A 1 648 ? -26.234 -39.562 -16.703 1 98.25 648 PHE A N 1
ATOM 5312 C CA . PHE A 1 648 ? -25.938 -38.25 -17.266 1 98.25 648 PHE A CA 1
ATOM 5313 C C . PHE A 1 648 ? -24.516 -37.812 -16.922 1 98.25 648 PHE A C 1
ATOM 5315 O O . PHE A 1 648 ? -23.734 -37.438 -17.797 1 98.25 648 PHE A O 1
ATOM 5322 N N . ILE A 1 649 ? -24.094 -37.938 -15.617 1 98.56 649 ILE A N 1
ATOM 5323 C CA . ILE A 1 649 ? -22.766 -37.531 -15.164 1 98.56 649 ILE A CA 1
ATOM 5324 C C . ILE A 1 649 ? -21.703 -38.344 -15.867 1 98.56 649 ILE A C 1
ATOM 5326 O O . ILE A 1 649 ? -20.703 -37.812 -16.359 1 98.56 649 ILE A O 1
ATOM 5330 N N . ALA A 1 650 ? -21.891 -39.625 -15.984 1 97.75 650 ALA A N 1
ATOM 5331 C CA . ALA A 1 650 ? -20.922 -40.531 -16.609 1 97.75 650 ALA A CA 1
ATOM 5332 C C . ALA A 1 650 ? -20.75 -40.25 -18.094 1 97.75 650 ALA A C 1
ATOM 5334 O O . ALA A 1 650 ? -19.703 -40.5 -18.672 1 97.75 650 ALA A O 1
ATOM 5335 N N . SER A 1 651 ? -21.781 -39.688 -18.703 1 96.19 651 SER A N 1
ATOM 5336 C CA . SER A 1 651 ? -21.766 -39.531 -20.156 1 96.19 651 SER A CA 1
ATOM 5337 C C . SER A 1 651 ? -21.312 -38.125 -20.562 1 96.19 651 SER A C 1
ATOM 5339 O O . SER A 1 651 ? -21.297 -37.812 -21.75 1 96.19 651 SER A O 1
ATOM 5341 N N . ILE A 1 652 ? -20.969 -37.219 -19.562 1 96.94 652 ILE A N 1
ATOM 5342 C CA . ILE A 1 652 ? -20.391 -35.938 -19.906 1 96.94 652 ILE A CA 1
ATOM 5343 C C . ILE A 1 652 ? -19.141 -36.125 -20.75 1 96.94 652 ILE A C 1
ATOM 5345 O O . ILE A 1 652 ? -18.203 -36.812 -20.312 1 96.94 652 ILE A O 1
ATOM 5349 N N . PRO A 1 653 ? -19.062 -35.562 -21.922 1 93.31 653 PRO A N 1
ATOM 5350 C CA . PRO A 1 653 ? -17.984 -35.906 -22.859 1 93.31 653 PRO A CA 1
ATOM 5351 C C . PRO A 1 653 ? -16.625 -35.375 -22.422 1 93.31 653 PRO A C 1
ATOM 5353 O O . PRO A 1 653 ? -15.594 -35.938 -22.75 1 93.31 653 PRO A O 1
ATOM 5356 N N . PHE A 1 654 ? -16.531 -34.312 -21.688 1 94.44 654 PHE A N 1
ATOM 5357 C CA . PHE A 1 654 ? -15.266 -33.719 -21.25 1 94.44 654 PHE A CA 1
ATOM 5358 C C . PHE A 1 654 ? -14.758 -34.406 -19.969 1 94.44 654 PHE A C 1
ATOM 5360 O O . PHE A 1 654 ? -15.414 -34.344 -18.938 1 94.44 654 PHE A O 1
ATOM 5367 N N . VAL A 1 655 ? -13.562 -35 -20.078 1 94.75 655 VAL A N 1
ATOM 5368 C CA . VAL A 1 655 ? -12.969 -35.719 -18.969 1 94.75 655 VAL A CA 1
ATOM 5369 C C . VAL A 1 655 ? -12.812 -34.781 -17.766 1 94.75 655 VAL A C 1
ATOM 5371 O O . VAL A 1 655 ? -13.125 -35.156 -16.641 1 94.75 655 VAL A O 1
ATOM 5374 N N . GLU A 1 656 ? -12.414 -33.562 -18 1 95.75 656 GLU A N 1
ATOM 5375 C CA . GLU A 1 656 ? -12.203 -32.594 -16.938 1 95.75 656 GLU A CA 1
ATOM 5376 C C . GLU A 1 656 ? -13.516 -32.219 -16.25 1 95.75 656 GLU A C 1
ATOM 5378 O O . GLU A 1 656 ? -13.586 -32.219 -15.008 1 95.75 656 GLU A O 1
ATOM 5383 N N . THR A 1 657 ? -14.578 -32 -16.984 1 98 657 THR A N 1
ATOM 5384 C CA . THR A 1 657 ? -15.859 -31.609 -16.422 1 98 657 THR A CA 1
ATOM 5385 C C . THR A 1 657 ? -16.484 -32.75 -15.648 1 98 657 THR A C 1
ATOM 5387 O O . THR A 1 657 ? -17.062 -32.562 -14.57 1 98 657 THR A O 1
ATOM 5390 N N . ARG A 1 658 ? -16.391 -33.938 -16.234 1 97.75 658 ARG A N 1
ATOM 5391 C CA . ARG A 1 658 ? -16.906 -35.125 -15.547 1 97.75 658 ARG A CA 1
ATOM 5392 C C . ARG A 1 658 ? -16.281 -35.281 -14.172 1 97.75 658 ARG A C 1
ATOM 5394 O O . ARG A 1 658 ? -16.969 -35.438 -13.172 1 97.75 658 ARG A O 1
ATOM 5401 N N . GLY A 1 659 ? -14.914 -35.25 -14.211 1 97.81 659 GLY A N 1
ATOM 5402 C CA . GLY A 1 659 ? -14.211 -35.344 -12.945 1 97.81 659 GLY A CA 1
ATOM 5403 C C . GLY A 1 659 ? -14.531 -34.188 -12.008 1 97.81 659 GLY A C 1
ATOM 5404 O O . GLY A 1 659 ? -14.656 -34.375 -10.797 1 97.81 659 GLY A O 1
ATOM 5405 N N . TYR A 1 660 ? -14.68 -33 -12.555 1 98.06 660 TYR A N 1
ATOM 5406 C CA . TYR A 1 660 ? -15 -31.812 -11.789 1 98.06 660 TYR A CA 1
ATOM 5407 C C . TYR A 1 660 ? -16.328 -31.969 -11.047 1 98.06 660 TYR A C 1
ATOM 5409 O O . TYR A 1 660 ? -16.406 -31.703 -9.844 1 98.06 660 TYR A O 1
ATOM 5417 N N . VAL A 1 661 ? -17.375 -32.406 -11.758 1 98.75 661 VAL A N 1
ATOM 5418 C CA . VAL A 1 661 ? -18.703 -32.594 -11.18 1 98.75 661 VAL A CA 1
ATOM 5419 C C . VAL A 1 661 ? -18.641 -33.625 -10.062 1 98.75 661 VAL A C 1
ATOM 5421 O O . VAL A 1 661 ? -19.156 -33.406 -8.969 1 98.75 661 VAL A O 1
ATOM 5424 N N . GLN A 1 662 ? -18 -34.75 -10.305 1 98.56 662 GLN A N 1
ATOM 5425 C CA . GLN A 1 662 ? -17.875 -35.812 -9.32 1 98.56 662 GLN A CA 1
ATOM 5426 C C . GLN A 1 662 ? -17.156 -35.312 -8.062 1 98.56 662 GLN A C 1
ATOM 5428 O O . GLN A 1 662 ? -17.625 -35.531 -6.945 1 98.56 662 GLN A O 1
ATOM 5433 N N . ASN A 1 663 ? -16.109 -34.594 -8.242 1 98.31 663 ASN A N 1
ATOM 5434 C CA . ASN A 1 663 ? -15.32 -34.094 -7.117 1 98.31 663 ASN A CA 1
ATOM 5435 C C . ASN A 1 663 ? -16.109 -33.062 -6.297 1 98.31 663 ASN A C 1
ATOM 5437 O O . ASN A 1 663 ? -16.094 -33.125 -5.066 1 98.31 663 ASN A O 1
ATOM 5441 N N . VAL A 1 664 ? -16.734 -32.156 -6.945 1 98.69 664 VAL A N 1
ATOM 5442 C CA . VAL A 1 664 ? -17.469 -31.094 -6.27 1 98.69 664 VAL A CA 1
ATOM 5443 C C . VAL A 1 664 ? -18.594 -31.688 -5.422 1 98.69 664 VAL A C 1
ATOM 5445 O O . VAL A 1 664 ? -18.797 -31.25 -4.285 1 98.69 664 VAL A O 1
ATOM 5448 N N . LEU A 1 665 ? -19.312 -32.656 -5.977 1 98.5 665 LEU A N 1
ATOM 5449 C CA . LEU A 1 665 ? -20.375 -33.312 -5.215 1 98.5 665 LEU A CA 1
ATOM 5450 C C . LEU A 1 665 ? -19.812 -34.031 -4 1 98.5 665 LEU A C 1
ATOM 5452 O O . LEU A 1 665 ? -20.391 -33.969 -2.908 1 98.5 665 LEU A O 1
ATOM 5456 N N . ALA A 1 666 ? -18.75 -34.719 -4.199 1 98.06 666 ALA A N 1
ATOM 5457 C CA . ALA A 1 666 ? -18.125 -35.406 -3.08 1 98.06 666 ALA A CA 1
ATOM 5458 C C . ALA A 1 666 ? -17.656 -34.406 -2.016 1 98.06 666 ALA A C 1
ATOM 5460 O O . ALA A 1 666 ? -17.922 -34.594 -0.828 1 98.06 666 ALA A O 1
ATOM 5461 N N . TYR A 1 667 ? -16.922 -33.344 -2.404 1 98.25 667 TYR A N 1
ATOM 5462 C CA . TYR A 1 667 ? -16.422 -32.344 -1.478 1 98.25 667 TYR A CA 1
ATOM 5463 C C . TYR A 1 667 ? -17.578 -31.688 -0.718 1 98.25 667 TYR A C 1
ATOM 5465 O O . TYR A 1 667 ? -17.453 -31.406 0.476 1 98.25 667 TYR A O 1
ATOM 5473 N N . ASP A 1 668 ? -18.656 -31.406 -1.453 1 98.38 668 ASP A N 1
ATOM 5474 C CA . ASP A 1 668 ? -19.797 -30.812 -0.79 1 98.38 668 ASP A CA 1
ATOM 5475 C C . ASP A 1 668 ? -20.297 -31.688 0.355 1 98.38 668 ASP A C 1
ATOM 5477 O O . ASP A 1 668 ? -20.516 -31.203 1.467 1 98.38 668 ASP A O 1
ATOM 5481 N N . TYR A 1 669 ? -20.406 -32.969 0.107 1 98 669 TYR A N 1
ATOM 5482 C CA . TYR A 1 669 ? -20.844 -33.906 1.147 1 98 669 TYR A CA 1
ATOM 5483 C C . TYR A 1 669 ? -19.844 -33.938 2.301 1 98 669 TYR A C 1
ATOM 5485 O O . TYR A 1 669 ? -20.234 -33.938 3.471 1 98 669 TYR A O 1
ATOM 5493 N N . TYR A 1 670 ? -18.594 -34.031 1.947 1 98 670 TYR A N 1
ATOM 5494 C CA . TYR A 1 670 ? -17.562 -34.031 2.988 1 98 670 TYR A CA 1
ATOM 5495 C C . TYR A 1 670 ? -17.656 -32.781 3.854 1 98 670 TYR A C 1
ATOM 5497 O O . TYR A 1 670 ? -17.516 -32.844 5.078 1 98 670 TYR A O 1
ATOM 5505 N N . TYR A 1 671 ? -17.844 -31.594 3.234 1 98 671 TYR A N 1
ATOM 5506 C CA . TYR A 1 671 ? -18.016 -30.344 3.979 1 98 671 TYR A CA 1
ATOM 5507 C C . TYR A 1 671 ? -19.219 -30.422 4.906 1 98 671 TYR A C 1
ATOM 5509 O O . TYR A 1 671 ? -19.156 -30 6.059 1 98 671 TYR A O 1
ATOM 5517 N N . GLN A 1 672 ? -20.328 -30.953 4.348 1 97.75 672 GLN A N 1
ATOM 5518 C CA . GLN A 1 672 ? -21.516 -31.141 5.176 1 97.75 672 GLN A CA 1
ATOM 5519 C C . GLN A 1 672 ? -21.203 -31.969 6.418 1 97.75 672 GLN A C 1
ATOM 5521 O O . GLN A 1 672 ? -21.594 -31.609 7.527 1 97.75 672 GLN A O 1
ATOM 5526 N N . PHE A 1 673 ? -20.469 -32.969 6.188 1 96.75 673 PHE A N 1
ATOM 5527 C CA . PHE A 1 673 ? -20.109 -33.906 7.25 1 96.75 673 PHE A CA 1
ATOM 5528 C C . PHE A 1 673 ? -19.188 -33.219 8.266 1 96.75 673 PHE A C 1
ATOM 5530 O O . PHE A 1 673 ? -19.438 -33.281 9.469 1 96.75 673 PHE A O 1
ATOM 5537 N N . LEU A 1 674 ? -18.203 -32.531 7.797 1 96.5 674 LEU A N 1
ATOM 5538 C CA . LEU A 1 674 ? -17.172 -31.938 8.633 1 96.5 674 LEU A CA 1
ATOM 5539 C C . LEU A 1 674 ? -17.75 -30.797 9.477 1 96.5 674 LEU A C 1
ATOM 5541 O O . LEU A 1 674 ? -17.312 -30.562 10.602 1 96.5 674 LEU A O 1
ATOM 5545 N N . TYR A 1 675 ? -18.703 -30.141 8.969 1 91.44 675 TYR A N 1
ATOM 5546 C CA . TYR A 1 675 ? -19.125 -28.922 9.656 1 91.44 675 TYR A CA 1
ATOM 5547 C C . TYR A 1 675 ? -20.562 -29.031 10.117 1 91.44 675 TYR A C 1
ATOM 5549 O O . TYR A 1 675 ? -21.266 -28.016 10.203 1 91.44 675 TYR A O 1
ATOM 5557 N N . ASN A 1 676 ? -21.031 -30.312 10.305 1 88.94 676 ASN A N 1
ATOM 5558 C CA . ASN A 1 676 ? -22.234 -30.734 11 1 88.94 676 ASN A CA 1
ATOM 5559 C C . ASN A 1 676 ? -23.484 -30.109 10.406 1 88.94 676 ASN A C 1
ATOM 5561 O O . ASN A 1 676 ? -24.312 -29.562 11.141 1 88.94 676 ASN A O 1
ATOM 5565 N N . GLU A 1 677 ? -23.438 -30.125 9.148 1 90.81 677 GLU A N 1
ATOM 5566 C CA . GLU A 1 677 ? -24.656 -29.766 8.43 1 90.81 677 GLU A CA 1
ATOM 5567 C C . GLU A 1 677 ? -25.531 -30.984 8.148 1 90.81 677 GLU A C 1
ATOM 5569 O O . GLU A 1 677 ? -25.141 -32.094 8.477 1 90.81 677 GLU A O 1
ATOM 5574 N N . THR A 1 678 ? -26.766 -30.672 7.68 1 92.19 678 THR A N 1
ATOM 5575 C CA . THR A 1 678 ? -27.609 -31.781 7.238 1 92.19 678 THR A CA 1
ATOM 5576 C C . THR A 1 678 ? -26.938 -32.531 6.082 1 92.19 678 THR A C 1
ATOM 5578 O O . THR A 1 678 ? -26.5 -31.922 5.109 1 92.19 678 THR A O 1
ATOM 5581 N N . LEU A 1 679 ? -26.844 -33.812 6.281 1 95.75 679 LEU A N 1
ATOM 5582 C CA . LEU A 1 679 ? -26.141 -34.625 5.293 1 95.75 679 LEU A CA 1
ATOM 5583 C C . LEU A 1 679 ? -27.062 -35 4.137 1 95.75 679 LEU A C 1
ATOM 5585 O O . LEU A 1 679 ? -28.125 -35.594 4.348 1 95.75 679 LEU A O 1
ATOM 5589 N N . VAL A 1 680 ? -26.734 -34.531 3.006 1 95.19 680 VAL A N 1
ATOM 5590 C CA . VAL A 1 680 ? -27.469 -34.844 1.779 1 95.19 680 VAL A CA 1
ATOM 5591 C C . VAL A 1 680 ? -26.484 -35.25 0.689 1 95.19 680 VAL A C 1
ATOM 5593 O O . VAL A 1 680 ? -25.688 -34.469 0.217 1 95.19 680 VAL A O 1
ATOM 5596 N N . LEU A 1 681 ? -26.562 -36.531 0.308 1 96.75 681 LEU A N 1
ATOM 5597 C CA . LEU A 1 681 ? -25.719 -37 -0.786 1 96.75 681 LEU A CA 1
ATOM 5598 C C . LEU A 1 681 ? -26.156 -36.406 -2.113 1 96.75 681 LEU A C 1
ATOM 5600 O O . LEU A 1 681 ? -25.391 -35.688 -2.762 1 96.75 681 LEU A O 1
ATOM 5604 N N . PHE A 1 682 ? -27.391 -36.719 -2.504 1 97.38 682 PHE A N 1
ATOM 5605 C CA . PHE A 1 682 ? -28.062 -36.188 -3.689 1 97.38 682 PHE A CA 1
ATOM 5606 C C . PHE A 1 682 ? -29.484 -35.75 -3.365 1 97.38 682 PHE A C 1
ATOM 5608 O O . PHE A 1 682 ? -30.203 -36.438 -2.637 1 97.38 682 PHE A O 1
ATOM 5615 N N . THR A 1 683 ? -29.859 -34.531 -3.807 1 95.56 683 THR A N 1
ATOM 5616 C CA . THR A 1 683 ? -31.203 -34.031 -3.518 1 95.56 683 THR A CA 1
ATOM 5617 C C . THR A 1 683 ? -32.25 -34.812 -4.32 1 95.56 683 THR A C 1
ATOM 5619 O O . THR A 1 683 ? -31.906 -35.469 -5.301 1 95.56 683 THR A O 1
ATOM 5622 N N . ARG A 1 684 ? -33.5 -34.719 -3.895 1 94.88 684 ARG A N 1
ATOM 5623 C CA . ARG A 1 684 ? -34.594 -35.375 -4.617 1 94.88 684 ARG A CA 1
ATOM 5624 C C . ARG A 1 684 ? -34.688 -34.844 -6.043 1 94.88 684 ARG A C 1
ATOM 5626 O O . ARG A 1 684 ? -34.875 -35.625 -6.984 1 94.88 684 ARG A O 1
ATOM 5633 N N . ASP A 1 685 ? -34.5 -33.562 -6.188 1 94.44 685 ASP A N 1
ATOM 5634 C CA . ASP A 1 685 ? -34.562 -32.906 -7.504 1 94.44 685 ASP A CA 1
ATOM 5635 C C . ASP A 1 685 ? -33.469 -33.469 -8.422 1 94.44 685 ASP A C 1
ATOM 5637 O O . ASP A 1 685 ? -33.688 -33.656 -9.617 1 94.44 685 ASP A O 1
ATOM 5641 N N . GLU A 1 686 ? -32.344 -33.75 -7.891 1 97.5 686 GLU A N 1
ATOM 5642 C CA . GLU A 1 686 ? -31.234 -34.281 -8.672 1 97.5 686 GLU A CA 1
ATOM 5643 C C . GLU A 1 686 ? -31.469 -35.719 -9.078 1 97.5 686 GLU A C 1
ATOM 5645 O O . GLU A 1 686 ? -31.25 -36.094 -10.227 1 97.5 686 GLU A O 1
ATOM 5650 N N . ARG A 1 687 ? -31.969 -36.5 -8.18 1 96.38 687 ARG A N 1
ATOM 5651 C CA . ARG A 1 687 ? -32.125 -37.938 -8.375 1 96.38 687 ARG A CA 1
ATOM 5652 C C . ARG A 1 687 ? -33.312 -38.25 -9.297 1 96.38 687 ARG A C 1
ATOM 5654 O O . ARG A 1 687 ? -33.25 -39.188 -10.094 1 96.38 687 ARG A O 1
ATOM 5661 N N . GLU A 1 688 ? -34.344 -37.469 -9.211 1 96.25 688 GLU A N 1
ATOM 5662 C CA . GLU A 1 688 ? -35.594 -37.781 -9.922 1 96.25 688 GLU A CA 1
ATOM 5663 C C . GLU A 1 688 ? -35.625 -37.125 -11.281 1 96.25 688 GLU A C 1
ATOM 5665 O O . GLU A 1 688 ? -36.438 -37.469 -12.141 1 96.25 688 GLU A O 1
ATOM 5670 N N . ARG A 1 689 ? -34.75 -36.219 -11.438 1 96.06 689 ARG A N 1
ATOM 5671 C CA . ARG A 1 689 ? -34.719 -35.531 -12.727 1 96.06 689 ARG A CA 1
ATOM 5672 C C . ARG A 1 689 ? -34.344 -36.5 -13.844 1 96.06 689 ARG A C 1
ATOM 5674 O O . ARG A 1 689 ? -33.438 -37.344 -13.672 1 96.06 689 ARG A O 1
ATOM 5681 N N . ARG A 1 690 ? -35.031 -36.375 -14.977 1 96.25 690 ARG A N 1
ATOM 5682 C CA . ARG A 1 690 ? -34.594 -37 -16.219 1 96.25 690 ARG A CA 1
ATOM 5683 C C . ARG A 1 690 ? -33.844 -36 -17.094 1 96.25 690 ARG A C 1
ATOM 5685 O O . ARG A 1 690 ? -34.438 -35.062 -17.594 1 96.25 690 ARG A O 1
ATOM 5692 N N . TYR A 1 691 ? -32.656 -36.25 -17.219 1 97.69 691 TYR A N 1
ATOM 5693 C CA . TYR A 1 691 ? -31.75 -35.281 -17.875 1 97.69 691 TYR A CA 1
ATOM 5694 C C . TYR A 1 691 ? -31.859 -35.406 -19.391 1 97.69 691 TYR A C 1
ATOM 5696 O O . TYR A 1 691 ? -32.062 -36.5 -19.922 1 97.69 691 TYR A O 1
ATOM 5704 N N . MET B 1 1 ? 38.344 -5.973 71.688 1 21.86 1 MET B N 1
ATOM 5705 C CA . MET B 1 1 ? 38.781 -7.262 71.188 1 21.86 1 MET B CA 1
ATOM 5706 C C . MET B 1 1 ? 37.594 -8.109 70.75 1 21.86 1 MET B C 1
ATOM 5708 O O . MET B 1 1 ? 37.625 -8.797 69.75 1 21.86 1 MET B O 1
ATOM 5712 N N . GLY B 1 2 ? 36.688 -8.297 71.75 1 23.31 2 GLY B N 1
ATOM 5713 C CA . GLY B 1 2 ? 35.688 -9.344 71.875 1 23.31 2 GLY B CA 1
ATOM 5714 C C . GLY B 1 2 ? 34.562 -9.211 70.875 1 23.31 2 GLY B C 1
ATOM 5715 O O . GLY B 1 2 ? 33.688 -10.086 70.812 1 23.31 2 GLY B O 1
ATOM 5716 N N . LYS B 1 3 ? 34.281 -7.891 70.75 1 25.08 3 LYS B N 1
ATOM 5717 C CA . LYS B 1 3 ? 33 -7.414 70.188 1 25.08 3 LYS B CA 1
ATOM 5718 C C . LYS B 1 3 ? 32.812 -7.852 68.75 1 25.08 3 LYS B C 1
ATOM 5720 O O . LYS B 1 3 ? 31.938 -7.355 68.062 1 25.08 3 LYS B O 1
ATOM 5725 N N . LYS B 1 4 ? 34 -8.523 68.312 1 25.55 4 LYS B N 1
ATOM 5726 C CA . LYS B 1 4 ? 34.156 -8.727 66.875 1 25.55 4 LYS B CA 1
ATOM 5727 C C . LYS B 1 4 ? 33.125 -9.734 66.375 1 25.55 4 LYS B C 1
ATOM 5729 O O . LYS B 1 4 ? 32.844 -9.766 65.125 1 25.55 4 LYS B O 1
ATOM 5734 N N . ILE B 1 5 ? 32.906 -10.688 67.25 1 25.64 5 ILE B N 1
ATOM 5735 C CA . ILE B 1 5 ? 32.594 -11.984 66.688 1 25.64 5 ILE B CA 1
ATOM 5736 C C . ILE B 1 5 ? 31.156 -12.008 66.188 1 25.64 5 ILE B C 1
ATOM 5738 O O . ILE B 1 5 ? 30.766 -12.867 65.438 1 25.64 5 ILE B O 1
ATOM 5742 N N . LEU B 1 6 ? 30.391 -11.211 66.938 1 26.17 6 LEU B N 1
ATOM 5743 C CA . LEU B 1 6 ? 29 -11.609 66.875 1 26.17 6 LEU B CA 1
ATOM 5744 C C . LEU B 1 6 ? 28.422 -11.398 65.5 1 26.17 6 LEU B C 1
ATOM 5746 O O . LEU B 1 6 ? 27.422 -12.016 65.125 1 26.17 6 LEU B O 1
ATOM 5750 N N . PHE B 1 7 ? 28.969 -10.367 64.812 1 27.28 7 PHE B N 1
ATOM 5751 C CA . PHE B 1 7 ? 28.156 -9.789 63.75 1 27.28 7 PHE B CA 1
ATOM 5752 C C . PHE B 1 7 ? 28.078 -10.719 62.531 1 27.28 7 PHE B C 1
ATOM 5754 O O . PHE B 1 7 ? 27.5 -10.367 61.5 1 27.28 7 PHE B O 1
ATOM 5761 N N . VAL B 1 8 ? 28.938 -11.781 62.562 1 25.56 8 VAL B N 1
ATOM 5762 C CA . VAL B 1 8 ? 29.234 -12.445 61.281 1 25.56 8 VAL B CA 1
ATOM 5763 C C . VAL B 1 8 ? 28.016 -13.25 60.812 1 25.56 8 VAL B C 1
ATOM 5765 O O . VAL B 1 8 ? 27.938 -13.641 59.656 1 25.56 8 VAL B O 1
ATOM 5768 N N . TYR B 1 9 ? 27.203 -13.719 61.844 1 25.45 9 TYR B N 1
ATOM 5769 C CA . TYR B 1 9 ? 26.406 -14.875 61.438 1 25.45 9 TYR B CA 1
ATOM 5770 C C . TYR B 1 9 ? 25.344 -14.484 60.438 1 25.45 9 TYR B C 1
ATOM 5772 O O . TYR B 1 9 ? 24.797 -15.344 59.719 1 25.45 9 TYR B O 1
ATOM 5780 N N . LEU B 1 10 ? 24.766 -13.297 60.625 1 23.23 10 LEU B N 1
ATOM 5781 C CA . LEU B 1 10 ? 23.453 -13.109 60 1 23.23 10 LEU B CA 1
ATOM 5782 C C . LEU B 1 10 ? 23.594 -13.023 58.5 1 23.23 10 LEU B C 1
ATOM 5784 O O . LEU B 1 10 ? 22.578 -12.984 57.781 1 23.23 10 LEU B O 1
ATOM 5788 N N . ALA B 1 11 ? 24.766 -12.688 57.938 1 24.31 11 ALA B N 1
ATOM 5789 C CA . ALA B 1 11 ? 24.859 -12.305 56.531 1 24.31 11 ALA B CA 1
ATOM 5790 C C . ALA B 1 11 ? 24.594 -13.492 55.625 1 24.31 11 ALA B C 1
ATOM 5792 O O . ALA B 1 11 ? 24.609 -13.359 54.406 1 24.31 11 ALA B O 1
ATOM 5793 N N . MET B 1 12 ? 24.844 -14.711 56.156 1 25.08 12 MET B N 1
ATOM 5794 C CA . MET B 1 12 ? 25 -15.828 55.219 1 25.08 12 MET B CA 1
ATOM 5795 C C . MET B 1 12 ? 23.688 -16.125 54.5 1 25.08 12 MET B C 1
ATOM 5797 O O . MET B 1 12 ? 23.656 -16.844 53.531 1 25.08 12 MET B O 1
ATOM 5801 N N . CYS B 1 13 ? 22.516 -16 55.25 1 26.27 13 CYS B N 1
ATOM 5802 C CA . CYS B 1 13 ? 21.375 -16.719 54.688 1 26.27 13 CYS B CA 1
ATOM 5803 C C . CYS B 1 13 ? 20.891 -16.047 53.406 1 26.27 13 CYS B C 1
ATOM 5805 O O . CYS B 1 13 ? 19.906 -16.484 52.812 1 26.27 13 CYS B O 1
ATOM 5807 N N . LEU B 1 14 ? 21.078 -14.773 53.219 1 26.08 14 LEU B N 1
ATOM 5808 C CA . LEU B 1 14 ? 20.266 -14.117 52.188 1 26.08 14 LEU B CA 1
ATOM 5809 C C . LEU B 1 14 ? 20.719 -14.539 50.781 1 26.08 14 LEU B C 1
ATOM 5811 O O . LEU B 1 14 ? 20.141 -14.117 49.781 1 26.08 14 LEU B O 1
ATOM 5815 N N . SER B 1 15 ? 21.938 -14.992 50.594 1 26.38 15 SER B N 1
ATOM 5816 C CA . SER B 1 15 ? 22.469 -15.055 49.219 1 26.38 15 SER B CA 1
ATOM 5817 C C . SER B 1 15 ? 21.766 -16.141 48.406 1 26.38 15 SER B C 1
ATOM 5819 O O . SER B 1 15 ? 21.938 -16.203 47.188 1 26.38 15 SER B O 1
ATOM 5821 N N . ALA B 1 16 ? 21.359 -17.25 49.031 1 28.92 16 ALA B N 1
ATOM 5822 C CA . ALA B 1 16 ? 21.109 -18.469 48.25 1 28.92 16 ALA B CA 1
ATOM 5823 C C . ALA B 1 16 ? 19.859 -18.312 47.406 1 28.92 16 ALA B C 1
ATOM 5825 O O . ALA B 1 16 ? 19.5 -19.219 46.656 1 28.92 16 ALA B O 1
ATOM 5826 N N . TRP B 1 17 ? 18.922 -17.422 47.781 1 28.09 17 TRP B N 1
ATOM 5827 C CA . TRP B 1 17 ? 17.703 -17.578 46.969 1 28.09 17 TRP B CA 1
ATOM 5828 C C . TRP B 1 17 ? 17.906 -17.094 45.562 1 28.09 17 TRP B C 1
ATOM 5830 O O . TRP B 1 17 ? 17.438 -16.016 45.156 1 28.09 17 TRP B O 1
ATOM 5840 N N . ALA B 1 18 ? 19.062 -16.906 44.969 1 31.44 18 ALA B N 1
ATOM 5841 C CA . ALA B 1 18 ? 19.172 -16.828 43.5 1 31.44 18 ALA B CA 1
ATOM 5842 C C . ALA B 1 18 ? 18.531 -18.047 42.844 1 31.44 18 ALA B C 1
ATOM 5844 O O . ALA B 1 18 ? 19.203 -19 42.5 1 31.44 18 ALA B O 1
ATOM 5845 N N . THR B 1 19 ? 17.547 -18.75 43.469 1 29.44 19 THR B N 1
ATOM 5846 C CA . THR B 1 19 ? 16.938 -19.969 42.969 1 29.44 19 THR B CA 1
ATOM 5847 C C . THR B 1 19 ? 16.562 -19.828 41.5 1 29.44 19 THR B C 1
ATOM 5849 O O . THR B 1 19 ? 16.188 -18.734 41.062 1 29.44 19 THR B O 1
ATOM 5852 N N . GLN B 1 20 ? 17.062 -20.656 40.562 1 34.31 20 GLN B N 1
ATOM 5853 C CA . GLN B 1 20 ? 16.594 -21.125 39.281 1 34.31 20 GLN B CA 1
ATOM 5854 C C . GLN B 1 20 ? 15.07 -21.141 39.219 1 34.31 20 GLN B C 1
ATOM 5856 O O . GLN B 1 20 ? 14.438 -22.016 39.812 1 34.31 20 GLN B O 1
ATOM 5861 N N . SER B 1 21 ? 14.359 -20.188 39.469 1 36.03 21 SER B N 1
ATOM 5862 C CA . SER B 1 21 ? 12.906 -20.172 39.312 1 36.03 21 SER B CA 1
ATOM 5863 C C . SER B 1 21 ? 12.477 -21.031 38.125 1 36.03 21 SER B C 1
ATOM 5865 O O . SER B 1 21 ? 12.594 -20.625 36.969 1 36.03 21 SER B O 1
ATOM 5867 N N . GLN B 1 22 ? 12.914 -22.234 38.031 1 40.72 22 GLN B N 1
ATOM 5868 C CA . GLN B 1 22 ? 12.266 -23.266 37.219 1 40.72 22 GLN B CA 1
ATOM 5869 C C . GLN B 1 22 ? 10.758 -23.031 37.156 1 40.72 22 GLN B C 1
ATOM 5871 O O . GLN B 1 22 ? 10.047 -23.141 38.156 1 40.72 22 GLN B O 1
ATOM 5876 N N . SER B 1 23 ? 10.281 -22.094 36.469 1 49.88 23 SER B N 1
ATOM 5877 C CA . SER B 1 23 ? 8.844 -21.938 36.219 1 49.88 23 SER B CA 1
ATOM 5878 C C . SER B 1 23 ? 8.125 -23.281 36.312 1 49.88 23 SER B C 1
ATOM 5880 O O . SER B 1 23 ? 8.531 -24.25 35.688 1 49.88 23 SER B O 1
ATOM 5882 N N . SER B 1 24 ? 7.539 -23.641 37.5 1 64.81 24 SER B N 1
ATOM 5883 C CA . SER B 1 24 ? 6.68 -24.812 37.625 1 64.81 24 SER B CA 1
ATOM 5884 C C . SER B 1 24 ? 5.945 -25.125 36.344 1 64.81 24 SER B C 1
ATOM 5886 O O . SER B 1 24 ? 5.68 -24.219 35.531 1 64.81 24 SER B O 1
ATOM 5888 N N . PRO B 1 25 ? 6.141 -26.312 35.938 1 74.25 25 PRO B N 1
ATOM 5889 C CA . PRO B 1 25 ? 5.383 -26.75 34.75 1 74.25 25 PRO B CA 1
ATOM 5890 C C . PRO B 1 25 ? 4.012 -26.078 34.656 1 74.25 25 PRO B C 1
ATOM 5892 O O . PRO B 1 25 ? 3.531 -25.812 33.562 1 74.25 25 PRO B O 1
ATOM 5895 N N . GLU B 1 26 ? 3.611 -25.625 35.844 1 76.06 26 GLU B N 1
ATOM 5896 C CA . GLU B 1 26 ? 2.297 -25 35.812 1 76.06 26 GLU B CA 1
ATOM 5897 C C . GLU B 1 26 ? 2.387 -23.562 35.312 1 76.06 26 GLU B C 1
ATOM 5899 O O . GLU B 1 26 ? 1.519 -23.094 34.562 1 76.06 26 GLU B O 1
ATOM 5904 N N . ILE B 1 27 ? 3.396 -22.906 35.75 1 78.56 27 ILE B N 1
ATOM 5905 C CA . ILE B 1 27 ? 3.562 -21.516 35.344 1 78.56 27 ILE B CA 1
ATOM 5906 C C . ILE B 1 27 ? 3.885 -21.453 33.844 1 78.56 27 ILE B C 1
ATOM 5908 O O . ILE B 1 27 ? 3.398 -20.562 33.125 1 78.56 27 ILE B O 1
ATOM 5912 N N . GLU B 1 28 ? 4.641 -22.359 33.438 1 77.5 28 GLU B N 1
ATOM 5913 C CA . GLU B 1 28 ? 4.965 -22.391 32.031 1 77.5 28 GLU B CA 1
ATOM 5914 C C . GLU B 1 28 ? 3.721 -22.656 31.188 1 77.5 28 GLU B C 1
ATOM 5916 O O . GLU B 1 28 ? 3.561 -22.078 30.109 1 77.5 28 GLU B O 1
ATOM 5921 N N . LYS B 1 29 ? 2.926 -23.531 31.75 1 78.12 29 LYS B N 1
ATOM 5922 C CA . LYS B 1 29 ? 1.666 -23.812 31.062 1 78.12 29 LYS B CA 1
ATOM 5923 C C . LYS B 1 29 ? 0.777 -22.578 31.016 1 78.12 29 LYS B C 1
ATOM 5925 O O . LYS B 1 29 ? 0.151 -22.297 29.984 1 78.12 29 LYS B O 1
ATOM 5930 N N . LEU B 1 30 ? 0.758 -21.844 32.062 1 79.38 30 LEU B N 1
ATOM 5931 C CA . LEU B 1 30 ? -0.037 -20.625 32.125 1 79.38 30 LEU B CA 1
ATOM 5932 C C . LEU B 1 30 ? 0.519 -19.578 31.156 1 79.38 30 LEU B C 1
ATOM 5934 O O . LEU B 1 30 ? -0.243 -18.875 30.469 1 79.38 30 LEU B O 1
ATOM 5938 N N . LYS B 1 31 ? 1.798 -19.453 31.094 1 80 31 LYS B N 1
ATOM 5939 C CA . LYS B 1 31 ? 2.443 -18.516 30.188 1 80 31 LYS B CA 1
ATOM 5940 C C . LYS B 1 31 ? 2.098 -18.844 28.734 1 80 31 LYS B C 1
ATOM 5942 O O . LYS B 1 31 ? 1.759 -17.953 27.953 1 80 31 LYS B O 1
ATOM 5947 N N . LEU B 1 32 ? 2.143 -20.094 28.484 1 77.62 32 LEU B N 1
ATOM 5948 C CA . LEU B 1 32 ? 1.838 -20.531 27.125 1 77.62 32 LEU B CA 1
ATOM 5949 C C . LEU B 1 32 ? 0.378 -20.25 26.781 1 77.62 32 LEU B C 1
ATOM 5951 O O . LEU B 1 32 ? 0.07 -19.828 25.672 1 77.62 32 LEU B O 1
ATOM 5955 N N . GLN B 1 33 ? -0.446 -20.5 27.734 1 78.62 33 GLN B N 1
ATOM 5956 C CA . GLN B 1 33 ? -1.865 -20.234 27.531 1 78.62 33 GLN B CA 1
ATOM 5957 C C . GLN B 1 33 ? -2.113 -18.75 27.266 1 78.62 33 GLN B C 1
ATOM 5959 O O . GLN B 1 33 ? -2.863 -18.391 26.359 1 78.62 33 GLN B O 1
ATOM 5964 N N . TRP B 1 34 ? -1.477 -18.016 27.984 1 79.5 34 TRP B N 1
ATOM 5965 C CA . TRP B 1 34 ? -1.678 -16.578 27.844 1 79.5 34 TRP B CA 1
ATOM 5966 C C . TRP B 1 34 ? -1.082 -16.078 26.531 1 79.5 34 TRP B C 1
ATOM 5968 O O . TRP B 1 34 ? -1.656 -15.203 25.891 1 79.5 34 TRP B O 1
ATOM 5978 N N . GLN B 1 35 ? 0.029 -16.609 26.156 1 79.94 35 GLN B N 1
ATOM 5979 C CA . GLN B 1 35 ? 0.626 -16.25 24.875 1 79.94 35 GLN B CA 1
ATOM 5980 C C . GLN B 1 35 ? -0.304 -16.594 23.719 1 79.94 35 GLN B C 1
ATOM 5982 O O . GLN B 1 35 ? -0.463 -15.805 22.781 1 79.94 35 GLN B O 1
ATOM 5987 N N . ASN B 1 36 ? -0.915 -17.703 23.891 1 78.19 36 ASN B N 1
ATOM 5988 C CA . ASN B 1 36 ? -1.855 -18.125 22.859 1 78.19 36 ASN B CA 1
ATOM 5989 C C . ASN B 1 36 ? -3.076 -17.203 22.797 1 78.19 36 ASN B C 1
ATOM 5991 O O . ASN B 1 36 ? -3.572 -16.891 21.719 1 78.19 36 ASN B O 1
ATOM 5995 N N . GLU B 1 37 ? -3.453 -16.781 23.953 1 80.31 37 GLU B N 1
ATOM 5996 C CA . GLU B 1 37 ? -4.594 -15.883 24 1 80.31 37 GLU B CA 1
ATOM 5997 C C . GLU B 1 37 ? -4.266 -14.531 23.375 1 80.31 37 GLU B C 1
ATOM 5999 O O . GLU B 1 37 ? -5.07 -13.977 22.625 1 80.31 37 GLU B O 1
ATOM 6004 N N . GLN B 1 38 ? -3.129 -14.086 23.609 1 81.19 38 GLN B N 1
ATOM 6005 C CA . GLN B 1 38 ? -2.711 -12.805 23.047 1 81.19 38 GLN B CA 1
ATOM 6006 C C . GLN B 1 38 ? -2.568 -12.898 21.531 1 81.19 38 GLN B C 1
ATOM 6008 O O . GLN B 1 38 ? -2.941 -11.969 20.812 1 81.19 38 GLN B O 1
ATOM 6013 N N . GLN B 1 39 ? -2.084 -14.039 21.156 1 81.62 39 GLN B N 1
ATOM 6014 C CA . GLN B 1 39 ? -1.951 -14.234 19.719 1 81.62 39 GLN B CA 1
ATOM 6015 C C . GLN B 1 39 ? -3.316 -14.266 19.047 1 81.62 39 GLN B C 1
ATOM 6017 O O . GLN B 1 39 ? -3.48 -13.742 17.938 1 81.62 39 GLN B O 1
ATOM 6022 N N . HIS B 1 40 ? -4.219 -14.82 19.734 1 82.75 40 HIS B N 1
ATOM 6023 C CA . HIS B 1 40 ? -5.574 -14.875 19.203 1 82.75 40 HIS B CA 1
ATOM 6024 C C . HIS B 1 40 ? -6.18 -13.477 19.109 1 82.75 40 HIS B C 1
ATOM 6026 O O . HIS B 1 40 ? -6.84 -13.148 18.109 1 82.75 40 HIS B O 1
ATOM 6032 N N . ILE B 1 41 ? -5.895 -12.711 20.078 1 83.38 41 ILE B N 1
ATOM 6033 C CA . ILE B 1 41 ? -6.414 -11.344 20.094 1 83.38 41 ILE B CA 1
ATOM 6034 C C . ILE B 1 41 ? -5.805 -10.547 18.938 1 83.38 41 ILE B C 1
ATOM 6036 O O . ILE B 1 41 ? -6.512 -9.82 18.25 1 83.38 41 ILE B O 1
ATOM 6040 N N . TYR B 1 42 ? -4.551 -10.75 18.719 1 84.81 42 TYR B N 1
ATOM 6041 C CA . TYR B 1 42 ? -3.877 -10.047 17.641 1 84.81 42 TYR B CA 1
ATOM 6042 C C . TYR B 1 42 ? -4.414 -10.484 16.281 1 84.81 42 TYR B C 1
ATOM 6044 O O . TYR B 1 42 ? -4.621 -9.656 15.391 1 84.81 42 TYR B O 1
ATOM 6052 N N . ARG B 1 43 ? -4.703 -11.727 16.172 1 86.56 43 ARG B N 1
ATOM 6053 C CA . ARG B 1 43 ? -5.238 -12.234 14.906 1 86.56 43 ARG B CA 1
ATOM 6054 C C . ARG B 1 43 ? -6.648 -11.719 14.656 1 86.56 43 ARG B C 1
ATOM 6056 O O . ARG B 1 43 ? -7.012 -11.414 13.523 1 86.56 43 ARG B O 1
ATOM 6063 N N . GLN B 1 44 ? -7.375 -11.664 15.719 1 90.25 44 GLN B N 1
ATOM 6064 C CA . GLN B 1 44 ? -8.727 -11.125 15.594 1 90.25 44 GLN B CA 1
ATOM 6065 C C . GLN B 1 44 ? -8.703 -9.664 15.164 1 90.25 44 GLN B C 1
ATOM 6067 O O . GLN B 1 44 ? -9.5 -9.242 14.32 1 90.25 44 GLN B O 1
ATOM 6072 N N . LEU B 1 45 ? -7.789 -8.914 15.727 1 92.62 45 LEU B N 1
ATOM 6073 C CA . LEU B 1 45 ? -7.66 -7.508 15.367 1 92.62 45 LEU B CA 1
ATOM 6074 C C . LEU B 1 45 ? -7.246 -7.352 13.914 1 92.62 45 LEU B C 1
ATOM 6076 O O . LEU B 1 45 ? -7.75 -6.473 13.211 1 92.62 45 LEU B O 1
ATOM 6080 N N . GLU B 1 46 ? -6.383 -8.219 13.469 1 91.38 46 GLU B N 1
ATOM 6081 C CA . GLU B 1 46 ? -5.961 -8.188 12.07 1 91.38 46 GLU B CA 1
ATOM 6082 C C . GLU B 1 46 ? -7.129 -8.484 11.133 1 91.38 46 GLU B C 1
ATOM 6084 O O . GLU B 1 46 ? -7.277 -7.836 10.094 1 91.38 46 GLU B O 1
ATOM 6089 N N . LYS B 1 47 ? -7.938 -9.445 11.523 1 93.62 47 LYS B N 1
ATOM 6090 C CA . LYS B 1 47 ? -9.125 -9.773 10.734 1 93.62 47 LYS B CA 1
ATOM 6091 C C . LYS B 1 47 ? -10.094 -8.602 10.68 1 93.62 47 LYS B C 1
ATOM 6093 O O . LYS B 1 47 ? -10.648 -8.297 9.625 1 93.62 47 LYS B O 1
ATOM 6098 N N . GLN B 1 48 ? -10.266 -7.973 11.82 1 96.88 48 GLN B N 1
ATOM 6099 C CA . GLN B 1 48 ? -11.141 -6.805 11.875 1 96.88 48 GLN B CA 1
ATOM 6100 C C . GLN B 1 48 ? -10.602 -5.672 11.008 1 96.88 48 GLN B C 1
ATOM 6102 O O . GLN B 1 48 ? -11.359 -5.008 10.305 1 96.88 48 GLN B O 1
ATOM 6107 N N . ARG B 1 49 ? -9.328 -5.484 11.023 1 96.88 49 ARG B N 1
ATOM 6108 C CA . ARG B 1 49 ? -8.695 -4.449 10.203 1 96.88 49 ARG B CA 1
ATOM 6109 C C . ARG B 1 49 ? -8.93 -4.703 8.719 1 96.88 49 ARG B C 1
ATOM 6111 O O . ARG B 1 49 ? -9.25 -3.779 7.973 1 96.88 49 ARG B O 1
ATOM 6118 N N . VAL B 1 50 ? -8.82 -5.957 8.312 1 95.69 50 VAL B N 1
ATOM 6119 C CA . VAL B 1 50 ? -9.062 -6.324 6.922 1 95.69 50 VAL B CA 1
ATOM 6120 C C . VAL B 1 50 ? -10.516 -6.035 6.555 1 95.69 50 VAL B C 1
ATOM 6122 O O . VAL B 1 50 ? -10.789 -5.43 5.512 1 95.69 50 VAL B O 1
ATOM 6125 N N . ASN B 1 51 ? -11.422 -6.441 7.402 1 97.69 51 ASN B N 1
ATOM 6126 C CA . ASN B 1 51 ? -12.836 -6.211 7.148 1 97.69 51 ASN B CA 1
ATOM 6127 C C . ASN B 1 51 ? -13.164 -4.723 7.113 1 97.69 51 ASN B C 1
ATOM 6129 O O . ASN B 1 51 ? -13.992 -4.285 6.309 1 97.69 51 ASN B O 1
ATOM 6133 N N . PHE B 1 52 ? -12.516 -3.928 7.922 1 98.44 52 PHE B N 1
ATOM 6134 C CA . PHE B 1 52 ? -12.688 -2.479 7.93 1 98.44 52 PHE B CA 1
ATOM 6135 C C . PHE B 1 52 ? -12.258 -1.878 6.594 1 98.44 52 PHE B C 1
ATOM 6137 O O . PHE B 1 52 ? -12.992 -1.08 6.004 1 98.44 52 PHE B O 1
ATOM 6144 N N . LEU B 1 53 ? -11.141 -2.273 6.141 1 97.88 53 LEU B N 1
ATOM 6145 C CA . LEU B 1 53 ? -10.633 -1.769 4.871 1 97.88 53 LEU B CA 1
ATOM 6146 C C . LEU B 1 53 ? -11.523 -2.209 3.713 1 97.88 53 LEU B C 1
ATOM 6148 O O . LEU B 1 53 ? -11.734 -1.456 2.76 1 97.88 53 LEU B O 1
ATOM 6152 N N . LEU B 1 54 ? -12.016 -3.439 3.807 1 96.62 54 LEU B N 1
ATOM 6153 C CA . LEU B 1 54 ? -12.938 -3.93 2.789 1 96.62 54 LEU B CA 1
ATOM 6154 C C . LEU B 1 54 ? -14.211 -3.086 2.758 1 96.62 54 LEU B C 1
ATOM 6156 O O . LEU B 1 54 ? -14.688 -2.711 1.684 1 96.62 54 LEU B O 1
ATOM 6160 N N . LEU B 1 55 ? -14.734 -2.84 3.934 1 97.88 55 LEU B N 1
ATOM 6161 C CA . LEU B 1 55 ? -15.914 -1.995 4.051 1 97.88 55 LEU B CA 1
ATOM 6162 C C . LEU B 1 55 ? -15.68 -0.635 3.402 1 97.88 55 LEU B C 1
ATOM 6164 O O . LEU B 1 55 ? -16.484 -0.174 2.598 1 97.88 55 LEU B O 1
ATOM 6168 N N . GLU B 1 56 ? -14.578 0.001 3.662 1 97.81 56 GLU B N 1
ATOM 6169 C CA . GLU B 1 56 ? -14.25 1.302 3.084 1 97.81 56 GLU B CA 1
ATOM 6170 C C . GLU B 1 56 ? -14.117 1.212 1.566 1 97.81 56 GLU B C 1
ATOM 6172 O O . GLU B 1 56 ? -14.531 2.123 0.845 1 97.81 56 GLU B O 1
ATOM 6177 N N . THR B 1 57 ? -13.516 0.119 1.095 1 96.5 57 THR B N 1
ATOM 6178 C CA . THR B 1 57 ? -13.352 -0.08 -0.34 1 96.5 57 THR B CA 1
ATOM 6179 C C . THR B 1 57 ? -14.703 -0.149 -1.042 1 96.5 57 THR B C 1
ATOM 6181 O O . THR B 1 57 ? -14.898 0.477 -2.086 1 96.5 57 THR B O 1
ATOM 6184 N N . LEU B 1 58 ? -15.609 -0.878 -0.481 1 96.19 58 LEU B N 1
ATOM 6185 C CA . LEU B 1 58 ? -16.938 -1.008 -1.06 1 96.19 58 LEU B CA 1
ATOM 6186 C C . LEU B 1 58 ? -17.656 0.342 -1.098 1 96.19 58 LEU B C 1
ATOM 6188 O O . LEU B 1 58 ? -18.297 0.683 -2.094 1 96.19 58 LEU B O 1
ATOM 6192 N N . LEU B 1 59 ? -17.5 1.121 -0.027 1 97.69 59 LEU B N 1
ATOM 6193 C CA . LEU B 1 59 ? -18.094 2.449 0.016 1 97.69 59 LEU B CA 1
ATOM 6194 C C . LEU B 1 59 ? -17.5 3.354 -1.054 1 97.69 59 LEU B C 1
ATOM 6196 O O . LEU B 1 59 ? -18.234 4.051 -1.766 1 97.69 59 LEU B O 1
ATOM 6200 N N . ARG B 1 60 ? -16.219 3.34 -1.166 1 96.62 60 ARG B N 1
ATOM 6201 C CA . ARG B 1 60 ? -15.539 4.16 -2.168 1 96.62 60 ARG B CA 1
ATOM 6202 C C . ARG B 1 60 ? -15.984 3.775 -3.576 1 96.62 60 ARG B C 1
ATOM 6204 O O . ARG B 1 60 ? -16.125 4.637 -4.445 1 96.62 60 ARG B O 1
ATOM 6211 N N . GLU B 1 61 ? -16.125 2.551 -3.781 1 92.5 61 GLU B N 1
ATOM 6212 C CA . GLU B 1 61 ? -16.547 2.084 -5.098 1 92.5 61 GLU B CA 1
ATOM 6213 C C . GLU B 1 61 ? -17.969 2.533 -5.406 1 92.5 61 GLU B C 1
ATOM 6215 O O . GLU B 1 61 ? -18.281 2.912 -6.539 1 92.5 61 GLU B O 1
ATOM 6220 N N . MET B 1 62 ? -18.828 2.502 -4.449 1 94.31 62 MET B N 1
ATOM 6221 C CA . MET B 1 62 ? -20.172 3.031 -4.633 1 94.31 62 MET B CA 1
ATOM 6222 C C . MET B 1 62 ? -20.141 4.52 -4.953 1 94.31 62 MET B C 1
ATOM 6224 O O . MET B 1 62 ? -20.875 4.992 -5.824 1 94.31 62 MET B O 1
ATOM 6228 N N . GLU B 1 63 ? -19.266 5.285 -4.285 1 95.5 63 GLU B N 1
ATOM 6229 C CA . GLU B 1 63 ? -19.109 6.715 -4.535 1 95.5 63 GLU B CA 1
ATOM 6230 C C . GLU B 1 63 ? -18.594 6.973 -5.949 1 95.5 63 GLU B C 1
ATOM 6232 O O . GLU B 1 63 ? -19.062 7.898 -6.625 1 95.5 63 GLU B O 1
ATOM 6237 N N . ARG B 1 64 ? -17.703 6.148 -6.395 1 93.5 64 ARG B N 1
ATOM 6238 C CA . ARG B 1 64 ? -17.125 6.305 -7.727 1 93.5 64 ARG B CA 1
ATOM 6239 C C . ARG B 1 64 ? -18.188 6.078 -8.805 1 93.5 64 ARG B C 1
ATOM 6241 O O . ARG B 1 64 ? -18.188 6.75 -9.836 1 93.5 64 ARG B O 1
ATOM 6248 N N . GLU B 1 65 ? -19.047 5.156 -8.539 1 90.38 65 GLU B N 1
ATOM 6249 C CA . GLU B 1 65 ? -20.125 4.875 -9.492 1 90.38 65 GLU B CA 1
ATOM 6250 C C . GLU B 1 65 ? -21.172 5.977 -9.469 1 90.38 65 GLU B C 1
ATOM 6252 O O . GLU B 1 65 ? -21.984 6.09 -10.398 1 90.38 65 GLU B O 1
ATOM 6257 N N . GLY B 1 66 ? -21.203 6.734 -8.414 1 92.25 66 GLY B N 1
ATOM 6258 C CA . GLY B 1 66 ? -22.109 7.875 -8.305 1 92.25 66 GLY B CA 1
ATOM 6259 C C . GLY B 1 66 ? -23.531 7.477 -8 1 92.25 66 GLY B C 1
ATOM 6260 O O . GLY B 1 66 ? -24.453 8.297 -8.117 1 92.25 66 GLY B O 1
ATOM 6261 N N . LYS B 1 67 ? -23.719 6.203 -7.75 1 91.81 67 LYS B N 1
ATOM 6262 C CA . LYS B 1 67 ? -25.062 5.695 -7.477 1 91.81 67 LYS B CA 1
ATOM 6263 C C . LYS B 1 67 ? -25.062 4.758 -6.273 1 91.81 67 LYS B C 1
ATOM 6265 O O . LYS B 1 67 ? -24.141 3.965 -6.098 1 91.81 67 LYS B O 1
ATOM 6270 N N . PHE B 1 68 ? -26.094 4.941 -5.465 1 93.12 68 PHE B N 1
ATOM 6271 C CA . PHE B 1 68 ? -26.266 4.059 -4.316 1 93.12 68 PHE B CA 1
ATOM 6272 C C . PHE B 1 68 ? -26.688 2.666 -4.758 1 93.12 68 PHE B C 1
ATOM 6274 O O . PHE B 1 68 ? -27.734 2.504 -5.398 1 93.12 68 PHE B O 1
ATOM 6281 N N . SER B 1 69 ? -25.891 1.634 -4.469 1 92.94 69 SER B N 1
ATOM 6282 C CA . SER B 1 69 ? -26.188 0.247 -4.812 1 92.94 69 SER B CA 1
ATOM 6283 C C . SER B 1 69 ? -26.625 -0.548 -3.586 1 92.94 69 SER B C 1
ATOM 6285 O O . SER B 1 69 ? -25.828 -0.771 -2.67 1 92.94 69 SER B O 1
ATOM 6287 N N . ASN B 1 70 ? -27.859 -1.034 -3.676 1 94.06 70 ASN B N 1
ATOM 6288 C CA . ASN B 1 70 ? -28.359 -1.843 -2.566 1 94.06 70 ASN B CA 1
ATOM 6289 C C . ASN B 1 70 ? -27.562 -3.131 -2.408 1 94.06 70 ASN B C 1
ATOM 6291 O O . ASN B 1 70 ? -27.344 -3.594 -1.288 1 94.06 70 ASN B O 1
ATOM 6295 N N . ALA B 1 71 ? -27.125 -3.678 -3.496 1 93.56 71 ALA B N 1
ATOM 6296 C CA . ALA B 1 71 ? -26.375 -4.926 -3.477 1 93.56 71 ALA B CA 1
ATOM 6297 C C . ALA B 1 71 ? -25.047 -4.754 -2.748 1 93.56 71 ALA B C 1
ATOM 6299 O O . ALA B 1 71 ? -24.672 -5.582 -1.913 1 93.56 71 ALA B O 1
ATOM 6300 N N . ILE B 1 72 ? -24.375 -3.674 -3.027 1 94 72 ILE B N 1
ATOM 6301 C CA . ILE B 1 72 ? -23.094 -3.385 -2.377 1 94 72 ILE B CA 1
ATOM 6302 C C . ILE B 1 72 ? -23.344 -3.027 -0.912 1 94 72 ILE B C 1
ATOM 6304 O O . ILE B 1 72 ? -22.625 -3.496 -0.027 1 94 72 ILE B O 1
ATOM 6308 N N . PHE B 1 73 ? -24.359 -2.258 -0.675 1 95.75 73 PHE B N 1
ATOM 6309 C CA . PHE B 1 73 ? -24.609 -1.756 0.671 1 95.75 73 PHE B CA 1
ATOM 6310 C C . PHE B 1 73 ? -25 -2.893 1.61 1 95.75 73 PHE B C 1
ATOM 6312 O O . PHE B 1 73 ? -24.656 -2.863 2.797 1 95.75 73 PHE B O 1
ATOM 6319 N N . GLU B 1 74 ? -25.672 -3.926 1.141 1 95.38 74 GLU B N 1
ATOM 6320 C CA . GLU B 1 74 ? -25.969 -5.098 1.955 1 95.38 74 GLU B CA 1
ATOM 6321 C C . GLU B 1 74 ? -24.703 -5.727 2.516 1 95.38 74 GLU B C 1
ATOM 6323 O O . GLU B 1 74 ? -24.672 -6.16 3.668 1 95.38 74 GLU B O 1
ATOM 6328 N N . ARG B 1 75 ? -23.703 -5.805 1.702 1 95.81 75 ARG B N 1
ATOM 6329 C CA . ARG B 1 75 ? -22.422 -6.328 2.15 1 95.81 75 ARG B CA 1
ATOM 6330 C C . ARG B 1 75 ? -21.781 -5.402 3.174 1 95.81 75 ARG B C 1
ATOM 6332 O O . ARG B 1 75 ? -21.172 -5.863 4.141 1 95.81 75 ARG B O 1
ATOM 6339 N N . VAL B 1 76 ? -21.906 -4.078 2.973 1 97.12 76 VAL B N 1
ATOM 6340 C CA . VAL B 1 76 ? -21.391 -3.092 3.918 1 97.12 76 VAL B CA 1
ATOM 6341 C C . VAL B 1 76 ? -22.047 -3.301 5.285 1 97.12 76 VAL B C 1
ATOM 6343 O O . VAL B 1 76 ? -21.344 -3.316 6.309 1 97.12 76 VAL B O 1
ATOM 6346 N N . VAL B 1 77 ? -23.312 -3.527 5.336 1 96.56 77 VAL B N 1
ATOM 6347 C CA . VAL B 1 77 ? -24.062 -3.707 6.578 1 96.56 77 VAL B CA 1
ATOM 6348 C C . VAL B 1 77 ? -23.578 -4.969 7.293 1 96.56 77 VAL B C 1
ATOM 6350 O O . VAL B 1 77 ? -23.406 -4.969 8.516 1 96.56 77 VAL B O 1
ATOM 6353 N N . HIS B 1 78 ? -23.344 -6.008 6.562 1 96 78 HIS B N 1
ATOM 6354 C CA . HIS B 1 78 ? -22.859 -7.25 7.156 1 96 78 HIS B CA 1
ATOM 6355 C C . HIS B 1 78 ? -21.453 -7.082 7.723 1 96 78 HIS B C 1
ATOM 6357 O O . HIS B 1 78 ? -21.156 -7.555 8.82 1 96 78 HIS B O 1
ATOM 6363 N N . LEU B 1 79 ? -20.578 -6.438 6.91 1 97.31 79 LEU B N 1
ATOM 6364 C CA . LEU B 1 79 ? -19.219 -6.172 7.402 1 97.31 79 LEU B CA 1
ATOM 6365 C C . LEU B 1 79 ? -19.266 -5.316 8.664 1 97.31 79 LEU B C 1
ATOM 6367 O O . LEU B 1 79 ? -18.516 -5.562 9.609 1 97.31 79 LEU B O 1
ATOM 6371 N N . GLU B 1 80 ? -20.156 -4.289 8.688 1 97.5 80 GLU B N 1
ATOM 6372 C CA . GLU B 1 80 ? -20.328 -3.463 9.875 1 97.5 80 GLU B CA 1
ATOM 6373 C C . GLU B 1 80 ? -20.703 -4.312 11.086 1 97.5 80 GLU B C 1
ATOM 6375 O O . GLU B 1 80 ? -20.172 -4.105 12.18 1 97.5 80 GLU B O 1
ATOM 6380 N N . ALA B 1 81 ? -21.562 -5.297 10.922 1 96.5 81 ALA B N 1
ATOM 6381 C CA . ALA B 1 81 ? -22 -6.164 12.008 1 96.5 81 ALA B CA 1
ATOM 6382 C C . ALA B 1 81 ? -20.844 -6.969 12.578 1 96.5 81 ALA B C 1
ATOM 6384 O O . ALA B 1 81 ? -20.812 -7.254 13.781 1 96.5 81 ALA B O 1
ATOM 6385 N N . MET B 1 82 ? -19.922 -7.281 11.711 1 95.44 82 MET B N 1
ATOM 6386 C CA . MET B 1 82 ? -18.75 -8.047 12.133 1 95.44 82 MET B CA 1
ATOM 6387 C C . MET B 1 82 ? -17.75 -7.148 12.859 1 95.44 82 MET B C 1
ATOM 6389 O O . MET B 1 82 ? -16.797 -7.641 13.484 1 95.44 82 MET B O 1
ATOM 6393 N N . LEU B 1 83 ? -17.938 -5.797 12.789 1 97.62 83 LEU B N 1
ATOM 6394 C CA . LEU B 1 83 ? -16.938 -4.855 13.273 1 97.62 83 LEU B CA 1
ATOM 6395 C C . LEU B 1 83 ? -17.469 -4.059 14.461 1 97.62 83 LEU B C 1
ATOM 6397 O O . LEU B 1 83 ? -16.953 -2.988 14.781 1 97.62 83 LEU B O 1
ATOM 6401 N N . LEU B 1 84 ? -18.484 -4.559 15.203 1 95.69 84 LEU B N 1
ATOM 6402 C CA . LEU B 1 84 ? -19.125 -3.822 16.281 1 95.69 84 LEU B CA 1
ATOM 6403 C C . LEU B 1 84 ? -18.172 -3.598 17.438 1 95.69 84 LEU B C 1
ATOM 6405 O O . LEU B 1 84 ? -18.25 -2.58 18.141 1 95.69 84 LEU B O 1
ATOM 6409 N N . ASP B 1 85 ? -17.234 -4.488 17.609 1 95.5 85 ASP B N 1
ATOM 6410 C CA . ASP B 1 85 ? -16.297 -4.348 18.703 1 95.5 85 ASP B CA 1
ATOM 6411 C C . ASP B 1 85 ? -14.93 -3.852 18.219 1 95.5 85 ASP B C 1
ATOM 6413 O O . ASP B 1 85 ? -13.953 -3.871 18.969 1 95.5 85 ASP B O 1
ATOM 6417 N N . TYR B 1 86 ? -14.828 -3.5 16.922 1 97.12 86 TYR B N 1
ATOM 6418 C CA . TYR B 1 86 ? -13.586 -2.973 16.375 1 97.12 86 TYR B CA 1
ATOM 6419 C C . TYR B 1 86 ? -13.312 -1.563 16.875 1 97.12 86 TYR B C 1
ATOM 6421 O O . TYR B 1 86 ? -14.234 -0.745 16.984 1 97.12 86 TYR B O 1
ATOM 6429 N N . PRO B 1 87 ? -12.117 -1.211 17.172 1 97.56 87 PRO B N 1
ATOM 6430 C CA . PRO B 1 87 ? -11.805 0.087 17.766 1 97.56 87 PRO B CA 1
ATOM 6431 C C . PRO B 1 87 ? -12.219 1.263 16.891 1 97.56 87 PRO B C 1
ATOM 6433 O O . PRO B 1 87 ? -12.453 2.363 17.391 1 97.56 87 PRO B O 1
ATOM 6436 N N . LEU B 1 88 ? -12.367 1.07 15.633 1 98.19 88 LEU B N 1
ATOM 6437 C CA . LEU B 1 88 ? -12.664 2.168 14.727 1 98.19 88 LEU B CA 1
ATOM 6438 C C . LEU B 1 88 ? -14.141 2.164 14.336 1 98.19 88 LEU B C 1
ATOM 6440 O O . LEU B 1 88 ? -14.484 2.52 13.203 1 98.19 88 LEU B O 1
ATOM 6444 N N . ILE B 1 89 ? -15.016 1.723 15.211 1 97.25 89 ILE B N 1
ATOM 6445 C CA . ILE B 1 89 ? -16.453 1.638 14.938 1 97.25 89 ILE B CA 1
ATOM 6446 C C . ILE B 1 89 ? -16.984 3.027 14.609 1 97.25 89 ILE B C 1
ATOM 6448 O O . ILE B 1 89 ? -17.859 3.172 13.75 1 97.25 89 ILE B O 1
ATOM 6452 N N . GLU B 1 90 ? -16.484 4.105 15.234 1 96 90 GLU B N 1
ATOM 6453 C CA . GLU B 1 90 ? -16.938 5.461 14.945 1 96 90 GLU B CA 1
ATOM 6454 C C . GLU B 1 90 ? -16.562 5.875 13.523 1 96 90 GLU B C 1
ATOM 6456 O O . GLU B 1 90 ? -17.344 6.539 12.844 1 96 90 GLU B O 1
ATOM 6461 N N . GLU B 1 91 ? -15.352 5.562 13.117 1 97.31 91 GLU B N 1
ATOM 6462 C CA . GLU B 1 91 ? -14.914 5.832 11.75 1 97.31 91 GLU B CA 1
ATOM 6463 C C . GLU B 1 91 ? -15.781 5.094 10.734 1 97.31 91 GLU B C 1
ATOM 6465 O O . GLU B 1 91 ? -16.062 5.613 9.656 1 97.31 91 GLU B O 1
ATOM 6470 N N . ILE B 1 92 ? -16.188 3.863 11.133 1 98.12 92 ILE B N 1
ATOM 6471 C CA . ILE B 1 92 ? -17.047 3.064 10.266 1 98.12 92 ILE B CA 1
ATOM 6472 C C . ILE B 1 92 ? -18.406 3.754 10.109 1 98.12 92 ILE B C 1
ATOM 6474 O O . ILE B 1 92 ? -18.891 3.936 8.984 1 98.12 92 ILE B O 1
ATOM 6478 N N . LYS B 1 93 ? -18.969 4.184 11.234 1 97.75 93 LYS B N 1
ATOM 6479 C CA . LYS B 1 93 ? -20.266 4.863 11.203 1 97.75 93 LYS B CA 1
ATOM 6480 C C . LYS B 1 93 ? -20.188 6.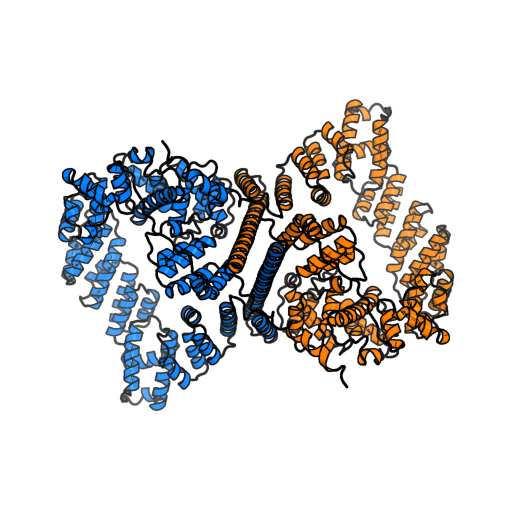156 10.398 1 97.75 93 LYS B C 1
ATOM 6482 O O . LYS B 1 93 ? -21.094 6.461 9.625 1 97.75 93 LYS B O 1
ATOM 6487 N N . TRP B 1 94 ? -19.125 6.863 10.508 1 97.38 94 TRP B N 1
ATOM 6488 C CA . TRP B 1 94 ? -18.938 8.102 9.758 1 97.38 94 TRP B CA 1
ATOM 6489 C C . TRP B 1 94 ? -18.781 7.812 8.266 1 97.38 94 TRP B C 1
ATOM 6491 O O . TRP B 1 94 ? -19.375 8.484 7.434 1 97.38 94 TRP B O 1
ATOM 6501 N N . ALA B 1 95 ? -17.938 6.824 7.93 1 97.94 95 ALA B N 1
ATOM 6502 C CA . ALA B 1 95 ? -17.734 6.48 6.523 1 97.94 95 ALA B CA 1
ATOM 6503 C C . ALA B 1 95 ? -19.047 6.137 5.836 1 97.94 95 ALA B C 1
ATOM 6505 O O . ALA B 1 95 ? -19.297 6.574 4.711 1 97.94 95 ALA B O 1
ATOM 6506 N N . ILE B 1 96 ? -19.844 5.355 6.531 1 98.06 96 ILE B N 1
ATOM 6507 C CA . ILE B 1 96 ? -21.141 4.945 5.996 1 98.06 96 ILE B CA 1
ATOM 6508 C C . ILE B 1 96 ? -22.031 6.168 5.816 1 98.06 96 ILE B C 1
ATOM 6510 O O . ILE B 1 96 ? -22.609 6.379 4.738 1 98.06 96 ILE B O 1
ATOM 6514 N N . LEU B 1 97 ? -22.109 7.035 6.836 1 97.81 97 LEU B N 1
ATOM 6515 C CA . LEU B 1 97 ? -22.953 8.234 6.766 1 97.81 97 LEU B CA 1
ATOM 6516 C C . LEU B 1 97 ? -22.469 9.164 5.66 1 97.81 97 LEU B C 1
ATOM 6518 O O . LEU B 1 97 ? -23.266 9.711 4.906 1 97.81 97 LEU B O 1
ATOM 6522 N N . ASN B 1 98 ? -21.172 9.414 5.594 1 97.56 98 ASN B N 1
ATOM 6523 C CA . ASN B 1 98 ? -20.578 10.305 4.602 1 97.56 98 ASN B CA 1
ATOM 6524 C C . ASN B 1 98 ? -20.891 9.852 3.18 1 97.56 98 ASN B C 1
ATOM 6526 O O . ASN B 1 98 ? -21.188 10.672 2.309 1 97.56 98 ASN B O 1
ATOM 6530 N N . THR B 1 99 ? -20.812 8.516 2.943 1 97.5 99 THR B N 1
ATOM 6531 C CA . THR B 1 99 ? -21.141 7.973 1.631 1 97.5 99 THR B CA 1
ATOM 6532 C C . THR B 1 99 ? -22.609 8.188 1.308 1 97.5 99 THR B C 1
ATOM 6534 O O . THR B 1 99 ? -22.953 8.578 0.191 1 97.5 99 THR B O 1
ATOM 6537 N N . LYS B 1 100 ? -23.5 7.965 2.27 1 97.19 100 LYS B N 1
ATOM 6538 C CA . LYS B 1 100 ? -24.922 8.203 2.068 1 97.19 100 LYS B CA 1
ATOM 6539 C C . LYS B 1 100 ? -25.188 9.672 1.762 1 97.19 100 LYS B C 1
ATOM 6541 O O . LYS B 1 100 ? -26.047 9.992 0.932 1 97.19 100 LYS B O 1
ATOM 6546 N N . LEU B 1 101 ? -24.453 10.555 2.402 1 95.62 101 LEU B N 1
ATOM 6547 C CA . LEU B 1 101 ? -24.562 11.984 2.141 1 95.62 101 LEU B CA 1
ATOM 6548 C C . LEU B 1 101 ? -24.141 12.312 0.713 1 95.62 101 LEU B C 1
ATOM 6550 O O . LEU B 1 101 ? -24.875 12.992 -0.013 1 95.62 101 LEU B O 1
ATOM 6554 N N . LYS B 1 102 ? -23.016 11.781 0.286 1 95.12 102 LYS B N 1
ATOM 6555 C CA . LYS B 1 102 ? -22.469 12.062 -1.036 1 95.12 102 LYS B CA 1
ATOM 6556 C C . LYS B 1 102 ? -23.391 11.539 -2.139 1 95.12 102 LYS B C 1
ATOM 6558 O O . LYS B 1 102 ? -23.453 12.125 -3.221 1 95.12 102 LYS B O 1
ATOM 6563 N N . LEU B 1 103 ? -24.094 10.484 -1.829 1 95.5 103 LEU B N 1
ATOM 6564 C CA . LEU B 1 103 ? -24.922 9.852 -2.846 1 95.5 103 LEU B CA 1
ATOM 6565 C C . LEU B 1 103 ? -26.391 10.234 -2.666 1 95.5 103 LEU B C 1
ATOM 6567 O O . LEU B 1 103 ? -27.266 9.641 -3.287 1 95.5 103 LEU B O 1
ATOM 6571 N N . ASN B 1 104 ? -26.672 11.211 -1.789 1 92.94 104 ASN B N 1
ATOM 6572 C CA . ASN B 1 104 ? -28.016 11.719 -1.521 1 92.94 104 ASN B CA 1
ATOM 6573 C C . ASN B 1 104 ? -28.969 10.594 -1.128 1 92.94 104 ASN B C 1
ATOM 6575 O O . ASN B 1 104 ? -30.094 10.531 -1.621 1 92.94 104 ASN B O 1
ATOM 6579 N N . ALA B 1 105 ? -28.438 9.617 -0.345 1 95.12 105 ALA B N 1
ATOM 6580 C CA . ALA B 1 105 ? -29.219 8.461 0.093 1 95.12 105 ALA B CA 1
ATOM 6581 C C . ALA B 1 105 ? -29.391 8.461 1.609 1 95.12 105 ALA B C 1
ATOM 6583 O O . ALA B 1 105 ? -29.297 7.414 2.25 1 95.12 105 ALA B O 1
ATOM 6584 N N . ILE B 1 106 ? -29.594 9.641 2.213 1 94.94 106 ILE B N 1
ATOM 6585 C CA . ILE B 1 106 ? -29.703 9.734 3.666 1 94.94 106 ILE B CA 1
ATOM 6586 C C . ILE B 1 106 ? -30.906 10.602 4.039 1 94.94 106 ILE B C 1
ATOM 6588 O O . ILE B 1 106 ? -31.281 11.508 3.291 1 94.94 106 ILE B O 1
ATOM 6592 N N . SER B 1 107 ? -31.516 10.258 5.172 1 94.62 107 SER B N 1
ATOM 6593 C CA . SER B 1 107 ? -32.625 11.047 5.688 1 94.62 107 SER B CA 1
ATOM 6594 C C . SER B 1 107 ? -32.156 12.023 6.762 1 94.62 107 SER B C 1
ATOM 6596 O O . SER B 1 107 ? -31.078 11.867 7.324 1 94.62 107 SER B O 1
ATOM 6598 N N . GLN B 1 108 ? -32.969 13.062 6.98 1 94.25 108 GLN B N 1
ATOM 6599 C CA . GLN B 1 108 ? -32.688 14.023 8.047 1 94.25 108 GLN B CA 1
ATOM 6600 C C . GLN B 1 108 ? -32.625 13.328 9.406 1 94.25 108 GLN B C 1
ATOM 6602 O O . GLN B 1 108 ? -31.766 13.641 10.234 1 94.25 108 GLN B O 1
ATOM 6607 N N . GLU B 1 109 ? -33.469 12.406 9.578 1 94.62 109 GLU B N 1
ATOM 6608 C CA . GLU B 1 109 ? -33.531 11.688 10.852 1 94.62 109 GLU B CA 1
ATOM 6609 C C . GLU B 1 109 ? -32.219 10.938 11.117 1 94.62 109 GLU B C 1
ATOM 6611 O O . GLU B 1 109 ? -31.734 10.922 12.25 1 94.62 109 GLU B O 1
ATOM 6616 N N . GLU B 1 110 ? -31.688 10.328 10.07 1 96.62 110 GLU B N 1
ATOM 6617 C CA . GLU B 1 110 ? -30.422 9.617 10.203 1 96.62 110 GLU B CA 1
ATOM 6618 C C . GLU B 1 110 ? -29.297 10.57 10.594 1 96.62 110 GLU B C 1
ATOM 6620 O O . GLU B 1 110 ? -28.438 10.227 11.406 1 96.62 110 GLU B O 1
ATOM 6625 N N . ILE B 1 111 ? -29.281 11.75 9.953 1 97.12 111 ILE B N 1
ATOM 6626 C CA . ILE B 1 111 ? -28.266 12.742 10.242 1 97.12 111 ILE B CA 1
ATOM 6627 C C . ILE B 1 111 ? -28.375 13.203 11.695 1 97.12 111 ILE B C 1
ATOM 6629 O O . ILE B 1 111 ? -27.391 13.25 12.422 1 97.12 111 ILE B O 1
ATOM 6633 N N . LEU B 1 112 ? -29.609 13.5 12.156 1 95.88 112 LEU B N 1
ATOM 6634 C CA . LEU B 1 112 ? -29.844 13.984 13.516 1 95.88 112 LEU B CA 1
ATOM 6635 C C . LEU B 1 112 ? -29.469 12.922 14.539 1 95.88 112 LEU B C 1
ATOM 6637 O O . LEU B 1 112 ? -28.906 13.234 15.594 1 95.88 112 LEU B O 1
ATOM 6641 N N . HIS B 1 113 ? -29.766 11.68 14.242 1 97.06 113 HIS B N 1
ATOM 6642 C CA . HIS B 1 113 ? -29.391 10.586 15.133 1 97.06 113 HIS B CA 1
ATOM 6643 C C . HIS B 1 113 ? -27.875 10.492 15.258 1 97.06 113 HIS B C 1
ATOM 6645 O O . HIS B 1 113 ? -27.344 10.297 16.359 1 97.06 113 HIS B O 1
ATOM 6651 N N . PHE B 1 114 ? -27.188 10.633 14.164 1 97.31 114 PHE B N 1
ATOM 6652 C CA . PHE B 1 114 ? -25.719 10.57 14.156 1 97.31 114 PHE B CA 1
ATOM 6653 C C . PHE B 1 114 ? -25.125 11.719 14.961 1 97.31 114 PHE B C 1
ATOM 6655 O O . PHE B 1 114 ? -24.172 11.531 15.711 1 97.31 114 PHE B O 1
ATOM 6662 N N . ILE B 1 115 ? -25.641 12.898 14.789 1 96.19 115 ILE B N 1
ATOM 6663 C CA . ILE B 1 115 ? -25.156 14.078 15.5 1 96.19 115 ILE B CA 1
ATOM 6664 C C . ILE B 1 115 ? -25.234 13.836 17 1 96.19 115 ILE B C 1
ATOM 6666 O O . ILE B 1 115 ? -24.312 14.164 17.75 1 96.19 115 ILE B O 1
ATOM 6670 N N . LYS B 1 116 ? -26.328 13.203 17.469 1 95.56 116 LYS B N 1
ATOM 6671 C CA . LYS B 1 116 ? -26.531 12.922 18.875 1 95.56 116 LYS B CA 1
ATOM 6672 C C . LYS B 1 116 ? -25.547 11.867 19.375 1 95.56 116 LYS B C 1
ATOM 6674 O O . LYS B 1 116 ? -24.984 11.992 20.469 1 95.56 116 LYS B O 1
ATOM 6679 N N . GLN B 1 117 ? -25.312 10.922 18.562 1 95.56 117 GLN B N 1
ATOM 6680 C CA . GLN B 1 117 ? -24.484 9.789 18.969 1 95.56 117 GLN B CA 1
ATOM 6681 C C . GLN B 1 117 ? -23 10.133 18.891 1 95.56 117 GLN B C 1
ATOM 6683 O O . GLN B 1 117 ? -22.203 9.656 19.703 1 95.56 117 GLN B O 1
ATOM 6688 N N . TYR B 1 118 ? -22.594 10.898 17.922 1 94.5 118 TYR B N 1
ATOM 6689 C CA . TYR B 1 118 ? -21.188 11.211 17.688 1 94.5 118 TYR B CA 1
ATOM 6690 C C . TYR B 1 118 ? -20.984 12.711 17.516 1 94.5 118 TYR B C 1
ATOM 6692 O O . TYR B 1 118 ? -20.578 13.172 16.453 1 94.5 118 TYR B O 1
ATOM 6700 N N . PRO B 1 119 ? -21.078 13.438 18.578 1 92.5 119 PRO B N 1
ATOM 6701 C CA . PRO B 1 119 ? -21.078 14.898 18.516 1 92.5 119 PRO B CA 1
ATOM 6702 C C . PRO B 1 119 ? -19.75 15.484 18.031 1 92.5 119 PRO B C 1
ATOM 6704 O O . PRO B 1 119 ? -19.734 16.5 17.328 1 92.5 119 PRO B O 1
ATOM 6707 N N . HIS B 1 120 ? -18.578 14.914 18.312 1 89.81 120 HIS B N 1
ATOM 6708 C CA . HIS B 1 120 ? -17.281 15.453 17.906 1 89.81 120 HIS B CA 1
ATOM 6709 C C . HIS B 1 120 ? -17.094 15.352 16.406 1 89.81 120 HIS B C 1
ATOM 6711 O O . HIS B 1 120 ? -16.625 16.297 15.766 1 89.81 120 HIS B O 1
ATOM 6717 N N . ILE B 1 121 ? -17.484 14.219 15.875 1 93.25 121 ILE B N 1
ATOM 6718 C CA . ILE B 1 121 ? -17.391 14.023 14.43 1 93.25 121 ILE B CA 1
ATOM 6719 C C . ILE B 1 121 ? -18.375 14.961 13.719 1 93.25 121 ILE B C 1
ATOM 6721 O O . ILE B 1 121 ? -18.016 15.57 12.703 1 93.25 121 ILE B O 1
ATOM 6725 N N . ALA B 1 122 ? -19.547 15.086 14.305 1 94.38 122 ALA B N 1
ATOM 6726 C CA . ALA B 1 122 ? -20.578 15.945 13.719 1 94.38 122 ALA B CA 1
ATOM 6727 C C . ALA B 1 122 ? -20.109 17.406 13.68 1 94.38 122 ALA B C 1
ATOM 6729 O O . ALA B 1 122 ? -20.281 18.078 12.672 1 94.38 122 ALA B O 1
ATOM 6730 N N . LYS B 1 123 ? -19.547 17.859 14.75 1 92.06 123 LYS B N 1
ATOM 6731 C CA . LYS B 1 123 ? -19.078 19.25 14.836 1 92.06 123 LYS B CA 1
ATOM 6732 C C . LYS B 1 123 ? -17.969 19.516 13.828 1 92.06 123 LYS B C 1
ATOM 6734 O O . LYS B 1 123 ? -18 20.516 13.109 1 92.06 123 LYS B O 1
ATOM 6739 N N . ARG B 1 124 ? -17.047 18.609 13.75 1 92.81 124 ARG B N 1
ATOM 6740 C CA . ARG B 1 124 ? -15.891 18.766 12.867 1 92.81 124 ARG B CA 1
ATOM 6741 C C . ARG B 1 124 ? -16.328 18.797 11.406 1 92.81 124 ARG B C 1
ATOM 6743 O O . ARG B 1 124 ? -15.719 19.484 10.586 1 92.81 124 ARG B O 1
ATOM 6750 N N . ASN B 1 125 ? -17.406 18.078 11.109 1 93.56 125 ASN B N 1
ATOM 6751 C CA . ASN B 1 125 ? -17.844 17.984 9.719 1 93.56 125 ASN B CA 1
ATOM 6752 C C . ASN B 1 125 ? -19.078 18.828 9.453 1 93.56 125 ASN B C 1
ATOM 6754 O O . ASN B 1 125 ? -19.703 18.719 8.406 1 93.56 125 ASN B O 1
ATOM 6758 N N . LYS B 1 126 ? -19.516 19.672 10.383 1 94.12 126 LYS B N 1
ATOM 6759 C CA . LYS B 1 126 ? -20.609 20.625 10.273 1 94.12 126 LYS B CA 1
ATOM 6760 C C . LYS B 1 126 ? -21.891 19.938 9.789 1 94.12 126 LYS B C 1
ATOM 6762 O O . LYS B 1 126 ? -22.562 20.438 8.875 1 94.12 126 LYS B O 1
ATOM 6767 N N . LEU B 1 127 ? -22.156 18.828 10.406 1 95.56 127 LEU B N 1
ATOM 6768 C CA . LEU B 1 127 ? -23.266 18 9.953 1 95.56 127 LEU B CA 1
ATOM 6769 C C . LEU B 1 127 ? -24.594 18.703 10.219 1 95.56 127 LEU B C 1
ATOM 6771 O O . LEU B 1 127 ? -25.594 18.406 9.555 1 95.56 127 LEU B O 1
ATOM 6775 N N . GLU B 1 128 ? -24.641 19.594 11.148 1 94.44 128 GLU B N 1
ATOM 6776 C CA . GLU B 1 128 ? -25.875 20.297 11.508 1 94.44 128 GLU B CA 1
ATOM 6777 C C . GLU B 1 128 ? -26.375 21.156 10.352 1 94.44 128 GLU B C 1
ATOM 6779 O O . GLU B 1 128 ? -27.547 21.547 10.328 1 94.44 128 GLU B O 1
ATOM 6784 N N . GLN B 1 129 ? -25.516 21.453 9.391 1 94.62 129 GLN B N 1
ATOM 6785 C CA . GLN B 1 129 ? -25.875 22.328 8.281 1 94.62 129 GLN B CA 1
ATOM 6786 C C . GLN B 1 129 ? -26.703 21.562 7.238 1 94.62 129 GLN B C 1
ATOM 6788 O O . GLN B 1 129 ? -27.516 22.156 6.535 1 94.62 129 GLN B O 1
ATOM 6793 N N . PHE B 1 130 ? -26.625 20.281 7.188 1 94.44 130 PHE B N 1
ATOM 6794 C CA . PHE B 1 130 ? -27.094 19.484 6.055 1 94.44 130 PHE B CA 1
ATOM 6795 C C . PHE B 1 130 ? -28.609 19.375 6.062 1 94.44 130 PHE B C 1
ATOM 6797 O O . PHE B 1 130 ? -29.25 19.516 5.023 1 94.44 130 PHE B O 1
ATOM 6804 N N . PRO B 1 131 ? -29.281 19.203 7.207 1 95.38 131 PRO B N 1
ATOM 6805 C CA . PRO B 1 131 ? -30.75 19.062 7.199 1 95.38 131 PRO B CA 1
ATOM 6806 C C . PRO B 1 131 ? -31.438 20.312 6.645 1 95.38 131 PRO B C 1
ATOM 6808 O O . PRO B 1 131 ? -32.469 20.188 5.984 1 95.38 131 PRO B O 1
ATOM 6811 N N . ILE B 1 132 ? -30.875 21.453 6.848 1 95.56 132 ILE B N 1
ATOM 6812 C CA . ILE B 1 132 ? -31.484 22.688 6.375 1 95.56 132 ILE B CA 1
ATOM 6813 C C . ILE B 1 132 ? -31.562 22.672 4.848 1 95.56 132 ILE B C 1
ATOM 6815 O O . ILE B 1 132 ? -32.625 22.938 4.273 1 95.56 132 ILE B O 1
ATOM 6819 N N . GLU B 1 133 ? -30.438 22.422 4.258 1 93.88 133 GLU B N 1
ATOM 6820 C CA . GLU B 1 133 ? -30.406 22.344 2.801 1 93.88 133 GLU B CA 1
ATOM 6821 C C . GLU B 1 133 ? -31.375 21.297 2.275 1 93.88 133 GLU B C 1
ATOM 6823 O O . GLU B 1 133 ? -32.062 21.516 1.271 1 93.88 133 GLU B O 1
ATOM 6828 N N . MET B 1 134 ? -31.406 20.156 2.979 1 94.94 134 MET B N 1
ATOM 6829 C CA . MET B 1 134 ? -32.25 19.062 2.545 1 94.94 134 MET B CA 1
ATOM 6830 C C . MET B 1 134 ? -33.719 19.438 2.629 1 94.94 134 MET B C 1
ATOM 6832 O O . MET B 1 134 ? -34.469 19.25 1.674 1 94.94 134 MET B O 1
ATOM 6836 N N . TRP B 1 135 ? -34.25 20 3.705 1 95.62 135 TRP B N 1
ATOM 6837 C CA . TRP B 1 135 ? -35.625 20.438 3.85 1 95.62 135 TRP B CA 1
ATOM 6838 C C . TRP B 1 135 ? -35.969 21.531 2.852 1 95.62 135 TRP B C 1
ATOM 6840 O O . TRP B 1 135 ? -37.094 21.609 2.35 1 95.62 135 TRP B O 1
ATOM 6850 N N . TYR B 1 136 ? -34.969 22.375 2.551 1 95.44 136 TYR B N 1
ATOM 6851 C CA . TYR B 1 136 ? -35.188 23.453 1.576 1 95.44 136 TYR B CA 1
ATOM 6852 C C . TYR B 1 136 ? -35.469 22.875 0.194 1 95.44 136 TYR B C 1
ATOM 6854 O O . TYR B 1 136 ? -36.438 23.297 -0.469 1 95.44 136 TYR B O 1
ATOM 6862 N N . LYS B 1 137 ? -34.688 21.922 -0.196 1 94.19 137 LYS B N 1
ATOM 6863 C CA . LYS B 1 137 ? -34.875 21.281 -1.496 1 94.19 137 LYS B CA 1
ATOM 6864 C C . LYS B 1 137 ? -36.188 20.531 -1.564 1 94.19 137 LYS B C 1
ATOM 6866 O O . LYS B 1 137 ? -36.844 20.469 -2.621 1 94.19 137 LYS B O 1
ATOM 6871 N N . GLN B 1 138 ? -36.656 20.047 -0.383 1 95.06 138 GLN B N 1
ATOM 6872 C CA . GLN B 1 138 ? -37.906 19.297 -0.301 1 95.06 138 GLN B CA 1
ATOM 6873 C C . GLN B 1 138 ? -39.094 20.234 -0.102 1 95.06 138 GLN B C 1
ATOM 6875 O O . GLN B 1 138 ? -40.25 19.781 -0.083 1 95.06 138 GLN B O 1
ATOM 6880 N N . GLN B 1 139 ? -38.844 21.484 0.12 1 94.56 139 GLN B N 1
ATOM 6881 C CA . GLN B 1 139 ? -39.844 22.516 0.354 1 94.56 139 GLN B CA 1
ATOM 6882 C C . GLN B 1 139 ? -40.656 22.219 1.616 1 94.56 139 GLN B C 1
ATOM 6884 O O . GLN B 1 139 ? -41.875 22.406 1.636 1 94.56 139 GLN B O 1
ATOM 6889 N N . LYS B 1 140 ? -39.906 21.625 2.539 1 95.69 140 LYS B N 1
ATOM 6890 C CA . LYS B 1 140 ? -40.5 21.406 3.857 1 95.69 140 LYS B CA 1
ATOM 6891 C C . LYS B 1 140 ? -40.188 22.562 4.797 1 95.69 140 LYS B C 1
ATOM 6893 O O . LYS B 1 140 ? -39.312 22.453 5.668 1 95.69 140 LYS B O 1
ATOM 6898 N N . TRP B 1 141 ? -41 23.594 4.719 1 94.75 141 TRP B N 1
ATOM 6899 C CA . TRP B 1 141 ? -40.688 24.906 5.293 1 94.75 141 TRP B CA 1
ATOM 6900 C C . TRP B 1 141 ? -40.875 24.891 6.805 1 94.75 141 TRP B C 1
ATOM 6902 O O . TRP B 1 141 ? -40.062 25.453 7.551 1 94.75 141 TRP B O 1
ATOM 6912 N N . SER B 1 142 ? -41.906 24.25 7.281 1 94.38 142 SER B N 1
ATOM 6913 C CA . SER B 1 142 ? -42.188 24.219 8.711 1 94.38 142 SER B CA 1
ATOM 6914 C C . SER B 1 142 ? -41.094 23.5 9.477 1 94.38 142 SER B C 1
ATOM 6916 O O . SER B 1 142 ? -40.625 23.984 10.523 1 94.38 142 SER B O 1
ATOM 6918 N N . GLU B 1 143 ? -40.688 22.359 8.93 1 95 143 GLU B N 1
ATOM 6919 C CA . GLU B 1 143 ? -39.594 21.594 9.547 1 95 143 GLU B CA 1
ATOM 6920 C C . GLU B 1 143 ? -38.281 22.375 9.539 1 95 143 GLU B C 1
ATOM 6922 O O . GLU B 1 143 ? -37.562 22.375 10.531 1 95 143 GLU B O 1
ATOM 6927 N N . LEU B 1 144 ? -38.062 23.031 8.391 1 96.31 144 LEU B N 1
ATOM 6928 C CA . LEU B 1 144 ? -36.844 23.812 8.219 1 96.31 144 LEU B CA 1
ATOM 6929 C C . LEU B 1 144 ? -36.75 24.922 9.266 1 96.31 144 LEU B C 1
ATOM 6931 O O . LEU B 1 144 ? -35.75 25.062 9.953 1 96.31 144 LEU B O 1
ATOM 6935 N N . LEU B 1 145 ? -37.812 25.641 9.477 1 95.25 145 LEU B N 1
ATOM 6936 C CA . LEU B 1 145 ? -37.812 26.766 10.406 1 95.25 145 LEU B CA 1
ATOM 6937 C C . LEU B 1 145 ? -37.719 26.281 11.852 1 95.25 145 LEU B C 1
ATOM 6939 O O . LEU B 1 145 ? -37 26.875 12.656 1 95.25 145 LEU B O 1
ATOM 6943 N N . ALA B 1 146 ? -38.406 25.234 12.156 1 94.88 146 ALA B N 1
ATOM 6944 C CA . ALA B 1 146 ? -38.344 24.672 13.5 1 94.88 146 ALA B CA 1
ATOM 6945 C C . ALA B 1 146 ? -36.938 24.234 13.859 1 94.88 146 ALA B C 1
ATOM 6947 O O . ALA B 1 146 ? -36.469 24.453 14.984 1 94.88 146 ALA B O 1
ATOM 6948 N N . TYR B 1 147 ? -36.281 23.609 12.914 1 95.12 147 TYR B N 1
ATOM 6949 C CA . TYR B 1 147 ? -34.938 23.125 13.133 1 95.12 147 TYR B CA 1
ATOM 6950 C C . TYR B 1 147 ? -33.938 24.281 13.219 1 95.12 147 TYR B C 1
ATOM 6952 O O . TYR B 1 147 ? -33.031 24.266 14.055 1 95.12 147 TYR B O 1
ATOM 6960 N N . SER B 1 148 ? -34.062 25.266 12.344 1 95 148 SER B N 1
ATOM 6961 C CA . SER B 1 148 ? -33.125 26.375 12.273 1 95 148 SER B CA 1
ATOM 6962 C C . SER B 1 148 ? -33.062 27.141 13.594 1 95 148 SER B C 1
ATOM 6964 O O . SER B 1 148 ? -32.062 27.719 13.953 1 95 148 SER B O 1
ATOM 6966 N N . ASP B 1 149 ? -34.094 27.047 14.359 1 91.25 149 ASP B N 1
ATOM 6967 C CA . ASP B 1 149 ? -34.188 27.75 15.648 1 91.25 149 ASP B CA 1
ATOM 6968 C C . ASP B 1 149 ? -33.344 27.047 16.703 1 91.25 149 ASP B C 1
ATOM 6970 O O . ASP B 1 149 ? -32.938 27.656 17.703 1 91.25 149 ASP B O 1
ATOM 6974 N N . LYS B 1 150 ? -33.062 25.844 16.438 1 89.12 150 LYS B N 1
ATOM 6975 C CA . LYS B 1 150 ? -32.375 25.016 17.438 1 89.12 150 LYS B CA 1
ATOM 6976 C C . LYS B 1 150 ? -30.906 24.859 17.094 1 89.12 150 LYS B C 1
ATOM 6978 O O . LYS B 1 150 ? -30.125 24.344 17.906 1 89.12 150 LYS B O 1
ATOM 6983 N N . VAL B 1 151 ? -30.594 25.25 15.906 1 87.44 151 VAL B N 1
ATOM 6984 C CA . VAL B 1 151 ? -29.234 25.016 15.438 1 87.44 151 VAL B CA 1
ATOM 6985 C C . VAL B 1 151 ? -28.375 26.25 15.703 1 87.44 151 VAL B C 1
ATOM 6987 O O . VAL B 1 151 ? -28.875 27.375 15.719 1 87.44 151 VAL B O 1
ATOM 6990 N N . GLY B 1 152 ? -27.188 26.047 16.109 1 80.19 152 GLY B N 1
ATOM 6991 C CA . GLY B 1 152 ? -26.25 27.125 16.375 1 80.19 152 GLY B CA 1
ATOM 6992 C C . GLY B 1 152 ? -26 28 15.156 1 80.19 152 GLY B C 1
ATOM 6993 O O . GLY B 1 152 ? -26.922 28.312 14.406 1 80.19 152 GLY B O 1
ATOM 6994 N N . GLU B 1 153 ? -24.781 28.438 14.867 1 87.44 153 GLU B N 1
ATOM 6995 C CA . GLU B 1 153 ? -24.391 29.359 13.797 1 87.44 153 GLU B CA 1
ATOM 6996 C C . GLU B 1 153 ? -24.562 28.703 12.43 1 87.44 153 GLU B C 1
ATOM 6998 O O . GLU B 1 153 ? -24 27.656 12.164 1 87.44 153 GLU B O 1
ATOM 7003 N N . LEU B 1 154 ? -25.328 29.359 11.57 1 93.12 154 LEU B N 1
ATOM 7004 C CA . LEU B 1 154 ? -25.594 28.859 10.227 1 93.12 154 LEU B CA 1
ATOM 7005 C C . LEU B 1 154 ? -24.578 29.391 9.234 1 93.12 154 LEU B C 1
ATOM 7007 O O . LEU B 1 154 ? -24.031 30.469 9.422 1 93.12 154 LEU B O 1
ATOM 7011 N N . SER B 1 155 ? -24.359 28.609 8.211 1 94 155 SER B N 1
ATOM 7012 C CA . SER B 1 155 ? -23.594 29.125 7.074 1 94 155 SER B CA 1
ATOM 7013 C C . SER B 1 155 ? -24.344 30.25 6.367 1 94 155 SER B C 1
ATOM 7015 O O . SER B 1 155 ? -25.562 30.406 6.555 1 94 155 SER B O 1
ATOM 7017 N N . VAL B 1 156 ? -23.625 31.031 5.559 1 94.94 156 VAL B N 1
ATOM 7018 C CA . VAL B 1 156 ? -24.234 32.125 4.805 1 94.94 156 VAL B CA 1
ATOM 7019 C C . VAL B 1 156 ? -25.344 31.562 3.914 1 94.94 156 VAL B C 1
ATOM 7021 O O . VAL B 1 156 ? -26.438 32.125 3.865 1 94.94 156 VAL B O 1
ATOM 7024 N N . ALA B 1 157 ? -25.125 30.469 3.312 1 95.31 157 ALA B N 1
ATOM 7025 C CA . ALA B 1 157 ? -26.109 29.859 2.42 1 95.31 157 ALA B CA 1
ATOM 7026 C C . ALA B 1 157 ? -27.344 29.422 3.193 1 95.31 157 ALA B C 1
ATOM 7028 O O . ALA B 1 157 ? -28.469 29.656 2.758 1 95.31 157 ALA B O 1
ATOM 7029 N N . ASN B 1 158 ? -27.125 28.828 4.289 1 96.25 158 ASN B N 1
ATOM 7030 C CA . ASN B 1 158 ? -28.25 28.312 5.062 1 96.25 158 ASN B CA 1
ATOM 7031 C C . ASN B 1 158 ? -29.031 29.453 5.734 1 96.25 158 ASN B C 1
ATOM 7033 O O . ASN B 1 158 ? -30.25 29.375 5.883 1 96.25 158 ASN B O 1
ATOM 7037 N N . GLN B 1 159 ? -28.328 30.469 6.117 1 96.06 159 GLN B N 1
ATOM 7038 C CA . GLN B 1 159 ? -29.031 31.641 6.621 1 96.06 159 GLN B CA 1
ATOM 7039 C C . GLN B 1 159 ? -29.953 32.219 5.559 1 96.06 159 GLN B C 1
ATOM 7041 O O . GLN B 1 159 ? -31.094 32.594 5.859 1 96.06 159 GLN B O 1
ATOM 7046 N N . CYS B 1 160 ? -29.469 32.281 4.344 1 96.75 160 CYS B N 1
ATOM 7047 C CA . CYS B 1 160 ? -30.281 32.781 3.23 1 96.75 160 CYS B CA 1
ATOM 7048 C C . CYS B 1 160 ? -31.5 31.891 3.008 1 96.75 160 CYS B C 1
ATOM 7050 O O . CYS B 1 160 ? -32.594 32.375 2.773 1 96.75 160 CYS B O 1
ATOM 7052 N N . ARG B 1 161 ? -31.328 30.594 3.16 1 96.31 161 ARG B N 1
ATOM 7053 C CA . ARG B 1 161 ? -32.438 29.672 2.984 1 96.31 161 ARG B CA 1
ATOM 7054 C C . ARG B 1 161 ? -33.5 29.891 4.051 1 96.31 161 ARG B C 1
ATOM 7056 O O . ARG B 1 161 ? -34.719 29.906 3.746 1 96.31 161 ARG B O 1
ATOM 7063 N N . VAL B 1 162 ? -33.094 30.031 5.223 1 96.06 162 VAL B N 1
ATOM 7064 C CA . VAL B 1 162 ? -34.031 30.25 6.328 1 96.06 162 VAL B CA 1
ATOM 7065 C C . VAL B 1 162 ? -34.812 31.547 6.098 1 96.06 162 VAL B C 1
ATOM 7067 O O . VAL B 1 162 ? -36.031 31.562 6.227 1 96.06 162 VAL B O 1
ATOM 7070 N N . TRP B 1 163 ? -34.156 32.562 5.688 1 95.25 163 TRP B N 1
ATOM 7071 C CA . TRP B 1 163 ? -34.812 33.875 5.461 1 95.25 163 TRP B CA 1
ATOM 7072 C C . TRP B 1 163 ? -35.719 33.812 4.246 1 95.25 163 TRP B C 1
ATOM 7074 O O . TRP B 1 163 ? -36.75 34.469 4.215 1 95.25 163 TRP B O 1
ATOM 7084 N N . ALA B 1 164 ? -35.25 33.094 3.258 1 94.81 164 ALA B N 1
ATOM 7085 C CA . ALA B 1 164 ? -36.094 32.938 2.086 1 94.81 164 ALA B CA 1
ATOM 7086 C C . ALA B 1 164 ? -37.438 32.312 2.469 1 94.81 164 ALA B C 1
ATOM 7088 O O . ALA B 1 164 ? -38.5 32.75 1.995 1 94.81 164 ALA B O 1
ATOM 7089 N N . VAL B 1 165 ? -37.406 31.344 3.316 1 95 165 VAL B N 1
ATOM 7090 C CA . VAL B 1 165 ? -38.625 30.656 3.754 1 95 165 VAL B CA 1
ATOM 7091 C C . VAL B 1 165 ? -39.469 31.594 4.625 1 95 165 VAL B C 1
ATOM 7093 O O . VAL B 1 165 ? -40.688 31.656 4.488 1 95 165 VAL B O 1
ATOM 7096 N N . GLN B 1 166 ? -38.875 32.312 5.469 1 93.56 166 GLN B N 1
ATOM 7097 C CA . GLN B 1 166 ? -39.594 33.281 6.316 1 93.56 166 GLN B CA 1
ATOM 7098 C C . GLN B 1 166 ? -40.25 34.375 5.477 1 93.56 166 GLN B C 1
ATOM 7100 O O . GLN B 1 166 ? -41.406 34.75 5.727 1 93.56 166 GLN B O 1
ATOM 7105 N N . TYR B 1 167 ? -39.562 34.844 4.504 1 93.19 167 TYR B N 1
ATOM 7106 C CA . TYR B 1 167 ? -40.094 35.875 3.602 1 93.19 167 TYR B CA 1
ATOM 7107 C C . TYR B 1 167 ? -41.281 35.344 2.826 1 93.19 167 TYR B C 1
ATOM 7109 O O . TYR B 1 167 ? -42.312 36 2.744 1 93.19 167 TYR B O 1
ATOM 7117 N N . GLN B 1 168 ? -41.062 34.188 2.307 1 88.56 168 GLN B N 1
ATOM 7118 C CA . GLN B 1 168 ? -42.125 33.594 1.511 1 88.56 168 GLN B CA 1
ATOM 7119 C C . GLN B 1 168 ? -43.375 33.375 2.352 1 88.56 168 GLN B C 1
ATOM 7121 O O . GLN B 1 168 ? -44.5 33.594 1.88 1 88.56 168 GLN B O 1
ATOM 7126 N N . SER B 1 169 ? -43.25 32.969 3.551 1 87.75 169 SER B N 1
ATOM 7127 C CA . SER B 1 169 ? -44.375 32.75 4.445 1 87.75 169 SER B CA 1
ATOM 7128 C C . SER B 1 169 ? -45.125 34.031 4.723 1 87.75 169 SER B C 1
ATOM 7130 O O . SER B 1 169 ? -46.344 34.031 4.781 1 87.75 169 SER B O 1
ATOM 7132 N N . GLN B 1 170 ? -44.406 35.094 4.848 1 85.5 170 GLN B N 1
ATOM 7133 C CA . GLN B 1 170 ? -45.031 36.406 5.109 1 85.5 170 GLN B CA 1
ATOM 7134 C C . GLN B 1 170 ? -45.625 37 3.84 1 85.5 170 GLN B C 1
ATOM 7136 O O . GLN B 1 170 ? -46.688 37.625 3.883 1 85.5 170 GLN B O 1
ATOM 7141 N N . ALA B 1 171 ? -44.938 36.812 2.744 1 81.44 171 ALA B N 1
ATOM 7142 C CA . ALA B 1 171 ? -45.438 37.281 1.46 1 81.44 171 ALA B CA 1
ATOM 7143 C C . ALA B 1 171 ? -46.75 36.625 1.077 1 81.44 171 ALA B C 1
ATOM 7145 O O . ALA B 1 171 ? -47.656 37.25 0.545 1 81.44 171 ALA B O 1
ATOM 7146 N N . ASP B 1 172 ? -46.906 35.375 1.31 1 79.19 172 ASP B N 1
ATOM 7147 C CA . ASP B 1 172 ? -48.094 34.656 1.003 1 79.19 172 ASP B CA 1
ATOM 7148 C C . ASP B 1 172 ? -49.281 35.125 1.851 1 79.19 172 ASP B C 1
ATOM 7150 O O . ASP B 1 172 ? -50.406 35.219 1.363 1 79.19 172 ASP B O 1
ATOM 7154 N N . LYS B 1 173 ? -48.969 35.5 3 1 74.75 173 LYS B N 1
ATOM 7155 C CA . LYS B 1 173 ? -50.031 35.969 3.898 1 74.75 173 LYS B CA 1
ATOM 7156 C C . LYS B 1 173 ? -50.531 37.344 3.449 1 74.75 173 LYS B C 1
ATOM 7158 O O . LYS B 1 173 ? -51.719 37.625 3.545 1 74.75 173 LYS B O 1
ATOM 7163 N N . LEU B 1 174 ? -49.625 38.219 3.049 1 67.12 174 LEU B N 1
ATOM 7164 C CA . LEU B 1 174 ? -49.969 39.594 2.689 1 67.12 174 LEU B CA 1
ATOM 7165 C C . LEU B 1 174 ? -50.438 39.688 1.243 1 67.12 174 LEU B C 1
ATOM 7167 O O . LEU B 1 174 ? -50.906 40.719 0.788 1 67.12 174 LEU B O 1
ATOM 7171 N N . GLN B 1 175 ? -50.906 38.531 0.622 1 60.5 175 GLN B N 1
ATOM 7172 C CA . GLN B 1 175 ? -51.344 38.562 -0.776 1 60.5 175 GLN B CA 1
ATOM 7173 C C . GLN B 1 175 ? -50.469 39.5 -1.599 1 60.5 175 GLN B C 1
ATOM 7175 O O . GLN B 1 175 ? -51 40.312 -2.365 1 60.5 175 GLN B O 1
ATOM 7180 N N . LEU B 1 176 ? -49.25 39.844 -1.347 1 52.28 176 LEU B N 1
ATOM 7181 C CA . LEU B 1 176 ? -48.344 40.719 -2.059 1 52.28 176 LEU B CA 1
ATOM 7182 C C . LEU B 1 176 ? -48.188 40.281 -3.512 1 52.28 176 LEU B C 1
ATOM 7184 O O . LEU B 1 176 ? -47.719 39.188 -3.787 1 52.28 176 LEU B O 1
ATOM 7188 N N . ASN B 1 177 ? -49.25 40.281 -4.344 1 44.28 177 ASN B N 1
ATOM 7189 C CA . ASN B 1 177 ? -49.188 40.062 -5.789 1 44.28 177 ASN B CA 1
ATOM 7190 C C . ASN B 1 177 ? -48.031 40.875 -6.398 1 44.28 177 ASN B C 1
ATOM 7192 O O . ASN B 1 177 ? -48 42.125 -6.309 1 44.28 177 ASN B O 1
ATOM 7196 N N . PRO B 1 178 ? -47.031 40.312 -6.777 1 44.53 178 PRO B N 1
ATOM 7197 C CA . PRO B 1 178 ? -45.969 41.125 -7.379 1 44.53 178 PRO B CA 1
ATOM 7198 C C . PRO B 1 178 ? -46.469 42.156 -8.367 1 44.53 178 PRO B C 1
ATOM 7200 O O . PRO B 1 178 ? -45.906 43.25 -8.461 1 44.53 178 PRO B O 1
ATOM 7203 N N . GLU B 1 179 ? -47.5 41.75 -9.297 1 39.59 179 GLU B N 1
ATOM 7204 C CA . GLU B 1 179 ? -47.969 42.656 -10.328 1 39.59 179 GLU B CA 1
ATOM 7205 C C . GLU B 1 179 ? -48.75 43.844 -9.727 1 39.59 179 GLU B C 1
ATOM 7207 O O . GLU B 1 179 ? -48.75 44.938 -10.289 1 39.59 179 GLU B O 1
ATOM 7212 N N . ALA B 1 180 ? -49.562 43.656 -8.836 1 39.28 180 ALA B N 1
ATOM 7213 C CA . ALA B 1 180 ? -50.406 44.719 -8.328 1 39.28 180 ALA B CA 1
ATOM 7214 C C . ALA B 1 180 ? -49.625 45.688 -7.465 1 39.28 180 ALA B C 1
ATOM 7216 O O . ALA B 1 180 ? -50.125 46.75 -7.074 1 39.28 180 ALA B O 1
ATOM 7217 N N . ALA B 1 181 ? -48.469 45.312 -6.887 1 39.91 181 ALA B N 1
ATOM 7218 C CA . ALA B 1 181 ? -47.625 46.281 -6.188 1 39.91 181 ALA B CA 1
ATOM 7219 C C . ALA B 1 181 ? -47.156 47.375 -7.133 1 39.91 181 ALA B C 1
ATOM 7221 O O . ALA B 1 181 ? -46.656 48.406 -6.688 1 39.91 181 ALA B O 1
ATOM 7222 N N . GLN B 1 182 ? -46.969 47 -8.414 1 37.62 182 GLN B N 1
ATOM 7223 C CA . GLN B 1 182 ? -46.562 48.125 -9.25 1 37.62 182 GLN B CA 1
ATOM 7224 C C . GLN B 1 182 ? -47.594 49.219 -9.242 1 37.62 182 GLN B C 1
ATOM 7226 O O . GLN B 1 182 ? -47.281 50.406 -9.5 1 37.62 182 GLN B O 1
ATOM 7231 N N . ALA B 1 183 ? -49.062 48.844 -9.352 1 37.78 183 ALA B N 1
ATOM 7232 C CA . ALA B 1 183 ? -50 49.938 -9.695 1 37.78 183 ALA B CA 1
ATOM 7233 C C . ALA B 1 183 ? -50.219 50.875 -8.508 1 37.78 183 ALA B C 1
ATOM 7235 O O . ALA B 1 183 ? -50.281 52.094 -8.672 1 37.78 183 ALA B O 1
ATOM 7236 N N . ASN B 1 184 ? -51.094 50.406 -7.461 1 36.91 184 ASN B N 1
ATOM 7237 C CA . ASN B 1 184 ? -51.562 51.406 -6.508 1 36.91 184 ASN B CA 1
ATOM 7238 C C . ASN B 1 184 ? -50.5 51.75 -5.465 1 36.91 184 ASN B C 1
ATOM 7240 O O . ASN B 1 184 ? -49.938 50.844 -4.852 1 36.91 184 ASN B O 1
ATOM 7244 N N . ASN B 1 185 ? -49.5 52.719 -5.57 1 38.84 185 ASN B N 1
ATOM 7245 C CA . ASN B 1 185 ? -48.469 53.5 -4.855 1 38.84 185 ASN B CA 1
ATOM 7246 C C . ASN B 1 185 ? -48.5 53.219 -3.357 1 38.84 185 ASN B C 1
ATOM 7248 O O . ASN B 1 185 ? -48 54 -2.559 1 38.84 185 ASN B O 1
ATOM 7252 N N . LEU B 1 186 ? -49.688 52.625 -2.75 1 39.94 186 LEU B N 1
ATOM 7253 C CA . LEU B 1 186 ? -49.812 52.75 -1.3 1 39.94 186 LEU B CA 1
ATOM 7254 C C . LEU B 1 186 ? -48.875 51.75 -0.605 1 39.94 186 LEU B C 1
ATOM 7256 O O . LEU B 1 186 ? -48.906 50.531 -0.894 1 39.94 186 LEU B O 1
ATOM 7260 N N . ALA B 1 187 ? -47.719 52.156 -0.088 1 46.62 187 ALA B N 1
ATOM 7261 C CA . ALA B 1 187 ? -46.812 51.438 0.82 1 46.62 187 ALA B CA 1
ATOM 7262 C C . ALA B 1 187 ? -47.594 50.594 1.812 1 46.62 187 ALA B C 1
ATOM 7264 O O . ALA B 1 187 ? -48.25 51.094 2.715 1 46.62 187 ALA B O 1
ATOM 7265 N N . GLN B 1 188 ? -48.188 49.594 1.515 1 52.56 188 GLN B N 1
ATOM 7266 C CA . GLN B 1 188 ? -48.781 48.719 2.529 1 52.56 188 GLN B CA 1
ATOM 7267 C C . GLN B 1 188 ? -47.844 48.5 3.697 1 52.56 188 GLN B C 1
ATOM 7269 O O . GLN B 1 188 ? -46.625 48.25 3.494 1 52.56 188 GLN B O 1
ATOM 7274 N N . PRO B 1 189 ? -48.156 48.875 4.945 1 62.47 189 PRO B N 1
ATOM 7275 C CA . PRO B 1 189 ? -47.312 48.781 6.133 1 62.47 189 PRO B CA 1
ATOM 7276 C C . PRO B 1 189 ? -46.688 47.375 6.316 1 62.47 189 PRO B C 1
ATOM 7278 O O . PRO B 1 189 ? -47.375 46.375 6.145 1 62.47 189 PRO B O 1
ATOM 7281 N N . LEU B 1 190 ? -45.344 47.25 6.266 1 77 190 LEU B N 1
ATOM 7282 C CA . LEU B 1 190 ? -44.594 46.031 6.527 1 77 190 LEU B CA 1
ATOM 7283 C C . LEU B 1 190 ? -45 45.406 7.844 1 77 190 LEU B C 1
ATOM 7285 O O . LEU B 1 190 ? -45.219 46.094 8.836 1 77 190 LEU B O 1
ATOM 7289 N N . SER B 1 191 ? -45.5 44.156 7.824 1 83.69 191 SER B N 1
ATOM 7290 C CA . SER B 1 191 ? -45.75 43.469 9.086 1 83.69 191 SER B CA 1
ATOM 7291 C C . SER B 1 191 ? -44.531 43.594 10.008 1 83.69 191 SER B C 1
ATOM 7293 O O . SER B 1 191 ? -43.406 43.75 9.547 1 83.69 191 SER B O 1
ATOM 7295 N N . PRO B 1 192 ? -44.781 43.656 11.25 1 86.88 192 PRO B N 1
ATOM 7296 C CA . PRO B 1 192 ? -43.688 43.719 12.195 1 86.88 192 PRO B CA 1
ATOM 7297 C C . PRO B 1 192 ? -42.656 42.594 11.977 1 86.88 192 PRO B C 1
ATOM 7299 O O . PRO B 1 192 ? -41.438 42.812 12.141 1 86.88 192 PRO B O 1
ATOM 7302 N N . GLU B 1 193 ? -43.156 41.469 11.602 1 87.62 193 GLU B N 1
ATOM 7303 C CA . GLU B 1 193 ? -42.25 40.344 11.352 1 87.62 193 GLU B CA 1
ATOM 7304 C C . GLU B 1 193 ? -41.344 40.594 10.141 1 87.62 193 GLU B C 1
ATOM 7306 O O . GLU B 1 193 ? -40.156 40.312 10.164 1 87.62 193 GLU B O 1
ATOM 7311 N N . LEU B 1 194 ? -41.938 41.125 9.195 1 89.81 194 LEU B N 1
ATOM 7312 C CA . LEU B 1 194 ? -41.188 41.406 7.98 1 89.81 194 LEU B CA 1
ATOM 7313 C C . LEU B 1 194 ? -40.188 42.562 8.227 1 89.81 194 LEU B C 1
ATOM 7315 O O . LEU B 1 194 ? -39.094 42.531 7.688 1 89.81 194 LEU B O 1
ATOM 7319 N N . ALA B 1 195 ? -40.656 43.469 9.039 1 91 195 ALA B N 1
ATOM 7320 C CA . ALA B 1 195 ? -39.781 44.594 9.383 1 91 195 ALA B CA 1
ATOM 7321 C C . ALA B 1 195 ? -38.531 44.094 10.141 1 91 195 ALA B C 1
ATOM 7323 O O . ALA B 1 195 ? -37.438 44.562 9.883 1 91 195 ALA B O 1
ATOM 7324 N N . GLN B 1 196 ? -38.844 43.25 11.016 1 93 196 GLN B N 1
ATOM 7325 C CA . GLN B 1 196 ? -37.75 42.656 11.773 1 93 196 GLN B CA 1
ATOM 7326 C C . GLN B 1 196 ? -36.812 41.875 10.867 1 93 196 GLN B C 1
ATOM 7328 O O . GLN B 1 196 ? -35.562 41.938 11.039 1 93 196 GLN B O 1
ATOM 7333 N N . LEU B 1 197 ? -37.312 41.094 9.984 1 94.12 197 LEU B N 1
ATOM 7334 C CA . LEU B 1 197 ? -36.531 40.312 9.039 1 94.12 197 LEU B CA 1
ATOM 7335 C C . LEU B 1 197 ? -35.656 41.219 8.18 1 94.12 197 LEU B C 1
ATOM 7337 O O . LEU B 1 197 ? -34.469 40.938 7.957 1 94.12 197 LEU B O 1
ATOM 7341 N N . LEU B 1 198 ? -36.219 42.281 7.711 1 94.5 198 LEU B N 1
ATOM 7342 C CA . LEU B 1 198 ? -35.5 43.219 6.875 1 94.5 198 LEU B CA 1
ATOM 7343 C C . LEU B 1 198 ? -34.375 43.875 7.66 1 94.5 198 LEU B C 1
ATOM 7345 O O . LEU B 1 198 ? -33.281 44.156 7.113 1 94.5 198 LEU B O 1
ATOM 7349 N N . ALA B 1 199 ? -34.656 44.125 8.961 1 94.06 199 ALA B N 1
ATOM 7350 C CA . ALA B 1 199 ? -33.625 44.719 9.805 1 94.06 199 ALA B CA 1
ATOM 7351 C C . ALA B 1 199 ? -32.438 43.781 9.977 1 94.06 199 ALA B C 1
ATOM 7353 O O . ALA B 1 199 ? -31.281 44.219 9.914 1 94.06 199 ALA B O 1
ATOM 7354 N N . LYS B 1 200 ? -32.719 42.594 10.234 1 94.62 200 LYS B N 1
ATOM 7355 C CA . LYS B 1 200 ? -31.672 41.594 10.352 1 94.62 200 LYS B CA 1
ATOM 7356 C C . LYS B 1 200 ? -30.922 41.438 9.039 1 94.62 200 LYS B C 1
ATOM 7358 O O . LYS B 1 200 ? -29.688 41.281 9.031 1 94.62 200 LYS B O 1
ATOM 7363 N N . PHE B 1 201 ? -31.594 41.406 8.016 1 95.69 201 PHE B N 1
ATOM 7364 C CA . PHE B 1 201 ? -31 41.25 6.691 1 95.69 201 PHE B CA 1
ATOM 7365 C C . PHE B 1 201 ? -30.078 42.406 6.371 1 95.69 201 PHE B C 1
ATOM 7367 O O . PHE B 1 201 ? -29.047 42.25 5.707 1 95.69 201 PHE B O 1
ATOM 7374 N N . ASP B 1 202 ? -30.453 43.562 6.906 1 94.56 202 ASP B N 1
ATOM 7375 C CA . ASP B 1 202 ? -29.656 44.75 6.715 1 94.56 202 ASP B CA 1
ATOM 7376 C C . ASP B 1 202 ? -28.219 44.562 7.211 1 94.56 202 ASP B C 1
ATOM 7378 O O . ASP B 1 202 ? -27.266 44.75 6.457 1 94.56 202 ASP B O 1
ATOM 7382 N N . ASP B 1 203 ? -28.141 44.219 8.375 1 94.69 203 ASP B N 1
ATOM 7383 C CA . ASP B 1 203 ? -26.844 43.969 8.992 1 94.69 203 ASP B CA 1
ATOM 7384 C C . ASP B 1 203 ? -26.109 42.812 8.297 1 94.69 203 ASP B C 1
ATOM 7386 O O . ASP B 1 203 ? -24.891 42.875 8.102 1 94.69 203 ASP B O 1
ATOM 7390 N N . PHE B 1 204 ? -26.828 41.844 7.945 1 95.56 204 PHE B N 1
ATOM 7391 C CA . PHE B 1 204 ? -26.266 40.656 7.281 1 95.56 204 PHE B CA 1
ATOM 7392 C C . PHE B 1 204 ? -25.703 41.031 5.918 1 95.56 204 PHE B C 1
ATOM 7394 O O . PHE B 1 204 ? -24.609 40.594 5.559 1 95.56 204 PHE B O 1
ATOM 7401 N N . TRP B 1 205 ? -26.422 41.812 5.156 1 95.88 205 TRP B N 1
ATOM 7402 C CA . TRP B 1 205 ? -26 42.219 3.818 1 95.88 205 TRP B CA 1
ATOM 7403 C C . TRP B 1 205 ? -24.703 43.031 3.877 1 95.88 205 TRP B C 1
ATOM 7405 O O . TRP B 1 205 ? -23.812 42.844 3.059 1 95.88 205 TRP B O 1
ATOM 7415 N N . ILE B 1 206 ? -24.594 43.844 4.906 1 95.56 206 ILE B N 1
ATOM 7416 C CA . ILE B 1 206 ? -23.438 44.719 5.055 1 95.56 206 ILE B CA 1
ATOM 7417 C C . ILE B 1 206 ? -22.203 43.906 5.383 1 95.56 206 ILE B C 1
ATOM 7419 O O . ILE B 1 206 ? -21.109 44.188 4.887 1 95.56 206 ILE B O 1
ATOM 7423 N N . ASN B 1 207 ? -22.391 42.875 6.109 1 94.5 207 ASN B N 1
ATOM 7424 C CA . ASN B 1 207 ? -21.266 42.156 6.688 1 94.5 207 ASN B CA 1
ATOM 7425 C C . ASN B 1 207 ? -20.875 40.969 5.832 1 94.5 207 ASN B C 1
ATOM 7427 O O . ASN B 1 207 ? -19.953 40.219 6.184 1 94.5 207 ASN B O 1
ATOM 7431 N N . ASN B 1 208 ? -21.594 40.75 4.727 1 93.75 208 ASN B N 1
ATOM 7432 C CA . ASN B 1 208 ? -21.25 39.625 3.838 1 93.75 208 ASN B CA 1
ATOM 7433 C C . ASN B 1 208 ? -21.031 40.094 2.404 1 93.75 208 ASN B C 1
ATOM 7435 O O . ASN B 1 208 ? -21.656 41.094 1.968 1 93.75 208 ASN B O 1
ATOM 7439 N N . GLY B 1 209 ? -20.125 39.469 1.714 1 89.69 209 GLY B N 1
ATOM 7440 C CA . GLY B 1 209 ? -19.875 39.781 0.32 1 89.69 209 GLY B CA 1
ATOM 7441 C C . GLY B 1 209 ? -21.031 39.438 -0.592 1 89.69 209 GLY B C 1
ATOM 7442 O O . GLY B 1 209 ? -22.156 39.906 -0.384 1 89.69 209 GLY B O 1
ATOM 7443 N N . SER B 1 210 ? -20.703 38.531 -1.477 1 88.5 210 SER B N 1
ATOM 7444 C CA . SER B 1 210 ? -21.766 38.094 -2.367 1 88.5 210 SER B CA 1
ATOM 7445 C C . SER B 1 210 ? -22.672 37.062 -1.687 1 88.5 210 SER B C 1
ATOM 7447 O O . SER B 1 210 ? -22.172 36.188 -0.977 1 88.5 210 SER B O 1
ATOM 7449 N N . LEU B 1 211 ? -23.906 37.344 -1.813 1 93.31 211 LEU B N 1
ATOM 7450 C CA . LEU B 1 211 ? -24.859 36.406 -1.203 1 93.31 211 LEU B CA 1
ATOM 7451 C C . LEU B 1 211 ? -25.328 35.375 -2.213 1 93.31 211 LEU B C 1
ATOM 7453 O O . LEU B 1 211 ? -25.422 35.656 -3.41 1 93.31 211 LEU B O 1
ATOM 7457 N N . PRO B 1 212 ? -25.672 34.156 -1.755 1 94.62 212 PRO B N 1
ATOM 7458 C CA . PRO B 1 212 ? -26.203 33.125 -2.646 1 94.62 212 PRO B CA 1
ATOM 7459 C C . PRO B 1 212 ? -27.578 33.469 -3.201 1 94.62 212 PRO B C 1
ATOM 7461 O O . PRO B 1 212 ? -28.234 34.375 -2.697 1 94.62 212 PRO B O 1
ATOM 7464 N N . SER B 1 213 ? -28 32.75 -4.27 1 94.06 213 SER B N 1
ATOM 7465 C CA . SER B 1 213 ? -29.266 33.031 -4.969 1 94.06 213 SER B CA 1
ATOM 7466 C C . SER B 1 213 ? -30.453 32.812 -4.047 1 94.06 213 SER B C 1
ATOM 7468 O O . SER B 1 213 ? -31.531 33.375 -4.281 1 94.06 213 SER B O 1
ATOM 7470 N N . ASP B 1 214 ? -30.219 32.094 -2.975 1 94 214 ASP B N 1
ATOM 7471 C CA . ASP B 1 214 ? -31.312 31.812 -2.035 1 94 214 ASP B CA 1
ATOM 7472 C C . ASP B 1 214 ? -31.781 33.094 -1.342 1 94 214 ASP B C 1
ATOM 7474 O O . ASP B 1 214 ? -32.906 33.156 -0.831 1 94 214 ASP B O 1
ATOM 7478 N N . CYS B 1 215 ? -30.953 34.094 -1.356 1 94.81 215 CYS B N 1
ATOM 7479 C CA . CYS B 1 215 ? -31.312 35.344 -0.732 1 94.81 215 CYS B CA 1
ATOM 7480 C C . CYS B 1 215 ? -31.859 36.344 -1.761 1 94.81 215 CYS B C 1
ATOM 7482 O O . CYS B 1 215 ? -32.219 37.469 -1.419 1 94.81 215 CYS B O 1
ATOM 7484 N N . ALA B 1 216 ? -32.031 36.031 -3.025 1 93.75 216 ALA B N 1
ATOM 7485 C CA . ALA B 1 216 ? -32.281 36.938 -4.125 1 93.75 216 ALA B CA 1
ATOM 7486 C C . ALA B 1 216 ? -33.625 37.656 -3.941 1 93.75 216 ALA B C 1
ATOM 7488 O O . ALA B 1 216 ? -33.719 38.875 -4.113 1 93.75 216 ALA B O 1
ATOM 7489 N N . ASN B 1 217 ? -34.688 36.938 -3.625 1 92.62 217 ASN B N 1
ATOM 7490 C CA . ASN B 1 217 ? -36 37.5 -3.49 1 92.62 217 ASN B CA 1
ATOM 7491 C C . ASN B 1 217 ? -36.062 38.469 -2.305 1 92.62 217 ASN B C 1
ATOM 7493 O O . ASN B 1 217 ? -36.656 39.562 -2.414 1 92.62 217 ASN B O 1
ATOM 7497 N N . LEU B 1 218 ? -35.5 37.969 -1.232 1 94.5 218 LEU B N 1
ATOM 7498 C CA . LEU B 1 218 ? -35.469 38.844 -0.056 1 94.5 218 LEU B CA 1
ATOM 7499 C C . LEU B 1 218 ? -34.656 40.094 -0.319 1 94.5 218 LEU B C 1
ATOM 7501 O O . LEU B 1 218 ? -35.062 41.188 0.094 1 94.5 218 LEU B O 1
ATOM 7505 N N . GLU B 1 219 ? -33.531 39.938 -0.904 1 94.62 219 GLU B N 1
ATOM 7506 C CA . GLU B 1 219 ? -32.688 41.094 -1.233 1 94.62 219 GLU B CA 1
ATOM 7507 C C . GLU B 1 219 ? -33.406 42.062 -2.166 1 94.62 219 GLU B C 1
ATOM 7509 O O . GLU B 1 219 ? -33.312 43.281 -2.006 1 94.62 219 GLU B O 1
ATOM 7514 N N . ALA B 1 220 ? -34.125 41.531 -3.174 1 92.75 220 ALA B N 1
ATOM 7515 C CA . ALA B 1 220 ? -34.906 42.375 -4.094 1 92.75 220 ALA B CA 1
ATOM 7516 C C . ALA B 1 220 ? -36 43.156 -3.352 1 92.75 220 ALA B C 1
ATOM 7518 O O . ALA B 1 220 ? -36.188 44.344 -3.594 1 92.75 220 ALA B O 1
ATOM 7519 N N . PHE B 1 221 ? -36.688 42.469 -2.52 1 91.94 221 PHE B N 1
ATOM 7520 C CA . PHE B 1 221 ? -37.719 43.125 -1.726 1 91.94 221 PHE B CA 1
ATOM 7521 C C . PHE B 1 221 ? -37.125 44.219 -0.849 1 91.94 221 PHE B C 1
ATOM 7523 O O . PHE B 1 221 ? -37.656 45.312 -0.781 1 91.94 221 PHE B O 1
ATOM 7530 N N . TRP B 1 222 ? -36.062 43.844 -0.165 1 94.44 222 TRP B N 1
ATOM 7531 C CA . TRP B 1 222 ? -35.344 44.75 0.684 1 94.44 222 TRP B CA 1
ATOM 7532 C C . TRP B 1 222 ? -34.906 46 -0.098 1 94.44 222 TRP B C 1
ATOM 7534 O O . TRP B 1 222 ? -35.094 47.125 0.372 1 94.44 222 TRP B O 1
ATOM 7544 N N . ARG B 1 223 ? -34.469 45.938 -1.303 1 93.38 223 ARG B N 1
ATOM 7545 C CA . ARG B 1 223 ? -34.094 47.031 -2.188 1 93.38 223 ARG B CA 1
ATOM 7546 C C . ARG B 1 223 ? -35.281 47.875 -2.584 1 93.38 223 ARG B C 1
ATOM 7548 O O . ARG B 1 223 ? -35.25 49.094 -2.578 1 93.38 223 ARG B O 1
ATOM 7555 N N . ASP B 1 224 ? -36.344 47.188 -2.869 1 90.81 224 ASP B N 1
ATOM 7556 C CA . ASP B 1 224 ? -37.562 47.844 -3.342 1 90.81 224 ASP B CA 1
ATOM 7557 C C . ASP B 1 224 ? -38.188 48.688 -2.232 1 90.81 224 ASP B C 1
ATOM 7559 O O . ASP B 1 224 ? -38.938 49.656 -2.506 1 90.81 224 ASP B O 1
ATOM 7563 N N . GLN B 1 225 ? -37.906 48.312 -1.083 1 91.25 225 GLN B N 1
ATOM 7564 C CA . GLN B 1 225 ? -38.375 49.094 0.064 1 91.25 225 GLN B CA 1
ATOM 7565 C C . GLN B 1 225 ? -37.5 50.312 0.323 1 91.25 225 GLN B C 1
ATOM 7567 O O . GLN B 1 225 ? -37.688 51.031 1.302 1 91.25 225 GLN B O 1
ATOM 7572 N N . GLY B 1 226 ? -36.438 50.438 -0.496 1 91.75 226 GLY B N 1
ATOM 7573 C CA . GLY B 1 226 ? -35.531 51.594 -0.392 1 91.75 226 GLY B CA 1
ATOM 7574 C C . GLY B 1 226 ? -34.469 51.406 0.686 1 91.75 226 GLY B C 1
ATOM 7575 O O . GLY B 1 226 ? -33.906 52.406 1.14 1 91.75 226 GLY B O 1
ATOM 7576 N N . LEU B 1 227 ? -34.344 50.219 1.104 1 94.12 227 LEU B N 1
ATOM 7577 C CA . LEU B 1 227 ? -33.469 49.969 2.244 1 94.12 227 LEU B CA 1
ATOM 7578 C C . LEU B 1 227 ? -32 49.844 1.795 1 94.12 227 LEU B C 1
ATOM 7580 O O . LEU B 1 227 ? -31.094 49.906 2.617 1 94.12 227 LEU B O 1
ATOM 7584 N N . LYS B 1 228 ? -31.734 49.688 0.528 1 94.81 228 LYS B N 1
ATOM 7585 C CA . LYS B 1 228 ? -30.375 49.781 -0.004 1 94.81 228 LYS B CA 1
ATOM 7586 C C . LYS B 1 228 ? -29.953 51.219 -0.19 1 94.81 228 LYS B C 1
ATOM 7588 O O . LYS B 1 228 ? -29.859 51.719 -1.319 1 94.81 228 LYS B O 1
ATOM 7593 N N . THR B 1 229 ? -29.594 51.781 0.904 1 94.75 229 THR B N 1
ATOM 7594 C CA . THR B 1 229 ? -29.219 53.219 0.876 1 94.75 229 THR B CA 1
ATOM 7595 C C . THR B 1 229 ? -27.766 53.375 0.476 1 94.75 229 THR B C 1
ATOM 7597 O O . THR B 1 229 ? -26.984 52.438 0.53 1 94.75 229 THR B O 1
ATOM 7600 N N . GLU B 1 230 ? -27.453 54.531 0.12 1 94.88 230 GLU B N 1
ATOM 7601 C CA . GLU B 1 230 ? -26.062 54.875 -0.219 1 94.88 230 GLU B CA 1
ATOM 7602 C C . GLU B 1 230 ? -25.125 54.625 0.963 1 94.88 230 GLU B C 1
ATOM 7604 O O . GLU B 1 230 ? -24.031 54.125 0.79 1 94.88 230 GLU B O 1
ATOM 7609 N N . ASP B 1 231 ? -25.609 54.969 2.105 1 95 231 ASP B N 1
ATOM 7610 C CA . ASP B 1 231 ? -24.812 54.812 3.314 1 95 231 ASP B CA 1
ATOM 7611 C C . ASP B 1 231 ? -24.484 53.344 3.564 1 95 231 ASP B C 1
ATOM 7613 O O . ASP B 1 231 ? -23.359 53 3.934 1 95 231 ASP B O 1
ATOM 7617 N N . LYS B 1 232 ? -25.422 52.5 3.354 1 95.88 232 LYS B N 1
ATOM 7618 C CA . LYS B 1 232 ? -25.219 51.062 3.572 1 95.88 232 LYS B CA 1
ATOM 7619 C C . LYS B 1 232 ? -24.266 50.5 2.539 1 95.88 232 LYS B C 1
ATOM 7621 O O . LYS B 1 232 ? -23.438 49.625 2.861 1 95.88 232 LYS B O 1
ATOM 7626 N N . VAL B 1 233 ? -24.375 50.938 1.348 1 96.69 233 VAL B N 1
ATOM 7627 C CA . VAL B 1 233 ? -23.453 50.5 0.292 1 96.69 233 VAL B CA 1
ATOM 7628 C C . VAL B 1 233 ? -22.031 50.906 0.641 1 96.69 233 VAL B C 1
ATOM 7630 O O . VAL B 1 233 ? -21.094 50.125 0.475 1 96.69 233 VAL B O 1
ATOM 7633 N N . LYS B 1 234 ? -21.922 52.125 1.151 1 97.12 234 LYS B N 1
ATOM 7634 C CA . LYS B 1 234 ? -20.609 52.625 1.533 1 97.12 234 LYS B CA 1
ATOM 7635 C C . LYS B 1 234 ? -20.031 51.812 2.688 1 97.12 234 LYS B C 1
ATOM 7637 O O . LYS B 1 234 ? -18.844 51.5 2.691 1 97.12 234 LYS B O 1
ATOM 7642 N N . GLN B 1 235 ? -20.812 51.5 3.621 1 97.06 235 GLN B N 1
ATOM 7643 C CA . GLN B 1 235 ? -20.375 50.688 4.75 1 97.06 235 GLN B CA 1
ATOM 7644 C C . GLN B 1 235 ? -19.891 49.312 4.285 1 97.06 235 GLN B C 1
ATOM 7646 O O . GLN B 1 235 ? -18.828 48.844 4.727 1 97.06 235 GLN B O 1
ATOM 7651 N N . LYS B 1 236 ? -20.609 48.656 3.477 1 97.19 236 LYS B N 1
ATOM 7652 C CA . LYS B 1 236 ? -20.203 47.375 2.93 1 97.19 236 LYS B CA 1
ATOM 7653 C C . LYS B 1 236 ? -18.906 47.5 2.154 1 97.19 236 LYS B C 1
ATOM 7655 O O . LYS B 1 236 ? -18.031 46.625 2.275 1 97.19 236 LYS B O 1
ATOM 7660 N N . ALA B 1 237 ? -18.812 48.5 1.364 1 97.75 237 ALA B N 1
ATOM 7661 C CA . ALA B 1 237 ? -17.609 48.719 0.55 1 97.75 237 ALA B CA 1
ATOM 7662 C C . ALA B 1 237 ? -16.359 48.812 1.423 1 97.75 237 ALA B C 1
ATOM 7664 O O . ALA B 1 237 ? -15.32 48.25 1.095 1 97.75 237 ALA B O 1
ATOM 7665 N N . VAL B 1 238 ? -16.469 49.531 2.516 1 97.56 238 VAL B N 1
ATOM 7666 C CA . VAL B 1 238 ? -15.336 49.719 3.422 1 97.56 238 VAL B CA 1
ATOM 7667 C C . VAL B 1 238 ? -14.945 48.375 4.035 1 97.56 238 VAL B C 1
ATOM 7669 O O . VAL B 1 238 ? -13.758 48.062 4.129 1 97.56 238 VAL B O 1
ATOM 7672 N N . LYS B 1 239 ? -15.891 47.656 4.461 1 96.69 239 LYS B N 1
ATOM 7673 C CA . LYS B 1 239 ? -15.617 46.344 5.035 1 96.69 239 LYS B CA 1
ATOM 7674 C C . LYS B 1 239 ? -14.938 45.406 4.02 1 96.69 239 LYS B C 1
ATOM 7676 O O . LYS B 1 239 ? -13.984 44.719 4.352 1 96.69 239 LYS B O 1
ATOM 7681 N N . LEU B 1 240 ? -15.492 45.375 2.795 1 97.19 240 LEU B N 1
ATOM 7682 C CA . LEU B 1 240 ? -14.898 44.562 1.729 1 97.19 240 LEU B CA 1
ATOM 7683 C C . LEU B 1 240 ? -13.461 45 1.462 1 97.19 240 LEU B C 1
ATOM 7685 O O . LEU B 1 240 ? -12.586 44.156 1.218 1 97.19 240 LEU B O 1
ATOM 7689 N N . TRP B 1 241 ? -13.266 46.281 1.516 1 97.19 241 TRP B N 1
ATOM 7690 C CA . TRP B 1 241 ? -11.922 46.812 1.3 1 97.19 241 TRP B CA 1
ATOM 7691 C C . TRP B 1 241 ? -10.969 46.344 2.389 1 97.19 241 TRP B C 1
ATOM 7693 O O . TRP B 1 241 ? -9.852 45.906 2.096 1 97.19 241 TRP B O 1
ATOM 7703 N N . ILE B 1 242 ? -11.398 46.406 3.635 1 96.25 242 ILE B N 1
ATOM 7704 C CA . ILE B 1 242 ? -10.57 46.094 4.789 1 96.25 242 ILE B CA 1
ATOM 7705 C C . ILE B 1 242 ? -10.219 44.594 4.762 1 96.25 242 ILE B C 1
ATOM 7707 O O . ILE B 1 242 ? -9.094 44.219 5.098 1 96.25 242 ILE B O 1
ATOM 7711 N N . THR B 1 243 ? -11.109 43.844 4.285 1 95 243 THR B N 1
ATOM 7712 C CA . THR B 1 243 ? -10.883 42.406 4.258 1 95 243 THR B CA 1
ATOM 7713 C C . THR B 1 243 ? -10.25 41.969 2.934 1 95 243 THR B C 1
ATOM 7715 O O . THR B 1 243 ? -10.094 40.781 2.668 1 95 243 THR B O 1
ATOM 7718 N N . ASN B 1 244 ? -9.977 43 2.037 1 95.81 244 ASN B N 1
ATOM 7719 C CA . ASN B 1 244 ? -9.305 42.781 0.755 1 95.81 244 ASN B CA 1
ATOM 7720 C C . ASN B 1 244 ? -10.141 41.938 -0.186 1 95.81 244 ASN B C 1
ATOM 7722 O O . ASN B 1 244 ? -9.602 41.094 -0.904 1 95.81 244 ASN B O 1
ATOM 7726 N N . ALA B 1 245 ? -11.414 42.031 -0.142 1 95.94 245 ALA B N 1
ATOM 7727 C CA . ALA B 1 245 ? -12.336 41.312 -1.016 1 95.94 245 ALA B CA 1
ATOM 7728 C C . ALA B 1 245 ? -12.492 42.031 -2.355 1 95.94 245 ALA B C 1
ATOM 7730 O O . ALA B 1 245 ? -13.562 42.562 -2.65 1 95.94 245 ALA B O 1
ATOM 7731 N N . LYS B 1 246 ? -11.609 42 -3.229 1 95.69 246 LYS B N 1
ATOM 7732 C CA . LYS B 1 246 ? -11.516 42.75 -4.469 1 95.69 246 LYS B CA 1
ATOM 7733 C C . LYS B 1 246 ? -12.672 42.438 -5.406 1 95.69 246 LYS B C 1
ATOM 7735 O O . LYS B 1 246 ? -13.297 43.312 -5.977 1 95.69 246 LYS B O 1
ATOM 7740 N N . ALA B 1 247 ? -12.93 41.156 -5.547 1 95.25 247 ALA B N 1
ATOM 7741 C CA . ALA B 1 247 ? -13.977 40.75 -6.469 1 95.25 247 ALA B CA 1
ATOM 7742 C C . ALA B 1 247 ? -15.344 41.25 -6.023 1 95.25 247 ALA B C 1
ATOM 7744 O O . ALA B 1 247 ? -16.125 41.75 -6.84 1 95.25 247 ALA B O 1
ATOM 7745 N N . GLU B 1 248 ? -15.547 41.125 -4.781 1 95.31 248 GLU B N 1
ATOM 7746 C CA . GLU B 1 248 ? -16.828 41.562 -4.238 1 95.31 248 GLU B CA 1
ATOM 7747 C C . GLU B 1 248 ? -16.984 43.062 -4.309 1 95.31 248 GLU B C 1
ATOM 7749 O O . GLU B 1 248 ? -18.094 43.562 -4.551 1 95.31 248 GLU B O 1
ATOM 7754 N N . LEU B 1 249 ? -15.945 43.75 -4.066 1 96.75 249 LEU B N 1
ATOM 7755 C CA . LEU B 1 249 ? -15.969 45.219 -4.168 1 96.75 249 LEU B CA 1
ATOM 7756 C C . LEU B 1 249 ? -16.25 45.656 -5.598 1 96.75 249 LEU B C 1
ATOM 7758 O O . LEU B 1 249 ? -17.016 46.594 -5.816 1 96.75 249 LEU B O 1
ATOM 7762 N N . SER B 1 250 ? -15.664 44.969 -6.559 1 95.75 250 SER B N 1
ATOM 7763 C CA . SER B 1 250 ? -15.922 45.281 -7.969 1 95.75 250 SER B CA 1
ATOM 7764 C C . SER B 1 250 ? -17.375 45 -8.336 1 95.75 250 SER B C 1
ATOM 7766 O O . SER B 1 250 ? -17.984 45.781 -9.07 1 95.75 250 SER B O 1
ATOM 7768 N N . GLN B 1 251 ? -17.891 43.938 -7.855 1 94.25 251 GLN B N 1
ATOM 7769 C CA . GLN B 1 251 ? -19.281 43.625 -8.125 1 94.25 251 GLN B CA 1
ATOM 7770 C C . GLN B 1 251 ? -20.219 44.656 -7.527 1 94.25 251 GLN B C 1
ATOM 7772 O O . GLN B 1 251 ? -21.234 45.031 -8.133 1 94.25 251 GLN B O 1
ATOM 7777 N N . LEU B 1 252 ? -19.891 45.031 -6.336 1 94.81 252 LEU B N 1
ATOM 7778 C CA . LEU B 1 252 ? -20.688 46.062 -5.68 1 94.81 252 LEU B CA 1
ATOM 7779 C C . LEU B 1 252 ? -20.703 47.344 -6.516 1 94.81 252 LEU B C 1
ATOM 7781 O O . LEU B 1 252 ? -21.75 48 -6.637 1 94.81 252 LEU B O 1
ATOM 7785 N N . ALA B 1 253 ? -19.641 47.719 -7.109 1 94.81 253 ALA B N 1
ATOM 7786 C CA . ALA B 1 253 ? -19.531 48.938 -7.945 1 94.81 253 ALA B CA 1
ATOM 7787 C C . ALA B 1 253 ? -20.344 48.781 -9.227 1 94.81 253 ALA B C 1
ATOM 7789 O O . ALA B 1 253 ? -20.984 49.719 -9.68 1 94.81 253 ALA B O 1
ATOM 7790 N N . LEU B 1 254 ? -20.328 47.656 -9.805 1 92.06 254 LEU B N 1
ATOM 7791 C CA . LEU B 1 254 ? -21.031 47.375 -11.055 1 92.06 254 LEU B CA 1
ATOM 7792 C C . LEU B 1 254 ? -22.547 47.438 -10.852 1 92.06 254 LEU B C 1
ATOM 7794 O O . LEU B 1 254 ? -23.281 47.812 -11.766 1 92.06 254 LEU B O 1
ATOM 7798 N N . ASN B 1 255 ? -22.953 47.094 -9.633 1 89.06 255 ASN B N 1
ATOM 7799 C CA . ASN B 1 255 ? -24.375 47.062 -9.359 1 89.06 255 ASN B CA 1
ATOM 7800 C C . ASN B 1 255 ? -24.906 48.375 -8.852 1 89.06 255 ASN B C 1
ATOM 7802 O O . ASN B 1 255 ? -26.047 48.469 -8.367 1 89.06 255 ASN B O 1
ATOM 7806 N N . ASN B 1 256 ? -24.094 49.375 -8.828 1 90.44 256 ASN B N 1
ATOM 7807 C CA . ASN B 1 256 ? -24.484 50.719 -8.398 1 90.44 256 ASN B CA 1
ATOM 7808 C C . ASN B 1 256 ? -24.875 51.594 -9.586 1 90.44 256 ASN B C 1
ATOM 7810 O O . ASN B 1 256 ? -24.219 51.562 -10.633 1 90.44 256 ASN B O 1
ATOM 7814 N N . GLN B 1 257 ? -26 52.344 -9.445 1 87.31 257 GLN B N 1
ATOM 7815 C CA . GLN B 1 257 ? -26.484 53.188 -10.539 1 87.31 257 GLN B CA 1
ATOM 7816 C C . GLN B 1 257 ? -26.219 54.656 -10.25 1 87.31 257 GLN B C 1
ATOM 7818 O O . GLN B 1 257 ? -26.281 55.5 -11.156 1 87.31 257 GLN B O 1
ATOM 7823 N N . ASP B 1 258 ? -25.953 55 -9.047 1 92.56 258 ASP B N 1
ATOM 7824 C CA . ASP B 1 258 ? -25.688 56.406 -8.672 1 92.56 258 ASP B CA 1
ATOM 7825 C C . ASP B 1 258 ? -24.312 56.844 -9.156 1 92.56 258 ASP B C 1
ATOM 7827 O O . ASP B 1 258 ? -23.312 56.156 -8.891 1 92.56 258 ASP B O 1
ATOM 7831 N N . VAL B 1 259 ? -24.203 57.938 -9.75 1 93.19 259 VAL B N 1
ATOM 7832 C CA . VAL B 1 259 ? -22.984 58.406 -10.414 1 93.19 259 VAL B CA 1
ATOM 7833 C C . VAL B 1 259 ? -21.938 58.781 -9.367 1 93.19 259 VAL B C 1
ATOM 7835 O O . VAL B 1 259 ? -20.766 58.375 -9.469 1 93.19 259 VAL B O 1
ATOM 7838 N N . GLU B 1 260 ? -22.359 59.562 -8.414 1 93.69 260 GLU B N 1
ATOM 7839 C CA . GLU B 1 260 ? -21.422 60.031 -7.402 1 93.69 260 GLU B CA 1
ATOM 7840 C C . GLU B 1 260 ? -20.891 58.875 -6.566 1 93.69 260 GLU B C 1
ATOM 7842 O O . GLU B 1 260 ? -19.688 58.812 -6.266 1 93.69 260 GLU B O 1
ATOM 7847 N N . LEU B 1 261 ? -21.766 57.969 -6.211 1 96.12 261 LEU B N 1
ATOM 7848 C CA . LEU B 1 261 ? -21.359 56.781 -5.473 1 96.12 261 LEU B CA 1
ATOM 7849 C C . LEU B 1 261 ? -20.422 55.938 -6.312 1 96.12 261 LEU B C 1
ATOM 7851 O O . LEU B 1 261 ? -19.484 55.312 -5.785 1 96.12 261 LEU B O 1
ATOM 7855 N N . GLY B 1 262 ? -20.656 55.875 -7.539 1 96.19 262 GLY B N 1
ATOM 7856 C CA . GLY B 1 262 ? -19.812 55.125 -8.461 1 96.19 262 GLY B CA 1
ATOM 7857 C C . GLY B 1 262 ? -18.391 55.625 -8.516 1 96.19 262 GLY B C 1
ATOM 7858 O O . GLY B 1 262 ? -17.438 54.844 -8.555 1 96.19 262 GLY B O 1
ATOM 7859 N N . LYS B 1 263 ? -18.328 56.906 -8.547 1 95.19 263 LYS B N 1
ATOM 7860 C CA . LYS B 1 263 ? -17 57.531 -8.547 1 95.19 263 LYS B CA 1
ATOM 7861 C C . LYS B 1 263 ? -16.234 57.188 -7.273 1 95.19 263 LYS B C 1
ATOM 7863 O O . LYS B 1 263 ? -15.047 56.875 -7.324 1 95.19 263 LYS B O 1
ATOM 7868 N N . TRP B 1 264 ? -16.906 57.25 -6.168 1 97.12 264 TRP B N 1
ATOM 7869 C CA . TRP B 1 264 ? -16.312 56.906 -4.883 1 97.12 264 TRP B CA 1
ATOM 7870 C C . TRP B 1 264 ? -15.867 55.438 -4.844 1 97.12 264 TRP B C 1
ATOM 7872 O O . TRP B 1 264 ? -14.766 55.125 -4.398 1 97.12 264 TRP B O 1
ATOM 7882 N N . LEU B 1 265 ? -16.719 54.562 -5.324 1 97.75 265 LEU B N 1
ATOM 7883 C CA . LEU B 1 265 ? -16.406 53.125 -5.363 1 97.75 265 LEU B CA 1
ATOM 7884 C C . LEU B 1 265 ? -15.203 52.875 -6.27 1 97.75 265 LEU B C 1
ATOM 7886 O O . LEU B 1 265 ? -14.383 52 -5.977 1 97.75 265 LEU B O 1
ATOM 7890 N N . ALA B 1 266 ? -15.148 53.562 -7.309 1 96.31 266 ALA B N 1
ATOM 7891 C CA . ALA B 1 266 ? -14.016 53.438 -8.211 1 96.31 266 ALA B CA 1
ATOM 7892 C C . ALA B 1 266 ? -12.719 53.875 -7.527 1 96.31 266 ALA B C 1
ATOM 7894 O O . ALA B 1 266 ? -11.664 53.25 -7.734 1 96.31 266 ALA B O 1
ATOM 7895 N N . ASP B 1 267 ? -12.758 54.906 -6.738 1 96.56 267 ASP B N 1
ATOM 7896 C CA . ASP B 1 267 ? -11.602 55.375 -5.973 1 96.56 267 ASP B CA 1
ATOM 7897 C C . ASP B 1 267 ? -11.164 54.312 -4.961 1 96.56 267 ASP B C 1
ATOM 7899 O O . ASP B 1 267 ? -9.969 54.125 -4.734 1 96.56 267 ASP B O 1
ATOM 7903 N N . LEU B 1 268 ? -12.117 53.688 -4.352 1 97.69 268 LEU B N 1
ATOM 7904 C CA . LEU B 1 268 ? -11.812 52.625 -3.396 1 97.69 268 LEU B CA 1
ATOM 7905 C C . LEU B 1 268 ? -11.109 51.469 -4.086 1 97.69 268 LEU B C 1
ATOM 7907 O O . LEU B 1 268 ? -10.156 50.906 -3.539 1 97.69 268 LEU B O 1
ATOM 7911 N N . GLN B 1 269 ? -11.609 51.094 -5.23 1 97.25 269 GLN B N 1
ATOM 7912 C CA . GLN B 1 269 ? -11 50 -5.98 1 97.25 269 GLN B CA 1
ATOM 7913 C C . GLN B 1 269 ? -9.562 50.344 -6.359 1 97.25 269 GLN B C 1
ATOM 7915 O O . GLN B 1 269 ? -8.68 49.469 -6.277 1 97.25 269 GLN B O 1
ATOM 7920 N N . LYS B 1 270 ? -9.406 51.531 -6.75 1 96.62 270 LYS B N 1
ATOM 7921 C CA . LYS B 1 270 ? -8.062 51.969 -7.105 1 96.62 270 LYS B CA 1
ATOM 7922 C C . LYS B 1 270 ? -7.141 51.969 -5.891 1 96.62 270 LYS B C 1
ATOM 7924 O O . LYS B 1 270 ? -6 51.5 -5.98 1 96.62 270 LYS B O 1
ATOM 7929 N N . LEU B 1 271 ? -7.602 52.438 -4.801 1 97.56 271 LEU B N 1
ATOM 7930 C CA . LEU B 1 271 ? -6.824 52.438 -3.564 1 97.56 271 LEU B CA 1
ATOM 7931 C C . LEU B 1 271 ? -6.457 51.031 -3.129 1 97.56 271 LEU B C 1
ATOM 7933 O O . LEU B 1 271 ? -5.359 50.812 -2.607 1 97.56 271 LEU B O 1
ATOM 7937 N N . LEU B 1 272 ? -7.379 50.125 -3.279 1 96.81 272 LEU B N 1
ATOM 7938 C CA . LEU B 1 272 ? -7.145 48.75 -2.898 1 96.81 272 LEU B CA 1
ATOM 7939 C C . LEU B 1 272 ? -6.07 48.125 -3.775 1 96.81 272 LEU B C 1
ATOM 7941 O O . LEU B 1 272 ? -5.238 47.344 -3.289 1 96.81 272 LEU B O 1
ATOM 7945 N N . SER B 1 273 ? -6.055 48.469 -5.047 1 95.81 273 SER B N 1
ATOM 7946 C CA . SER B 1 273 ? -5.125 47.875 -6 1 95.81 273 SER B CA 1
ATOM 7947 C C . SER B 1 273 ? -3.777 48.594 -5.977 1 95.81 273 SER B C 1
ATOM 7949 O O . SER B 1 273 ? -2.744 48 -6.281 1 95.81 273 SER B O 1
ATOM 7951 N N . GLU B 1 274 ? -3.854 49.844 -5.688 1 96.62 274 GLU B N 1
ATOM 7952 C CA . GLU B 1 274 ? -2.662 50.688 -5.688 1 96.62 274 GLU B CA 1
ATOM 7953 C C . GLU B 1 274 ? -2.545 51.469 -4.383 1 96.62 274 GLU B C 1
ATOM 7955 O O . GLU B 1 274 ? -2.914 52.625 -4.328 1 96.62 274 GLU B O 1
ATOM 7960 N N . PRO B 1 275 ? -1.824 50.969 -3.488 1 96.5 275 PRO B N 1
ATOM 7961 C CA . PRO B 1 275 ? -1.746 51.656 -2.189 1 96.5 275 PRO B CA 1
ATOM 7962 C C . PRO B 1 275 ? -1.153 53.062 -2.283 1 96.5 275 PRO B C 1
ATOM 7964 O O . PRO B 1 275 ? -1.474 53.906 -1.464 1 96.5 275 PRO B O 1
ATOM 7967 N N . ASN B 1 276 ? -0.382 53.312 -3.273 1 95.56 276 ASN B N 1
ATOM 7968 C CA . ASN B 1 276 ? 0.208 54.625 -3.463 1 95.56 276 ASN B CA 1
ATOM 7969 C C . ASN B 1 276 ? -0.852 55.688 -3.814 1 95.56 276 ASN B C 1
ATOM 7971 O O . ASN B 1 276 ? -0.609 56.875 -3.697 1 95.56 276 ASN B O 1
ATOM 7975 N N . TYR B 1 277 ? -1.955 55.188 -4.262 1 96.56 277 TYR B N 1
ATOM 7976 C CA . TYR B 1 277 ? -3.066 56.062 -4.598 1 96.56 277 TYR B CA 1
ATOM 7977 C C . TYR B 1 277 ? -3.592 56.781 -3.354 1 96.56 277 TYR B C 1
ATOM 7979 O O . TYR B 1 277 ? -4.414 57.688 -3.453 1 96.56 277 TYR B O 1
ATOM 7987 N N . LEU B 1 278 ? -3.154 56.469 -2.182 1 97.69 278 LEU B N 1
ATOM 7988 C CA . LEU B 1 278 ? -3.625 57.031 -0.929 1 97.69 278 LEU B CA 1
ATOM 7989 C C . LEU B 1 278 ? -3.443 58.562 -0.931 1 97.69 278 LEU B C 1
ATOM 7991 O O . LEU B 1 278 ? -4.289 59.281 -0.412 1 97.69 278 LEU B O 1
ATOM 7995 N N . GLN B 1 279 ? -2.342 59.031 -1.455 1 95.38 279 GLN B N 1
ATOM 7996 C CA . GLN B 1 279 ? -2.102 60.469 -1.526 1 95.38 279 GLN B CA 1
ATOM 7997 C C . GLN B 1 279 ? -3.223 61.188 -2.279 1 95.38 279 GLN B C 1
ATOM 7999 O O . GLN B 1 279 ? -3.707 62.219 -1.841 1 95.38 279 GLN B O 1
ATOM 8004 N N . HIS B 1 280 ? -3.643 60.625 -3.379 1 96.06 280 HIS B N 1
ATOM 8005 C CA . HIS B 1 280 ? -4.73 61.188 -4.172 1 96.06 280 HIS B CA 1
ATOM 8006 C C . HIS B 1 280 ? -6.062 61.062 -3.439 1 96.06 280 HIS B C 1
ATOM 8008 O O . HIS B 1 280 ? -6.891 61.969 -3.486 1 96.06 280 HIS B O 1
ATOM 8014 N N . PHE B 1 281 ? -6.203 59.906 -2.826 1 97.31 281 PHE B N 1
ATOM 8015 C CA . PHE B 1 281 ? -7.426 59.688 -2.062 1 97.31 281 PHE B CA 1
ATOM 8016 C C . PHE B 1 281 ? -7.586 60.75 -0.973 1 97.31 281 PHE B C 1
ATOM 8018 O O . PHE B 1 281 ? -8.672 61.312 -0.799 1 97.31 281 PHE B O 1
ATOM 8025 N N . ILE B 1 282 ? -6.566 61.062 -0.269 1 96.38 282 ILE B N 1
ATOM 8026 C CA . ILE B 1 282 ? -6.559 62.031 0.819 1 96.38 282 ILE B CA 1
ATOM 8027 C C . ILE B 1 282 ? -6.875 63.438 0.271 1 96.38 282 ILE B C 1
ATOM 8029 O O . ILE B 1 282 ? -7.602 64.188 0.902 1 96.38 282 ILE B O 1
ATOM 8033 N N . ALA B 1 283 ? -6.375 63.75 -0.889 1 94.69 283 ALA B N 1
ATOM 8034 C CA . ALA B 1 283 ? -6.586 65.062 -1.498 1 94.69 283 ALA B CA 1
ATOM 8035 C C . ALA B 1 283 ? -8.008 65.188 -2.035 1 94.69 283 ALA B C 1
ATOM 8037 O O . ALA B 1 283 ? -8.594 66.25 -2.004 1 94.69 283 ALA B O 1
ATOM 8038 N N . LYS B 1 284 ? -8.531 64.188 -2.459 1 94.62 284 LYS B N 1
ATOM 8039 C CA . LYS B 1 284 ? -9.773 64.188 -3.227 1 94.62 284 LYS B CA 1
ATOM 8040 C C . LYS B 1 284 ? -10.977 63.969 -2.322 1 94.62 284 LYS B C 1
ATOM 8042 O O . LYS B 1 284 ? -12.023 64.625 -2.504 1 94.62 284 LYS B O 1
ATOM 8047 N N . GLN B 1 285 ? -10.883 63.156 -1.373 1 96.5 285 GLN B N 1
ATOM 8048 C CA . GLN B 1 285 ? -12.062 62.719 -0.639 1 96.5 285 GLN B CA 1
ATOM 8049 C C . GLN B 1 285 ? -12.312 63.562 0.59 1 96.5 285 GLN B C 1
ATOM 8051 O O . GLN B 1 285 ? -11.367 64 1.24 1 96.5 285 GLN B O 1
ATOM 8056 N N . PRO B 1 286 ? -13.641 63.75 0.928 1 95.94 286 PRO B N 1
ATOM 8057 C CA . PRO B 1 286 ? -13.953 64.562 2.121 1 95.94 286 PRO B CA 1
ATOM 8058 C C . PRO B 1 286 ? -13.742 63.781 3.416 1 95.94 286 PRO B C 1
ATOM 8060 O O . PRO B 1 286 ? -13.836 62.531 3.424 1 95.94 286 PRO B O 1
ATOM 8063 N N . LEU B 1 287 ? -13.477 64.5 4.504 1 96.56 287 LEU B N 1
ATOM 8064 C CA . LEU B 1 287 ? -13.344 63.938 5.832 1 96.56 287 LEU B CA 1
ATOM 8065 C C . LEU B 1 287 ? -14.695 63.438 6.352 1 96.56 287 LEU B C 1
ATOM 8067 O O . LEU B 1 287 ? -15.633 64.25 6.492 1 96.56 287 LEU B O 1
ATOM 8071 N N . ASN B 1 288 ? -14.828 62.219 6.488 1 95.56 288 ASN B N 1
ATOM 8072 C CA . ASN B 1 288 ? -15.922 61.531 7.176 1 95.56 288 ASN B CA 1
ATOM 8073 C C . ASN B 1 288 ? -15.461 60.188 7.789 1 95.56 288 ASN B C 1
ATOM 8075 O O . ASN B 1 288 ? -14.328 59.781 7.57 1 95.56 288 ASN B O 1
ATOM 8079 N N . ASP B 1 289 ? -16.266 59.719 8.57 1 96 289 ASP B N 1
ATOM 8080 C CA . ASP B 1 289 ? -15.867 58.562 9.375 1 96 289 ASP B CA 1
ATOM 8081 C C . ASP B 1 289 ? -15.438 57.406 8.484 1 96 289 ASP B C 1
ATOM 8083 O O . ASP B 1 289 ? -14.438 56.719 8.766 1 96 289 ASP B O 1
ATOM 8087 N N . LEU B 1 290 ? -16.078 57.062 7.438 1 97 290 LEU B N 1
ATOM 8088 C CA . LEU B 1 290 ? -15.789 55.906 6.562 1 97 290 LEU B CA 1
ATOM 8089 C C . LEU B 1 290 ? -14.477 56.125 5.816 1 97 290 LEU B C 1
ATOM 8091 O O . LEU B 1 290 ? -13.641 55.219 5.75 1 97 290 LEU B O 1
ATOM 8095 N N . ASN B 1 291 ? -14.32 57.312 5.25 1 97.56 291 ASN B N 1
ATOM 8096 C CA . ASN B 1 291 ? -13.078 57.625 4.559 1 97.56 291 ASN B CA 1
ATOM 8097 C C . ASN B 1 291 ? -11.883 57.594 5.512 1 97.56 291 ASN B C 1
ATOM 8099 O O . ASN B 1 291 ? -10.789 57.188 5.137 1 97.56 291 ASN B O 1
ATOM 8103 N N . LYS B 1 292 ? -12.125 58.094 6.707 1 97.38 292 LYS B N 1
ATOM 8104 C CA . LYS B 1 292 ? -11.062 58.094 7.711 1 97.38 292 LYS B CA 1
ATOM 8105 C C . LYS B 1 292 ? -10.609 56.656 8.016 1 97.38 292 LYS B C 1
ATOM 8107 O O . LYS B 1 292 ? -9.406 56.406 8.148 1 97.38 292 LYS B O 1
ATOM 8112 N N . GLN B 1 293 ? -11.594 55.781 8.141 1 97 293 GLN B N 1
ATOM 8113 C CA . GLN B 1 293 ? -11.273 54.375 8.367 1 97 293 GLN B CA 1
ATOM 8114 C C . GLN B 1 293 ? -10.406 53.844 7.238 1 97 293 GLN B C 1
ATOM 8116 O O . GLN B 1 293 ? -9.453 53.094 7.488 1 97 293 GLN B O 1
ATOM 8121 N N . LEU B 1 294 ? -10.695 54.125 6.055 1 97.94 294 LEU B N 1
ATOM 8122 C CA . LEU B 1 294 ? -9.93 53.688 4.891 1 97.94 294 LEU B CA 1
ATOM 8123 C C . LEU B 1 294 ? -8.5 54.219 4.941 1 97.94 294 LEU B C 1
ATOM 8125 O O . LEU B 1 294 ? -7.551 53.469 4.672 1 97.94 294 LEU B O 1
ATOM 8129 N N . VAL B 1 295 ? -8.406 55.469 5.273 1 97.81 295 VAL B N 1
ATOM 8130 C CA . VAL B 1 295 ? -7.102 56.125 5.348 1 97.81 295 VAL B CA 1
ATOM 8131 C C . VAL B 1 295 ? -6.238 55.406 6.398 1 97.81 295 VAL B C 1
ATOM 8133 O O . VAL B 1 295 ? -5.07 55.094 6.148 1 97.81 295 VAL B O 1
ATOM 8136 N N . LEU B 1 296 ? -6.84 55.156 7.543 1 97.69 296 LEU B N 1
ATOM 8137 C CA . LEU B 1 296 ? -6.125 54.5 8.641 1 97.69 296 LEU B CA 1
ATOM 8138 C C . LEU B 1 296 ? -5.637 53.125 8.227 1 97.69 296 LEU B C 1
ATOM 8140 O O . LEU B 1 296 ? -4.508 52.75 8.547 1 97.69 296 LEU B O 1
ATOM 8144 N N . HIS B 1 297 ? -6.41 52.375 7.492 1 97 297 HIS B N 1
ATOM 8145 C CA . HIS B 1 297 ? -6.051 51.031 7.098 1 97 297 HIS B CA 1
ATOM 8146 C C . HIS B 1 297 ? -5.137 51.031 5.879 1 97 297 HIS B C 1
ATOM 8148 O O . HIS B 1 297 ? -4.371 50.094 5.664 1 97 297 HIS B O 1
ATOM 8154 N N . ALA B 1 298 ? -5.133 52.062 5.098 1 97.69 298 ALA B N 1
ATOM 8155 C CA . ALA B 1 298 ? -4.355 52.125 3.865 1 97.69 298 ALA B CA 1
ATOM 8156 C C . ALA B 1 298 ? -2.926 52.594 4.148 1 97.69 298 ALA B C 1
ATOM 8158 O O . ALA B 1 298 ? -2.004 52.25 3.398 1 97.69 298 ALA B O 1
ATOM 8159 N N . PHE B 1 299 ? -2.758 53.25 5.238 1 97.88 299 PHE B N 1
ATOM 8160 C CA . PHE B 1 299 ? -1.474 53.875 5.527 1 97.88 299 PHE B CA 1
ATOM 8161 C C . PHE B 1 299 ? -0.374 52.812 5.641 1 97.88 299 PHE B C 1
ATOM 8163 O O . PHE B 1 299 ? 0.654 52.906 4.969 1 97.88 299 PHE B O 1
ATOM 8170 N N . PRO B 1 300 ? -0.548 51.812 6.473 1 96.69 300 PRO B N 1
ATOM 8171 C CA . PRO B 1 300 ? 0.508 50.781 6.551 1 96.69 300 PRO B CA 1
ATOM 8172 C C . PRO B 1 300 ? 0.786 50.125 5.207 1 96.69 300 PRO B C 1
ATOM 8174 O O . PRO B 1 300 ? 1.926 49.75 4.926 1 96.69 300 PRO B O 1
ATOM 8177 N N . LYS B 1 301 ? -0.19 49.969 4.367 1 96.62 301 LYS B N 1
ATOM 8178 C CA . LYS B 1 301 ? -0.013 49.375 3.039 1 96.62 301 LYS B CA 1
ATOM 8179 C C . LYS B 1 301 ? 0.843 50.281 2.158 1 96.62 301 LYS B C 1
ATOM 8181 O O . LYS B 1 301 ? 1.675 49.812 1.386 1 96.62 301 LYS B O 1
ATOM 8186 N N . LEU B 1 302 ? 0.557 51.594 2.281 1 97.06 302 LEU B N 1
ATOM 8187 C CA . LEU B 1 302 ? 1.362 52.562 1.543 1 97.06 302 LEU B CA 1
ATOM 8188 C C . LEU B 1 302 ? 2.83 52.469 1.944 1 97.06 302 LEU B C 1
ATOM 8190 O O . LEU B 1 302 ? 3.713 52.438 1.085 1 97.06 302 LEU B O 1
ATOM 8194 N N . LEU B 1 303 ? 3.109 52.375 3.215 1 96.5 303 LEU B N 1
ATOM 8195 C CA . LEU B 1 303 ? 4.477 52.344 3.723 1 96.5 303 LEU B CA 1
ATOM 8196 C C . LEU B 1 303 ? 5.246 51.156 3.16 1 96.5 303 LEU B C 1
ATOM 8198 O O . LEU B 1 303 ? 6.441 51.25 2.877 1 96.5 303 LEU B O 1
ATOM 8202 N N . LYS B 1 304 ? 4.586 50.062 2.979 1 95.12 304 LYS B N 1
ATOM 8203 C CA . LYS B 1 304 ? 5.223 48.844 2.516 1 95.12 304 LYS B CA 1
ATOM 8204 C C . LYS B 1 304 ? 5.695 48.969 1.071 1 95.12 304 LYS B C 1
ATOM 8206 O O . LYS B 1 304 ? 6.594 48.25 0.636 1 95.12 304 LYS B O 1
ATOM 8211 N N . THR B 1 305 ? 5.164 49.875 0.307 1 94.75 305 THR B N 1
ATOM 8212 C CA . THR B 1 305 ? 5.555 50.062 -1.086 1 94.75 305 THR B CA 1
ATOM 8213 C C . THR B 1 305 ? 6.809 50.938 -1.182 1 94.75 305 THR B C 1
ATOM 8215 O O . THR B 1 305 ? 7.461 50.969 -2.227 1 94.75 305 THR B O 1
ATOM 8218 N N . LEU B 1 306 ? 7.117 51.594 -0.127 1 94.12 306 LEU B N 1
ATOM 8219 C CA . LEU B 1 306 ? 8.25 52.531 -0.141 1 94.12 306 LEU B CA 1
ATOM 8220 C C . LEU B 1 306 ? 9.547 51.812 0.182 1 94.12 306 LEU B C 1
ATOM 8222 O O . LEU B 1 306 ? 9.57 50.906 1.035 1 94.12 306 LEU B O 1
ATOM 8226 N N . PRO B 1 307 ? 10.656 52.219 -0.543 1 93.31 307 PRO B N 1
ATOM 8227 C CA . PRO B 1 307 ? 11.938 51.562 -0.239 1 93.31 307 PRO B CA 1
ATOM 8228 C C . PRO B 1 307 ? 12.445 51.906 1.163 1 93.31 307 PRO B C 1
ATOM 8230 O O . PRO B 1 307 ? 12.305 53.031 1.621 1 93.31 307 PRO B O 1
ATOM 8233 N N . GLU B 1 308 ? 13.086 51.031 1.812 1 90.56 308 GLU B N 1
ATOM 8234 C CA . GLU B 1 308 ? 13.562 51.188 3.186 1 90.56 308 GLU B CA 1
ATOM 8235 C C . GLU B 1 308 ? 14.695 52.188 3.279 1 90.56 308 GLU B C 1
ATOM 8237 O O . GLU B 1 308 ? 14.805 52.906 4.273 1 90.56 308 GLU B O 1
ATOM 8242 N N . GLN B 1 309 ? 15.547 52.312 2.223 1 89.81 309 GLN B N 1
ATOM 8243 C CA . GLN B 1 309 ? 16.688 53.219 2.24 1 89.81 309 GLN B CA 1
ATOM 8244 C C . GLN B 1 309 ? 16.438 54.438 1.372 1 89.81 309 GLN B C 1
ATOM 8246 O O . GLN B 1 309 ? 17.359 54.938 0.729 1 89.81 309 GLN B O 1
ATOM 8251 N N . MET B 1 310 ? 15.25 54.938 1.451 1 88.38 310 MET B N 1
ATOM 8252 C CA . MET B 1 310 ? 14.945 56.156 0.711 1 88.38 310 MET B CA 1
ATOM 8253 C C . MET B 1 310 ? 15.664 57.375 1.323 1 88.38 310 MET B C 1
ATOM 8255 O O . MET B 1 310 ? 15.891 57.406 2.535 1 88.38 310 MET B O 1
ATOM 8259 N N . GLN B 1 311 ? 15.969 58.375 0.399 1 85.75 311 GLN B N 1
ATOM 8260 C CA . GLN B 1 311 ? 16.594 59.594 0.864 1 85.75 311 GLN B CA 1
ATOM 8261 C C . GLN B 1 311 ? 15.562 60.562 1.476 1 85.75 311 GLN B C 1
ATOM 8263 O O . GLN B 1 311 ? 14.391 60.531 1.086 1 85.75 311 GLN B O 1
ATOM 8268 N N . ASN B 1 312 ? 15.844 61.281 2.436 1 85.5 312 ASN B N 1
ATOM 8269 C CA . ASN B 1 312 ? 15.031 62.312 3.062 1 85.5 312 ASN B CA 1
ATOM 8270 C C . ASN B 1 312 ? 13.773 61.719 3.701 1 85.5 312 ASN B C 1
ATOM 8272 O O . ASN B 1 312 ? 12.664 62.188 3.447 1 85.5 312 ASN B O 1
ATOM 8276 N N . VAL B 1 313 ? 13.898 60.625 4.375 1 91.56 313 VAL B N 1
ATOM 8277 C CA . VAL B 1 313 ? 12.797 60 5.117 1 91.56 313 VAL B CA 1
ATOM 8278 C C . VAL B 1 313 ? 12.281 61 6.172 1 91.56 313 VAL B C 1
ATOM 8280 O O . VAL B 1 313 ? 13.039 61.438 7.047 1 91.56 313 VAL B O 1
ATOM 8283 N N . ASP B 1 314 ? 11.008 61.406 5.992 1 92 314 ASP B N 1
ATOM 8284 C CA . ASP B 1 314 ? 10.398 62.406 6.859 1 92 314 ASP B CA 1
ATOM 8285 C C . ASP B 1 314 ? 8.938 62.062 7.16 1 92 314 ASP B C 1
ATOM 8287 O O . ASP B 1 314 ? 8.188 61.688 6.258 1 92 314 ASP B O 1
ATOM 8291 N N . PHE B 1 315 ? 8.578 62.188 8.453 1 96.69 315 PHE B N 1
ATOM 8292 C CA . PHE B 1 315 ? 7.203 61.906 8.844 1 96.69 315 PHE B CA 1
ATOM 8293 C C . PHE B 1 315 ? 6.324 63.125 8.633 1 96.69 315 PHE B C 1
ATOM 8295 O O . PHE B 1 315 ? 5.094 63.031 8.688 1 96.69 315 PHE B O 1
ATOM 8302 N N . ALA B 1 316 ? 6.797 64.312 8.312 1 95.31 316 ALA B N 1
ATOM 8303 C CA . ALA B 1 316 ? 6.102 65.625 8.273 1 95.31 316 ALA B CA 1
ATOM 8304 C C . ALA B 1 316 ? 4.938 65.562 7.281 1 95.31 316 ALA B C 1
ATOM 8306 O O . ALA B 1 316 ? 3.836 66 7.59 1 95.31 316 ALA B O 1
ATOM 8307 N N . PRO B 1 317 ? 5.293 65.062 6.082 1 95.12 317 PRO B N 1
ATOM 8308 C CA . PRO B 1 317 ? 4.156 65 5.16 1 95.12 317 PRO B CA 1
ATOM 8309 C C . PRO B 1 317 ? 2.982 64.188 5.711 1 95.12 317 PRO B C 1
ATOM 8311 O O . PRO B 1 317 ? 1.824 64.5 5.469 1 95.12 317 PRO B O 1
ATOM 8314 N N . TYR B 1 318 ? 3.244 63.125 6.41 1 97.38 318 TYR B N 1
ATOM 8315 C CA . TYR B 1 318 ? 2.189 62.281 6.945 1 97.38 318 TYR B CA 1
ATOM 8316 C C . TYR B 1 318 ? 1.536 62.938 8.164 1 97.38 318 TYR B C 1
ATOM 8318 O O . TYR B 1 318 ? 0.353 62.719 8.43 1 97.38 318 TYR B O 1
ATOM 8326 N N . GLN B 1 319 ? 2.279 63.781 8.914 1 96.69 319 GLN B N 1
ATOM 8327 C CA . GLN B 1 319 ? 1.69 64.562 9.977 1 96.69 319 GLN B CA 1
ATOM 8328 C C . GLN B 1 319 ? 0.628 65.5 9.422 1 96.69 319 GLN B C 1
ATOM 8330 O O . GLN B 1 319 ? -0.422 65.688 10.039 1 96.69 319 GLN B O 1
ATOM 8335 N N . THR B 1 320 ? 0.93 66.062 8.281 1 97.12 320 THR B N 1
ATOM 8336 C CA . THR B 1 320 ? -0.027 66.938 7.617 1 97.12 320 THR B CA 1
ATOM 8337 C C . THR B 1 320 ? -1.299 66.188 7.254 1 97.12 320 THR B C 1
ATOM 8339 O O . THR B 1 320 ? -2.406 66.688 7.445 1 97.12 320 THR B O 1
ATOM 8342 N N . TRP B 1 321 ? -1.036 65 6.742 1 97.62 321 TRP B N 1
ATOM 8343 C CA . TRP B 1 321 ? -2.195 64.188 6.445 1 97.62 321 TRP B CA 1
ATOM 8344 C C . TRP B 1 321 ? -3.016 63.906 7.707 1 97.62 321 TRP B C 1
ATOM 8346 O O . TRP B 1 321 ? -4.246 63.969 7.676 1 97.62 321 TRP B O 1
ATOM 8356 N N . ALA B 1 322 ? -2.33 63.625 8.812 1 97.75 322 ALA B N 1
ATOM 8357 C CA . ALA B 1 322 ? -2.992 63.312 10.07 1 97.75 322 ALA B CA 1
ATOM 8358 C C . ALA B 1 322 ? -3.822 64.5 10.57 1 97.75 322 ALA B C 1
ATOM 8360 O O . ALA B 1 322 ? -4.93 64.312 11.078 1 97.75 322 ALA B O 1
ATOM 8361 N N . GLU B 1 323 ? -3.305 65.688 10.398 1 96.75 323 GLU B N 1
ATOM 8362 C CA . GLU B 1 323 ? -4.02 66.875 10.797 1 96.75 323 GLU B CA 1
ATOM 8363 C C . GLU B 1 323 ? -5.223 67.125 9.898 1 96.75 323 GLU B C 1
ATOM 8365 O O . GLU B 1 323 ? -6.316 67.438 10.375 1 96.75 323 GLU B O 1
ATOM 8370 N N . GLN B 1 324 ? -4.977 67 8.672 1 96.25 324 GLN B N 1
ATOM 8371 C CA . GLN B 1 324 ? -6.051 67.188 7.703 1 96.25 324 GLN B CA 1
ATOM 8372 C C . GLN B 1 324 ? -7.219 66.25 7.98 1 96.25 324 GLN B C 1
ATOM 8374 O O . GLN B 1 324 ? -8.383 66.625 7.805 1 96.25 324 GLN B O 1
ATOM 8379 N N . TRP B 1 325 ? -6.906 65.062 8.422 1 97.75 325 TRP B N 1
ATOM 8380 C CA . TRP B 1 325 ? -7.93 64 8.602 1 97.75 325 TRP B CA 1
ATOM 8381 C C . TRP B 1 325 ? -8.32 63.906 10.07 1 97.75 325 TRP B C 1
ATOM 8383 O O . TRP B 1 325 ? -8.984 62.938 10.461 1 97.75 325 TRP B O 1
ATOM 8393 N N . GLN B 1 326 ? -7.836 64.812 10.883 1 97.44 326 GLN B N 1
ATOM 8394 C CA . GLN B 1 326 ? -8.188 64.938 12.297 1 97.44 326 GLN B CA 1
ATOM 8395 C C . GLN B 1 326 ? -7.977 63.594 13.031 1 97.44 326 GLN B C 1
ATOM 8397 O O . GLN B 1 326 ? -8.867 63.125 13.727 1 97.44 326 GLN B O 1
ATOM 8402 N N . LEU B 1 327 ? -6.836 63.031 12.859 1 98.06 327 LEU B N 1
ATOM 8403 C CA . LEU B 1 327 ? -6.492 61.781 13.578 1 98.06 327 LEU B CA 1
ATOM 8404 C C . LEU B 1 327 ? -6.305 62.062 15.062 1 98.06 327 LEU B C 1
ATOM 8406 O O . LEU B 1 327 ? -5.77 63.125 15.445 1 98.06 327 LEU B O 1
ATOM 8410 N N . SER B 1 328 ? -6.816 61.156 15.891 1 97.62 328 SER B N 1
ATOM 8411 C CA . SER B 1 328 ? -6.582 61.25 17.328 1 97.62 328 SER B CA 1
ATOM 8412 C C . SER B 1 328 ? -5.105 61.062 17.656 1 97.62 328 SER B C 1
ATOM 8414 O O . SER B 1 328 ? -4.324 60.625 16.812 1 97.62 328 SER B O 1
ATOM 8416 N N . GLU B 1 329 ? -4.738 61.406 18.844 1 96.5 329 GLU B N 1
ATOM 8417 C CA . GLU B 1 329 ? -3.359 61.219 19.281 1 96.5 329 GLU B CA 1
ATOM 8418 C C . GLU B 1 329 ? -2.918 59.781 19.188 1 96.5 329 GLU B C 1
ATOM 8420 O O . GLU B 1 329 ? -1.789 59.5 18.766 1 96.5 329 GLU B O 1
ATOM 8425 N N . ASN B 1 330 ? -3.854 58.969 19.578 1 97.31 330 ASN B N 1
ATOM 8426 C CA . ASN B 1 330 ? -3.541 57.531 19.5 1 97.31 330 ASN B CA 1
ATOM 8427 C C . ASN B 1 330 ? -3.363 57.062 18.062 1 97.31 330 ASN B C 1
ATOM 8429 O O . ASN B 1 330 ? -2.514 56.219 17.781 1 97.31 330 ASN B O 1
ATOM 8433 N N . GLN B 1 331 ? -4.105 57.531 17.172 1 97.94 331 GLN B N 1
ATOM 8434 C CA . GLN B 1 331 ? -4.004 57.156 15.766 1 97.94 331 GLN B CA 1
ATOM 8435 C C . GLN B 1 331 ? -2.695 57.656 15.164 1 97.94 331 GLN B C 1
ATOM 8437 O O . GLN B 1 331 ? -2.059 56.938 14.375 1 97.94 331 GLN B O 1
ATOM 8442 N N . VAL B 1 332 ? -2.34 58.812 15.539 1 97.75 332 VAL B N 1
ATOM 8443 C CA . VAL B 1 332 ? -1.071 59.375 15.078 1 97.75 332 VAL B CA 1
ATOM 8444 C C . VAL B 1 332 ? 0.087 58.531 15.633 1 97.75 332 VAL B C 1
ATOM 8446 O O . VAL B 1 332 ? 1.062 58.281 14.93 1 97.75 332 VAL B O 1
ATOM 8449 N N . ARG B 1 333 ? -0.048 58.156 16.891 1 97.38 333 ARG B N 1
ATOM 8450 C CA . ARG B 1 333 ? 0.95 57.312 17.516 1 97.38 333 ARG B CA 1
ATOM 8451 C C . ARG B 1 333 ? 1.124 56 16.719 1 97.38 333 ARG B C 1
ATOM 8453 O O . ARG B 1 333 ? 2.25 55.594 16.453 1 97.38 333 ARG B O 1
ATOM 8460 N N . GLU B 1 334 ? 0.015 55.438 16.344 1 97.5 334 GLU B N 1
ATOM 8461 C CA . GLU B 1 334 ? 0.065 54.188 15.57 1 97.5 334 GLU B CA 1
ATOM 8462 C C . GLU B 1 334 ? 0.719 54.406 14.211 1 97.5 334 GLU B C 1
ATOM 8464 O O . GLU B 1 334 ? 1.424 53.531 13.711 1 97.5 334 GLU B O 1
ATOM 8469 N N . TRP B 1 335 ? 0.512 55.469 13.555 1 98.06 335 TRP B N 1
ATOM 8470 C CA . TRP B 1 335 ? 1.146 55.812 12.281 1 98.06 335 TRP B CA 1
ATOM 8471 C C . TRP B 1 335 ? 2.658 55.938 12.438 1 98.06 335 TRP B C 1
ATOM 8473 O O . TRP B 1 335 ? 3.418 55.438 11.594 1 98.06 335 TRP B O 1
ATOM 8483 N N . LYS B 1 336 ? 3.012 56.562 13.531 1 97.88 336 LYS B N 1
ATOM 8484 C CA . LYS B 1 336 ? 4.441 56.719 13.789 1 97.88 336 LYS B CA 1
ATOM 8485 C C . LYS B 1 336 ? 5.113 55.375 14 1 97.88 336 LYS B C 1
ATOM 8487 O O . LYS B 1 336 ? 6.215 55.125 13.5 1 97.88 336 LYS B O 1
ATOM 8492 N N . ILE B 1 337 ? 4.434 54.531 14.734 1 97.75 337 ILE B N 1
ATOM 8493 C CA . ILE B 1 337 ? 4.965 53.219 15 1 97.75 337 ILE B CA 1
ATOM 8494 C C . ILE B 1 337 ? 5.133 52.438 13.688 1 97.75 337 ILE B C 1
ATOM 8496 O O . ILE B 1 337 ? 6.191 51.875 13.43 1 97.75 337 ILE B O 1
ATOM 8500 N N . GLN B 1 338 ? 4.133 52.469 12.812 1 97.5 338 GLN B N 1
ATOM 8501 C CA . GLN B 1 338 ? 4.199 51.781 11.523 1 97.5 338 GLN B CA 1
ATOM 8502 C C . GLN B 1 338 ? 5.293 52.375 10.641 1 97.5 338 GLN B C 1
ATOM 8504 O O . GLN B 1 338 ? 6 51.656 9.945 1 97.5 338 GLN B O 1
ATOM 8509 N N . PHE B 1 339 ? 5.387 53.656 10.688 1 97.62 339 PHE B N 1
ATOM 8510 C CA . PHE B 1 339 ? 6.414 54.375 9.93 1 97.62 339 PHE B CA 1
ATOM 8511 C C . PHE B 1 339 ? 7.805 53.938 10.375 1 97.62 339 PHE B C 1
ATOM 8513 O O . PHE B 1 339 ? 8.664 53.625 9.547 1 97.62 339 PHE B O 1
ATOM 8520 N N . LEU B 1 340 ? 7.984 53.906 11.672 1 97.44 340 LEU B N 1
ATOM 8521 C CA . LEU B 1 340 ? 9.273 53.5 12.234 1 97.44 340 LEU B CA 1
ATOM 8522 C C . LEU B 1 340 ? 9.578 52.031 11.938 1 97.44 340 LEU B C 1
ATOM 8524 O O . LEU B 1 340 ? 10.727 51.688 11.703 1 97.44 340 LEU B O 1
ATOM 8528 N N . GLN B 1 341 ? 8.609 51.25 11.93 1 96 341 GLN B N 1
ATOM 8529 C CA . GLN B 1 341 ? 8.812 49.844 11.609 1 96 341 GLN B CA 1
ATOM 8530 C C . GLN B 1 341 ? 9.32 49.656 10.188 1 96 341 GLN B C 1
ATOM 8532 O O . GLN B 1 341 ? 10.203 48.812 9.938 1 96 341 GLN B O 1
ATOM 8537 N N . ARG B 1 342 ? 8.836 50.406 9.273 1 95.81 342 ARG B N 1
ATOM 8538 C CA . ARG B 1 342 ? 9.219 50.312 7.867 1 95.81 342 ARG B CA 1
ATOM 8539 C C . ARG B 1 342 ? 10.633 50.844 7.645 1 95.81 342 ARG B C 1
ATOM 8541 O O . ARG B 1 342 ? 11.414 50.25 6.906 1 95.81 342 ARG B O 1
ATOM 8548 N N . PHE B 1 343 ? 11.039 51.906 8.305 1 96.19 343 PHE B N 1
ATOM 8549 C CA . PHE B 1 343 ? 12.258 52.625 7.949 1 96.19 343 PHE B CA 1
ATOM 8550 C C . PHE B 1 343 ? 13.289 52.531 9.07 1 96.19 343 PHE B C 1
ATOM 8552 O O . PHE B 1 343 ? 14.297 53.25 9.055 1 96.19 343 PHE B O 1
ATOM 8559 N N . PHE B 1 344 ? 13.102 51.656 9.969 1 96 344 PHE B N 1
ATOM 8560 C CA . PHE B 1 344 ? 13.867 51.625 11.211 1 96 344 PHE B CA 1
ATOM 8561 C C . PHE B 1 344 ? 15.367 51.594 10.922 1 96 344 PHE B C 1
ATOM 8563 O O . PHE B 1 344 ? 16.141 52.25 11.633 1 96 344 PHE B O 1
ATOM 8570 N N . ASP B 1 345 ? 15.828 50.969 9.883 1 93 345 ASP B N 1
ATOM 8571 C CA . ASP B 1 345 ? 17.25 50.719 9.625 1 93 345 ASP B CA 1
ATOM 8572 C C . ASP B 1 345 ? 17.812 51.719 8.625 1 93 345 ASP B C 1
ATOM 8574 O O . ASP B 1 345 ? 18.938 51.562 8.141 1 93 345 ASP B O 1
ATOM 8578 N N . ASN B 1 346 ? 16.938 52.656 8.289 1 95.19 346 ASN B N 1
ATOM 8579 C CA . ASN B 1 346 ? 17.438 53.688 7.375 1 95.19 346 ASN B CA 1
ATOM 8580 C C . ASN B 1 346 ? 18.734 54.312 7.898 1 95.19 346 ASN B C 1
ATOM 8582 O O . ASN B 1 346 ? 18.844 54.594 9.094 1 95.19 346 ASN B O 1
ATOM 8586 N N . THR B 1 347 ? 19.719 54.719 7.059 1 92.12 347 THR B N 1
ATOM 8587 C CA . THR B 1 347 ? 21.078 55.062 7.492 1 92.12 347 THR B CA 1
ATOM 8588 C C . THR B 1 347 ? 21.297 56.562 7.512 1 92.12 347 THR B C 1
ATOM 8590 O O . THR B 1 347 ? 22.344 57.062 7.945 1 92.12 347 THR B O 1
ATOM 8593 N N . THR B 1 348 ? 20.328 57.312 7.129 1 93.94 348 THR B N 1
ATOM 8594 C CA . THR B 1 348 ? 20.5 58.781 7.105 1 93.94 348 THR B CA 1
ATOM 8595 C C . THR B 1 348 ? 20.578 59.344 8.523 1 93.94 348 THR B C 1
ATOM 8597 O O . THR B 1 348 ? 19.688 59.062 9.344 1 93.94 348 THR B O 1
ATOM 8600 N N . PRO B 1 349 ? 21.578 60.156 8.789 1 93.69 349 PRO B N 1
ATOM 8601 C CA . PRO B 1 349 ? 21.828 60.594 10.156 1 93.69 349 PRO B CA 1
ATOM 8602 C C . PRO B 1 349 ? 20.641 61.375 10.734 1 93.69 349 PRO B C 1
ATOM 8604 O O . PRO B 1 349 ? 20.281 61.188 11.898 1 93.69 349 PRO B O 1
ATOM 8607 N N . GLN B 1 350 ? 20.094 62.219 9.891 1 93.88 350 GLN B N 1
ATOM 8608 C CA . GLN B 1 350 ? 18.969 63.031 10.367 1 93.88 350 GLN B CA 1
ATOM 8609 C C . GLN B 1 350 ? 17.812 62.125 10.789 1 93.88 350 GLN B C 1
ATOM 8611 O O . GLN B 1 350 ? 17.188 62.375 11.82 1 93.88 350 GLN B O 1
ATOM 8616 N N . PHE B 1 351 ? 17.578 61.125 10 1 96.12 351 PHE B N 1
ATOM 8617 C CA . PHE B 1 351 ? 16.5 60.188 10.328 1 96.12 351 PHE B CA 1
ATOM 8618 C C . PHE B 1 351 ? 16.812 59.438 11.602 1 96.12 351 PHE B C 1
ATOM 8620 O O . PHE B 1 351 ? 15.938 59.219 12.438 1 96.12 351 PHE B O 1
ATOM 8627 N N . GLN B 1 352 ? 18.016 59.031 11.797 1 95.81 352 GLN B N 1
ATOM 8628 C CA . GLN B 1 352 ? 18.422 58.25 12.969 1 95.81 352 GLN B CA 1
ATOM 8629 C C . GLN B 1 352 ? 18.203 59.062 14.25 1 95.81 352 GLN B C 1
ATOM 8631 O O . GLN B 1 352 ? 17.766 58.5 15.258 1 95.81 352 GLN B O 1
ATOM 8636 N N . GLN B 1 353 ? 18.547 60.312 14.133 1 95.56 353 GLN B N 1
ATOM 8637 C CA . GLN B 1 353 ? 18.328 61.188 15.289 1 95.56 353 GLN B CA 1
ATOM 8638 C C . GLN B 1 353 ? 16.844 61.281 15.602 1 95.56 353 GLN B C 1
ATOM 8640 O O . GLN B 1 353 ? 16.438 61.219 16.766 1 95.56 353 GLN B O 1
ATOM 8645 N N . TRP B 1 354 ? 16.109 61.469 14.547 1 96.38 354 TRP B N 1
ATOM 8646 C CA . TRP B 1 354 ? 14.672 61.562 14.719 1 96.38 354 TRP B CA 1
ATOM 8647 C C . TRP B 1 354 ? 14.094 60.281 15.281 1 96.38 354 TRP B C 1
ATOM 8649 O O . TRP B 1 354 ? 13.266 60.281 16.188 1 96.38 354 TRP B O 1
ATOM 8659 N N . ARG B 1 355 ? 14.477 59.094 14.695 1 97.38 355 ARG B N 1
ATOM 8660 C CA . ARG B 1 355 ? 14.039 57.781 15.156 1 97.38 355 ARG B CA 1
ATOM 8661 C C . ARG B 1 355 ? 14.281 57.625 16.656 1 97.38 355 ARG B C 1
ATOM 8663 O O . ARG B 1 355 ? 13.359 57.25 17.391 1 97.38 355 ARG B O 1
ATOM 8670 N N . ASP B 1 356 ? 15.414 57.938 17.125 1 97.38 356 ASP B N 1
ATOM 8671 C CA . ASP B 1 356 ? 15.781 57.75 18.516 1 97.38 356 ASP B CA 1
ATOM 8672 C C . ASP B 1 356 ? 14.969 58.656 19.438 1 97.38 356 ASP B C 1
ATOM 8674 O O . ASP B 1 356 ? 14.578 58.25 20.531 1 97.38 356 ASP B O 1
ATOM 8678 N N . ALA B 1 357 ? 14.758 59.875 18.922 1 97 357 ALA B N 1
ATOM 8679 C CA . ALA B 1 357 ? 13.922 60.781 19.703 1 97 357 ALA B CA 1
ATOM 8680 C C . ALA B 1 357 ? 12.5 60.25 19.812 1 97 357 ALA B C 1
ATOM 8682 O O . ALA B 1 357 ? 11.883 60.344 20.875 1 97 357 ALA B O 1
ATOM 8683 N N . GLN B 1 358 ? 12.023 59.75 18.719 1 96.94 358 GLN B N 1
ATOM 8684 C CA . GLN B 1 358 ? 10.656 59.219 18.703 1 96.94 358 GLN B CA 1
ATOM 8685 C C . GLN B 1 358 ? 10.523 58 19.578 1 96.94 358 GLN B C 1
ATOM 8687 O O . GLN B 1 358 ? 9.477 57.781 20.203 1 96.94 358 GLN B O 1
ATOM 8692 N N . LEU B 1 359 ? 11.5 57.156 19.672 1 97.56 359 LEU B N 1
ATOM 8693 C CA . LEU B 1 359 ? 11.477 55.969 20.531 1 97.56 359 LEU B CA 1
ATOM 8694 C C . LEU B 1 359 ? 11.273 56.375 21.984 1 97.56 359 LEU B C 1
ATOM 8696 O O . LEU B 1 359 ? 10.508 55.719 22.719 1 97.56 359 LEU B O 1
ATOM 8700 N N . ALA B 1 360 ? 11.922 57.438 22.359 1 95.69 360 ALA B N 1
ATOM 8701 C CA . ALA B 1 360 ? 11.82 57.938 23.734 1 95.69 360 ALA B CA 1
ATOM 8702 C C . ALA B 1 360 ? 10.406 58.438 24.031 1 95.69 360 ALA B C 1
ATOM 8704 O O . ALA B 1 360 ? 9.922 58.312 25.156 1 95.69 360 ALA B O 1
ATOM 8705 N N . GLU B 1 361 ? 9.836 58.938 23.031 1 95.81 361 GLU B N 1
ATOM 8706 C CA . GLU B 1 361 ? 8.5 59.5 23.188 1 95.81 361 GLU B CA 1
ATOM 8707 C C . GLU B 1 361 ? 7.43 58.406 23.125 1 95.81 361 GLU B C 1
ATOM 8709 O O . GLU B 1 361 ? 6.512 58.375 23.953 1 95.81 361 GLU B O 1
ATOM 8714 N N . LEU B 1 362 ? 7.559 57.438 22.234 1 96.88 362 LEU B N 1
ATOM 8715 C CA . LEU B 1 362 ? 6.527 56.438 21.953 1 96.88 362 LEU B CA 1
ATOM 8716 C C . LEU B 1 362 ? 6.586 55.312 22.984 1 96.88 362 LEU B C 1
ATOM 8718 O O . LEU B 1 362 ? 5.551 54.75 23.344 1 96.88 362 LEU B O 1
ATOM 8722 N N . LYS B 1 363 ? 7.723 54.875 23.391 1 96.12 363 LYS B N 1
ATOM 8723 C CA . LYS B 1 363 ? 7.973 53.812 24.359 1 96.12 363 LYS B CA 1
ATOM 8724 C C . LYS B 1 363 ? 7.273 52.531 23.953 1 96.12 363 LYS B C 1
ATOM 8726 O O . LYS B 1 363 ? 6.594 51.906 24.766 1 96.12 363 LYS B O 1
ATOM 8731 N N . GLU B 1 364 ? 7.289 52.312 22.688 1 97 364 GLU B N 1
ATOM 8732 C CA . GLU B 1 364 ? 6.777 51.031 22.172 1 97 364 GLU B CA 1
ATOM 8733 C C . GLU B 1 364 ? 7.812 49.938 22.297 1 97 364 GLU B C 1
ATOM 8735 O O . GLU B 1 364 ? 8.891 50 21.703 1 97 364 GLU B O 1
ATOM 8740 N N . ASP B 1 365 ? 7.469 48.812 22.953 1 97.56 365 ASP B N 1
ATOM 8741 C CA . ASP B 1 365 ? 8.422 47.781 23.312 1 97.56 365 ASP B CA 1
ATOM 8742 C C . ASP B 1 365 ? 9.039 47.156 22.047 1 97.56 365 ASP B C 1
ATOM 8744 O O . ASP B 1 365 ? 10.25 46.938 22 1 97.56 365 ASP B O 1
ATOM 8748 N N . SER B 1 366 ? 8.211 46.844 21.047 1 96.5 366 SER B N 1
ATOM 8749 C CA . SER B 1 366 ? 8.727 46.188 19.859 1 96.5 366 SER B CA 1
ATOM 8750 C C . SER B 1 366 ? 9.805 47.031 19.188 1 96.5 366 SER B C 1
ATOM 8752 O O . SER B 1 366 ? 10.82 46.5 18.734 1 96.5 366 SER B O 1
ATOM 8754 N N . LEU B 1 367 ? 9.688 48.312 19.094 1 97.56 367 LEU B N 1
ATOM 8755 C CA . LEU B 1 367 ? 10.656 49.219 18.5 1 97.56 367 LEU B CA 1
ATOM 8756 C C . LEU B 1 367 ? 11.891 49.375 19.391 1 97.56 367 LEU B C 1
ATOM 8758 O O . LEU B 1 367 ? 13.023 49.406 18.891 1 97.56 367 LEU B O 1
ATOM 8762 N N . THR B 1 368 ? 11.586 49.469 20.688 1 97.94 368 THR B N 1
ATOM 8763 C CA . THR B 1 368 ? 12.688 49.594 21.641 1 97.94 368 THR B CA 1
ATOM 8764 C C . THR B 1 368 ? 13.57 48.375 21.609 1 97.94 368 THR B C 1
ATOM 8766 O O . THR B 1 368 ? 14.805 48.469 21.656 1 97.94 368 THR B O 1
ATOM 8769 N N . GLU B 1 369 ? 12.984 47.188 21.562 1 97.62 369 GLU B N 1
ATOM 8770 C CA . GLU B 1 369 ? 13.742 45.938 21.453 1 97.62 369 GLU B CA 1
ATOM 8771 C C . GLU B 1 369 ? 14.602 45.906 20.203 1 97.62 369 GLU B C 1
ATOM 8773 O O . GLU B 1 369 ? 15.766 45.5 20.234 1 97.62 369 GLU B O 1
ATOM 8778 N N . ARG B 1 370 ? 14.016 46.344 19.109 1 96.88 370 ARG B N 1
ATOM 8779 C CA . ARG B 1 370 ? 14.781 46.406 17.875 1 96.88 370 ARG B CA 1
ATOM 8780 C C . ARG B 1 370 ? 15.969 47.375 18.016 1 96.88 370 ARG B C 1
ATOM 8782 O O . ARG B 1 370 ? 17.062 47.062 17.531 1 96.88 370 ARG B O 1
ATOM 8789 N N . ARG B 1 371 ? 15.789 48.5 18.656 1 97.25 371 ARG B N 1
ATOM 8790 C CA . ARG B 1 371 ? 16.859 49.469 18.859 1 97.25 371 ARG B CA 1
ATOM 8791 C C . ARG B 1 371 ? 17.938 48.906 19.781 1 97.25 371 ARG B C 1
ATOM 8793 O O . ARG B 1 371 ? 19.125 49.156 19.578 1 97.25 371 ARG B O 1
ATOM 8800 N N . LEU B 1 372 ? 17.531 48.219 20.812 1 97.88 372 LEU B N 1
ATOM 8801 C CA . LEU B 1 372 ? 18.469 47.562 21.703 1 97.88 372 LEU B CA 1
ATOM 8802 C C . LEU B 1 372 ? 19.375 46.594 20.938 1 97.88 372 LEU B C 1
ATOM 8804 O O . LEU B 1 372 ? 20.594 46.562 21.125 1 97.88 372 LEU B O 1
ATOM 8808 N N . ARG B 1 373 ? 18.797 45.844 20.047 1 97.25 373 ARG B N 1
ATOM 8809 C CA . ARG B 1 373 ? 19.562 44.875 19.266 1 97.25 373 ARG B CA 1
ATOM 8810 C C . ARG B 1 373 ? 20.516 45.562 18.297 1 97.25 373 ARG B C 1
ATOM 8812 O O . ARG B 1 373 ? 21.625 45.094 18.062 1 97.25 373 ARG B O 1
ATOM 8819 N N . MET B 1 374 ? 20.078 46.688 17.766 1 96.06 374 MET B N 1
ATOM 8820 C CA . MET B 1 374 ? 20.969 47.5 16.953 1 96.06 374 MET B CA 1
ATOM 8821 C C . MET B 1 374 ? 22.141 48 17.797 1 96.06 374 MET B C 1
ATOM 8823 O O . MET B 1 374 ? 23.281 48.031 17.328 1 96.06 374 MET B O 1
ATOM 8827 N N . ALA B 1 375 ? 21.797 48.438 18.984 1 97.06 375 ALA B N 1
ATOM 8828 C CA . ALA B 1 375 ? 22.828 48.938 19.875 1 97.06 375 ALA B CA 1
ATOM 8829 C C . ALA B 1 375 ? 23.844 47.844 20.219 1 97.06 375 ALA B C 1
ATOM 8831 O O . ALA B 1 375 ? 25.031 48.094 20.344 1 97.06 375 ALA B O 1
ATOM 8832 N N . ILE B 1 376 ? 23.359 46.656 20.391 1 97.31 376 ILE B N 1
ATOM 8833 C CA . ILE B 1 376 ? 24.219 45.5 20.641 1 97.31 376 ILE B CA 1
ATOM 8834 C C . ILE B 1 376 ? 25.156 45.281 19.469 1 97.31 376 ILE B C 1
ATOM 8836 O O . ILE B 1 376 ? 26.375 45.125 19.641 1 97.31 376 ILE B O 1
ATOM 8840 N N . TRP B 1 377 ? 24.609 45.344 18.281 1 95.62 377 TRP B N 1
ATOM 8841 C CA . TRP B 1 377 ? 25.391 45.219 17.062 1 95.62 377 TRP B CA 1
ATOM 8842 C C . TRP B 1 377 ? 26.438 46.312 16.953 1 95.62 377 TRP B C 1
ATOM 8844 O O . TRP B 1 377 ? 27.578 46.062 16.562 1 95.62 377 TRP B O 1
ATOM 8854 N N . GLN B 1 378 ? 26.062 47.5 17.375 1 94.44 378 GLN B N 1
ATOM 8855 C CA . GLN B 1 378 ? 26.938 48.688 17.266 1 94.44 378 GLN B CA 1
ATOM 8856 C C . GLN B 1 378 ? 27.875 48.781 18.469 1 94.44 378 GLN B C 1
ATOM 8858 O O . GLN B 1 378 ? 28.766 49.625 18.5 1 94.44 378 GLN B O 1
ATOM 8863 N N . LYS B 1 379 ? 27.625 48 19.438 1 94.38 379 LYS B N 1
ATOM 8864 C CA . LYS B 1 379 ? 28.391 48.031 20.688 1 94.38 379 LYS B CA 1
ATOM 8865 C C . LYS B 1 379 ? 28.297 49.406 21.344 1 94.38 379 LYS B C 1
ATOM 8867 O O . LYS B 1 379 ? 29.312 50 21.734 1 94.38 379 LYS B O 1
ATOM 8872 N N . SER B 1 380 ? 27.078 49.906 21.328 1 94.75 380 SER B N 1
ATOM 8873 C CA . SER B 1 380 ? 26.828 51.188 21.938 1 94.75 380 SER B CA 1
ATOM 8874 C C . SER B 1 380 ? 26.062 51.031 23.25 1 94.75 380 SER B C 1
ATOM 8876 O O . SER B 1 380 ? 25.766 49.938 23.688 1 94.75 380 SER B O 1
ATOM 8878 N N . ASP B 1 381 ? 25.812 52.125 23.891 1 93.81 381 ASP B N 1
ATOM 8879 C CA . ASP B 1 381 ? 25.219 52.125 25.219 1 93.81 381 ASP B CA 1
ATOM 8880 C C . ASP B 1 381 ? 23.812 51.531 25.188 1 93.81 381 ASP B C 1
ATOM 8882 O O . ASP B 1 381 ? 22.969 51.969 24.391 1 93.81 381 ASP B O 1
ATOM 8886 N N . LEU B 1 382 ? 23.594 50.594 26.094 1 97 382 LEU B N 1
ATOM 8887 C CA . LEU B 1 382 ? 22.312 49.906 26.125 1 97 382 LEU B CA 1
ATOM 8888 C C . LEU B 1 382 ? 21.375 50.562 27.125 1 97 382 LEU B C 1
ATOM 8890 O O . LEU B 1 382 ? 20.156 50.438 26.984 1 97 382 LEU B O 1
ATOM 8894 N N . ASN B 1 383 ? 21.922 51.188 28.109 1 94.38 383 ASN B N 1
ATOM 8895 C CA . ASN B 1 383 ? 21.141 51.656 29.234 1 94.38 383 ASN B CA 1
ATOM 8896 C C . ASN B 1 383 ? 20.094 52.656 28.797 1 94.38 383 ASN B C 1
ATOM 8898 O O . ASN B 1 383 ? 18.969 52.688 29.328 1 94.38 383 ASN B O 1
ATOM 8902 N N . ARG B 1 384 ? 20.469 53.469 27.875 1 93.5 384 ARG B N 1
ATOM 8903 C CA . ARG B 1 384 ? 19.578 54.5 27.359 1 93.5 384 ARG B CA 1
ATOM 8904 C C . ARG B 1 384 ? 18.297 53.906 26.828 1 93.5 384 ARG B C 1
ATOM 8906 O O . ARG B 1 384 ? 17.219 54.5 26.938 1 93.5 384 ARG B O 1
ATOM 8913 N N . TRP B 1 385 ? 18.391 52.719 26.344 1 97.19 385 TRP B N 1
ATOM 8914 C CA . TRP B 1 385 ? 17.25 52.094 25.688 1 97.19 385 TRP B CA 1
ATOM 8915 C C . TRP B 1 385 ? 16.547 51.125 26.625 1 97.19 385 TRP B C 1
ATOM 8917 O O . TRP B 1 385 ? 15.328 50.969 26.578 1 97.19 385 TRP B O 1
ATOM 8927 N N . LEU B 1 386 ? 17.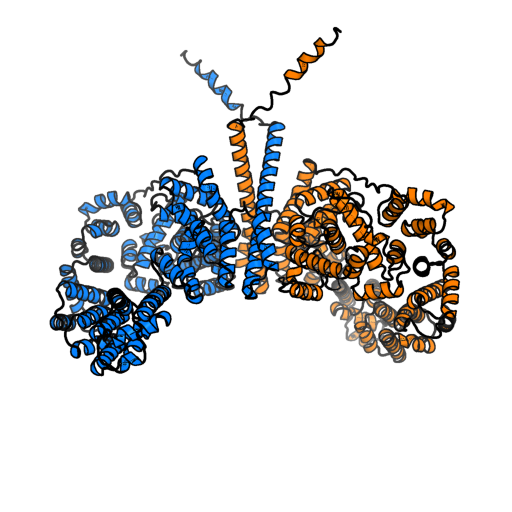266 50.438 27.484 1 97.38 386 LEU B N 1
ATOM 8928 C CA . LEU B 1 386 ? 16.703 49.469 28.422 1 97.38 386 LEU B CA 1
ATOM 8929 C C . LEU B 1 386 ? 15.656 50.125 29.312 1 97.38 386 LEU B C 1
ATOM 8931 O O . LEU B 1 386 ? 14.641 49.5 29.656 1 97.38 386 LEU B O 1
ATOM 8935 N N . VAL B 1 387 ? 15.875 51.406 29.609 1 95.44 387 VAL B N 1
ATOM 8936 C CA . VAL B 1 387 ? 15 52.094 30.547 1 95.44 387 VAL B CA 1
ATOM 8937 C C . VAL B 1 387 ? 13.672 52.406 29.875 1 95.44 387 VAL B C 1
ATOM 8939 O O . VAL B 1 387 ? 12.672 52.688 30.547 1 95.44 387 VAL B O 1
ATOM 8942 N N . LEU B 1 388 ? 13.672 52.281 28.516 1 97.31 388 LEU B N 1
ATOM 8943 C CA . LEU B 1 388 ? 12.461 52.625 27.781 1 97.31 388 LEU B CA 1
ATOM 8944 C C . LEU B 1 388 ? 11.516 51.438 27.719 1 97.31 388 LEU B C 1
ATOM 8946 O O . LEU B 1 388 ? 10.344 51.594 27.375 1 97.31 388 LEU B O 1
ATOM 8950 N N . LEU B 1 389 ? 11.984 50.188 28.031 1 98.12 389 LEU B N 1
ATOM 8951 C CA . LEU B 1 389 ? 11.156 49 27.984 1 98.12 389 LEU B CA 1
ATOM 8952 C C . LEU B 1 389 ? 10.102 49 29.078 1 98.12 389 LEU B C 1
ATOM 8954 O O . LEU B 1 389 ? 10.359 49.5 30.188 1 98.12 389 LEU B O 1
ATOM 8958 N N . SER B 1 390 ? 8.906 48.469 28.781 1 97.81 390 SER B N 1
ATOM 8959 C CA . SER B 1 390 ? 7.914 48.25 29.828 1 97.81 390 SER B CA 1
ATOM 8960 C C . SER B 1 390 ? 8.453 47.312 30.891 1 97.81 390 SER B C 1
ATOM 8962 O O . SER B 1 390 ? 9.375 46.531 30.625 1 97.81 390 SER B O 1
ATOM 8964 N N . PRO B 1 391 ? 7.867 47.406 32.094 1 96.88 391 PRO B N 1
ATOM 8965 C CA . PRO B 1 391 ? 8.32 46.5 33.156 1 96.88 391 PRO B CA 1
ATOM 8966 C C . PRO B 1 391 ? 8.203 45.031 32.75 1 96.88 391 PRO B C 1
ATOM 8968 O O . PRO B 1 391 ? 9.078 44.219 33.094 1 96.88 391 PRO B O 1
ATOM 8971 N N . GLU B 1 392 ? 7.168 44.688 32.094 1 97.25 392 GLU B N 1
ATOM 8972 C CA . GLU B 1 392 ? 6.957 43.312 31.656 1 97.25 392 GLU B CA 1
ATOM 8973 C C . GLU B 1 392 ? 8.039 42.875 30.688 1 97.25 392 GLU B C 1
ATOM 8975 O O . GLU B 1 392 ? 8.578 41.75 30.812 1 97.25 392 GLU B O 1
ATOM 8980 N N . THR B 1 393 ? 8.375 43.688 29.672 1 98 393 THR B N 1
ATOM 8981 C CA . THR B 1 393 ? 9.375 43.375 28.672 1 98 393 THR B CA 1
ATOM 8982 C C . THR B 1 393 ? 10.773 43.375 29.281 1 98 393 THR B C 1
ATOM 8984 O O . THR B 1 393 ? 11.609 42.531 28.938 1 98 393 THR B O 1
ATOM 8987 N N . ARG B 1 394 ? 11.047 44.281 30.188 1 96.25 394 ARG B N 1
ATOM 8988 C CA . ARG B 1 394 ? 12.344 44.375 30.844 1 96.25 394 ARG B CA 1
ATOM 8989 C C . ARG B 1 394 ? 12.641 43.156 31.688 1 96.25 394 ARG B C 1
ATOM 8991 O O . ARG B 1 394 ? 13.805 42.781 31.891 1 96.25 394 ARG B O 1
ATOM 8998 N N . ALA B 1 395 ? 11.586 42.5 32.125 1 96.62 395 ALA B N 1
ATOM 8999 C CA . ALA B 1 395 ? 11.719 41.344 33 1 96.62 395 ALA B CA 1
ATOM 9000 C C . ALA B 1 395 ? 12.047 40.094 32.188 1 96.62 395 ALA B C 1
ATOM 9002 O O . ALA B 1 395 ? 12.406 39.062 32.781 1 96.62 395 ALA B O 1
ATOM 9003 N N . LYS B 1 396 ? 12 40.125 30.922 1 97.44 396 LYS B N 1
ATOM 9004 C CA . LYS B 1 396 ? 12.367 38.969 30.109 1 97.44 396 LYS B CA 1
ATOM 9005 C C . LYS B 1 396 ? 13.828 38.594 30.312 1 97.44 396 LYS B C 1
ATOM 9007 O O . LYS B 1 396 ? 14.672 39.469 30.562 1 97.44 396 LYS B O 1
ATOM 9012 N N . ALA B 1 397 ? 14.125 37.281 30.188 1 97.88 397 ALA B N 1
ATOM 9013 C CA . ALA B 1 397 ? 15.477 36.75 30.391 1 97.88 397 ALA B CA 1
ATOM 9014 C C . ALA B 1 397 ? 16.484 37.469 29.5 1 97.88 397 ALA B C 1
ATOM 9016 O O . ALA B 1 397 ? 17.594 37.781 29.922 1 97.88 397 ALA B O 1
ATOM 9017 N N . GLU B 1 398 ? 16.094 37.719 28.25 1 97.94 398 GLU B N 1
ATOM 9018 C CA . GLU B 1 398 ? 16.984 38.375 27.281 1 97.94 398 GLU B CA 1
ATOM 9019 C C . GLU B 1 398 ? 17.469 39.719 27.797 1 97.94 398 GLU B C 1
ATOM 9021 O O . GLU B 1 398 ? 18.672 40 27.781 1 97.94 398 GLU B O 1
ATOM 9026 N N . TRP B 1 399 ? 16.594 40.5 28.266 1 98.12 399 TRP B N 1
ATOM 9027 C CA . TRP B 1 399 ? 16.953 41.875 28.594 1 98.12 399 TRP B CA 1
ATOM 9028 C C . TRP B 1 399 ? 17.609 41.969 29.969 1 98.12 399 TRP B C 1
ATOM 9030 O O . TRP B 1 399 ? 18.453 42.812 30.219 1 98.12 399 TRP B O 1
ATOM 9040 N N . ARG B 1 400 ? 17.25 41.031 30.891 1 97.75 400 ARG B N 1
ATOM 9041 C CA . ARG B 1 400 ? 17.984 40.938 32.125 1 97.75 400 ARG B CA 1
ATOM 9042 C C . ARG B 1 400 ? 19.438 40.562 31.875 1 97.75 400 ARG B C 1
ATOM 9044 O O . ARG B 1 400 ? 20.344 41.062 32.562 1 97.75 400 ARG B O 1
ATOM 9051 N N . TYR B 1 401 ? 19.688 39.688 30.969 1 98.12 401 TYR B N 1
ATOM 9052 C CA . TYR B 1 401 ? 21.047 39.312 30.609 1 98.12 401 TYR B CA 1
ATOM 9053 C C . TYR B 1 401 ? 21.844 40.5 30.109 1 98.12 401 TYR B C 1
ATOM 9055 O O . TYR B 1 401 ? 22.984 40.719 30.547 1 98.12 401 TYR B O 1
ATOM 9063 N N . TRP B 1 402 ? 21.281 41.25 29.203 1 97.88 402 TRP B N 1
ATOM 9064 C CA . TRP B 1 402 ? 21.984 42.406 28.625 1 97.88 402 TRP B CA 1
ATOM 9065 C C . TRP B 1 402 ? 22.125 43.531 29.625 1 97.88 402 TRP B C 1
ATOM 9067 O O . TRP B 1 402 ? 23.109 44.281 29.594 1 97.88 402 TRP B O 1
ATOM 9077 N N . LEU B 1 403 ? 21.141 43.656 30.484 1 96.94 403 LEU B N 1
ATOM 9078 C CA . LEU B 1 403 ? 21.297 44.594 31.594 1 96.94 403 LEU B CA 1
ATOM 9079 C C . LEU B 1 403 ? 22.516 44.25 32.438 1 96.94 403 LEU B C 1
ATOM 9081 O O . LEU B 1 403 ? 23.312 45.125 32.781 1 96.94 403 LEU B O 1
ATOM 9085 N N . ALA B 1 404 ? 22.656 43 32.719 1 96.81 404 ALA B N 1
ATOM 9086 C CA . ALA B 1 404 ? 23.797 42.531 33.5 1 96.81 404 ALA B CA 1
ATOM 9087 C C . ALA B 1 404 ? 25.109 42.844 32.812 1 96.81 404 ALA B C 1
ATOM 9089 O O . ALA B 1 404 ? 26.094 43.25 33.438 1 96.81 404 ALA B O 1
ATOM 9090 N N . LYS B 1 405 ? 25.109 42.656 31.531 1 94.5 405 LYS B N 1
ATOM 9091 C CA . LYS B 1 405 ? 26.312 42.906 30.75 1 94.5 405 LYS B CA 1
ATOM 9092 C C . LYS B 1 405 ? 26.656 44.406 30.734 1 94.5 405 LYS B C 1
ATOM 9094 O O . LYS B 1 405 ? 27.828 44.75 30.609 1 94.5 405 LYS B O 1
ATOM 9099 N N . SER B 1 406 ? 25.625 45.219 30.844 1 93.94 406 SER B N 1
ATOM 9100 C CA . SER B 1 406 ? 25.828 46.688 30.766 1 93.94 406 SER B CA 1
ATOM 9101 C C . SER B 1 406 ? 26.172 47.25 32.156 1 93.94 406 SER B C 1
ATOM 9103 O O . SER B 1 406 ? 26.656 48.375 32.25 1 93.94 406 SER B O 1
ATOM 9105 N N . GLN B 1 407 ? 25.938 46.469 33.156 1 92.31 407 GLN B N 1
ATOM 9106 C CA . GLN B 1 407 ? 26.172 46.906 34.5 1 92.31 407 GLN B CA 1
ATOM 9107 C C . GLN B 1 407 ? 27.109 45.969 35.25 1 92.31 407 GLN B C 1
ATOM 9109 O O . GLN B 1 407 ? 26.672 45.094 36 1 92.31 407 GLN B O 1
ATOM 9114 N N . PRO B 1 408 ? 28.312 46.25 35.281 1 88.69 408 PRO B N 1
ATOM 9115 C CA . PRO B 1 408 ? 29.297 45.344 35.875 1 88.69 408 PRO B CA 1
ATOM 9116 C C . PRO B 1 408 ? 29.062 45.094 37.375 1 88.69 408 PRO B C 1
ATOM 9118 O O . PRO B 1 408 ? 29.25 44 37.875 1 88.69 408 PRO B O 1
ATOM 9121 N N . ALA B 1 409 ? 28.578 46.125 38.031 1 91.88 409 ALA B N 1
ATOM 9122 C CA . ALA B 1 409 ? 28.422 46.031 39.469 1 91.88 409 ALA B CA 1
ATOM 9123 C C . ALA B 1 409 ? 27.328 45.031 39.844 1 91.88 409 ALA B C 1
ATOM 9125 O O . ALA B 1 409 ? 27.422 44.375 40.906 1 91.88 409 ALA B O 1
ATOM 9126 N N . GLN B 1 410 ? 26.406 44.844 39.062 1 93.25 410 GLN B N 1
ATOM 9127 C CA . GLN B 1 410 ? 25.266 43.969 39.375 1 93.25 410 GLN B CA 1
ATOM 9128 C C . GLN B 1 410 ? 25.281 42.688 38.531 1 93.25 410 GLN B C 1
ATOM 9130 O O . GLN B 1 410 ? 24.391 41.844 38.656 1 93.25 410 GLN B O 1
ATOM 9135 N N . GLN B 1 411 ? 26.172 42.531 37.812 1 95.81 411 GLN B N 1
ATOM 9136 C CA . GLN B 1 411 ? 26.219 41.469 36.812 1 95.81 411 GLN B CA 1
ATOM 9137 C C . GLN B 1 411 ? 26.141 40.094 37.469 1 95.81 411 GLN B C 1
ATOM 9139 O O . GLN B 1 411 ? 25.312 39.25 37.062 1 95.81 411 GLN B O 1
ATOM 9144 N N . ALA B 1 412 ? 26.938 39.844 38.406 1 95.81 412 ALA B N 1
ATOM 9145 C CA . ALA B 1 412 ? 27.016 38.531 39.031 1 95.81 412 ALA B CA 1
ATOM 9146 C C . ALA B 1 412 ? 25.672 38.156 39.688 1 95.81 412 ALA B C 1
ATOM 9148 O O . ALA B 1 412 ? 25.234 37.031 39.562 1 95.81 412 ALA B O 1
ATOM 9149 N N . ALA B 1 413 ? 25.109 39.094 40.312 1 96.44 413 ALA B N 1
ATOM 9150 C CA . ALA B 1 413 ? 23.844 38.844 40.969 1 96.44 413 ALA B CA 1
ATOM 9151 C C . ALA B 1 413 ? 22.75 38.531 39.938 1 96.44 413 ALA B C 1
ATOM 9153 O O . ALA B 1 413 ? 21.953 37.594 40.156 1 96.44 413 ALA B O 1
ATOM 9154 N N . ILE B 1 414 ? 22.688 39.25 38.906 1 97.44 414 ILE B N 1
ATOM 9155 C CA . ILE B 1 414 ? 21.656 39.031 37.875 1 97.44 414 ILE B CA 1
ATOM 9156 C C . ILE B 1 414 ? 21.891 37.688 37.188 1 97.44 414 ILE B C 1
ATOM 9158 O O . ILE B 1 414 ? 20.953 36.938 36.969 1 97.44 414 ILE B O 1
ATOM 9162 N N . PHE B 1 415 ? 23.125 37.375 36.906 1 97.94 415 PHE B N 1
ATOM 9163 C CA . PHE B 1 415 ? 23.469 36.125 36.219 1 97.94 415 PHE B CA 1
ATOM 9164 C C . PHE B 1 415 ? 23.141 34.938 37.125 1 97.94 415 PHE B C 1
ATOM 9166 O O . PHE B 1 415 ? 22.688 33.906 36.656 1 97.94 415 PHE B O 1
ATOM 9173 N N . GLN B 1 416 ? 23.359 35.031 38.406 1 97.12 416 GLN B N 1
ATOM 9174 C CA . GLN B 1 416 ? 23.062 33.969 39.344 1 97.12 416 GLN B CA 1
ATOM 9175 C C . GLN B 1 416 ? 21.578 33.625 39.344 1 97.12 416 GLN B C 1
ATOM 9177 O O . GLN B 1 416 ? 21.203 32.438 39.344 1 97.12 416 GLN B O 1
ATOM 9182 N N . GLN B 1 417 ? 20.844 34.656 39.344 1 96.56 417 GLN B N 1
ATOM 9183 C CA . GLN B 1 417 ? 19.391 34.438 39.312 1 96.56 417 GLN B CA 1
ATOM 9184 C C . GLN B 1 417 ? 18.969 33.875 37.969 1 96.56 417 GLN B C 1
ATOM 9186 O O . GLN B 1 417 ? 18.156 32.938 37.906 1 96.56 417 GLN B O 1
ATOM 9191 N N . LEU B 1 418 ? 19.453 34.406 36.906 1 97.12 418 LEU B N 1
ATOM 9192 C CA . LEU B 1 418 ? 19.094 34 35.562 1 97.12 418 LEU B CA 1
ATOM 9193 C C . LEU B 1 418 ? 19.484 32.531 35.312 1 97.12 418 LEU B C 1
ATOM 9195 O O . LEU B 1 418 ? 18.75 31.781 34.688 1 97.12 418 LEU B O 1
ATOM 9199 N N . ALA B 1 419 ? 20.578 32.094 35.844 1 96.94 419 ALA B N 1
ATOM 9200 C CA . ALA B 1 419 ? 21.141 30.781 35.594 1 96.94 419 ALA B CA 1
ATOM 9201 C C . ALA B 1 419 ? 20.25 29.688 36.156 1 96.94 419 ALA B C 1
ATOM 9203 O O . ALA B 1 419 ? 20.406 28.516 35.812 1 96.94 419 ALA B O 1
ATOM 9204 N N . THR B 1 420 ? 19.328 30.062 37.062 1 95 420 THR B N 1
ATOM 9205 C CA . THR B 1 420 ? 18.438 29.078 37.656 1 95 420 THR B CA 1
ATOM 9206 C C . THR B 1 420 ? 17.219 28.828 36.781 1 95 420 THR B C 1
ATOM 9208 O O . THR B 1 420 ? 16.469 27.875 37 1 95 420 THR B O 1
ATOM 9211 N N . GLU B 1 421 ? 17.078 29.625 35.75 1 95.25 421 GLU B N 1
ATOM 9212 C CA . GLU B 1 421 ? 15.938 29.5 34.844 1 95.25 421 GLU B CA 1
ATOM 9213 C C . GLU B 1 421 ? 16.297 28.609 33.656 1 95.25 421 GLU B C 1
ATOM 9215 O O . GLU B 1 421 ? 17.406 28.078 33.562 1 95.25 421 GLU B O 1
ATOM 9220 N N . ARG B 1 422 ? 15.273 28.328 32.875 1 94.12 422 ARG B N 1
ATOM 9221 C CA . ARG B 1 422 ? 15.492 27.516 31.688 1 94.12 422 ARG B CA 1
ATOM 9222 C C . ARG B 1 422 ? 15.547 28.406 30.453 1 94.12 422 ARG B C 1
ATOM 9224 O O . ARG B 1 422 ? 14.805 29.375 30.344 1 94.12 422 ARG B O 1
ATOM 9231 N N . GLY B 1 423 ? 16.438 28.016 29.562 1 95.75 423 GLY B N 1
ATOM 9232 C CA . GLY B 1 423 ? 16.453 28.688 28.281 1 95.75 423 GLY B CA 1
ATOM 9233 C C . GLY B 1 423 ? 17.844 29.141 27.875 1 95.75 423 GLY B C 1
ATOM 9234 O O . GLY B 1 423 ? 18.828 28.891 28.578 1 95.75 423 GLY B O 1
ATOM 9235 N N . PHE B 1 424 ? 17.906 29.797 26.781 1 97.75 424 PHE B N 1
ATOM 9236 C CA . PHE B 1 424 ? 19.172 30.172 26.141 1 97.75 424 PHE B CA 1
ATOM 9237 C C . PHE B 1 424 ? 19.922 31.188 27 1 97.75 424 PHE B C 1
ATOM 9239 O O . PHE B 1 424 ? 21.109 31.016 27.281 1 97.75 424 PHE B O 1
ATOM 9246 N N . TYR B 1 425 ? 19.281 32.219 27.406 1 98.25 425 TYR B N 1
ATOM 9247 C CA . TYR B 1 425 ? 19.969 33.281 28.141 1 98.25 425 TYR B CA 1
ATOM 9248 C C . TYR B 1 425 ? 20.375 32.781 29.516 1 98.25 425 TYR B C 1
ATOM 9250 O O . TYR B 1 425 ? 21.469 33.125 30 1 98.25 425 TYR B O 1
ATOM 9258 N N . PRO B 1 426 ? 19.562 32.062 30.172 1 98 426 PRO B N 1
ATOM 9259 C CA . PRO B 1 426 ? 20.031 31.406 31.391 1 98 426 PRO B CA 1
ATOM 9260 C C . PRO B 1 426 ? 21.281 30.547 31.172 1 98 426 PRO B C 1
ATOM 9262 O O . PRO B 1 426 ? 22.188 30.531 32 1 98 426 PRO B O 1
ATOM 9265 N N . MET B 1 427 ? 21.328 29.828 30.062 1 98.12 427 MET B N 1
ATOM 9266 C CA . MET B 1 427 ? 22.516 29.078 29.688 1 98.12 427 MET B CA 1
ATOM 9267 C C . MET B 1 427 ? 23.734 30 29.562 1 98.12 427 MET B C 1
ATOM 9269 O O . MET B 1 427 ? 24.812 29.672 30.047 1 98.12 427 MET B O 1
ATOM 9273 N N . LEU B 1 428 ? 23.547 31.125 28.906 1 98.19 428 LEU B N 1
ATOM 9274 C CA . LEU B 1 428 ? 24.609 32.125 28.766 1 98.19 428 LEU B CA 1
ATOM 9275 C C . LEU B 1 428 ? 25.078 32.625 30.141 1 98.19 428 LEU B C 1
ATOM 9277 O O . LEU B 1 428 ? 26.281 32.781 30.359 1 98.19 428 LEU B O 1
ATOM 9281 N N . ALA B 1 429 ? 24.125 32.906 30.984 1 98.06 429 ALA B N 1
ATOM 9282 C CA . ALA B 1 429 ? 24.453 33.375 32.344 1 98.06 429 ALA B CA 1
ATOM 9283 C C . ALA B 1 429 ? 25.297 32.344 33.094 1 98.06 429 ALA B C 1
ATOM 9285 O O . ALA B 1 429 ? 26.297 32.688 33.719 1 98.06 429 ALA B O 1
ATOM 9286 N N . ALA B 1 430 ? 24.875 31.109 33.031 1 97.69 430 ALA B N 1
ATOM 9287 C CA . ALA B 1 430 ? 25.641 30.031 33.656 1 97.69 430 ALA B CA 1
ATOM 9288 C C . ALA B 1 430 ? 27.047 29.953 33.094 1 97.69 430 ALA B C 1
ATOM 9290 O O . ALA B 1 430 ? 28.016 29.781 33.844 1 97.69 430 ALA B O 1
ATOM 9291 N N . GLN B 1 431 ? 27.094 30.016 31.797 1 96.38 431 GLN B N 1
ATOM 9292 C CA . GLN B 1 431 ? 28.391 30 31.125 1 96.38 431 GLN B CA 1
ATOM 9293 C C . GLN B 1 431 ? 29.281 31.141 31.609 1 96.38 431 GLN B C 1
ATOM 9295 O O . GLN B 1 431 ? 30.469 30.953 31.859 1 96.38 431 GLN B O 1
ATOM 9300 N N . ALA B 1 432 ? 28.797 32.312 31.719 1 95.5 432 ALA B N 1
ATOM 9301 C CA . ALA B 1 432 ? 29.531 33.5 32.156 1 95.5 432 ALA B CA 1
ATOM 9302 C C . ALA B 1 432 ? 30.031 33.344 33.594 1 95.5 432 ALA B C 1
ATOM 9304 O O . ALA B 1 432 ? 31.109 33.844 33.938 1 95.5 432 ALA B O 1
ATOM 9305 N N . LEU B 1 433 ? 29.234 32.719 34.375 1 96.06 433 LEU B N 1
ATOM 9306 C CA . LEU B 1 433 ? 29.578 32.5 35.781 1 96.06 433 LEU B CA 1
ATOM 9307 C C . LEU B 1 433 ? 30.562 31.344 35.938 1 96.06 433 LEU B C 1
ATOM 9309 O O . LEU B 1 433 ? 31.188 31.203 37 1 96.06 433 LEU B O 1
ATOM 9313 N N . GLY B 1 434 ? 30.703 30.531 34.906 1 94.44 434 GLY B N 1
ATOM 9314 C CA . GLY B 1 434 ? 31.562 29.359 34.969 1 94.44 434 GLY B CA 1
ATOM 9315 C C . GLY B 1 434 ? 31 28.266 35.844 1 94.44 434 GLY B C 1
ATOM 9316 O O . GLY B 1 434 ? 31.75 27.516 36.5 1 94.44 434 GLY B O 1
ATOM 9317 N N . GLN B 1 435 ? 29.734 28.219 35.969 1 94.06 435 GLN B N 1
ATOM 9318 C CA . GLN B 1 435 ? 29.094 27.188 36.781 1 94.06 435 GLN B CA 1
ATOM 9319 C C . GLN B 1 435 ? 28.297 26.219 35.906 1 94.06 435 GLN B C 1
ATOM 9321 O O . GLN B 1 435 ? 27.891 26.578 34.781 1 94.06 435 GLN B O 1
ATOM 9326 N N . PRO B 1 436 ? 28.078 25.031 36.438 1 92.94 436 PRO B N 1
ATOM 9327 C CA . PRO B 1 436 ? 27.25 24.078 35.688 1 92.94 436 PRO B CA 1
ATOM 9328 C C . PRO B 1 436 ? 25.797 24.531 35.562 1 92.94 436 PRO B C 1
ATOM 9330 O O . PRO B 1 436 ? 25.234 25.078 36.5 1 92.94 436 PRO B O 1
ATOM 9333 N N . TYR B 1 437 ? 25.281 24.453 34.406 1 95.44 437 TYR B N 1
ATOM 9334 C CA . TYR B 1 437 ? 23.859 24.703 34.156 1 95.44 437 TYR B CA 1
ATOM 9335 C C . TYR B 1 437 ? 23.031 23.469 34.531 1 95.44 437 TYR B C 1
ATOM 9337 O O . TYR B 1 437 ? 23.141 22.438 33.875 1 95.44 437 TYR B O 1
ATOM 9345 N N . GLN B 1 438 ? 22.188 23.531 35.531 1 90 438 GLN B N 1
ATOM 9346 C CA . GLN B 1 438 ? 21.469 22.391 36.094 1 90 438 GLN B CA 1
ATOM 9347 C C . GLN B 1 438 ? 20 22.406 35.656 1 90 438 GLN B C 1
ATOM 9349 O O . GLN B 1 438 ? 19.375 23.484 35.625 1 90 438 GLN B O 1
ATOM 9354 N N . LEU B 1 439 ? 19.531 21.234 35.219 1 92.94 439 LEU B N 1
ATOM 9355 C CA . LEU B 1 439 ? 18.125 21.062 34.844 1 92.94 439 LEU B CA 1
ATOM 9356 C C . LEU B 1 439 ? 17.391 20.219 35.875 1 92.94 439 LEU B C 1
ATOM 9358 O O . LEU B 1 439 ? 17.922 19.188 36.344 1 92.94 439 LEU B O 1
ATOM 9362 N N . VAL B 1 440 ? 16.328 20.703 36.344 1 90.88 440 VAL B N 1
ATOM 9363 C CA . VAL B 1 440 ? 15.461 19.953 37.25 1 90.88 440 VAL B CA 1
ATOM 9364 C C . VAL B 1 440 ? 14.328 19.312 36.469 1 90.88 440 VAL B C 1
ATOM 9366 O O . VAL B 1 440 ? 13.602 19.984 35.719 1 90.88 440 VAL B O 1
ATOM 9369 N N . LEU B 1 441 ? 14.133 18.031 36.594 1 94.06 441 LEU B N 1
ATOM 9370 C CA . LEU B 1 441 ? 13.125 17.266 35.875 1 94.06 441 LEU B CA 1
ATOM 9371 C C . LEU B 1 441 ? 12.023 16.781 36.812 1 94.06 441 LEU B C 1
ATOM 9373 O O . LEU B 1 441 ? 12.297 16.047 37.75 1 94.06 441 LEU B O 1
ATOM 9377 N N . PRO B 1 442 ? 10.875 17.172 36.5 1 95.06 442 PRO B N 1
ATOM 9378 C CA . PRO B 1 442 ? 9.789 16.625 37.312 1 95.06 442 PRO B CA 1
ATOM 9379 C C . PRO B 1 442 ? 9.586 15.125 37.125 1 95.06 442 PRO B C 1
ATOM 9381 O O . PRO B 1 442 ? 10.008 14.578 36.094 1 95.06 442 PRO B O 1
ATOM 9384 N N . ALA B 1 443 ? 8.883 14.555 38.125 1 94.69 443 ALA B N 1
ATOM 9385 C CA . ALA B 1 443 ? 8.547 13.133 38.031 1 94.69 443 ALA B CA 1
ATOM 9386 C C . ALA B 1 443 ? 7.43 12.906 37 1 94.69 443 ALA B C 1
ATOM 9388 O O . ALA B 1 443 ? 6.5 13.711 36.906 1 94.69 443 ALA B O 1
ATOM 9389 N N . ILE B 1 444 ? 7.477 11.875 36.25 1 95.62 444 ILE B N 1
ATOM 9390 C CA . ILE B 1 444 ? 6.484 11.508 35.25 1 95.62 444 ILE B CA 1
ATOM 9391 C C . ILE B 1 444 ? 5.715 10.273 35.719 1 95.62 444 ILE B C 1
ATOM 9393 O O . ILE B 1 444 ? 6.301 9.203 35.906 1 95.62 444 ILE B O 1
ATOM 9397 N N . ASN B 1 445 ? 4.457 10.406 35.875 1 92.81 445 ASN B N 1
ATOM 9398 C CA . ASN B 1 445 ? 3.617 9.297 36.312 1 92.81 445 ASN B CA 1
ATOM 9399 C C . ASN B 1 445 ? 3.137 8.461 35.125 1 92.81 445 ASN B C 1
ATOM 9401 O O . ASN B 1 445 ? 2.875 8.992 34.062 1 92.81 445 ASN B O 1
ATOM 9405 N N . LYS B 1 446 ? 3.004 7.133 35.406 1 94.38 446 LYS B N 1
ATOM 9406 C CA . LYS B 1 446 ? 2.359 6.234 34.469 1 94.38 446 LYS B CA 1
ATOM 9407 C C . LYS B 1 446 ? 0.848 6.207 34.656 1 94.38 446 LYS B C 1
ATOM 9409 O O . LYS B 1 446 ? 0.351 6.641 35.719 1 94.38 446 LYS B O 1
ATOM 9414 N N . LEU B 1 447 ? 0.092 5.746 33.656 1 95.12 447 LEU B N 1
ATOM 9415 C CA . LEU B 1 447 ? -1.342 5.531 33.812 1 95.12 447 LEU B CA 1
ATOM 9416 C C . LEU B 1 447 ? -1.614 4.453 34.875 1 95.12 447 LEU B C 1
ATOM 9418 O O . LEU B 1 447 ? -0.962 3.408 34.875 1 95.12 447 LEU B O 1
ATOM 9422 N N . THR B 1 448 ? -2.539 4.719 35.781 1 94.12 448 THR B N 1
ATOM 9423 C CA . THR B 1 448 ? -3.01 3.686 36.688 1 94.12 448 THR B CA 1
ATOM 9424 C C . THR B 1 448 ? -3.846 2.645 35.938 1 94.12 448 THR B C 1
ATOM 9426 O O . THR B 1 448 ? -4.219 2.85 34.781 1 94.12 448 THR B O 1
ATOM 9429 N N . GLU B 1 449 ? -4.074 1.588 36.625 1 90.19 449 GLU B N 1
ATOM 9430 C CA . GLU B 1 449 ? -4.91 0.555 36 1 90.19 449 GLU B CA 1
ATOM 9431 C C . GLU B 1 449 ? -6.305 1.091 35.688 1 90.19 449 GLU B C 1
ATOM 9433 O O . GLU B 1 449 ? -6.848 0.814 34.625 1 90.19 449 GLU B O 1
ATOM 9438 N N . GLN B 1 450 ? -6.789 1.787 36.594 1 93.38 450 GLN B N 1
ATOM 9439 C CA . GLN B 1 450 ? -8.117 2.365 36.406 1 93.38 450 GLN B CA 1
ATOM 9440 C C . GLN B 1 450 ? -8.125 3.346 35.25 1 93.38 450 GLN B C 1
ATOM 9442 O O . GLN B 1 450 ? -9.062 3.35 34.438 1 93.38 450 GLN B O 1
ATOM 9447 N N . GLN B 1 451 ? -7.121 4.137 35.125 1 94.62 451 GLN B N 1
ATOM 9448 C CA . GLN B 1 451 ? -7.016 5.098 34.031 1 94.62 451 GLN B CA 1
ATOM 9449 C C . GLN B 1 451 ? -6.828 4.391 32.688 1 94.62 451 GLN B C 1
ATOM 9451 O O . GLN B 1 451 ? -7.395 4.805 31.688 1 94.62 451 GLN B O 1
ATOM 9456 N N . THR B 1 452 ? -6.059 3.355 32.75 1 93.06 452 THR B N 1
ATOM 9457 C CA . THR B 1 452 ? -5.832 2.576 31.547 1 93.06 452 THR B CA 1
ATOM 9458 C C . THR B 1 452 ? -7.148 2.023 31.016 1 93.06 452 THR B C 1
ATOM 9460 O O . THR B 1 452 ? -7.402 2.078 29.812 1 93.06 452 THR B O 1
ATOM 9463 N N . LEU B 1 453 ? -7.91 1.554 31.891 1 93.25 453 LEU B N 1
ATOM 9464 C CA . LEU B 1 453 ? -9.211 1.026 31.5 1 93.25 453 LEU B CA 1
ATOM 9465 C C . LEU B 1 453 ? -10.117 2.145 30.984 1 93.25 453 LEU B C 1
ATOM 9467 O O . LEU B 1 453 ? -10.836 1.969 30 1 93.25 453 LEU B O 1
ATOM 9471 N N . LYS B 1 454 ? -10.047 3.234 31.656 1 94.81 454 LYS B N 1
ATOM 9472 C CA . LYS B 1 454 ? -10.859 4.391 31.297 1 94.81 454 LYS B CA 1
ATOM 9473 C C . LYS B 1 454 ? -10.539 4.879 29.891 1 94.81 454 LYS B C 1
ATOM 9475 O O . LYS B 1 454 ? -11.445 5.16 29.109 1 94.81 454 LYS B O 1
ATOM 9480 N N . PHE B 1 455 ? -9.297 4.926 29.531 1 96.88 455 PHE B N 1
ATOM 9481 C CA . PHE B 1 455 ? -8.867 5.539 28.281 1 96.88 455 PHE B CA 1
ATOM 9482 C C . PHE B 1 455 ? -8.672 4.48 27.188 1 96.88 455 PHE B C 1
ATOM 9484 O O . PHE B 1 455 ? -8.375 4.809 26.047 1 96.88 455 PHE B O 1
ATOM 9491 N N . LYS B 1 456 ? -8.906 3.248 27.531 1 95.38 456 LYS B N 1
ATOM 9492 C CA . LYS B 1 456 ? -8.578 2.117 26.656 1 95.38 456 LYS B CA 1
ATOM 9493 C C . LYS B 1 456 ? -9.281 2.242 25.312 1 95.38 456 LYS B C 1
ATOM 9495 O O . LYS B 1 456 ? -8.656 2.068 24.266 1 95.38 456 LYS B O 1
ATOM 9500 N N . PRO B 1 457 ? -10.57 2.568 25.297 1 95.5 457 PRO B N 1
ATOM 9501 C CA . PRO B 1 457 ? -11.227 2.646 24 1 95.5 457 PRO B CA 1
ATOM 9502 C C . PRO B 1 457 ? -10.586 3.672 23.062 1 95.5 457 PRO B C 1
ATOM 9504 O O . PRO B 1 457 ? -10.336 3.377 21.891 1 95.5 457 PRO B O 1
ATOM 9507 N N . GLN B 1 458 ? -10.242 4.852 23.594 1 96.75 458 GLN B N 1
ATOM 9508 C CA . GLN B 1 458 ? -9.641 5.898 22.781 1 96.75 458 GLN B CA 1
ATOM 9509 C C . GLN B 1 458 ? -8.211 5.535 22.391 1 96.75 458 GLN B C 1
ATOM 9511 O O . GLN B 1 458 ? -7.777 5.805 21.266 1 96.75 458 GLN B O 1
ATOM 9516 N N . LEU B 1 459 ? -7.496 4.938 23.281 1 97.81 459 LEU B N 1
ATOM 9517 C CA . LEU B 1 459 ? -6.117 4.543 23 1 97.81 459 LEU B CA 1
ATOM 9518 C C . LEU B 1 459 ? -6.074 3.461 21.922 1 97.81 459 LEU B C 1
ATOM 9520 O O . LEU B 1 459 ? -5.207 3.482 21.047 1 97.81 459 LEU B O 1
ATOM 9524 N N . ASN B 1 460 ? -7.023 2.512 22.016 1 96.88 460 ASN B N 1
ATOM 9525 C CA . ASN B 1 460 ? -7.117 1.492 20.984 1 96.88 460 ASN B CA 1
ATOM 9526 C C . ASN B 1 460 ? -7.453 2.104 19.625 1 96.88 460 ASN B C 1
ATOM 9528 O O . ASN B 1 460 ? -6.926 1.675 18.594 1 96.88 460 ASN B O 1
ATOM 9532 N N . ARG B 1 461 ? -8.359 3.061 19.672 1 97.62 461 ARG B N 1
ATOM 9533 C CA . ARG B 1 461 ? -8.734 3.77 18.453 1 97.62 461 ARG B CA 1
ATOM 9534 C C . ARG B 1 461 ? -7.531 4.457 17.828 1 97.62 461 ARG B C 1
ATOM 9536 O O . ARG B 1 461 ? -7.289 4.324 16.625 1 97.62 461 ARG B O 1
ATOM 9543 N N . ILE B 1 462 ? -6.703 5.113 18.594 1 98.38 462 ILE B N 1
ATOM 9544 C CA . ILE B 1 462 ? -5.504 5.805 18.141 1 98.38 462 ILE B CA 1
ATOM 9545 C C . ILE B 1 462 ? -4.5 4.793 17.594 1 98.38 462 ILE B C 1
ATOM 9547 O O . ILE B 1 462 ? -3.932 4.988 16.516 1 98.38 462 ILE B O 1
ATOM 9551 N N . ALA B 1 463 ? -4.34 3.693 18.281 1 96.5 463 ALA B N 1
ATOM 9552 C CA . ALA B 1 463 ? -3.412 2.646 17.859 1 96.5 463 ALA B CA 1
ATOM 9553 C C . ALA B 1 463 ? -3.803 2.088 16.5 1 96.5 463 ALA B C 1
ATOM 9555 O O . ALA B 1 463 ? -2.945 1.886 15.633 1 96.5 463 ALA B O 1
ATOM 9556 N N . GLU B 1 464 ? -5.09 1.857 16.344 1 97.25 464 GLU B N 1
ATOM 9557 C CA . GLU B 1 464 ? -5.555 1.291 15.086 1 97.25 464 GLU B CA 1
ATOM 9558 C C . GLU B 1 464 ? -5.414 2.293 13.945 1 97.25 464 GLU B C 1
ATOM 9560 O O . GLU B 1 464 ? -5.031 1.923 12.828 1 97.25 464 GLU B O 1
ATOM 9565 N N . LEU B 1 465 ? -5.723 3.584 14.172 1 98.12 465 LEU B N 1
ATOM 9566 C CA . LEU B 1 465 ? -5.527 4.617 13.164 1 98.12 465 LEU B CA 1
ATOM 9567 C C . LEU B 1 465 ? -4.062 4.703 12.742 1 98.12 465 LEU B C 1
ATOM 9569 O O . LEU B 1 465 ? -3.76 4.848 11.562 1 98.12 465 LEU B O 1
ATOM 9573 N N . ARG B 1 466 ? -3.188 4.559 13.68 1 96.75 466 ARG B N 1
ATOM 9574 C CA . ARG B 1 466 ? -1.761 4.645 13.375 1 96.75 466 ARG B CA 1
ATOM 9575 C C . ARG B 1 466 ? -1.279 3.393 12.648 1 96.75 466 ARG B C 1
ATOM 9577 O O . ARG B 1 466 ? -0.429 3.473 11.766 1 96.75 466 ARG B O 1
ATOM 9584 N N . ALA B 1 467 ? -1.857 2.207 13.062 1 93.94 467 ALA B N 1
ATOM 9585 C CA . ALA B 1 467 ? -1.552 0.976 12.336 1 93.94 467 ALA B CA 1
ATOM 9586 C C . ALA B 1 467 ? -1.938 1.097 10.867 1 93.94 467 ALA B C 1
ATOM 9588 O O . ALA B 1 467 ? -1.273 0.529 9.992 1 93.94 467 ALA B O 1
ATOM 9589 N N . LEU B 1 468 ? -2.967 1.909 10.609 1 96.38 468 LEU B N 1
ATOM 9590 C CA . LEU B 1 468 ? -3.441 2.141 9.25 1 96.38 468 LEU B CA 1
ATOM 9591 C C . LEU B 1 468 ? -2.73 3.336 8.625 1 96.38 468 LEU B C 1
ATOM 9593 O O . LEU B 1 468 ? -3.072 3.756 7.516 1 96.38 468 LEU B O 1
ATOM 9597 N N . LYS B 1 469 ? -1.792 3.967 9.312 1 94.56 469 LYS B N 1
ATOM 9598 C CA . LYS B 1 469 ? -0.992 5.105 8.875 1 94.56 469 LYS B CA 1
ATOM 9599 C C . LYS B 1 469 ? -1.867 6.336 8.641 1 94.56 469 LYS B C 1
ATOM 9601 O O . LYS B 1 469 ? -1.6 7.133 7.742 1 94.56 469 LYS B O 1
ATOM 9606 N N . ARG B 1 470 ? -2.928 6.355 9.406 1 96.81 470 ARG B N 1
ATOM 9607 C CA . ARG B 1 470 ? -3.785 7.535 9.406 1 96.81 470 ARG B CA 1
ATOM 9608 C C . ARG B 1 470 ? -3.432 8.469 10.562 1 96.81 470 ARG B C 1
ATOM 9610 O O . ARG B 1 470 ? -4.238 8.664 11.477 1 96.81 470 ARG B O 1
ATOM 9617 N N . LEU B 1 471 ? -2.281 9.117 10.422 1 96.44 471 LEU B N 1
ATOM 9618 C CA . LEU B 1 471 ? -1.622 9.812 11.523 1 96.44 471 LEU B CA 1
ATOM 9619 C C . LEU B 1 471 ? -2.357 11.102 11.875 1 96.44 471 LEU B C 1
ATOM 9621 O O . LEU B 1 471 ? -2.486 11.445 13.055 1 96.44 471 LEU B O 1
ATOM 9625 N N . SER B 1 472 ? -2.891 11.812 10.82 1 94.5 472 SER B N 1
ATOM 9626 C CA . SER B 1 472 ? -3.633 13.039 11.094 1 94.5 472 SER B CA 1
ATOM 9627 C C . SER B 1 472 ? -4.922 12.75 11.859 1 94.5 472 SER B C 1
ATOM 9629 O O . SER B 1 472 ? -5.266 13.469 12.789 1 94.5 472 SER B O 1
ATOM 9631 N N . ALA B 1 473 ? -5.562 11.688 11.43 1 96.06 473 ALA B N 1
ATOM 9632 C CA . ALA B 1 473 ? -6.781 11.289 12.133 1 96.06 473 ALA B CA 1
ATOM 9633 C C . ALA B 1 473 ? -6.48 10.867 13.562 1 96.06 473 ALA B C 1
ATOM 9635 O O . ALA B 1 473 ? -7.238 11.18 14.484 1 96.06 473 ALA B O 1
ATOM 9636 N N . ALA B 1 474 ? -5.391 10.148 13.758 1 98 474 ALA B N 1
ATOM 9637 C CA . ALA B 1 474 ? -4.98 9.734 15.094 1 98 474 ALA B CA 1
ATOM 9638 C C . ALA B 1 474 ? -4.719 10.938 15.992 1 98 474 ALA B C 1
ATOM 9640 O O . ALA B 1 474 ? -5.098 10.938 17.172 1 98 474 ALA B O 1
ATOM 9641 N N . LYS B 1 475 ? -4.121 11.93 15.453 1 97.38 475 LYS B N 1
ATOM 9642 C CA . LYS B 1 475 ? -3.82 13.133 16.219 1 97.38 475 LYS B CA 1
ATOM 9643 C C . LYS B 1 475 ? -5.102 13.844 16.656 1 97.38 475 LYS B C 1
ATOM 9645 O O . LYS B 1 475 ? -5.191 14.344 17.781 1 97.38 475 LYS B O 1
ATOM 9650 N N . ILE B 1 476 ? -6.066 13.891 15.758 1 96.19 476 ILE B N 1
ATOM 9651 C CA . ILE B 1 476 ? -7.344 14.516 16.078 1 96.19 476 ILE B CA 1
ATOM 9652 C C . ILE B 1 476 ? -7.984 13.805 17.266 1 96.19 476 ILE B C 1
ATOM 9654 O O . ILE B 1 476 ? -8.43 14.445 18.219 1 96.19 476 ILE B O 1
ATOM 9658 N N . VAL B 1 477 ? -7.992 12.453 17.234 1 96.88 477 VAL B N 1
ATOM 9659 C CA . VAL B 1 477 ? -8.562 11.672 18.328 1 96.88 477 VAL B CA 1
ATOM 9660 C C . VAL B 1 477 ? -7.758 11.906 19.609 1 96.88 477 VAL B C 1
ATOM 9662 O O . VAL B 1 477 ? -8.328 12.016 20.703 1 96.88 477 VAL B O 1
ATOM 9665 N N . TRP B 1 478 ? -6.477 12 19.484 1 98.25 478 TRP B N 1
ATOM 9666 C CA . TRP B 1 478 ? -5.578 12.242 20.609 1 98.25 478 TRP B CA 1
ATOM 9667 C C . TRP B 1 478 ? -5.879 13.594 21.266 1 98.25 478 TRP B C 1
ATOM 9669 O O . TRP B 1 478 ? -6.023 13.68 22.484 1 98.25 478 TRP B O 1
ATOM 9679 N N . VAL B 1 479 ? -6.02 14.664 20.484 1 97.31 479 VAL B N 1
ATOM 9680 C CA . VAL B 1 479 ? -6.285 16 21 1 97.31 479 VAL B CA 1
ATOM 9681 C C . VAL B 1 479 ? -7.652 16.031 21.672 1 97.31 479 VAL B C 1
ATOM 9683 O O . VAL B 1 479 ? -7.805 16.625 22.75 1 97.31 479 VAL B O 1
ATOM 9686 N N . ASP B 1 480 ? -8.625 15.336 21.047 1 95.06 480 ASP B N 1
ATOM 9687 C CA . ASP B 1 480 ? -9.938 15.234 21.672 1 95.06 480 ASP B CA 1
ATOM 9688 C C . ASP B 1 480 ? -9.836 14.57 23.047 1 95.06 480 ASP B C 1
ATOM 9690 O O . ASP B 1 480 ? -10.469 15.023 24 1 95.06 480 ASP B O 1
ATOM 9694 N N . LEU B 1 481 ? -9.07 13.508 23.094 1 96.81 481 LEU B N 1
ATOM 9695 C CA . LEU B 1 481 ? -8.859 12.781 24.344 1 96.81 481 LEU B CA 1
ATOM 9696 C C . LEU B 1 481 ? -8.211 13.672 25.391 1 96.81 481 LEU B C 1
ATOM 9698 O O . LEU B 1 481 ? -8.648 13.695 26.547 1 96.81 481 LEU B O 1
ATOM 9702 N N . LEU B 1 482 ? -7.234 14.461 25.016 1 97.94 482 LEU B N 1
ATOM 9703 C CA . LEU B 1 482 ? -6.496 15.32 25.938 1 97.94 482 LEU B CA 1
ATOM 9704 C C . LEU B 1 482 ? -7.383 16.453 26.469 1 97.94 482 LEU B C 1
ATOM 9706 O O . LEU B 1 482 ? -7.246 16.875 27.609 1 97.94 482 LEU B O 1
ATOM 9710 N N . GLN B 1 483 ? -8.266 16.953 25.609 1 95.25 483 GLN B N 1
ATOM 9711 C CA . GLN B 1 483 ? -9.148 18.031 26.016 1 95.25 483 GLN B CA 1
ATOM 9712 C C . GLN B 1 483 ? -10.039 17.625 27.188 1 95.25 483 GLN B C 1
ATOM 9714 O O . GLN B 1 483 ? -10.43 18.453 28 1 95.25 483 GLN B O 1
ATOM 9719 N N . ALA B 1 484 ? -10.281 16.344 27.328 1 93.75 484 ALA B N 1
ATOM 9720 C CA . ALA B 1 484 ? -11.172 15.828 28.375 1 93.75 484 ALA B CA 1
ATOM 9721 C C . ALA B 1 484 ? -10.383 15.352 29.578 1 93.75 484 ALA B C 1
ATOM 9723 O O . ALA B 1 484 ? -10.961 14.906 30.578 1 93.75 484 ALA B O 1
ATOM 9724 N N . ALA B 1 485 ? -9.078 15.445 29.562 1 97.31 485 ALA B N 1
ATOM 9725 C CA . ALA B 1 485 ? -8.219 14.891 30.594 1 97.31 485 ALA B CA 1
ATOM 9726 C C . ALA B 1 485 ? -7.684 15.984 31.516 1 97.31 485 ALA B C 1
ATOM 9728 O O . ALA B 1 485 ? -7.551 17.141 31.109 1 97.31 485 ALA B O 1
ATOM 9729 N N . SER B 1 486 ? -7.383 15.617 32.781 1 97.19 486 SER B N 1
ATOM 9730 C CA . SER B 1 486 ? -6.723 16.516 33.719 1 97.19 486 SER B CA 1
ATOM 9731 C C . SER B 1 486 ? -5.242 16.688 33.375 1 97.19 486 SER B C 1
ATOM 9733 O O . SER B 1 486 ? -4.711 15.969 32.531 1 97.19 486 SER B O 1
ATOM 9735 N N . PHE B 1 487 ? -4.625 17.672 34.031 1 97.38 487 PHE B N 1
ATOM 9736 C CA . PHE B 1 487 ? -3.201 17.906 33.812 1 97.38 487 PHE B CA 1
ATOM 9737 C C . PHE B 1 487 ? -2.395 16.641 34.062 1 97.38 487 PHE B C 1
ATOM 9739 O O . PHE B 1 487 ? -1.597 16.219 33.219 1 97.38 487 PHE B O 1
ATOM 9746 N N . ASP B 1 488 ? -2.643 15.969 35.188 1 97.31 488 ASP B N 1
ATOM 9747 C CA . ASP B 1 488 ? -1.901 14.766 35.562 1 97.31 488 ASP B CA 1
ATOM 9748 C C . ASP B 1 488 ? -2.154 13.641 34.562 1 97.31 488 ASP B C 1
ATOM 9750 O O . ASP B 1 488 ? -1.242 12.883 34.219 1 97.31 488 ASP B O 1
ATOM 9754 N N . GLU B 1 489 ? -3.42 13.562 34.125 1 97.88 489 GLU B N 1
ATOM 9755 C CA . GLU B 1 489 ? -3.76 12.555 33.125 1 97.88 489 GLU B CA 1
ATOM 9756 C C . GLU B 1 489 ? -3.059 12.844 31.797 1 97.88 489 GLU B C 1
ATOM 9758 O O . GLU B 1 489 ? -2.613 11.914 31.125 1 97.88 489 GLU B O 1
ATOM 9763 N N . LYS B 1 490 ? -2.988 14.156 31.422 1 98.44 490 LYS B N 1
ATOM 9764 C CA . LYS B 1 490 ? -2.275 14.523 30.203 1 98.44 490 LYS B CA 1
ATOM 9765 C C . LYS B 1 490 ? -0.815 14.086 30.266 1 98.44 490 LYS B C 1
ATOM 9767 O O . LYS B 1 490 ? -0.271 13.57 29.297 1 98.44 490 LYS B O 1
ATOM 9772 N N . ILE B 1 491 ? -0.175 14.242 31.422 1 98.5 491 ILE B N 1
ATOM 9773 C CA . ILE B 1 491 ? 1.218 13.844 31.594 1 98.5 491 ILE B CA 1
ATOM 9774 C C . ILE B 1 491 ? 1.343 12.328 31.484 1 98.5 491 ILE B C 1
ATOM 9776 O O . ILE B 1 491 ? 2.219 11.82 30.781 1 98.5 491 ILE B O 1
ATOM 9780 N N . ALA B 1 492 ? 0.445 11.602 32.125 1 98.38 492 ALA B N 1
ATOM 9781 C CA . ALA B 1 492 ? 0.474 10.141 32.094 1 98.38 492 ALA B CA 1
ATOM 9782 C C . ALA B 1 492 ? 0.207 9.617 30.672 1 98.38 492 ALA B C 1
ATOM 9784 O O . ALA B 1 492 ? 0.847 8.664 30.234 1 98.38 492 ALA B O 1
ATOM 9785 N N . LEU B 1 493 ? -0.746 10.24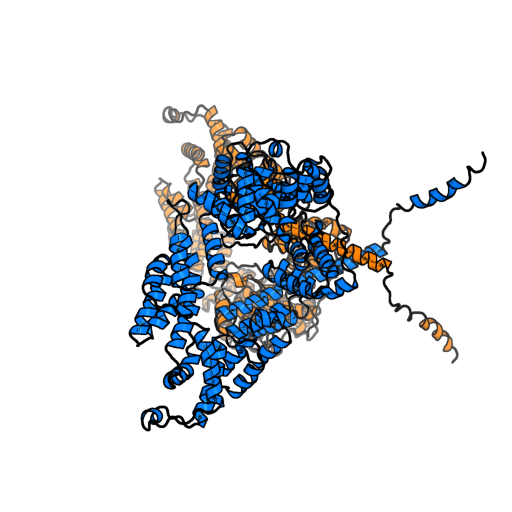2 30.016 1 98.5 493 LEU B N 1
ATOM 9786 C CA . LEU B 1 493 ? -1.052 9.867 28.625 1 98.5 493 LEU B CA 1
ATOM 9787 C C . LEU B 1 493 ? 0.142 10.133 27.719 1 98.5 493 LEU B C 1
ATOM 9789 O O . LEU B 1 493 ? 0.447 9.328 26.844 1 98.5 493 LEU B O 1
ATOM 9793 N N . SER B 1 494 ? 0.796 11.281 27.938 1 98.56 494 SER B N 1
ATOM 9794 C CA . SER B 1 494 ? 1.982 11.594 27.141 1 98.56 494 SER B CA 1
ATOM 9795 C C . SER B 1 494 ? 3.078 10.562 27.359 1 98.56 494 SER B C 1
ATOM 9797 O O . SER B 1 494 ? 3.762 10.164 26.406 1 98.56 494 SER B O 1
ATOM 9799 N N . ASN B 1 495 ? 3.229 10.117 28.578 1 98.31 495 ASN B N 1
ATOM 9800 C CA . ASN B 1 495 ? 4.184 9.055 28.875 1 98.31 495 ASN B CA 1
ATOM 9801 C C . ASN B 1 495 ? 3.805 7.746 28.188 1 98.31 495 ASN B C 1
ATOM 9803 O O . ASN B 1 495 ? 4.672 7.043 27.656 1 98.31 495 ASN B O 1
ATOM 9807 N N . PHE B 1 496 ? 2.523 7.438 28.266 1 96.94 496 PHE B N 1
ATOM 9808 C CA . PHE B 1 496 ? 2.027 6.258 27.562 1 96.94 496 PHE B CA 1
ATOM 9809 C C . PHE B 1 496 ? 2.377 6.316 26.078 1 96.94 496 PHE B C 1
ATOM 9811 O O . PHE B 1 496 ? 2.885 5.344 25.516 1 96.94 496 PHE B O 1
ATOM 9818 N N . ALA B 1 497 ? 2.107 7.457 25.422 1 97.88 497 ALA B N 1
ATOM 9819 C CA . ALA B 1 497 ? 2.414 7.641 24 1 97.88 497 ALA B CA 1
ATOM 9820 C C . ALA B 1 497 ? 3.898 7.414 23.734 1 97.88 497 ALA B C 1
ATOM 9822 O O . ALA B 1 497 ? 4.262 6.773 22.734 1 97.88 497 ALA B O 1
ATOM 9823 N N . LEU B 1 498 ? 4.707 7.902 24.578 1 96.44 498 LEU B N 1
ATOM 9824 C CA . LEU B 1 498 ? 6.148 7.742 24.422 1 96.44 498 LEU B CA 1
ATOM 9825 C C . LEU B 1 498 ? 6.535 6.27 24.469 1 96.44 498 LEU B C 1
ATOM 9827 O O . LEU B 1 498 ? 7.387 5.824 23.688 1 96.44 498 LEU B O 1
ATOM 9831 N N . GLN B 1 499 ? 5.895 5.527 25.344 1 93.12 499 GLN B N 1
ATOM 9832 C CA . GLN B 1 499 ? 6.176 4.102 25.453 1 93.12 499 GLN B CA 1
ATOM 9833 C C . GLN B 1 499 ? 5.738 3.348 24.203 1 93.12 499 GLN B C 1
ATOM 9835 O O . GLN B 1 499 ? 6.277 2.281 23.891 1 93.12 499 GLN B O 1
ATOM 9840 N N . GLN B 1 500 ? 4.766 3.938 23.516 1 93.12 500 GLN B N 1
ATOM 9841 C CA . GLN B 1 500 ? 4.273 3.332 22.297 1 93.12 500 GLN B CA 1
ATOM 9842 C C . GLN B 1 500 ? 5.047 3.846 21.078 1 93.12 500 GLN B C 1
ATOM 9844 O O . GLN B 1 500 ? 4.723 3.502 19.938 1 93.12 500 GLN B O 1
ATOM 9849 N N . ASP B 1 501 ? 6.066 4.723 21.234 1 94.06 501 ASP B N 1
ATOM 9850 C CA . ASP B 1 501 ? 6.848 5.375 20.188 1 94.06 501 ASP B CA 1
ATOM 9851 C C . ASP B 1 501 ? 5.98 6.328 19.375 1 94.06 501 ASP B C 1
ATOM 9853 O O . ASP B 1 501 ? 6.191 6.488 18.172 1 94.06 501 ASP B O 1
ATOM 9857 N N . TRP B 1 502 ? 4.891 6.785 20.047 1 96.88 502 TRP B N 1
ATOM 9858 C CA . TRP B 1 502 ? 4.105 7.867 19.453 1 96.88 502 TRP B CA 1
ATOM 9859 C C . TRP B 1 502 ? 4.699 9.227 19.812 1 96.88 502 TRP B C 1
ATOM 9861 O O . TRP B 1 502 ? 4.062 10.031 20.5 1 96.88 502 TRP B O 1
ATOM 9871 N N . PHE B 1 503 ? 5.836 9.523 19.234 1 98 503 PHE B N 1
ATOM 9872 C CA . PHE B 1 503 ? 6.645 10.664 19.641 1 98 503 PHE B CA 1
ATOM 9873 C C . PHE B 1 503 ? 5.887 11.969 19.422 1 98 503 PHE B C 1
ATOM 9875 O O . PHE B 1 503 ? 5.875 12.844 20.297 1 98 503 PHE B O 1
ATOM 9882 N N . ASP B 1 504 ? 5.273 12.078 18.219 1 98.12 504 ASP B N 1
ATOM 9883 C CA . ASP B 1 504 ? 4.512 13.281 17.891 1 98.12 504 ASP B CA 1
ATOM 9884 C C . ASP B 1 504 ? 3.373 13.5 18.891 1 98.12 504 ASP B C 1
ATOM 9886 O O . ASP B 1 504 ? 3.135 14.625 19.328 1 98.12 504 ASP B O 1
ATOM 9890 N N . LEU B 1 505 ? 2.703 12.422 19.344 1 98.44 505 LEU B N 1
ATOM 9891 C CA . LEU B 1 505 ? 1.562 12.523 20.234 1 98.44 505 LEU B CA 1
ATOM 9892 C C . LEU B 1 505 ? 2.02 12.844 21.656 1 98.44 505 LEU B C 1
ATOM 9894 O O . LEU B 1 505 ? 1.344 13.57 22.391 1 98.44 505 LEU B O 1
ATOM 9898 N N . ALA B 1 506 ? 3.174 12.25 22.047 1 98.25 506 ALA B N 1
ATOM 9899 C CA . ALA B 1 506 ? 3.725 12.578 23.359 1 98.25 506 ALA B CA 1
ATOM 9900 C C . ALA B 1 506 ? 4.027 14.07 23.469 1 98.25 506 ALA B C 1
ATOM 9902 O O . ALA B 1 506 ? 3.633 14.719 24.438 1 98.25 506 ALA B O 1
ATOM 9903 N N . VAL B 1 507 ? 4.664 14.57 22.469 1 98.38 507 VAL B N 1
ATOM 9904 C CA . VAL B 1 507 ? 5.012 15.984 22.453 1 98.38 507 VAL B CA 1
ATOM 9905 C C . VAL B 1 507 ? 3.74 16.828 22.406 1 98.38 507 VAL B C 1
ATOM 9907 O O . VAL B 1 507 ? 3.619 17.828 23.141 1 98.38 507 VAL B O 1
ATOM 9910 N N . GLU B 1 508 ? 2.785 16.469 21.594 1 98.06 508 GLU B N 1
ATOM 9911 C CA . GLU B 1 508 ? 1.502 17.156 21.531 1 98.06 508 GLU B CA 1
ATOM 9912 C C . GLU B 1 508 ? 0.831 17.203 22.906 1 98.06 508 GLU B C 1
ATOM 9914 O O . GLU B 1 508 ? 0.218 18.203 23.266 1 98.06 508 GLU B O 1
ATOM 9919 N N . GLY B 1 509 ? 0.928 16.141 23.641 1 98.38 509 GLY B N 1
ATOM 9920 C CA . GLY B 1 509 ? 0.365 16.109 24.969 1 98.38 509 GLY B CA 1
ATOM 9921 C C . GLY B 1 509 ? 0.946 17.172 25.891 1 98.38 509 GLY B C 1
ATOM 9922 O O . GLY B 1 509 ? 0.212 17.828 26.625 1 98.38 509 GLY B O 1
ATOM 9923 N N . THR B 1 510 ? 2.238 17.375 25.812 1 97.94 510 THR B N 1
ATOM 9924 C CA . THR B 1 510 ? 2.881 18.375 26.656 1 97.94 510 THR B CA 1
ATOM 9925 C C . THR B 1 510 ? 2.482 19.781 26.219 1 97.94 510 THR B C 1
ATOM 9927 O O . THR B 1 510 ? 2.371 20.688 27.047 1 97.94 510 THR B O 1
ATOM 9930 N N . ILE B 1 511 ? 2.305 19.953 24.906 1 97.56 511 ILE B N 1
ATOM 9931 C CA . ILE B 1 511 ? 1.88 21.25 24.375 1 97.56 511 ILE B CA 1
ATOM 9932 C C . ILE B 1 511 ? 0.472 21.578 24.875 1 97.56 511 ILE B C 1
ATOM 9934 O O . ILE B 1 511 ? 0.229 22.656 25.406 1 97.56 511 ILE B O 1
ATOM 9938 N N . GLN B 1 512 ? -0.415 20.609 24.812 1 97.44 512 GLN B N 1
ATOM 9939 C CA . GLN B 1 512 ? -1.793 20.781 25.266 1 97.44 512 GLN B CA 1
ATOM 9940 C C . GLN B 1 512 ? -1.856 21.047 26.766 1 97.44 512 GLN B C 1
ATOM 9942 O O . GLN B 1 512 ? -2.721 21.797 27.234 1 97.44 512 GLN B O 1
ATOM 9947 N N . ALA B 1 513 ? -0.915 20.469 27.484 1 97.69 513 ALA B N 1
ATOM 9948 C CA . ALA B 1 513 ? -0.888 20.594 28.938 1 97.69 513 ALA B CA 1
ATOM 9949 C C . ALA B 1 513 ? -0.094 21.828 29.375 1 97.69 513 ALA B C 1
ATOM 9951 O O . ALA B 1 513 ? -0.082 22.188 30.547 1 97.69 513 ALA B O 1
ATOM 9952 N N . LYS B 1 514 ? 0.615 22.484 28.391 1 96.81 514 LYS B N 1
ATOM 9953 C CA . LYS B 1 514 ? 1.561 23.547 28.703 1 96.81 514 LYS B CA 1
ATOM 9954 C C . LYS B 1 514 ? 2.572 23.094 29.75 1 96.81 514 LYS B C 1
ATOM 9956 O O . LYS B 1 514 ? 2.836 23.812 30.719 1 96.81 514 LYS B O 1
ATOM 9961 N N . ALA B 1 515 ? 2.955 21.844 29.531 1 96.44 515 ALA B N 1
ATOM 9962 C CA . ALA B 1 515 ? 3.877 21.203 30.469 1 96.44 515 ALA B CA 1
ATOM 9963 C C . ALA B 1 515 ? 5.328 21.422 30.047 1 96.44 515 ALA B C 1
ATOM 9965 O O . ALA B 1 515 ? 6.043 20.453 29.766 1 96.44 515 ALA B O 1
ATOM 9966 N N . TRP B 1 516 ? 5.848 22.578 30.25 1 93.62 516 TRP B N 1
ATOM 9967 C CA . TRP B 1 516 ? 7.113 23 29.656 1 93.62 516 TRP B CA 1
ATOM 9968 C C . TRP B 1 516 ? 8.297 22.422 30.422 1 93.62 516 TRP B C 1
ATOM 9970 O O . TRP B 1 516 ? 9.398 22.297 29.891 1 93.62 516 TRP B O 1
ATOM 9980 N N . ASP B 1 517 ? 8.086 22 31.672 1 94.69 517 ASP B N 1
ATOM 9981 C CA . ASP B 1 517 ? 9.18 21.484 32.5 1 94.69 517 ASP B CA 1
ATOM 9982 C C . ASP B 1 517 ? 9.422 20 32.25 1 94.69 517 ASP B C 1
ATOM 9984 O O . ASP B 1 517 ? 10.445 19.453 32.656 1 94.69 517 ASP B O 1
ATOM 9988 N N . TYR B 1 518 ? 8.523 19.344 31.594 1 96.88 518 TYR B N 1
ATOM 9989 C CA . TYR B 1 518 ? 8.633 17.922 31.359 1 96.88 518 TYR B CA 1
ATOM 9990 C C . TYR B 1 518 ? 9.492 17.625 30.141 1 96.88 518 TYR B C 1
ATOM 9992 O O . TYR B 1 518 ? 9 17.078 29.141 1 96.88 518 TYR B O 1
ATOM 10000 N N . LEU B 1 519 ? 10.789 17.844 30.312 1 97.06 519 LEU B N 1
ATOM 10001 C CA . LEU B 1 519 ? 11.734 17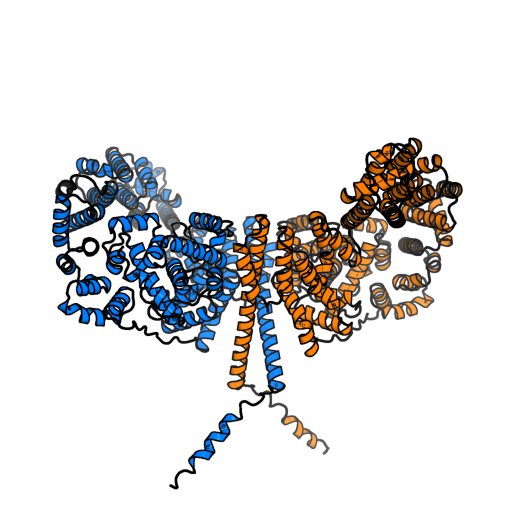.844 29.188 1 97.06 519 LEU B CA 1
ATOM 10002 C C . LEU B 1 519 ? 11.828 16.469 28.562 1 97.06 519 LEU B C 1
ATOM 10004 O O . LEU B 1 519 ? 11.93 16.344 27.328 1 97.06 519 LEU B O 1
ATOM 10008 N N . SER B 1 520 ? 11.742 15.398 29.359 1 96.06 520 SER B N 1
ATOM 10009 C CA . SER B 1 520 ? 11.875 14.055 28.812 1 96.06 520 SER B CA 1
ATOM 10010 C C . SER B 1 520 ? 10.703 13.711 27.906 1 96.06 520 SER B C 1
ATOM 10012 O O . SER B 1 520 ? 10.852 12.914 26.969 1 96.06 520 SER B O 1
ATOM 10014 N N . LEU B 1 521 ? 9.523 14.273 28.141 1 97.38 521 LEU B N 1
ATOM 10015 C CA . LEU B 1 521 ? 8.352 14.07 27.297 1 97.38 521 LEU B CA 1
ATOM 10016 C C . LEU B 1 521 ? 8.383 15 26.078 1 97.38 521 LEU B C 1
ATOM 10018 O O . LEU B 1 521 ? 7.977 14.617 24.984 1 97.38 521 LEU B O 1
ATOM 10022 N N . ARG B 1 522 ? 8.922 16.203 26.266 1 96.94 522 ARG B N 1
ATOM 10023 C CA . ARG B 1 522 ? 8.977 17.219 25.203 1 96.94 522 ARG B CA 1
ATOM 10024 C C . ARG B 1 522 ? 10.078 16.906 24.203 1 96.94 522 ARG B C 1
ATOM 10026 O O . ARG B 1 522 ? 10.023 17.344 23.062 1 96.94 522 ARG B O 1
ATOM 10033 N N . LEU B 1 523 ? 11.117 16.219 24.672 1 98.12 523 LEU B N 1
ATOM 10034 C CA . LEU B 1 523 ? 12.289 15.93 23.859 1 98.12 523 LEU B CA 1
ATOM 10035 C C . LEU B 1 523 ? 12.602 14.438 23.859 1 98.12 523 LEU B C 1
ATOM 10037 O O . LEU B 1 523 ? 13.68 14.031 24.312 1 98.12 523 LEU B O 1
ATOM 10041 N N . PRO B 1 524 ? 11.695 13.656 23.234 1 97.88 524 PRO B N 1
ATOM 10042 C CA . PRO B 1 524 ? 11.914 12.203 23.219 1 97.88 524 PRO B CA 1
ATOM 10043 C C . PRO B 1 524 ? 13.109 11.797 22.359 1 97.88 524 PRO B C 1
ATOM 10045 O O . PRO B 1 524 ? 13.492 12.531 21.438 1 97.88 524 PRO B O 1
ATOM 10048 N N . ASN B 1 525 ? 13.695 10.609 22.672 1 96.62 525 ASN B N 1
ATOM 10049 C CA . ASN B 1 525 ? 14.727 10.008 21.828 1 96.62 525 ASN B CA 1
ATOM 10050 C C . ASN B 1 525 ? 14.133 9.352 20.594 1 96.62 525 ASN B C 1
ATOM 10052 O O . ASN B 1 525 ? 14.336 8.156 20.344 1 96.62 525 ASN B O 1
ATOM 10056 N N . ALA B 1 526 ? 13.484 10.164 19.797 1 97.44 526 ALA B N 1
ATOM 10057 C CA . ALA B 1 526 ? 12.695 9.703 18.656 1 97.44 526 ALA B CA 1
ATOM 10058 C C . ALA B 1 526 ? 13.602 9.289 17.5 1 97.44 526 ALA B C 1
ATOM 10060 O O . ALA B 1 526 ? 14.57 9.984 17.172 1 97.44 526 ALA B O 1
ATOM 10061 N N . TYR B 1 527 ? 13.312 8.141 16.828 1 96.94 527 TYR B N 1
ATOM 10062 C CA . TYR B 1 527 ? 13.984 7.652 15.625 1 96.94 527 TYR B CA 1
ATOM 10063 C C . TYR B 1 527 ? 15.492 7.57 15.844 1 96.94 527 TYR B C 1
ATOM 10065 O O . TYR B 1 527 ? 16.266 7.875 14.938 1 96.94 527 TYR B O 1
ATOM 10073 N N . SER B 1 528 ? 15.906 7.238 17.062 1 95.69 528 SER B N 1
ATOM 10074 C CA . SER B 1 528 ? 17.297 7.277 17.484 1 95.69 528 SER B CA 1
ATOM 10075 C C . SER B 1 528 ? 18.188 6.453 16.547 1 95.69 528 SER B C 1
ATOM 10077 O O . SER B 1 528 ? 19.234 6.926 16.094 1 95.69 528 SER B O 1
ATOM 10079 N N . ASP B 1 529 ? 17.766 5.285 16.156 1 95.25 529 ASP B N 1
ATOM 10080 C CA . ASP B 1 529 ? 18.562 4.375 15.32 1 95.25 529 ASP B CA 1
ATOM 10081 C C . ASP B 1 529 ? 18.781 4.957 13.93 1 95.25 529 ASP B C 1
ATOM 10083 O O . ASP B 1 529 ? 19.859 4.809 13.352 1 95.25 529 ASP B O 1
ATOM 10087 N N . TRP B 1 530 ? 17.781 5.598 13.43 1 97.38 530 TRP B N 1
ATOM 10088 C CA . TRP B 1 530 ? 17.859 6.152 12.086 1 97.38 530 TRP B CA 1
ATOM 10089 C C . TRP B 1 530 ? 18.75 7.387 12.055 1 97.38 530 TRP B C 1
ATOM 10091 O O . TRP B 1 530 ? 19.484 7.613 11.086 1 97.38 530 TRP B O 1
ATOM 10101 N N . PHE B 1 531 ? 18.75 8.211 13.156 1 98.06 531 PHE B N 1
ATOM 10102 C CA . PHE B 1 531 ? 19.688 9.312 13.258 1 98.06 531 PHE B CA 1
ATOM 10103 C C . PHE B 1 531 ? 21.125 8.797 13.352 1 98.06 531 PHE B C 1
ATOM 10105 O O . PHE B 1 531 ? 22.016 9.289 12.656 1 98.06 531 PHE B O 1
ATOM 10112 N N . GLU B 1 532 ? 21.312 7.812 14.195 1 96.62 532 GLU B N 1
ATOM 10113 C CA . GLU B 1 532 ? 22.656 7.254 14.383 1 96.62 532 GLU B CA 1
ATOM 10114 C C . GLU B 1 532 ? 23.203 6.719 13.062 1 96.62 532 GLU B C 1
ATOM 10116 O O . GLU B 1 532 ? 24.359 7.004 12.711 1 96.62 532 GLU B O 1
ATOM 10121 N N . LEU B 1 533 ? 22.375 6.051 12.383 1 95.31 533 LEU B N 1
ATOM 10122 C CA . LEU B 1 533 ? 22.766 5.461 11.109 1 95.31 533 LEU B CA 1
ATOM 10123 C C . LEU B 1 533 ? 23.156 6.539 10.102 1 95.31 533 LEU B C 1
ATOM 10125 O O . LEU B 1 533 ? 24.172 6.418 9.414 1 95.31 533 LEU B O 1
ATOM 10129 N N . ASN B 1 534 ? 22.438 7.586 10.031 1 97.19 534 ASN B N 1
ATOM 10130 C CA . ASN B 1 534 ? 22.609 8.594 8.992 1 97.19 534 ASN B CA 1
ATOM 10131 C C . ASN B 1 534 ? 23.656 9.633 9.383 1 97.19 534 ASN B C 1
ATOM 10133 O O . ASN B 1 534 ? 24.078 10.445 8.555 1 97.19 534 ASN B O 1
ATOM 10137 N N . LEU B 1 535 ? 24.141 9.578 10.609 1 97.19 535 LEU B N 1
ATOM 10138 C CA . LEU B 1 535 ? 25.125 10.539 11.078 1 97.19 535 LEU B CA 1
ATOM 10139 C C . LEU B 1 535 ? 26.5 9.898 11.18 1 97.19 535 LEU B C 1
ATOM 10141 O O . LEU B 1 535 ? 27.469 10.555 11.57 1 97.19 535 LEU B O 1
ATOM 10145 N N . GLN B 1 536 ? 26.531 8.648 10.773 1 93.75 536 GLN B N 1
ATOM 10146 C CA . GLN B 1 536 ? 27.828 7.973 10.766 1 93.75 536 GLN B CA 1
ATOM 10147 C C . GLN B 1 536 ? 28.828 8.719 9.891 1 93.75 536 GLN B C 1
ATOM 10149 O O . GLN B 1 536 ? 28.5 9.156 8.789 1 93.75 536 GLN B O 1
ATOM 10154 N N . HIS B 1 537 ? 30.031 8.922 10.406 1 90.88 537 HIS B N 1
ATOM 10155 C CA . HIS B 1 537 ? 31.172 9.547 9.734 1 90.88 537 HIS B CA 1
ATOM 10156 C C . HIS B 1 537 ? 30.891 11.016 9.453 1 90.88 537 HIS B C 1
ATOM 10158 O O . HIS B 1 537 ? 31.531 11.609 8.578 1 90.88 537 HIS B O 1
ATOM 10164 N N . LYS B 1 538 ? 29.875 11.578 10.086 1 93.44 538 LYS B N 1
ATOM 10165 C CA . LYS B 1 538 ? 29.609 13.008 9.977 1 93.44 538 LYS B CA 1
ATOM 10166 C C . LYS B 1 538 ? 30 13.734 11.266 1 93.44 538 LYS B C 1
ATOM 10168 O O . LYS B 1 538 ? 30.016 13.141 12.344 1 93.44 538 LYS B O 1
ATOM 10173 N N . LYS B 1 539 ? 30.297 15 11.133 1 95.12 539 LYS B N 1
ATOM 10174 C CA . LYS B 1 539 ? 30.734 15.805 12.273 1 95.12 539 LYS B CA 1
ATOM 10175 C C . LYS B 1 539 ? 29.547 16.406 13.008 1 95.12 539 LYS B C 1
ATOM 10177 O O . LYS B 1 539 ? 29.719 17.047 14.047 1 95.12 539 LYS B O 1
ATOM 10182 N N . ILE B 1 540 ? 28.375 16.094 12.586 1 96.94 540 ILE B N 1
ATOM 10183 C CA . ILE B 1 540 ? 27.156 16.547 13.242 1 96.94 540 ILE B CA 1
ATOM 10184 C C . ILE B 1 540 ? 26.781 15.594 14.367 1 96.94 540 ILE B C 1
ATOM 10186 O O . ILE B 1 540 ? 26.656 14.383 14.156 1 96.94 540 ILE B O 1
ATOM 10190 N N . THR B 1 541 ? 26.625 16.156 15.586 1 97.06 541 THR B N 1
ATOM 10191 C CA . THR B 1 541 ? 26.25 15.297 16.703 1 97.06 541 THR B CA 1
ATOM 10192 C C . THR B 1 541 ? 24.781 14.906 16.609 1 97.06 541 THR B C 1
ATOM 10194 O O . THR B 1 541 ? 23.969 15.648 16.047 1 97.06 541 THR B O 1
ATOM 10197 N N . LYS B 1 542 ? 24.391 13.75 17.125 1 97.56 542 LYS B N 1
ATOM 10198 C CA . LYS B 1 542 ? 23.016 13.266 17.125 1 97.56 542 LYS B CA 1
ATOM 10199 C C . LYS B 1 542 ? 22.094 14.211 17.891 1 97.56 542 LYS B C 1
ATOM 10201 O O . LYS B 1 542 ? 21 14.523 17.422 1 97.56 542 LYS B O 1
ATOM 10206 N N . THR B 1 543 ? 22.562 14.727 19.047 1 98.31 543 THR B N 1
ATOM 10207 C CA . THR B 1 543 ? 21.719 15.586 19.859 1 98.31 543 THR B CA 1
ATOM 10208 C C . THR B 1 543 ? 21.422 16.891 19.141 1 98.31 543 THR B C 1
ATOM 10210 O O . THR B 1 543 ? 20.312 17.422 19.234 1 98.31 543 THR B O 1
ATOM 10213 N N . PHE B 1 544 ? 22.422 17.484 18.359 1 98.31 544 PHE B N 1
ATOM 10214 C CA . PHE B 1 544 ? 22.188 18.703 17.594 1 98.31 544 PHE B CA 1
ATOM 10215 C C . PHE B 1 544 ? 21.188 18.469 16.469 1 98.31 544 PHE B C 1
ATOM 10217 O O . PHE B 1 544 ? 20.266 19.25 16.281 1 98.31 544 PHE B O 1
ATOM 10224 N N . ALA B 1 545 ? 21.344 17.281 15.766 1 98.75 545 ALA B N 1
ATOM 10225 C CA . ALA B 1 545 ? 20.422 16.938 14.695 1 98.75 545 ALA B CA 1
ATOM 10226 C C . ALA B 1 545 ? 19 16.75 15.227 1 98.75 545 ALA B C 1
ATOM 10228 O O . ALA B 1 545 ? 18.031 17.203 14.617 1 98.75 545 ALA B O 1
ATOM 10229 N N . MET B 1 546 ? 18.875 16.109 16.344 1 98.5 546 MET B N 1
ATOM 10230 C CA . MET B 1 546 ? 17.562 15.859 16.953 1 98.5 546 MET B CA 1
ATOM 10231 C C . MET B 1 546 ? 16.938 17.156 17.438 1 98.5 546 MET B C 1
ATOM 10233 O O . MET B 1 546 ? 15.719 17.328 17.359 1 98.5 546 MET B O 1
ATOM 10237 N N . ALA B 1 547 ? 17.766 18.094 17.953 1 98.69 547 ALA B N 1
ATOM 10238 C CA . ALA B 1 547 ? 17.266 19.406 18.359 1 98.69 547 ALA B CA 1
ATOM 10239 C C . ALA B 1 547 ? 16.672 20.156 17.172 1 98.69 547 ALA B C 1
ATOM 10241 O O . ALA B 1 547 ? 15.617 20.781 17.297 1 98.69 547 ALA B O 1
ATOM 10242 N N . ILE B 1 548 ? 17.344 20.031 16.016 1 98.75 548 ILE B N 1
ATOM 10243 C CA . ILE B 1 548 ? 16.844 20.641 14.781 1 98.75 548 ILE B CA 1
ATOM 10244 C C . ILE B 1 548 ? 15.5 20.016 14.414 1 98.75 548 ILE B C 1
ATOM 10246 O O . ILE B 1 548 ? 14.523 20.734 14.164 1 98.75 548 ILE B O 1
ATOM 10250 N N . ALA B 1 549 ? 15.422 18.688 14.43 1 98.62 549 ALA B N 1
ATOM 10251 C CA . ALA B 1 549 ? 14.195 18 14.062 1 98.62 549 ALA B CA 1
ATOM 10252 C C . ALA B 1 549 ? 13.047 18.375 14.992 1 98.62 549 ALA B C 1
ATOM 10254 O O . ALA B 1 549 ? 11.93 18.641 14.547 1 98.62 549 ALA B O 1
ATOM 10255 N N . ARG B 1 550 ? 13.344 18.422 16.266 1 98.38 550 ARG B N 1
ATOM 10256 C CA . ARG B 1 550 ? 12.344 18.797 17.266 1 98.38 550 ARG B CA 1
ATOM 10257 C C . ARG B 1 550 ? 11.812 20.203 17 1 98.38 550 ARG B C 1
ATOM 10259 O O . ARG B 1 550 ? 10.602 20.438 17.094 1 98.38 550 ARG B O 1
ATOM 10266 N N . GLN B 1 551 ? 12.703 21.141 16.75 1 98.19 551 GLN B N 1
ATOM 10267 C CA . GLN B 1 551 ? 12.312 22.531 16.484 1 98.19 551 GLN B CA 1
ATOM 10268 C C . GLN B 1 551 ? 11.484 22.641 15.211 1 98.19 551 GLN B C 1
ATOM 10270 O O . GLN B 1 551 ? 10.555 23.438 15.133 1 98.19 551 GLN B O 1
ATOM 10275 N N . GLU B 1 552 ? 11.836 21.766 14.258 1 97.94 552 GLU B N 1
ATOM 10276 C CA . GLU B 1 552 ? 11.242 21.844 12.93 1 97.94 552 GLU B CA 1
ATOM 10277 C C . GLU B 1 552 ? 9.797 21.359 12.938 1 97.94 552 GLU B C 1
ATOM 10279 O O . GLU B 1 552 ? 8.93 21.969 12.32 1 97.94 552 GLU B O 1
ATOM 10284 N N . SER B 1 553 ? 9.492 20.266 13.633 1 97.94 553 SER B N 1
ATOM 10285 C CA . SER B 1 553 ? 8.203 19.641 13.391 1 97.94 553 SER B CA 1
ATOM 10286 C C . SER B 1 553 ? 7.57 19.156 14.688 1 97.94 553 SER B C 1
ATOM 10288 O O . SER B 1 553 ? 6.457 18.625 14.688 1 97.94 553 SER B O 1
ATOM 10290 N N . ALA B 1 554 ? 8.234 19.297 15.789 1 97.88 554 ALA B N 1
ATOM 10291 C CA . ALA B 1 554 ? 7.797 18.672 17.031 1 97.88 554 ALA B CA 1
ATOM 10292 C C . ALA B 1 554 ? 7.508 17.188 16.828 1 97.88 554 ALA B C 1
ATOM 10294 O O . ALA B 1 554 ? 6.547 16.656 17.375 1 97.88 554 ALA B O 1
ATOM 10295 N N . TRP B 1 555 ? 8.242 16.562 15.852 1 98.06 555 TRP B N 1
ATOM 10296 C CA . TRP B 1 555 ? 8.281 15.133 15.539 1 98.06 555 TRP B CA 1
ATOM 10297 C C . TRP B 1 555 ? 7.047 14.711 14.75 1 98.06 555 TRP B C 1
ATOM 10299 O O . TRP B 1 555 ? 6.703 13.531 14.703 1 98.06 555 TRP B O 1
ATOM 10309 N N . ASN B 1 556 ? 6.285 15.703 14.148 1 97.25 556 ASN B N 1
ATOM 10310 C CA . ASN B 1 556 ? 5.223 15.383 13.203 1 97.25 556 ASN B CA 1
ATOM 10311 C C . ASN B 1 556 ? 5.785 15.07 11.812 1 97.25 556 ASN B C 1
ATOM 10313 O O . ASN B 1 556 ? 6.129 15.984 11.062 1 97.25 556 ASN B O 1
ATOM 10317 N N . ALA B 1 557 ? 5.82 13.82 11.445 1 96.75 557 ALA B N 1
ATOM 10318 C CA . ALA B 1 557 ? 6.422 13.375 10.188 1 96.75 557 ALA B CA 1
ATOM 10319 C C . ALA B 1 557 ? 5.594 13.844 8.992 1 96.75 557 ALA B C 1
ATOM 10321 O O . ALA B 1 557 ? 6.07 13.82 7.855 1 96.75 557 ALA B O 1
ATOM 10322 N N . GLN B 1 558 ? 4.348 14.328 9.219 1 96.44 558 GLN B N 1
ATOM 10323 C CA . GLN B 1 558 ? 3.463 14.742 8.133 1 96.44 558 GLN B CA 1
ATOM 10324 C C . GLN B 1 558 ? 3.369 16.266 8.055 1 96.44 558 GLN B C 1
ATOM 10326 O O . GLN B 1 558 ? 2.506 16.797 7.355 1 96.44 558 GLN B O 1
ATOM 10331 N N . ALA B 1 559 ? 4.242 16.938 8.758 1 96.75 559 ALA B N 1
ATOM 10332 C CA . ALA B 1 559 ? 4.203 18.406 8.828 1 96.75 559 ALA B CA 1
ATOM 10333 C C . ALA B 1 559 ? 4.496 19.031 7.469 1 96.75 559 ALA B C 1
ATOM 10335 O O . ALA B 1 559 ? 5.363 18.547 6.734 1 96.75 559 ALA B O 1
ATOM 10336 N N . ARG B 1 560 ? 3.736 20.031 7.098 1 95.81 560 ARG B N 1
ATOM 10337 C CA . ARG B 1 560 ? 3.93 20.859 5.91 1 95.81 560 ARG B CA 1
ATOM 10338 C C . ARG B 1 560 ? 3.781 22.344 6.246 1 95.81 560 ARG B C 1
ATOM 10340 O O . ARG B 1 560 ? 2.793 22.75 6.859 1 95.81 560 ARG B O 1
ATOM 10347 N N . SER B 1 561 ? 4.789 23.078 5.887 1 95.56 561 SER B N 1
ATOM 10348 C CA . SER B 1 561 ? 4.727 24.516 6.168 1 95.56 561 SER B CA 1
ATOM 10349 C C . SER B 1 561 ? 4.062 25.266 5.023 1 95.56 561 SER B C 1
ATOM 10351 O O . SER B 1 561 ? 3.824 24.703 3.953 1 95.56 561 SER B O 1
ATOM 10353 N N . HIS B 1 562 ? 3.783 26.5 5.254 1 92.56 562 HIS B N 1
ATOM 10354 C CA . HIS B 1 562 ? 3.24 27.359 4.211 1 92.56 562 HIS B CA 1
ATOM 10355 C C . HIS B 1 562 ? 4.227 27.531 3.061 1 92.56 562 HIS B C 1
ATOM 10357 O O . HIS B 1 562 ? 3.824 27.656 1.902 1 92.56 562 HIS B O 1
ATOM 10363 N N . ALA B 1 563 ? 5.586 27.453 3.408 1 92.88 563 ALA B N 1
ATOM 10364 C CA . ALA B 1 563 ? 6.629 27.578 2.393 1 92.88 563 ALA B CA 1
ATOM 10365 C C . ALA B 1 563 ? 6.922 26.234 1.735 1 92.88 563 ALA B C 1
ATOM 10367 O O . ALA B 1 563 ? 7.883 26.109 0.976 1 92.88 563 ALA B O 1
ATOM 10368 N N . ASN B 1 564 ? 6.207 25.234 2.1 1 95.06 564 ASN B N 1
ATOM 10369 C CA . ASN B 1 564 ? 6.262 23.875 1.555 1 95.06 564 ASN B CA 1
ATOM 10370 C C . ASN B 1 564 ? 7.457 23.109 2.096 1 95.06 564 ASN B C 1
ATOM 10372 O O . ASN B 1 564 ? 8 22.234 1.411 1 95.06 564 ASN B O 1
ATOM 10376 N N . ALA B 1 565 ? 7.973 23.484 3.227 1 97.88 565 ALA B N 1
ATOM 10377 C CA . ALA B 1 565 ? 8.883 22.609 3.943 1 97.88 565 ALA B CA 1
ATOM 10378 C C . ALA B 1 565 ? 8.156 21.359 4.453 1 97.88 565 ALA B C 1
ATOM 10380 O O . ALA B 1 565 ? 7.031 21.453 4.949 1 97.88 565 ALA B O 1
ATOM 10381 N N . ILE B 1 566 ? 8.773 20.188 4.273 1 98.25 566 ILE B N 1
ATOM 10382 C CA . ILE B 1 566 ? 7.984 18.969 4.445 1 98.25 566 ILE B CA 1
ATOM 10383 C C . ILE B 1 566 ? 8.711 18.016 5.395 1 98.25 566 ILE B C 1
ATOM 10385 O O . ILE B 1 566 ? 9.922 17.844 5.297 1 98.25 566 ILE B O 1
ATOM 10389 N N . GLY B 1 567 ? 7.945 17.406 6.359 1 98.12 567 GLY B N 1
ATOM 10390 C CA . GLY B 1 567 ? 8.391 16.25 7.121 1 98.12 567 GLY B CA 1
ATOM 10391 C C . GLY B 1 567 ? 9.094 16.609 8.414 1 98.12 567 GLY B C 1
ATOM 10392 O O . GLY B 1 567 ? 9.008 17.75 8.867 1 98.12 567 GLY B O 1
ATOM 10393 N N . LEU B 1 568 ? 9.836 15.648 9.039 1 98.38 568 LEU B N 1
ATOM 10394 C CA . LEU B 1 568 ? 10.422 15.719 10.375 1 98.38 568 LEU B CA 1
ATOM 10395 C C . LEU B 1 568 ? 11.422 16.875 10.469 1 98.38 568 LEU B C 1
ATOM 10397 O O . LEU B 1 568 ? 11.438 17.609 11.461 1 98.38 568 LEU B O 1
ATOM 10401 N N . MET B 1 569 ? 12.227 16.953 9.414 1 98.75 569 MET B N 1
ATOM 10402 C CA . MET B 1 569 ? 13.273 17.969 9.477 1 98.75 569 MET B CA 1
ATOM 10403 C C . MET B 1 569 ? 12.977 19.125 8.523 1 98.75 569 MET B C 1
ATOM 10405 O O . MET B 1 569 ? 13.859 19.906 8.203 1 98.75 569 MET B O 1
ATOM 10409 N N . GLN B 1 570 ? 11.734 19.203 8.047 1 98.44 570 GLN B N 1
ATOM 10410 C CA . GLN B 1 570 ? 11.148 20.297 7.285 1 98.44 570 GLN B CA 1
ATOM 10411 C C . GLN B 1 570 ? 12.078 20.734 6.156 1 98.44 570 GLN B C 1
ATOM 10413 O O . GLN B 1 570 ? 12.531 21.875 6.133 1 98.44 570 GLN B O 1
ATOM 10418 N N . LEU B 1 571 ? 12.25 19.859 5.18 1 98.56 571 LEU B N 1
ATOM 10419 C CA . LEU B 1 571 ? 13.078 20.141 4.016 1 98.56 571 LEU B CA 1
ATOM 10420 C C . LEU B 1 571 ? 12.234 20.703 2.877 1 98.56 571 LEU B C 1
ATOM 10422 O O . LEU B 1 571 ? 11.125 20.234 2.629 1 98.56 571 LEU B O 1
ATOM 10426 N N . LEU B 1 572 ? 12.75 21.781 2.229 1 98.19 572 LEU B N 1
ATOM 10427 C CA . LEU B 1 572 ? 12.156 22.188 0.958 1 98.19 572 LEU B CA 1
ATOM 10428 C C . LEU B 1 572 ? 12.453 21.156 -0.128 1 98.19 572 LEU B C 1
ATOM 10430 O O . LEU B 1 572 ? 13.547 20.594 -0.177 1 98.19 572 LEU B O 1
ATOM 10434 N N . PRO B 1 573 ? 11.477 20.844 -0.99 1 97.81 573 PRO B N 1
ATOM 10435 C CA . PRO B 1 573 ? 11.734 19.891 -2.064 1 97.81 573 PRO B CA 1
ATOM 10436 C C . PRO B 1 573 ? 12.977 20.234 -2.883 1 97.81 573 PRO B C 1
ATOM 10438 O O . PRO B 1 573 ? 13.742 19.344 -3.258 1 97.81 573 PRO B O 1
ATOM 10441 N N . THR B 1 574 ? 13.203 21.5 -3.137 1 97.38 574 THR B N 1
ATOM 10442 C CA . THR B 1 574 ? 14.352 21.938 -3.908 1 97.38 574 THR B CA 1
ATOM 10443 C C . THR B 1 574 ? 15.648 21.625 -3.168 1 97.38 574 THR B C 1
ATOM 10445 O O . THR B 1 574 ? 16.609 21.125 -3.764 1 97.38 574 THR B O 1
ATOM 10448 N N . THR B 1 575 ? 15.711 21.891 -1.831 1 97.75 575 THR B N 1
ATOM 10449 C CA . THR B 1 575 ? 16.875 21.594 -1.001 1 97.75 575 THR B CA 1
ATOM 10450 C C . THR B 1 575 ? 17.125 20.094 -0.948 1 97.75 575 THR B C 1
ATOM 10452 O O . THR B 1 575 ? 18.266 19.641 -1.055 1 97.75 575 THR B O 1
ATOM 10455 N N . ALA B 1 576 ? 16.031 19.344 -0.807 1 98.19 576 ALA B N 1
ATOM 10456 C CA . ALA B 1 576 ? 16.125 17.875 -0.756 1 98.19 576 ALA B CA 1
ATOM 10457 C C . ALA B 1 576 ? 16.719 17.328 -2.045 1 98.19 576 ALA B C 1
ATOM 10459 O O . ALA B 1 576 ? 17.594 16.453 -2.008 1 98.19 576 ALA B O 1
ATOM 10460 N N . SER B 1 577 ? 16.25 17.828 -3.188 1 97.69 577 SER B N 1
ATOM 10461 C CA . SER B 1 577 ? 16.734 17.391 -4.492 1 97.69 577 SER B CA 1
ATOM 10462 C C . SER B 1 577 ? 18.234 17.688 -4.652 1 97.69 577 SER B C 1
ATOM 10464 O O . SER B 1 577 ? 19 16.828 -5.082 1 97.69 577 SER B O 1
ATOM 10466 N N . GLN B 1 578 ? 18.688 18.891 -4.309 1 97.81 578 GLN B N 1
ATOM 10467 C CA . GLN B 1 578 ? 20.078 19.297 -4.422 1 97.81 578 GLN B CA 1
ATOM 10468 C C . GLN B 1 578 ? 20.969 18.469 -3.49 1 97.81 578 GLN B C 1
ATOM 10470 O O . GLN B 1 578 ? 22.047 18.031 -3.883 1 97.81 578 GLN B O 1
ATOM 10475 N N . THR B 1 579 ? 20.469 18.266 -2.273 1 98.06 579 THR B N 1
ATOM 10476 C CA . THR B 1 579 ? 21.219 17.5 -1.289 1 98.06 579 THR B CA 1
ATOM 10477 C C . THR B 1 579 ? 21.359 16.047 -1.741 1 98.06 579 THR B C 1
ATOM 10479 O O . THR B 1 579 ? 22.438 15.461 -1.608 1 98.06 579 THR B O 1
ATOM 10482 N N . ALA B 1 580 ? 20.266 15.484 -2.201 1 96.75 580 ALA B N 1
ATOM 10483 C CA . ALA B 1 580 ? 20.312 14.109 -2.688 1 96.75 580 ALA B CA 1
ATOM 10484 C C . ALA B 1 580 ? 21.328 13.953 -3.807 1 96.75 580 ALA B C 1
ATOM 10486 O O . ALA B 1 580 ? 22.141 13.016 -3.795 1 96.75 580 ALA B O 1
ATOM 10487 N N . LYS B 1 581 ? 21.344 14.836 -4.758 1 95.5 581 LYS B N 1
ATOM 10488 C CA . LYS B 1 581 ? 22.281 14.797 -5.883 1 95.5 581 LYS B CA 1
ATOM 10489 C C . LYS B 1 581 ? 23.719 14.938 -5.41 1 95.5 581 LYS B C 1
ATOM 10491 O O . LYS B 1 581 ? 24.594 14.156 -5.797 1 95.5 581 LYS B O 1
ATOM 10496 N N . ALA B 1 582 ? 23.922 15.883 -4.527 1 96.38 582 ALA B N 1
ATOM 10497 C CA . ALA B 1 582 ? 25.266 16.188 -4.055 1 96.38 582 ALA B CA 1
ATOM 10498 C C . ALA B 1 582 ? 25.844 15.031 -3.256 1 96.38 582 ALA B C 1
ATOM 10500 O O . ALA B 1 582 ? 27.062 14.805 -3.273 1 96.38 582 ALA B O 1
ATOM 10501 N N . ASN B 1 583 ? 25 14.281 -2.627 1 95.5 583 ASN B N 1
ATOM 10502 C CA . ASN B 1 583 ? 25.469 13.234 -1.726 1 95.5 583 ASN B CA 1
ATOM 10503 C C . ASN B 1 583 ? 25.203 11.844 -2.291 1 95.5 583 ASN B C 1
ATOM 10505 O O . ASN B 1 583 ? 25.359 10.836 -1.596 1 95.5 583 ASN B O 1
ATOM 10509 N N . GLN B 1 584 ? 24.688 11.789 -3.488 1 94 584 GLN B N 1
ATOM 10510 C CA . GLN B 1 584 ? 24.391 10.531 -4.18 1 94 584 GLN B CA 1
ATOM 10511 C C . GLN B 1 584 ? 23.391 9.695 -3.391 1 94 584 GLN B C 1
ATOM 10513 O O . GLN B 1 584 ? 23.609 8.5 -3.18 1 94 584 GLN B O 1
ATOM 10518 N N . LEU B 1 585 ? 22.406 10.383 -2.906 1 94.88 585 LEU B N 1
ATOM 10519 C CA . LEU B 1 585 ? 21.297 9.742 -2.189 1 94.88 585 LEU B CA 1
ATOM 10520 C C . LEU B 1 585 ? 20.047 9.695 -3.053 1 94.88 585 LEU B C 1
ATOM 10522 O O . LEU B 1 585 ? 19.984 10.328 -4.109 1 94.88 585 LEU B O 1
ATOM 10526 N N . SER B 1 586 ? 19.141 8.938 -2.574 1 89 586 SER B N 1
ATOM 10527 C CA . SER B 1 586 ? 17.906 8.75 -3.354 1 89 586 SER B CA 1
ATOM 10528 C C . SER B 1 586 ? 16.844 9.773 -2.967 1 89 586 SER B C 1
ATOM 10530 O O . SER B 1 586 ? 16.672 10.078 -1.784 1 89 586 SER B O 1
ATOM 10532 N N . TYR B 1 587 ? 16.219 10.344 -3.924 1 93.69 587 TYR B N 1
ATOM 10533 C CA . TYR B 1 587 ? 15.078 11.25 -3.791 1 93.69 587 TYR B CA 1
ATOM 10534 C C . TYR B 1 587 ? 14.18 11.172 -5.02 1 93.69 587 TYR B C 1
ATOM 10536 O O . TYR B 1 587 ? 14.617 11.469 -6.133 1 93.69 587 TYR B O 1
ATOM 10544 N N . THR B 1 588 ? 12.938 10.742 -4.805 1 92.69 588 THR B N 1
ATOM 10545 C CA . THR B 1 588 ? 12.055 10.523 -5.945 1 92.69 588 THR B CA 1
ATOM 10546 C C . THR B 1 588 ? 10.984 11.602 -6.02 1 92.69 588 THR B C 1
ATOM 10548 O O . THR B 1 588 ? 10.258 11.703 -7.012 1 92.69 588 THR B O 1
ATOM 10551 N N . GLY B 1 589 ? 10.852 12.43 -5.031 1 94.81 589 GLY B N 1
ATOM 10552 C CA . GLY B 1 589 ? 9.852 13.484 -5.02 1 94.81 589 GLY B CA 1
ATOM 10553 C C . GLY B 1 589 ? 9.375 13.844 -3.625 1 94.81 589 GLY B C 1
ATOM 10554 O O . GLY B 1 589 ? 9.883 13.312 -2.635 1 94.81 589 GLY B O 1
ATOM 10555 N N . GLU B 1 590 ? 8.398 14.727 -3.514 1 96.06 590 GLU B N 1
ATOM 10556 C CA . GLU B 1 590 ? 7.938 15.312 -2.26 1 96.06 590 GLU B CA 1
ATOM 10557 C C . GLU B 1 590 ? 7.398 14.242 -1.314 1 96.06 590 GLU B C 1
ATOM 10559 O O . GLU B 1 590 ? 7.523 14.367 -0.094 1 96.06 590 GLU B O 1
ATOM 10564 N N . LYS B 1 591 ? 6.855 13.25 -1.884 1 95.44 591 LYS B N 1
ATOM 10565 C CA . LYS B 1 591 ? 6.285 12.203 -1.045 1 95.44 591 LYS B CA 1
ATOM 10566 C C . LYS B 1 591 ? 7.363 11.531 -0.195 1 95.44 591 LYS B C 1
ATOM 10568 O O . LYS B 1 591 ? 7.086 11.062 0.91 1 95.44 591 LYS B O 1
ATOM 10573 N N . ASP B 1 592 ? 8.562 11.508 -0.698 1 96.06 592 ASP B N 1
ATOM 10574 C CA . ASP B 1 592 ? 9.688 10.938 0.041 1 96.06 592 ASP B CA 1
ATOM 10575 C C . ASP B 1 592 ? 9.906 11.672 1.36 1 96.06 592 ASP B C 1
ATOM 10577 O O . ASP B 1 592 ? 10.359 11.078 2.34 1 96.06 592 ASP B O 1
ATOM 10581 N N . LEU B 1 593 ? 9.57 12.922 1.341 1 98.12 593 LEU B N 1
ATOM 10582 C CA . LEU B 1 593 ? 9.883 13.758 2.492 1 98.12 593 LEU B CA 1
ATOM 10583 C C . LEU B 1 593 ? 8.906 13.5 3.637 1 98.12 593 LEU B C 1
ATOM 10585 O O . LEU B 1 593 ? 9.164 13.883 4.777 1 98.12 593 LEU B O 1
ATOM 10589 N N . LEU B 1 594 ? 7.785 12.828 3.307 1 97.06 594 LEU B N 1
ATOM 10590 C CA . LEU B 1 594 ? 6.828 12.469 4.348 1 97.06 594 LEU B CA 1
ATOM 10591 C C . LEU B 1 594 ? 7.238 11.18 5.043 1 97.06 594 LEU B C 1
ATOM 10593 O O . LEU B 1 594 ? 6.715 10.844 6.109 1 97.06 594 LEU B O 1
ATOM 10597 N N . ASP B 1 595 ? 8.172 10.469 4.453 1 95.94 595 ASP B N 1
ATOM 10598 C CA . ASP B 1 595 ? 8.758 9.281 5.078 1 95.94 595 ASP B CA 1
ATOM 10599 C C . ASP B 1 595 ? 9.836 9.672 6.086 1 95.94 595 ASP B C 1
ATOM 10601 O O . ASP B 1 595 ? 10.836 10.297 5.723 1 95.94 595 ASP B O 1
ATOM 10605 N N . PRO B 1 596 ? 9.68 9.258 7.332 1 97.38 596 PRO B N 1
ATOM 10606 C CA . PRO B 1 596 ? 10.602 9.711 8.367 1 97.38 596 PRO B CA 1
ATOM 10607 C C . PRO B 1 596 ? 12.055 9.328 8.078 1 97.38 596 PRO B C 1
ATOM 10609 O O . PRO B 1 596 ? 12.969 10.125 8.32 1 97.38 596 PRO B O 1
ATOM 10612 N N . PHE B 1 597 ? 12.305 8.125 7.582 1 97.31 597 PHE B N 1
ATOM 10613 C CA . PHE B 1 597 ? 13.672 7.684 7.328 1 97.31 597 PHE B CA 1
ATOM 10614 C C . PHE B 1 597 ? 14.32 8.523 6.238 1 97.31 597 PHE B C 1
ATOM 10616 O O . PHE B 1 597 ? 15.453 8.984 6.391 1 97.31 597 PHE B O 1
ATOM 10623 N N . LYS B 1 598 ? 13.609 8.688 5.156 1 96.81 598 LYS B N 1
ATOM 10624 C CA . LYS B 1 598 ? 14.156 9.461 4.047 1 96.81 598 LYS B CA 1
ATOM 10625 C C . LYS B 1 598 ? 14.375 10.914 4.453 1 96.81 598 LYS B C 1
ATOM 10627 O O . LYS B 1 598 ? 15.352 11.539 4.047 1 96.81 598 LYS B O 1
ATOM 10632 N N . ASN B 1 599 ? 13.414 11.398 5.219 1 98.44 599 ASN B N 1
ATOM 10633 C CA . ASN B 1 599 ? 13.547 12.773 5.684 1 98.44 599 ASN B CA 1
ATOM 10634 C C . ASN B 1 599 ? 14.789 12.953 6.559 1 98.44 599 ASN B C 1
ATOM 10636 O O . ASN B 1 599 ? 15.547 13.898 6.367 1 98.44 599 ASN B O 1
ATOM 10640 N N . ILE B 1 600 ? 15.023 12.047 7.477 1 98.5 600 ILE B N 1
ATOM 10641 C CA . ILE B 1 600 ? 16.188 12.078 8.367 1 98.5 600 ILE B CA 1
ATOM 10642 C C . ILE B 1 600 ? 17.453 11.906 7.547 1 98.5 600 ILE B C 1
ATOM 10644 O O . ILE B 1 600 ? 18.453 12.602 7.781 1 98.5 600 ILE B O 1
ATOM 10648 N N . MET B 1 601 ? 17.406 10.992 6.57 1 97.88 601 MET B N 1
ATOM 10649 C CA . MET B 1 601 ? 18.547 10.75 5.699 1 97.88 601 MET B CA 1
ATOM 10650 C C . MET B 1 601 ? 18.969 12.023 4.98 1 97.88 601 MET B C 1
ATOM 10652 O O . MET B 1 601 ? 20.125 12.445 5.066 1 97.88 601 MET B O 1
ATOM 10656 N N . LEU B 1 602 ? 18.031 12.727 4.379 1 98.38 602 LEU B N 1
ATOM 10657 C CA . LEU B 1 602 ? 18.312 13.93 3.602 1 98.38 602 LEU B CA 1
ATOM 10658 C C . LEU B 1 602 ? 18.578 15.117 4.52 1 98.38 602 LEU B C 1
ATOM 10660 O O . LEU B 1 602 ? 19.438 15.953 4.23 1 98.38 602 LEU B O 1
ATOM 10664 N N . GLY B 1 603 ? 17.828 15.18 5.621 1 98.62 603 GLY B N 1
ATOM 10665 C CA . GLY B 1 603 ? 18.031 16.266 6.57 1 98.62 603 GLY B CA 1
ATOM 10666 C C . GLY B 1 603 ? 19.406 16.25 7.207 1 98.62 603 GLY B C 1
ATOM 10667 O O . GLY B 1 603 ? 20.047 17.297 7.305 1 98.62 603 GLY B O 1
ATOM 10668 N N . THR B 1 604 ? 19.875 15.117 7.637 1 98.5 604 THR B N 1
ATOM 10669 C CA . THR B 1 604 ? 21.188 15.016 8.258 1 98.5 604 THR B CA 1
ATOM 10670 C C . THR B 1 604 ? 22.297 15.234 7.223 1 98.5 604 THR B C 1
ATOM 10672 O O . THR B 1 604 ? 23.359 15.781 7.547 1 98.5 604 THR B O 1
ATOM 10675 N N . ALA B 1 605 ? 22.047 14.789 5.973 1 98.19 605 ALA B N 1
ATOM 10676 C CA . ALA B 1 605 ? 23 15.094 4.906 1 98.19 605 ALA B CA 1
ATOM 10677 C C . ALA B 1 605 ? 23.109 16.594 4.68 1 98.19 605 ALA B C 1
ATOM 10679 O O . ALA B 1 605 ? 24.203 17.125 4.488 1 98.19 605 ALA B O 1
ATOM 10680 N N . HIS B 1 606 ? 22 17.266 4.695 1 98.5 606 HIS B N 1
ATOM 10681 C CA . HIS B 1 606 ? 22 18.719 4.531 1 98.5 606 HIS B CA 1
ATOM 10682 C C . HIS B 1 606 ? 22.719 19.406 5.684 1 98.5 606 HIS B C 1
ATOM 10684 O O . HIS B 1 606 ? 23.469 20.359 5.469 1 98.5 606 HIS B O 1
ATOM 10690 N N . LEU B 1 607 ? 22.516 18.984 6.902 1 98.69 607 LEU B N 1
ATOM 10691 C CA . LEU B 1 607 ? 23.234 19.516 8.055 1 98.69 607 LEU B CA 1
ATOM 10692 C C . LEU B 1 607 ? 24.734 19.344 7.875 1 98.69 607 LEU B C 1
ATOM 10694 O O . LEU B 1 607 ? 25.5 20.25 8.219 1 98.69 607 LEU B O 1
ATOM 10698 N N . ALA B 1 608 ? 25.141 18.188 7.387 1 98.19 608 ALA B N 1
ATOM 10699 C CA . ALA B 1 608 ? 26.562 17.922 7.148 1 98.19 608 ALA B CA 1
ATOM 10700 C C . ALA B 1 608 ? 27.125 18.891 6.121 1 98.19 608 ALA B C 1
ATOM 10702 O O . ALA B 1 608 ? 28.266 19.359 6.258 1 98.19 608 ALA B O 1
ATOM 10703 N N . GLU B 1 609 ? 26.359 19.172 5.055 1 98 609 GLU B N 1
ATOM 10704 C CA . GLU B 1 609 ? 26.781 20.172 4.062 1 98 609 GLU B CA 1
ATOM 10705 C C . GLU B 1 609 ? 26.984 21.547 4.703 1 98 609 GLU B C 1
ATOM 10707 O O . GLU B 1 609 ? 27.953 22.234 4.414 1 98 609 GLU B O 1
ATOM 10712 N N . LEU B 1 610 ? 26.078 21.938 5.559 1 98.38 610 LEU B N 1
ATOM 10713 C CA . LEU B 1 610 ? 26.188 23.219 6.246 1 98.38 610 LEU B CA 1
ATOM 10714 C C . LEU B 1 610 ? 27.406 23.234 7.172 1 98.38 610 LEU B C 1
ATOM 10716 O O . LEU B 1 610 ? 28.047 24.266 7.336 1 98.38 610 LEU B O 1
ATOM 10720 N N . ASN B 1 611 ? 27.641 22.109 7.801 1 98.06 611 ASN B N 1
ATOM 10721 C CA . ASN B 1 611 ? 28.828 22.031 8.648 1 98.06 611 ASN B CA 1
ATOM 10722 C C . ASN B 1 611 ? 30.109 22.203 7.832 1 98.06 611 ASN B C 1
ATOM 10724 O O . ASN B 1 611 ? 31.109 22.703 8.352 1 98.06 611 ASN B O 1
ATOM 10728 N N . GLU B 1 612 ? 30.125 21.719 6.594 1 97.25 612 GLU B N 1
ATOM 10729 C CA . GLU B 1 612 ? 31.281 21.969 5.73 1 97.25 612 GLU B CA 1
ATOM 10730 C C . GLU B 1 612 ? 31.469 23.469 5.469 1 97.25 612 GLU B C 1
ATOM 10732 O O . GLU B 1 612 ? 32.594 23.953 5.43 1 97.25 612 GLU B O 1
ATOM 10737 N N . THR B 1 613 ? 30.391 24.125 5.34 1 96.94 613 THR B N 1
ATOM 10738 C CA . THR B 1 613 ? 30.406 25.562 5.102 1 96.94 613 THR B CA 1
ATOM 10739 C C . THR B 1 613 ? 30.766 26.328 6.383 1 96.94 613 THR B C 1
ATOM 10741 O O . THR B 1 613 ? 31.484 27.312 6.344 1 96.94 613 THR B O 1
ATOM 10744 N N . TYR B 1 614 ? 30.219 25.891 7.496 1 97.25 614 TYR B N 1
ATOM 10745 C CA . TYR B 1 614 ? 30.406 26.5 8.805 1 97.25 614 TYR B CA 1
ATOM 10746 C C . TYR B 1 614 ? 30.953 25.484 9.805 1 97.25 614 TYR B C 1
ATOM 10748 O O . TYR B 1 614 ? 30.25 25.109 10.75 1 97.25 614 TYR B O 1
ATOM 10756 N N . PRO B 1 615 ? 32.188 25.156 9.734 1 96.12 615 PRO B N 1
ATOM 10757 C CA . PRO B 1 615 ? 32.719 24.031 10.5 1 96.12 615 PRO B CA 1
ATOM 10758 C C . PRO B 1 615 ? 32.594 24.219 12.008 1 96.12 615 PRO B C 1
ATOM 10760 O O . PRO B 1 615 ? 33.062 25.234 12.547 1 96.12 615 PRO B O 1
ATOM 10763 N N . ASN B 1 616 ? 31.891 23.328 12.617 1 94.88 616 ASN B N 1
ATOM 10764 C CA . ASN B 1 616 ? 31.766 23.172 14.062 1 94.88 616 ASN B CA 1
ATOM 10765 C C . ASN B 1 616 ? 31.109 24.391 14.711 1 94.88 616 ASN B C 1
ATOM 10767 O O . ASN B 1 616 ? 31.547 24.844 15.766 1 94.88 616 ASN B O 1
ATOM 10771 N N . ASN B 1 617 ? 30.219 24.953 14 1 98.12 617 ASN B N 1
ATOM 10772 C CA . ASN B 1 617 ? 29.516 26.125 14.523 1 98.12 617 ASN B CA 1
ATOM 10773 C C . ASN B 1 617 ? 28 25.938 14.445 1 98.12 617 ASN B C 1
ATOM 10775 O O . ASN B 1 617 ? 27.391 26.297 13.445 1 98.12 617 ASN B O 1
ATOM 10779 N N . ARG B 1 618 ? 27.359 25.469 15.555 1 97.94 618 ARG B N 1
ATOM 10780 C CA . ARG B 1 618 ? 25.938 25.156 15.602 1 97.94 618 ARG B CA 1
ATOM 10781 C C . ARG B 1 618 ? 25.094 26.406 15.375 1 97.94 618 ARG B C 1
ATOM 10783 O O . ARG B 1 618 ? 23.969 26.328 14.875 1 97.94 618 ARG B O 1
ATOM 10790 N N . ILE B 1 619 ? 25.609 27.656 15.719 1 98.75 619 ILE B N 1
ATOM 10791 C CA . ILE B 1 619 ? 24.891 28.906 15.586 1 98.75 619 ILE B CA 1
ATOM 10792 C C . ILE B 1 619 ? 24.703 29.234 14.102 1 98.75 619 ILE B C 1
ATOM 10794 O O . ILE B 1 619 ? 23.578 29.484 13.656 1 98.75 619 ILE B O 1
ATOM 10798 N N . LEU B 1 620 ? 25.812 29.188 13.375 1 98.69 620 LEU B N 1
ATOM 10799 C CA . LEU B 1 620 ? 25.766 29.516 11.953 1 98.69 620 LEU B CA 1
ATOM 10800 C C . LEU B 1 620 ? 25.016 28.453 11.172 1 98.69 620 LEU B C 1
ATOM 10802 O O . LEU B 1 620 ? 24.266 28.75 10.242 1 98.69 620 LEU B O 1
ATOM 10806 N N . ILE B 1 621 ? 25.156 27.156 11.578 1 98.75 621 ILE B N 1
ATOM 10807 C CA . ILE B 1 621 ? 24.453 26.062 10.906 1 98.75 621 ILE B CA 1
ATOM 10808 C C . ILE B 1 621 ? 22.953 26.203 11.109 1 98.75 621 ILE B C 1
ATOM 10810 O O . ILE B 1 621 ? 22.188 26.141 10.148 1 98.75 621 ILE B O 1
ATOM 10814 N N . ALA B 1 622 ? 22.5 26.438 12.367 1 98.81 622 ALA B N 1
ATOM 10815 C CA . ALA B 1 622 ? 21.078 26.594 12.664 1 98.81 622 ALA B CA 1
ATOM 10816 C C . ALA B 1 622 ? 20.484 27.812 11.953 1 98.81 622 ALA B C 1
ATOM 10818 O O . ALA B 1 622 ? 19.391 27.734 11.398 1 98.81 622 ALA B O 1
ATOM 10819 N N . ALA B 1 623 ? 21.234 28.953 11.938 1 98.75 623 ALA B N 1
ATOM 10820 C CA . ALA B 1 623 ? 20.781 30.156 11.25 1 98.75 623 ALA B CA 1
ATOM 10821 C C . ALA B 1 623 ? 20.594 29.891 9.758 1 98.75 623 ALA B C 1
ATOM 10823 O O . ALA B 1 623 ? 19.594 30.297 9.172 1 98.75 623 ALA B O 1
ATOM 10824 N N . ALA B 1 624 ? 21.578 29.188 9.219 1 98.56 624 ALA B N 1
ATOM 10825 C CA . ALA B 1 624 ? 21.531 28.906 7.785 1 98.56 624 ALA B CA 1
ATOM 10826 C C . ALA B 1 624 ? 20.422 27.922 7.457 1 98.56 624 ALA B C 1
ATOM 10828 O O . ALA B 1 624 ? 19.797 28.016 6.391 1 98.56 624 ALA B O 1
ATOM 10829 N N . TYR B 1 625 ? 20.156 26.938 8.344 1 98.31 625 TYR B N 1
ATOM 10830 C CA . TYR B 1 625 ? 19.094 25.969 8.141 1 98.31 625 TYR B CA 1
ATOM 10831 C C . TYR B 1 625 ? 17.734 26.656 8.086 1 98.31 625 TYR B C 1
ATOM 10833 O O . TYR B 1 625 ? 16.891 26.281 7.266 1 98.31 625 TYR B O 1
ATOM 10841 N N . ASN B 1 626 ? 17.531 27.656 8.875 1 97.81 626 ASN B N 1
ATOM 10842 C CA . ASN B 1 626 ? 16.25 28.344 9.008 1 97.81 626 ASN B CA 1
ATOM 10843 C C . ASN B 1 626 ? 16.094 29.453 7.98 1 97.81 626 ASN B C 1
ATOM 10845 O O . ASN B 1 626 ? 15.047 29.594 7.355 1 97.81 626 ASN B O 1
ATOM 10849 N N . ALA B 1 627 ? 17.203 30.312 7.746 1 97.31 627 ALA B N 1
ATOM 10850 C CA . ALA B 1 627 ? 17.094 31.531 6.949 1 97.31 627 ALA B CA 1
ATOM 10851 C C . ALA B 1 627 ? 17.828 31.391 5.621 1 97.31 627 ALA B C 1
ATOM 10853 O O . ALA B 1 627 ? 17.625 32.188 4.703 1 97.31 627 ALA B O 1
ATOM 10854 N N . GLY B 1 628 ? 18.672 30.391 5.488 1 96.31 628 GLY B N 1
ATOM 10855 C CA . GLY B 1 628 ? 19.484 30.219 4.285 1 96.31 628 GLY B CA 1
ATOM 10856 C C . GLY B 1 628 ? 20.891 30.734 4.43 1 96.31 628 GLY B C 1
ATOM 10857 O O . GLY B 1 628 ? 21.125 31.734 5.121 1 96.31 628 GLY B O 1
ATOM 10858 N N . PRO B 1 629 ? 21.828 30.109 3.766 1 96.5 629 PRO B N 1
ATOM 10859 C CA . PRO B 1 629 ? 23.234 30.484 3.885 1 96.5 629 PRO B CA 1
ATOM 10860 C C . PRO B 1 629 ? 23.516 31.875 3.35 1 96.5 629 PRO B C 1
ATOM 10862 O O . PRO B 1 629 ? 24.422 32.562 3.852 1 96.5 629 PRO B O 1
ATOM 10865 N N . HIS B 1 630 ? 22.812 32.312 2.426 1 96.12 630 HIS B N 1
ATOM 10866 C CA . HIS B 1 630 ? 23.031 33.625 1.844 1 96.12 630 HIS B CA 1
ATOM 10867 C C . HIS B 1 630 ? 22.797 34.719 2.873 1 96.12 630 HIS B C 1
ATOM 10869 O O . HIS B 1 630 ? 23.578 35.688 2.943 1 96.12 630 HIS B O 1
ATOM 10875 N N . ARG B 1 631 ? 21.75 34.594 3.633 1 96.81 631 ARG B N 1
ATOM 10876 C CA . ARG B 1 631 ? 21.469 35.562 4.672 1 96.81 631 ARG B CA 1
ATOM 10877 C C . ARG B 1 631 ? 22.547 35.562 5.75 1 96.81 631 ARG B C 1
ATOM 10879 O O . ARG B 1 631 ? 22.969 36.625 6.23 1 96.81 631 ARG B O 1
ATOM 10886 N N . VAL B 1 632 ? 22.969 34.438 6.078 1 97.88 632 VAL B N 1
ATOM 10887 C CA . VAL B 1 632 ? 23.984 34.281 7.113 1 97.88 632 VAL B CA 1
ATOM 10888 C C . VAL B 1 632 ? 25.281 34.969 6.66 1 97.88 632 VAL B C 1
ATOM 10890 O O . VAL B 1 632 ? 25.938 35.656 7.441 1 97.88 632 VAL B O 1
ATOM 10893 N N . SER B 1 633 ? 25.625 34.781 5.387 1 97 633 SER B N 1
ATOM 10894 C CA . SER B 1 633 ? 26.797 35.438 4.832 1 97 633 SER B CA 1
ATOM 10895 C C . SER B 1 633 ? 26.703 36.969 4.945 1 97 633 SER B C 1
ATOM 10897 O O . SER B 1 633 ? 27.672 37.625 5.312 1 97 633 SER B O 1
ATOM 10899 N N . ARG B 1 634 ? 25.594 37.469 4.699 1 96.25 634 ARG B N 1
ATOM 10900 C CA . ARG B 1 634 ? 25.375 38.906 4.793 1 96.25 634 ARG B CA 1
ATOM 10901 C C . ARG B 1 634 ? 25.5 39.375 6.234 1 96.25 634 ARG B C 1
ATOM 10903 O O . ARG B 1 634 ? 26.047 40.438 6.492 1 96.25 634 ARG B O 1
ATOM 10910 N N . TRP B 1 635 ? 24.969 38.656 7.156 1 97.12 635 TRP B N 1
ATOM 10911 C CA . TRP B 1 635 ? 25.031 39.031 8.562 1 97.12 635 TRP B CA 1
ATOM 10912 C C . TRP B 1 635 ? 26.469 39 9.078 1 97.12 635 TRP B C 1
ATOM 10914 O O . TRP B 1 635 ? 26.859 39.844 9.883 1 97.12 635 TRP B O 1
ATOM 10924 N N . LEU B 1 636 ? 27.234 38.031 8.602 1 97.44 636 LEU B N 1
ATOM 10925 C CA . LEU B 1 636 ? 28.641 37.938 8.977 1 97.44 636 LEU B CA 1
ATOM 10926 C C . LEU B 1 636 ? 29.438 39.094 8.406 1 97.44 636 LEU B C 1
ATOM 10928 O O . LEU B 1 636 ? 30.312 39.656 9.078 1 97.44 636 LEU B O 1
ATOM 10932 N N . GLU B 1 637 ? 29.094 39.406 7.191 1 96.81 637 GLU B N 1
ATOM 10933 C CA . GLU B 1 637 ? 29.75 40.562 6.578 1 96.81 637 GLU B CA 1
ATOM 10934 C C . GLU B 1 637 ? 29.453 41.844 7.363 1 96.81 637 GLU B C 1
ATOM 10936 O O . GLU B 1 637 ? 30.359 42.656 7.602 1 96.81 637 GLU B O 1
ATOM 10941 N N . ARG B 1 638 ? 28.25 41.969 7.734 1 93.88 638 ARG B N 1
ATOM 10942 C CA . ARG B 1 638 ? 27.828 43.156 8.5 1 93.88 638 ARG B CA 1
ATOM 10943 C C . ARG B 1 638 ? 28.531 43.188 9.852 1 93.88 638 ARG B C 1
ATOM 10945 O O . ARG B 1 638 ? 28.906 44.281 10.32 1 93.88 638 ARG B O 1
ATOM 10952 N N . ALA B 1 639 ? 28.656 42.125 10.516 1 96.19 639 ALA B N 1
ATOM 10953 C CA . ALA B 1 639 ? 29.312 42.062 11.82 1 96.19 639 ALA B CA 1
ATOM 10954 C C . ALA B 1 639 ? 30.812 42.344 11.719 1 96.19 639 ALA B C 1
ATOM 10956 O O . ALA B 1 639 ? 31.406 42.844 12.648 1 96.19 639 ALA B O 1
ATOM 10957 N N . ASN B 1 640 ? 31.453 41.969 10.609 1 96.06 640 ASN B N 1
ATOM 10958 C CA . ASN B 1 640 ? 32.844 42.25 10.25 1 96.06 640 ASN B CA 1
ATOM 10959 C C . ASN B 1 640 ? 33.812 41.75 11.297 1 96.06 640 ASN B C 1
ATOM 10961 O O . ASN B 1 640 ? 34.781 42.406 11.633 1 96.06 640 ASN B O 1
ATOM 10965 N N . GLY B 1 641 ? 33.5 40.656 11.859 1 96.56 641 GLY B N 1
ATOM 10966 C CA . GLY B 1 641 ? 34.406 40.031 12.805 1 96.56 641 GLY B CA 1
ATOM 10967 C C . GLY B 1 641 ? 34.5 40.75 14.125 1 96.56 641 GLY B C 1
ATOM 10968 O O . GLY B 1 641 ? 35.469 40.594 14.867 1 96.56 641 GLY B O 1
ATOM 10969 N N . THR B 1 642 ? 33.5 41.531 14.492 1 97.06 642 THR B N 1
ATOM 10970 C CA . THR B 1 642 ? 33.625 42.375 15.672 1 97.06 642 THR B CA 1
ATOM 10971 C C . THR B 1 642 ? 32.75 41.844 16.797 1 97.06 642 THR B C 1
ATOM 10973 O O . THR B 1 642 ? 32.906 42.281 17.953 1 97.06 642 THR B O 1
ATOM 10976 N N . LEU B 1 643 ? 31.859 40.969 16.531 1 98.19 643 LEU B N 1
ATOM 10977 C CA . LEU B 1 643 ? 30.844 40.594 17.5 1 98.19 643 LEU B CA 1
ATOM 10978 C C . LEU B 1 643 ? 31.219 39.281 18.203 1 98.19 643 LEU B C 1
ATOM 10980 O O . LEU B 1 643 ? 31.734 38.375 17.562 1 98.19 643 LEU B O 1
ATOM 10984 N N . ALA B 1 644 ? 30.969 39.281 19.484 1 97.56 644 ALA B N 1
ATOM 10985 C CA . ALA B 1 644 ? 31.031 38.031 20.234 1 97.56 644 ALA B CA 1
ATOM 10986 C C . ALA B 1 644 ? 29.828 37.156 19.906 1 97.56 644 ALA B C 1
ATOM 10988 O O . ALA B 1 644 ? 28.875 37.594 19.266 1 97.56 644 ALA B O 1
ATOM 10989 N N . MET B 1 645 ? 29.828 35.906 20.359 1 98 645 MET B N 1
ATOM 10990 C CA . MET B 1 645 ? 28.812 34.906 20.062 1 98 645 MET B CA 1
ATOM 10991 C C . MET B 1 645 ? 27.438 35.406 20.453 1 98 645 MET B C 1
ATOM 10993 O O . MET B 1 645 ? 26.5 35.375 19.656 1 98 645 MET B O 1
ATOM 10997 N N . ASP B 1 646 ? 27.281 35.875 21.75 1 98.06 646 ASP B N 1
ATOM 10998 C CA . ASP B 1 646 ? 25.984 36.344 22.234 1 98.06 646 ASP B CA 1
ATOM 10999 C C . ASP B 1 646 ? 25.531 37.594 21.5 1 98.06 646 ASP B C 1
ATOM 11001 O O . ASP B 1 646 ? 24.359 37.75 21.172 1 98.06 646 ASP B O 1
ATOM 11005 N N . GLU B 1 647 ? 26.5 38.5 21.156 1 98.12 647 GLU B N 1
ATOM 11006 C CA . GLU B 1 647 ? 26.188 39.719 20.406 1 98.12 647 GLU B CA 1
ATOM 11007 C C . GLU B 1 647 ? 25.719 39.375 19 1 98.12 647 GLU B C 1
ATOM 11009 O O . GLU B 1 647 ? 24.766 40 18.5 1 98.12 647 GLU B O 1
ATOM 11014 N N . PHE B 1 648 ? 26.359 38.438 18.375 1 98.31 648 PHE B N 1
ATOM 11015 C CA . PHE B 1 648 ? 25.969 38.062 17.016 1 98.31 648 PHE B CA 1
ATOM 11016 C C . PHE B 1 648 ? 24.562 37.469 17 1 98.31 648 PHE B C 1
ATOM 11018 O O . PHE B 1 648 ? 23.734 37.875 16.188 1 98.31 648 PHE B O 1
ATOM 11025 N N . ILE B 1 649 ? 24.234 36.5 17.922 1 98.56 649 ILE B N 1
ATOM 11026 C CA . ILE B 1 649 ? 22.922 35.875 17.969 1 98.56 649 ILE B CA 1
ATOM 11027 C C . ILE B 1 649 ? 21.844 36.906 18.234 1 98.56 649 ILE B C 1
ATOM 11029 O O . ILE B 1 649 ? 20.812 36.906 17.562 1 98.56 649 ILE B O 1
ATOM 11033 N N . ALA B 1 650 ? 22.062 37.812 19.156 1 97.75 650 ALA B N 1
ATOM 11034 C CA . ALA B 1 650 ? 21.094 38.844 19.531 1 97.75 650 ALA B CA 1
ATOM 11035 C C . ALA B 1 650 ? 20.812 39.781 18.375 1 97.75 650 ALA B C 1
ATOM 11037 O O . ALA B 1 650 ? 19.734 40.375 18.281 1 97.75 650 ALA B O 1
ATOM 11038 N N . SER B 1 651 ? 21.781 39.938 17.5 1 96.25 651 SER B N 1
ATOM 11039 C CA . SER B 1 651 ? 21.672 40.969 16.469 1 96.25 651 SER B CA 1
ATOM 11040 C C . SER B 1 651 ? 21.172 40.406 15.156 1 96.25 651 SER B C 1
ATOM 11042 O O . SER B 1 651 ? 21.062 41.094 14.148 1 96.25 651 SER B O 1
ATOM 11044 N N . ILE B 1 652 ? 20.859 39.031 15.094 1 97 652 ILE B N 1
ATOM 11045 C CA . ILE B 1 652 ? 20.219 38.469 13.914 1 97 652 ILE B CA 1
ATOM 11046 C C . ILE B 1 652 ? 18.922 39.219 13.617 1 97 652 ILE B C 1
ATOM 11048 O O . ILE B 1 652 ? 18.031 39.281 14.469 1 97 652 ILE B O 1
ATOM 11052 N N . PRO B 1 653 ? 18.766 39.75 12.453 1 93.38 653 PRO B N 1
ATOM 11053 C CA . PRO B 1 653 ? 17.641 40.656 12.18 1 93.38 653 PRO B CA 1
ATOM 11054 C C . PRO B 1 653 ? 16.297 39.938 12.133 1 93.38 653 PRO B C 1
ATOM 11056 O O . PRO B 1 653 ? 15.258 40.531 12.438 1 93.38 653 PRO B O 1
ATOM 11059 N N . PHE B 1 654 ? 16.219 38.719 11.773 1 94.5 654 PHE B N 1
ATOM 11060 C CA . PHE B 1 654 ? 14.969 37.938 11.664 1 94.5 654 PHE B CA 1
ATOM 11061 C C . PHE B 1 654 ? 14.562 37.375 13.016 1 94.5 654 PHE B C 1
ATOM 11063 O O . PHE B 1 654 ? 15.273 36.562 13.594 1 94.5 654 PHE B O 1
ATOM 11070 N N . VAL B 1 655 ? 13.383 37.812 13.484 1 94.81 655 VAL B N 1
ATOM 11071 C CA . VAL B 1 655 ? 12.875 37.406 14.789 1 94.81 655 VAL B CA 1
ATOM 11072 C C . VAL B 1 655 ? 12.766 35.875 14.828 1 94.81 655 VAL B C 1
ATOM 11074 O O . VAL B 1 655 ? 13.156 35.25 15.812 1 94.81 655 VAL B O 1
ATOM 11077 N N . GLU B 1 656 ? 12.32 35.25 13.758 1 95.75 656 GLU B N 1
ATOM 11078 C CA . GLU B 1 656 ? 12.141 33.812 13.68 1 95.75 656 GLU B CA 1
ATOM 11079 C C . GLU B 1 656 ? 13.484 33.094 13.766 1 95.75 656 GLU B C 1
ATOM 11081 O O . GLU B 1 656 ? 13.625 32.125 14.523 1 95.75 656 GLU B O 1
ATOM 11086 N N . THR B 1 657 ? 14.492 33.562 13.055 1 98.06 657 THR B N 1
ATOM 11087 C CA . THR B 1 657 ? 15.797 32.906 13.023 1 98.06 657 THR B CA 1
ATOM 11088 C C . THR B 1 657 ? 16.5 33.062 14.367 1 98.06 657 THR B C 1
ATOM 11090 O O . THR B 1 657 ? 17.141 32.094 14.852 1 98.06 657 THR B O 1
ATOM 11093 N N . ARG B 1 658 ? 16.406 34.25 14.922 1 97.75 658 ARG B N 1
ATOM 11094 C CA . ARG B 1 658 ? 17 34.469 16.234 1 97.75 658 ARG B CA 1
ATOM 11095 C C . ARG B 1 658 ? 16.453 33.5 17.266 1 97.75 658 ARG B C 1
ATOM 11097 O O . ARG B 1 658 ? 17.219 32.844 17.984 1 97.75 658 ARG B O 1
ATOM 11104 N N . GLY B 1 659 ? 15.094 33.469 17.312 1 97.81 659 GLY B N 1
ATOM 11105 C CA . GLY B 1 659 ? 14.469 32.5 18.219 1 97.81 659 GLY B CA 1
ATOM 11106 C C . GLY B 1 659 ? 14.812 31.062 17.891 1 97.81 659 GLY B C 1
ATOM 11107 O O . GLY B 1 659 ? 15.008 30.25 18.797 1 97.81 659 GLY B O 1
ATOM 11108 N N . TYR B 1 660 ? 14.906 30.75 16.625 1 98.12 660 TYR B N 1
ATOM 11109 C CA . TYR B 1 660 ? 15.234 29.406 16.156 1 98.12 660 TYR B CA 1
ATOM 11110 C C . TYR B 1 660 ? 16.609 28.969 16.672 1 98.12 660 TYR B C 1
ATOM 11112 O O . TYR B 1 660 ? 16.75 27.875 17.219 1 98.12 660 TYR B O 1
ATOM 11120 N N . VAL B 1 661 ? 17.625 29.828 16.484 1 98.81 661 VAL B N 1
ATOM 11121 C CA . VAL B 1 661 ? 18.984 29.547 16.906 1 98.81 661 VAL B CA 1
ATOM 11122 C C . VAL B 1 661 ? 19.031 29.328 18.422 1 98.81 661 VAL B C 1
ATOM 11124 O O . VAL B 1 661 ? 19.609 28.344 18.906 1 98.81 661 VAL B O 1
ATOM 11127 N N . GLN B 1 662 ? 18.391 30.203 19.172 1 98.56 662 GLN B N 1
ATOM 11128 C CA . GLN B 1 662 ? 18.359 30.109 20.625 1 98.56 662 GLN B CA 1
ATOM 11129 C C . GLN B 1 662 ? 17.719 28.797 21.078 1 98.56 662 GLN B C 1
ATOM 11131 O O . GLN B 1 662 ? 18.266 28.094 21.922 1 98.56 662 GLN B O 1
ATOM 11136 N N . ASN B 1 663 ? 16.625 28.438 20.469 1 98.31 663 ASN B N 1
ATOM 11137 C CA . ASN B 1 663 ? 15.898 27.234 20.844 1 98.31 663 ASN B CA 1
ATOM 11138 C C . ASN B 1 663 ? 16.703 25.984 20.51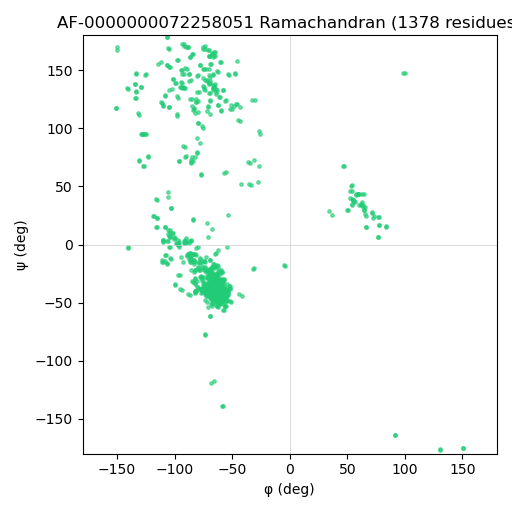6 1 98.31 663 ASN B C 1
ATOM 11140 O O . ASN B 1 663 ? 16.766 25.047 21.328 1 98.31 663 ASN B O 1
ATOM 11144 N N . VAL B 1 664 ? 17.281 25.922 19.359 1 98.69 664 VAL B N 1
ATOM 11145 C CA . VAL B 1 664 ? 18 24.75 18.906 1 98.69 664 VAL B CA 1
ATOM 11146 C C . VAL B 1 664 ? 19.203 24.5 19.844 1 98.69 664 VAL B C 1
ATOM 11148 O O . VAL B 1 664 ? 19.469 23.359 20.203 1 98.69 664 VAL B O 1
ATOM 11151 N N . LEU B 1 665 ? 19.922 25.578 20.219 1 98.56 665 LEU B N 1
ATOM 11152 C CA . LEU B 1 665 ? 21.047 25.422 21.125 1 98.56 665 LEU B CA 1
ATOM 11153 C C . LEU B 1 665 ? 20.578 24.922 22.484 1 98.56 665 LEU B C 1
ATOM 11155 O O . LEU B 1 665 ? 21.219 24.047 23.094 1 98.56 665 LEU B O 1
ATOM 11159 N N . ALA B 1 666 ? 19.531 25.484 22.953 1 98.06 666 ALA B N 1
ATOM 11160 C CA . ALA B 1 666 ? 18.984 25.031 24.234 1 98.06 666 ALA B CA 1
ATOM 11161 C C . ALA B 1 666 ? 18.562 23.562 24.156 1 98.06 666 ALA B C 1
ATOM 11163 O O . ALA B 1 666 ? 18.906 22.766 25.031 1 98.06 666 ALA B O 1
ATOM 11164 N N . TYR B 1 667 ? 17.766 23.172 23.141 1 98.25 667 TYR B N 1
ATOM 11165 C CA . TYR B 1 667 ? 17.297 21.797 22.969 1 98.25 667 TYR B CA 1
ATOM 11166 C C . TYR B 1 667 ? 18.469 20.828 22.875 1 98.25 667 TYR B C 1
ATOM 11168 O O . TYR B 1 667 ? 18.422 19.719 23.406 1 98.25 667 TYR B O 1
ATOM 11176 N N . ASP B 1 668 ? 19.5 21.25 22.109 1 98.38 668 ASP B N 1
ATOM 11177 C CA . ASP B 1 668 ? 20.672 20.391 22 1 98.38 668 ASP B CA 1
ATOM 11178 C C . ASP B 1 668 ? 21.266 20.078 23.375 1 98.38 668 ASP B C 1
ATOM 11180 O O . ASP B 1 668 ? 21.547 18.922 23.672 1 98.38 668 ASP B O 1
ATOM 11184 N N . TYR B 1 669 ? 21.391 21.078 24.203 1 97.94 669 TYR B N 1
ATOM 11185 C CA . TYR B 1 669 ? 21.906 20.875 25.547 1 97.94 669 TYR B CA 1
ATOM 11186 C C . TYR B 1 669 ? 20.984 19.969 26.359 1 97.94 669 TYR B C 1
ATOM 11188 O O . TYR B 1 669 ? 21.453 19.078 27.078 1 97.94 669 TYR B O 1
ATOM 11196 N N . TYR B 1 670 ? 19.719 20.266 26.281 1 98 670 TYR B N 1
ATOM 11197 C CA . TYR B 1 670 ? 18.766 19.438 27 1 98 670 TYR B CA 1
ATOM 11198 C C . TYR B 1 670 ? 18.875 17.984 26.578 1 98 670 TYR B C 1
ATOM 11200 O O . TYR B 1 670 ? 18.797 17.078 27.406 1 98 670 TYR B O 1
ATOM 11208 N N . TYR B 1 671 ? 18.984 17.703 25.266 1 97.94 671 TYR B N 1
ATOM 11209 C CA . TYR B 1 671 ? 19.172 16.359 24.75 1 97.94 671 TYR B CA 1
ATOM 11210 C C . TYR B 1 671 ? 20.438 15.719 25.328 1 97.94 671 TYR B C 1
ATOM 11212 O O . TYR B 1 671 ? 20.422 14.555 25.719 1 97.94 671 TYR B O 1
ATOM 11220 N N . GLN B 1 672 ? 21.531 16.516 25.297 1 97.75 672 GLN B N 1
ATOM 11221 C CA . GLN B 1 672 ? 22.766 16.031 25.891 1 97.75 672 GLN B CA 1
ATOM 11222 C C . GLN B 1 672 ? 22.547 15.586 27.344 1 97.75 672 GLN B C 1
ATOM 11224 O O . GLN B 1 672 ? 23 14.508 27.734 1 97.75 672 GLN B O 1
ATOM 11229 N N . PHE B 1 673 ? 21.828 16.375 28.031 1 96.69 673 PHE B N 1
ATOM 11230 C CA . PHE B 1 673 ? 21.547 16.125 29.438 1 96.69 673 PHE B CA 1
ATOM 11231 C C . PHE B 1 673 ? 20.688 14.891 29.609 1 96.69 673 PHE B C 1
ATOM 11233 O O . PHE B 1 673 ? 21 14.008 30.406 1 96.69 673 PHE B O 1
ATOM 11240 N N . LEU B 1 674 ? 19.656 14.789 28.844 1 96.44 674 LEU B N 1
ATOM 11241 C CA . LEU B 1 674 ? 18.656 13.727 28.969 1 96.44 674 LEU B CA 1
ATOM 11242 C C . LEU B 1 674 ? 19.25 12.375 28.578 1 96.44 674 LEU B C 1
ATOM 11244 O O . LEU B 1 674 ? 18.875 11.344 29.141 1 96.44 674 LEU B O 1
ATOM 11248 N N . TYR B 1 675 ? 20.141 12.375 27.703 1 91.5 675 TYR B N 1
ATOM 11249 C CA . TYR B 1 675 ? 20.562 11.086 27.172 1 91.5 675 TYR B CA 1
ATOM 11250 C C . TYR B 1 675 ? 22.047 10.836 27.453 1 91.5 675 TYR B C 1
ATOM 11252 O O . TYR B 1 675 ? 22.719 10.148 26.688 1 91.5 675 TYR B O 1
ATOM 11260 N N . ASN B 1 676 ? 22.547 11.523 28.531 1 89.06 676 ASN B N 1
ATOM 11261 C CA . ASN B 1 676 ? 23.797 11.289 29.234 1 89.06 676 ASN B CA 1
ATOM 11262 C C . ASN B 1 676 ? 25 11.383 28.281 1 89.06 676 ASN B C 1
ATOM 11264 O O . ASN B 1 676 ? 25.859 10.5 28.281 1 89.06 676 ASN B O 1
ATOM 11268 N N . GLU B 1 677 ? 24.891 12.367 27.516 1 90.88 677 GLU B N 1
ATOM 11269 C CA . GLU B 1 677 ? 26.047 12.719 26.703 1 90.88 677 GLU B CA 1
ATOM 11270 C C . GLU B 1 677 ? 26.922 13.734 27.422 1 90.88 677 GLU B C 1
ATOM 11272 O O . GLU B 1 677 ? 26.609 14.18 28.531 1 90.88 677 GLU B O 1
ATOM 11277 N N . THR B 1 678 ? 28.109 13.953 26.812 1 92.31 678 THR B N 1
ATOM 11278 C CA . THR B 1 678 ? 28.969 15.023 27.328 1 92.31 678 THR B CA 1
ATOM 11279 C C . THR B 1 678 ? 28.25 16.375 27.219 1 92.31 678 THR B C 1
ATOM 11281 O O . THR B 1 678 ? 27.734 16.719 26.172 1 92.31 678 THR B O 1
ATOM 11284 N N . LEU B 1 679 ? 28.203 17.031 28.344 1 95.75 679 LEU B N 1
ATOM 11285 C CA . LEU B 1 679 ? 27.469 18.281 28.391 1 95.75 679 LEU B CA 1
ATOM 11286 C C . LEU B 1 679 ? 28.328 19.438 27.891 1 95.75 679 LEU B C 1
ATOM 11288 O O . LEU B 1 679 ? 29.406 19.688 28.422 1 95.75 679 LEU B O 1
ATOM 11292 N N . VAL B 1 680 ? 27.922 20.016 26.844 1 95.19 680 VAL B N 1
ATOM 11293 C CA . VAL B 1 680 ? 28.594 21.172 26.266 1 95.19 680 VAL B CA 1
ATOM 11294 C C . VAL B 1 680 ? 27.562 22.266 25.969 1 95.19 680 VAL B C 1
ATOM 11296 O O . VAL B 1 680 ? 26.703 22.094 25.094 1 95.19 680 VAL B O 1
ATOM 11299 N N . LEU B 1 681 ? 27.641 23.375 26.719 1 96.75 681 LEU B N 1
ATOM 11300 C CA . LEU B 1 681 ? 26.75 24.484 26.453 1 96.75 681 LEU B CA 1
ATOM 11301 C C . LEU B 1 681 ? 27.094 25.156 25.109 1 96.75 681 LEU B C 1
ATOM 11303 O O . LEU B 1 681 ? 26.266 25.188 24.203 1 96.75 681 LEU B O 1
ATOM 11307 N N . PHE B 1 682 ? 28.312 25.688 25.031 1 97.44 682 PHE B N 1
ATOM 11308 C CA . PHE B 1 682 ? 28.891 26.297 23.844 1 97.44 682 PHE B CA 1
ATOM 11309 C C . PHE B 1 682 ? 30.312 25.812 23.609 1 97.44 682 PHE B C 1
ATOM 11311 O O . PHE B 1 682 ? 31.094 25.703 24.562 1 97.44 682 PHE B O 1
ATOM 11318 N N . THR B 1 683 ? 30.609 25.391 22.375 1 95.62 683 THR B N 1
ATOM 11319 C CA . THR B 1 683 ? 31.969 24.906 22.094 1 95.62 683 THR B CA 1
ATOM 11320 C C . THR B 1 683 ? 32.969 26.047 22.125 1 95.62 683 THR B C 1
ATOM 11322 O O . THR B 1 683 ? 32.594 27.219 22.047 1 95.62 683 THR B O 1
ATOM 11325 N N . ARG B 1 684 ? 34.25 25.703 22.25 1 94.94 684 ARG B N 1
ATOM 11326 C CA . ARG B 1 684 ? 35.312 26.703 22.234 1 94.94 684 ARG B CA 1
ATOM 11327 C C . ARG B 1 684 ? 35.312 27.484 20.922 1 94.94 684 ARG B C 1
ATOM 11329 O O . ARG B 1 684 ? 35.469 28.703 20.906 1 94.94 684 ARG B O 1
ATOM 11336 N N . ASP B 1 685 ? 35.062 26.766 19.828 1 94.44 685 ASP B N 1
ATOM 11337 C CA . ASP B 1 685 ? 35.031 27.391 18.5 1 94.44 685 ASP B CA 1
ATOM 11338 C C . ASP B 1 685 ? 33.906 28.422 18.422 1 94.44 685 ASP B C 1
ATOM 11340 O O . ASP B 1 685 ? 34.062 29.469 17.797 1 94.44 685 ASP B O 1
ATOM 11344 N N . GLU B 1 686 ? 32.844 28.141 19.047 1 97.56 686 GLU B N 1
ATOM 11345 C CA . GLU B 1 686 ? 31.688 29.031 19.031 1 97.56 686 GLU B CA 1
ATOM 11346 C C . GLU B 1 686 ? 31.938 30.281 19.875 1 97.56 686 GLU B C 1
ATOM 11348 O O . GLU B 1 686 ? 31.641 31.391 19.453 1 97.56 686 GLU B O 1
ATOM 11353 N N . ARG B 1 687 ? 32.5 30.094 21.031 1 96.44 687 ARG B N 1
ATOM 11354 C CA . ARG B 1 687 ? 32.688 31.172 22 1 96.44 687 ARG B CA 1
ATOM 11355 C C . ARG B 1 687 ? 33.812 32.094 21.594 1 96.44 687 ARG B C 1
ATOM 11357 O O . ARG B 1 687 ? 33.719 33.312 21.812 1 96.44 687 ARG B O 1
ATOM 11364 N N . GLU B 1 688 ? 34.844 31.578 20.969 1 96.31 688 GLU B N 1
ATOM 11365 C CA . GLU B 1 688 ? 36.031 32.375 20.703 1 96.31 688 GLU B CA 1
ATOM 11366 C C . GLU B 1 688 ? 36 33 19.312 1 96.31 688 GLU B C 1
ATOM 11368 O O . GLU B 1 688 ? 36.75 33.906 19.016 1 96.31 688 GLU B O 1
ATOM 11373 N N . ARG B 1 689 ? 35.062 32.531 18.578 1 96.06 689 ARG B N 1
ATOM 11374 C CA . ARG B 1 689 ? 34.938 33.094 17.25 1 96.06 689 ARG B CA 1
ATOM 11375 C C . ARG B 1 689 ? 34.5 34.562 17.328 1 96.06 689 ARG B C 1
ATOM 11377 O O . ARG B 1 689 ? 33.656 34.938 18.125 1 96.06 689 ARG B O 1
ATOM 11384 N N . ARG B 1 690 ? 35.156 35.375 16.469 1 96.25 690 ARG B N 1
ATOM 11385 C CA . ARG B 1 690 ? 34.656 36.719 16.203 1 96.25 690 ARG B CA 1
ATOM 11386 C C . ARG B 1 690 ? 33.844 36.75 14.922 1 96.25 690 ARG B C 1
ATOM 11388 O O . ARG B 1 690 ? 34.375 36.531 13.828 1 96.25 690 ARG B O 1
ATOM 11395 N N . TYR B 1 691 ? 32.625 36.938 15.102 1 97.69 691 TYR B N 1
ATOM 11396 C CA . TYR B 1 691 ? 31.672 36.844 14.008 1 97.69 691 TYR B CA 1
ATOM 11397 C C . TYR B 1 691 ? 31.672 38.094 13.148 1 97.69 691 TYR B C 1
ATOM 11399 O O . TYR B 1 691 ? 31.859 39.219 13.656 1 97.69 691 TYR B O 1
#

Secondary structure (DSSP, 8-state):
--TTGGGGGGGGGGTT--------HHHHHHHHHHHHHHHHHHHHHHHHHHHHHHHHHHHHHHHHHTS--HHHHHHHHHHHHHTTTSTTHHHHHHHHHHHHHHTT---HHHHHHHHHH-HHHHHHTTGGGHHHHHHHHHT-HHHHHHHHTTSSSPPHHHHHHHHHHHHHHHHHHTT--TTHHHHS----PPPHHHHHHHHHHHHHHHH-SSPPGGGHHHHHHHHHTT---HHHHHHHHHHHHHTT-HHHHHHHHHT---HHHHHHHHHHHHHHH-GGGHHHHHHHS---HHHHHHHHHHHHHHHHHS-TT-SS--SHHHHHHHHHTT--HHHHHHHHHHHHHHHTT---HHHHHHHHHHHHHH--HHHHHHHHHHHHHHT--SHHHHTTS-HHHHTSHHHHHHHHHH-HHHHHHHHHHHTTS-SHHHHHHHHHHT----------PPPPHHHHHHHHHHHHHHHHHHHTT-HHHHHHHHHHHHHTS-HHHHHHHHHHHHHTT-HHHHHHHHHHHT-TT-HHHHS--TTHHHHHHHTTT-SS-HHHHHHHHHHHHTT-TT-B-TT--BTTTTB-HHHHHHHHHHHT----SGGGGGSHHHHHHHHHHHHHHHHHHSTT-HHHHHHHHHH-HHHHHHHHHHHTT---HHHHHHT-S-HHHHHHHHHHHHHHHHHHHHTT----SS-HHHHH---/-GGGSGGGGGGGTTTT--------HHHHHHHHHHHHHHHHHHHHHHHHHHHHHHHHHHHHHHHHHTS--HHHHHHHHHHHHHTTTSTTHHHHHHHHHHHHHHTT---HHHHHHHHHH-HHHHHHTTGGGHHHHHHHHHT-HHHHHHHHTTSSSPPHHHHHHHHHHHHHHHHHHTT--TTHHHHS----PPPHHHHHHHHHHHHHHHH-SSPPGGGHHHHHHHHHTT---HHHHHHHHHHHHHTT-HHHHHHHHHT---HHHHHHHHHHHHHHH-GGGHHHHHHHS---HHHHHHHHHHHHHHHHHS-TT-SS--SHHHHHHHHHTT--HHHHHHHHHHHHHHHTT---HHHHHHHHHHHHHH--HHHHHHHHHHHHHHT--SHHHHTTS-HHHHTSHHHHHHHHHH-GGGHHHHHHHHTTS-SHHHHHHHHHHT----------PPPPHHHHHHHHHHHHHHHHHHHTT-HHHHHHHHHHHHHTS-HHHHHHHHHHHHHTT-HHHHHHHHHHHT-TT-HHHHS--TTHHHHHHHTTT-SS-HHHHHHHHHHHHTT-TT-B-TT--BTTTTB-HHHHHHHHHHHT----SGGGGGSHHHHHHHHHHHHHHHHHHSTT-HHHHHHHHHH-HHHHHHHHHHHTT---HHHHHHT-S-HHHHHHHHHHHHHHHHHHHHTTPPP-SS-HHHHH---

Nearest PDB structures (foldseek):
  1qsa-assembly1_A  TM=8.566E-01  e=2.534E-31  Escherichia coli
  1sly-assembly1_A  TM=8.591E-01  e=2.661E-30  Escherichia coli
  5ohu-assembly1_A  TM=7.615E-01  e=1.110E-23  Pseudomonas aeruginosa
  6fc4-assembly1_A  TM=7.716E-01  e=5.759E-23  Pseudomonas aeruginosa
  5o1j-assembly1_A  TM=5.001E-01  e=7.488E-16  Neisseria meningitidis MC58